Protein AF-A0A8B6EV76-F1 (afdb_monomer_lite)

Radius of gyration: 36.59 Å; chains: 1; bounding box: 101×100×112 Å

InterPro domains:
  IPR001846 von Willebrand factor, type D domain [PF00094] (174-341)
  IPR001846 von Willebrand factor, type D domain [PS51233] (172-367)
  IPR050969 Developmental Signaling Modulators [PTHR14949] (17-607)
  IPR058727 Vwde, helical domain [PF26129] (466-550)

Secondary structure (DSSP, 8-state):
-PPPS-TT-PPPP--PPPP---SEEETTGGG-EEEEBT-EEEEEEEE-S---B---S--HHHHHHHHHT-EEEEEEEB-GGG--SS----EEEESSTTEEEEETTTTTS-EEEEEEEPP-SSB-SS-EEEEEEEE--TTTS-TTB--STTTT-BPPPEEEEEE--HHHHHH--EEEETTTEEE-TT--EEETT--SSS---EEEEEEEESSSSEEEEEEEEESSTT-S-EEEEEEEEEETTEEEEEE--EEEETTEEEE--EEEEE-SSSSS-EEEEETTEEEEE-TTS-EEEEEEEEEEETTEEEEEEEEEEEE--TTTTT-EESTT---SS-GGGTTB-TTT--B-TT-HHHHHHHTBPPGGG-STT---------PPEEEEEE--SSTTSPPEEEEEESTT----TT----TTEEEEPP--TTS---TT-------S-PPP--------THHHHHHHTT--S--TT--HHHHHHHHHHHHHH-HHHHHHHHH-TTS-HHHHHHHHHHHHHHHSSSTTHHHHHHHHHHHHHHHHTTBHHHHS---EEEE---SS-S-SS----EEEEHHHHHHHH-SGGGGGGSEEEETTEEEE-TTEESSSS-EETTSPPEE-TTT---EEETTTS---EEEEEEE---SSS-EEEEEEEEEEEETTEEEEEE-S--EEEE-EEEETTEEEEEPP-----S---TTEEEEEEEEEEESSSSS-PPPEEEEEE-TTTEEEETTTTEEEE---TTS----------------------SHHHHHHHHHHHHHHHHHHHTT--------------------------

Foldseek 3Di:
DDDDPDDDDDDDDDDDDPDDDAAKDWPPLVVFAEAEAPGKDWTKMAHPDAQAFDDDDDDPVVVVVRQVLRKWKKAKAFDPVPDDPDPDPQKWFFPDASTDIDGRVDNRPIHTGMMHGHDPLFDEPDWDKTWMWIWTAPLPHRPTRDDCSRHTDTYPTRIYTYDYDNLLLLLQKWKAAALGFTAASLGDTDHQLPDQQFDSFAKFFAKDFQPFRKTKIWGWDPQDDQFLGIATAKIWIDGQQKIWIQGQDWAQDPNDIFGDGAIAIADPDLFAWAWDDDFQWIWIAGNQRKIWIWGWDWDDDPPDITTHIRMTMIRGHPSQAQTMDTCNAHRPNDPQQGLQAPPPRDRDPPCSNNSRVSRGDDLVPDVLVVDDAHGDDDQTKIKRWHDDPDSNDRTDIDIDSGSSTDSPPDDPPQLRYHYDYRDHVPPPPPPDDDPLPQDPPDFDRGRHDDDPGVVSSVSSNPAFFAPPPDDLVNQLVVLVVVLVPALLNVLQVPPPVSQDVVSLSVVSSRVCRSRVDRSCSLSSLLVSLVSSLVSLVSYCCQVVDPQWDFDDPPDPDDDPDDDDGDTDGSSQSSQQRNARVNLVPQAGGGRNATDGHPQFDGRSRPDGLQAFWAFDVSSFDQEAACQRYPPFKGKTFTAQAAQPQKKKKKWKKFWFDDPHDIDIGTDPDIDMDHWADSHRGIIMDGHDPPPPPVPPPLGTFKMKIFIWIHSHVPHTDGTRIHMYGNPQFWDADPVVRDIDGDPHPPDPDPPPPDPDDDDDDDDDDDDDDPVPVVVVVVVVVVVVVVVVVPPDDDDDDDDDDDDDDDDDDDDDDDDDD

pLDDT: mean 74.55, std 18.56, range [26.34, 97.5]

Organism: Mytilus galloprovincialis (NCBI:txid29158)

Sequence (817 aa):
MQVRADGYTSPGPQTFSTEFFAGIKVKNIEKGFIVDEGKKIKIPIEFTLPVGCIYPLNSPAEQFFREKSCFVDLYNAIPKYQKDDCASKDLQFLTQKCKVRISNSNWNKQHYVEIRGEVDQKVNIRNRLTFLRLWSDASHASTITNLGIWNNVHLPDIKVLINDTEEAILTSSCYSHNDPHMRTFDGTTWELQDNFDEPSAGEYIMYKHERLPQQINAYFRECNPGYPALCNCGVAVRSANSLFVANFCETKYKGEKRVNRYVASWMCDDQNLVVTESGNTYKVQLPSGTLVEFSHRNVVYGNEKFYGIQNIDIQPSQFDFNHTTGLCGRFNGYNGDDFIEQHTFINHPNDIWRFAKSWKIEQKDSLFEGKLPDIKYFLQEYCTCNTPATKLEPPSYTCLKSSQMNKCRQTQTAKSVYHASCITSNYRSKRDVSEIDYTDEKPPMYPIIIEPEEEHVRKAKKRLGWKNGLTDEIAKDKCQRAFAQTISYSACSKYVPSVNSTDYVEECVEDMKIIGDDRFLKVTLENFASKCLGNAKKMENLTTTTNRTEVANGTEVLKPEQEKPVMMSILEIIEQSTCPDNCSGNGICQEGVCRCDHDFFGIDCSNEKTKAPLIETSAFESICDSSKRPCKTIIIPGLDFYPENLTCKFRPFQFMENETHIEYQEKEEAFTNRGIYRSLFLMFCEIPDSRSRRSADLSTIANGYFISISNDGLNFTEELAVVSFDARCYSCNITGVCCTKEYKLDCPLRKIKVADDEDNTINIGIGIGVGVVVILFIAGVMFLYFRKRNKKTHRGYDFSKEQIAMSDTQKDQQLQE

Structure (mmCIF, N/CA/C/O backbone):
data_AF-A0A8B6EV76-F1
#
_entry.id   AF-A0A8B6EV76-F1
#
loop_
_atom_site.group_PDB
_atom_site.id
_atom_site.type_symbol
_atom_site.label_atom_id
_atom_site.label_alt_id
_atom_site.label_comp_id
_atom_site.label_asym_id
_atom_site.label_entity_id
_atom_site.label_seq_id
_atom_site.pdbx_PDB_ins_code
_atom_site.Cartn_x
_atom_site.Cartn_y
_atom_site.Cartn_z
_atom_site.occupancy
_atom_site.B_iso_or_equiv
_atom_site.auth_seq_id
_atom_site.auth_comp_id
_atom_site.auth_asym_id
_atom_site.auth_atom_id
_atom_site.pdbx_PDB_model_num
ATOM 1 N N . MET A 1 1 ? 19.760 -20.565 -59.296 1.00 30.95 1 MET A N 1
ATOM 2 C CA . MET A 1 1 ? 19.036 -21.794 -59.701 1.00 30.95 1 MET A CA 1
ATOM 3 C C . MET A 1 1 ? 18.523 -21.584 -61.118 1.00 30.95 1 MET A C 1
ATOM 5 O O . MET A 1 1 ? 17.870 -20.575 -61.338 1.00 30.95 1 MET A O 1
ATOM 9 N N . GLN A 1 2 ? 18.856 -22.456 -62.072 1.00 34.12 2 GLN A N 1
ATOM 10 C CA . GLN A 1 2 ? 18.363 -22.366 -63.453 1.00 34.12 2 GLN A CA 1
ATOM 11 C C . GLN A 1 2 ? 17.234 -23.388 -63.629 1.00 34.12 2 GLN A C 1
ATOM 13 O O . GLN A 1 2 ? 17.468 -24.584 -63.464 1.00 34.12 2 GLN A O 1
ATOM 18 N N . VAL A 1 3 ? 16.021 -22.929 -63.934 1.00 36.62 3 VAL A N 1
ATOM 19 C CA . VAL A 1 3 ? 14.930 -23.806 -64.381 1.00 36.62 3 VAL A CA 1
ATOM 20 C C . VAL A 1 3 ? 15.121 -24.008 -65.883 1.00 36.62 3 VAL A C 1
ATOM 22 O O . VAL A 1 3 ? 15.101 -23.036 -66.636 1.00 36.62 3 VAL A O 1
ATOM 25 N N . ARG A 1 4 ? 15.377 -25.248 -66.316 1.00 41.03 4 ARG A N 1
ATOM 26 C CA . ARG A 1 4 ? 15.423 -25.614 -67.739 1.00 41.03 4 ARG A CA 1
ATOM 27 C C . ARG A 1 4 ? 14.019 -26.003 -68.181 1.00 41.03 4 ARG A C 1
ATOM 29 O O . ARG A 1 4 ? 13.429 -26.876 -67.553 1.00 41.03 4 ARG A O 1
ATOM 36 N N . ALA A 1 5 ? 13.520 -25.386 -69.246 1.00 42.53 5 ALA A N 1
ATOM 37 C CA . ALA A 1 5 ? 12.342 -25.897 -69.932 1.00 42.53 5 ALA A CA 1
ATOM 38 C C . ALA A 1 5 ? 12.733 -27.068 -70.849 1.00 42.53 5 ALA A C 1
ATOM 40 O O . ALA A 1 5 ? 12.136 -28.131 -70.745 1.00 42.53 5 ALA A O 1
ATOM 41 N N . ASP A 1 6 ? 13.804 -26.952 -71.647 1.00 45.50 6 ASP A N 1
ATOM 42 C CA . ASP A 1 6 ? 14.003 -27.889 -72.759 1.00 45.50 6 ASP A CA 1
ATOM 43 C C . ASP A 1 6 ? 15.479 -28.315 -72.893 1.00 45.50 6 ASP A C 1
ATOM 45 O O . ASP A 1 6 ? 16.397 -27.496 -72.941 1.00 45.50 6 ASP A O 1
ATOM 49 N N . GLY A 1 7 ? 15.732 -29.626 -72.907 1.00 46.56 7 GLY A N 1
ATOM 50 C CA . GLY A 1 7 ? 17.055 -30.250 -72.746 1.00 46.56 7 GLY A CA 1
ATOM 51 C C . GLY A 1 7 ? 18.037 -30.180 -73.926 1.00 46.56 7 GLY A C 1
ATOM 52 O O . GLY A 1 7 ? 18.905 -31.045 -73.992 1.00 46.56 7 GLY A O 1
ATOM 53 N N . TYR A 1 8 ? 17.941 -29.207 -74.842 1.00 50.69 8 TYR A N 1
ATOM 54 C CA . TYR A 1 8 ? 18.696 -29.233 -76.114 1.00 50.69 8 TYR A CA 1
ATOM 55 C C . TYR A 1 8 ? 19.397 -27.929 -76.547 1.00 50.69 8 TYR A C 1
ATOM 57 O O . TYR A 1 8 ? 19.753 -27.789 -77.714 1.00 50.69 8 TYR A O 1
ATOM 65 N N . THR A 1 9 ? 19.682 -26.987 -75.643 1.00 50.16 9 THR A N 1
ATOM 66 C CA . THR A 1 9 ? 20.510 -25.804 -75.972 1.00 50.16 9 THR A CA 1
ATOM 67 C C . THR A 1 9 ? 21.818 -25.771 -75.184 1.00 50.16 9 THR A C 1
ATOM 69 O O . THR A 1 9 ? 21.812 -25.940 -73.962 1.00 50.16 9 THR A O 1
ATOM 72 N N . SER A 1 10 ? 22.936 -25.508 -75.875 1.00 59.69 10 SER A N 1
ATOM 73 C CA . SER A 1 10 ? 24.239 -25.220 -75.259 1.00 59.69 10 SER A CA 1
ATOM 74 C C . SER A 1 10 ? 24.120 -24.064 -74.254 1.00 59.69 10 SER A C 1
ATOM 76 O O . SER A 1 10 ? 23.389 -23.111 -74.534 1.00 59.69 10 SER A O 1
ATOM 78 N N . PRO A 1 11 ? 24.808 -24.106 -73.094 1.00 58.22 11 PRO A N 1
ATOM 79 C CA . PRO A 1 11 ? 24.720 -23.036 -72.105 1.00 58.22 11 PRO A CA 1
ATOM 80 C C . PRO A 1 11 ? 25.136 -21.698 -72.727 1.00 58.22 11 PRO A C 1
ATOM 82 O O . PRO A 1 11 ? 26.239 -21.582 -73.259 1.00 58.22 11 PRO A O 1
ATOM 85 N N . GLY A 1 12 ? 24.263 -20.690 -72.652 1.00 62.03 12 GLY A N 1
ATOM 86 C CA . GLY A 1 12 ? 24.654 -19.306 -72.923 1.00 62.03 12 GLY A CA 1
ATOM 87 C C . GLY A 1 12 ? 25.758 -18.840 -71.956 1.00 62.03 12 GLY A C 1
ATOM 88 O O . GLY A 1 12 ? 25.991 -19.496 -70.934 1.00 62.03 12 GLY A O 1
ATOM 89 N N . PRO A 1 13 ? 26.450 -17.725 -72.253 1.00 61.69 13 PRO A N 1
ATOM 90 C CA . PRO A 1 13 ? 27.503 -17.196 -71.390 1.00 61.69 13 PRO A CA 1
ATOM 91 C C . PRO A 1 13 ? 26.984 -16.999 -69.960 1.00 61.69 13 PRO A C 1
ATOM 93 O O . PRO A 1 13 ? 25.913 -16.432 -69.741 1.00 61.69 13 PRO A O 1
ATOM 96 N N . GLN A 1 14 ? 27.737 -17.511 -68.985 1.00 64.88 14 GLN A N 1
ATOM 97 C CA . GLN A 1 14 ? 27.375 -17.432 -67.574 1.00 64.88 14 GLN A CA 1
ATOM 98 C C . GLN A 1 14 ? 27.527 -15.988 -67.092 1.00 64.88 14 GLN A C 1
ATOM 100 O O . GLN A 1 14 ? 28.635 -15.488 -66.926 1.00 64.88 14 GLN A O 1
ATOM 105 N N . THR A 1 15 ? 26.408 -15.314 -66.859 1.00 64.19 15 THR A N 1
ATOM 106 C CA . THR A 1 15 ? 26.381 -14.043 -66.135 1.00 64.19 15 THR A CA 1
ATOM 107 C C . THR A 1 15 ? 26.190 -14.328 -64.652 1.00 64.19 15 THR A C 1
ATOM 109 O O . THR A 1 15 ? 25.136 -14.821 -64.242 1.00 64.19 15 THR A O 1
ATOM 112 N N . PHE A 1 16 ? 27.210 -14.035 -63.851 1.00 72.31 16 PHE A N 1
ATOM 113 C CA . PHE A 1 16 ? 27.127 -14.096 -62.395 1.00 72.31 16 PHE A CA 1
ATOM 114 C C . PHE A 1 16 ? 26.490 -12.812 -61.857 1.00 72.31 16 PHE A C 1
ATOM 116 O O . PHE A 1 16 ? 26.704 -11.730 -62.404 1.00 72.31 16 PHE A O 1
ATOM 123 N N . SER A 1 17 ? 25.701 -12.923 -60.787 1.00 73.75 17 SER A N 1
ATOM 124 C CA . SER A 1 17 ? 25.317 -11.743 -60.013 1.00 73.75 17 SER A CA 1
ATOM 125 C C . SER A 1 17 ? 26.548 -11.160 -59.319 1.00 73.75 17 SER A C 1
ATOM 127 O O . SER A 1 17 ? 27.531 -11.865 -59.094 1.00 73.75 17 SER A O 1
ATOM 129 N N . THR A 1 18 ? 26.470 -9.899 -58.899 1.00 80.56 18 THR A N 1
ATOM 130 C CA . THR A 1 18 ? 27.395 -9.387 -57.881 1.00 80.56 18 THR A CA 1
ATOM 131 C C . THR A 1 18 ? 27.330 -10.271 -56.636 1.00 80.56 18 THR A C 1
ATOM 133 O O . THR A 1 18 ? 26.268 -10.819 -56.319 1.00 80.56 18 THR A O 1
ATOM 136 N N . GLU A 1 19 ? 28.450 -10.420 -55.932 1.00 82.56 19 GLU A N 1
ATOM 137 C CA . GLU A 1 19 ? 28.484 -11.173 -54.680 1.00 82.56 19 GLU A CA 1
ATOM 138 C C . GLU A 1 19 ? 27.536 -10.544 -53.654 1.00 82.56 19 GLU A C 1
ATOM 140 O O . GLU A 1 19 ? 27.484 -9.325 -53.484 1.00 82.56 19 GLU A O 1
ATOM 145 N N . PHE A 1 20 ? 26.756 -11.383 -52.978 1.00 83.19 20 PHE A N 1
ATOM 146 C CA . PHE A 1 20 ? 25.866 -10.960 -51.907 1.00 83.19 20 PHE A CA 1
ATOM 147 C C . PHE A 1 20 ? 25.774 -12.056 -50.848 1.00 83.19 20 PHE A C 1
ATOM 149 O O . PHE A 1 20 ? 25.942 -13.242 -51.134 1.00 83.19 20 PHE A O 1
ATOM 156 N N . PHE A 1 21 ? 25.486 -11.663 -49.609 1.00 82.75 21 PHE A N 1
ATOM 157 C CA . PHE A 1 21 ? 25.220 -12.624 -48.545 1.00 82.75 21 PHE A CA 1
ATOM 158 C C . PHE A 1 21 ? 23.916 -13.367 -48.842 1.00 82.75 21 PHE A C 1
ATOM 160 O O . PHE A 1 21 ? 22.866 -12.732 -48.920 1.00 82.75 21 PHE A O 1
ATOM 167 N N . ALA A 1 22 ? 23.964 -14.690 -48.962 1.00 80.75 22 ALA A N 1
ATOM 168 C CA . ALA A 1 22 ? 22.808 -15.540 -49.225 1.00 80.75 22 ALA A CA 1
ATOM 169 C C . ALA A 1 22 ? 22.427 -16.315 -47.951 1.00 80.75 22 ALA A C 1
ATOM 171 O O . ALA A 1 22 ? 23.093 -17.281 -47.590 1.00 80.75 22 ALA A O 1
ATOM 172 N N . GLY A 1 23 ? 21.377 -15.887 -47.246 1.00 82.12 23 GLY A N 1
ATOM 173 C CA . GLY A 1 23 ? 20.953 -16.518 -45.996 1.00 82.12 23 GLY A CA 1
ATOM 174 C C . GLY A 1 23 ? 20.100 -15.613 -45.109 1.00 82.12 23 GLY A C 1
ATOM 175 O O . GLY A 1 23 ? 19.411 -14.709 -45.586 1.00 82.12 23 GLY A O 1
ATOM 176 N N . ILE A 1 24 ? 20.166 -15.871 -43.803 1.00 86.19 24 ILE A N 1
ATOM 177 C CA . ILE A 1 24 ? 19.525 -15.073 -42.751 1.00 86.19 24 ILE A CA 1
ATOM 178 C C . ILE A 1 24 ? 20.629 -14.357 -41.986 1.00 86.19 24 ILE A C 1
ATOM 180 O O . ILE A 1 24 ? 21.609 -14.989 -41.594 1.00 86.19 24 ILE A O 1
ATOM 184 N N . LYS A 1 25 ? 20.478 -13.056 -41.753 1.00 87.94 25 LYS A N 1
ATOM 185 C CA . LYS A 1 25 ? 21.382 -12.299 -40.882 1.00 87.94 25 LYS A CA 1
ATOM 186 C C . LYS A 1 25 ? 20.610 -11.349 -39.980 1.00 87.94 25 LYS A C 1
ATOM 188 O O . LYS A 1 25 ? 19.522 -10.884 -40.315 1.00 87.94 25 LYS A O 1
ATOM 193 N N . VAL A 1 26 ? 21.208 -11.038 -38.839 1.00 89.38 26 VAL A N 1
ATOM 194 C CA . VAL A 1 26 ? 20.727 -10.003 -37.921 1.00 89.38 26 VAL A CA 1
ATOM 195 C C . VAL A 1 26 ? 21.496 -8.724 -38.227 1.00 89.38 26 VAL A C 1
ATOM 197 O O . VAL A 1 26 ? 22.729 -8.732 -38.239 1.00 89.38 26 VAL A O 1
ATOM 200 N N . LYS A 1 27 ? 20.795 -7.621 -38.510 1.00 88.00 27 LYS A N 1
ATOM 201 C CA . LYS A 1 27 ? 21.476 -6.342 -38.774 1.00 88.00 27 LYS A CA 1
ATOM 202 C C . LYS A 1 27 ? 22.139 -5.843 -37.489 1.00 88.00 27 LYS A C 1
ATOM 204 O O . LYS A 1 27 ? 21.537 -5.921 -36.427 1.00 88.00 27 LYS A O 1
ATOM 209 N N . ASN A 1 28 ? 23.345 -5.285 -37.601 1.00 85.69 28 ASN A N 1
ATOM 210 C CA . ASN A 1 28 ? 24.115 -4.709 -36.487 1.00 85.69 28 ASN A CA 1
ATOM 211 C C . ASN A 1 28 ? 24.501 -5.690 -35.362 1.00 85.69 28 ASN A C 1
ATOM 213 O O . ASN A 1 28 ? 24.791 -5.244 -34.255 1.00 85.69 28 ASN A O 1
ATOM 217 N N . ILE A 1 29 ? 24.560 -7.000 -35.632 1.00 86.94 29 ILE A N 1
ATOM 218 C CA . ILE A 1 29 ? 24.905 -8.014 -34.618 1.00 86.94 29 ILE A CA 1
ATOM 219 C C . ILE A 1 29 ? 26.245 -7.745 -33.908 1.00 86.94 29 ILE A C 1
ATOM 221 O O . ILE A 1 29 ? 26.346 -7.955 -32.705 1.00 86.94 29 ILE A O 1
ATOM 225 N N . GLU A 1 30 ? 27.241 -7.207 -34.620 1.00 85.88 30 GLU A N 1
ATOM 226 C CA . GLU A 1 30 ? 28.576 -6.898 -34.081 1.00 85.88 30 GLU A CA 1
ATOM 227 C C . GLU A 1 30 ? 28.561 -5.813 -32.995 1.00 85.88 30 GLU A C 1
ATOM 229 O O . GLU A 1 30 ? 29.390 -5.831 -32.089 1.00 85.88 30 GLU A O 1
ATOM 234 N N . LYS A 1 31 ? 27.605 -4.876 -33.060 1.00 87.25 31 LYS A N 1
ATOM 235 C CA . LYS A 1 31 ? 27.456 -3.811 -32.056 1.00 87.25 31 LYS A CA 1
ATOM 236 C C . LYS A 1 31 ? 26.740 -4.299 -30.794 1.00 87.25 31 LYS A C 1
ATOM 238 O O . LYS A 1 31 ? 26.852 -3.660 -29.751 1.00 87.25 31 LYS A O 1
ATOM 243 N N . GLY A 1 32 ? 26.023 -5.421 -30.881 1.00 88.56 32 GLY A N 1
ATOM 244 C CA . GLY A 1 32 ? 25.066 -5.845 -29.864 1.00 88.56 32 GLY A CA 1
ATOM 245 C C . GLY A 1 32 ? 23.848 -4.919 -29.781 1.00 88.56 32 GLY A C 1
ATOM 246 O O . GLY A 1 32 ? 23.733 -3.927 -30.503 1.00 88.56 32 GLY A O 1
ATOM 247 N N . PHE A 1 33 ? 22.921 -5.265 -28.895 1.00 93.50 33 PHE A N 1
ATOM 248 C CA . PHE A 1 33 ? 21.713 -4.490 -28.622 1.00 93.50 33 PHE A CA 1
ATOM 249 C C . PHE A 1 33 ? 21.659 -4.093 -27.152 1.00 93.50 33 PHE A C 1
ATOM 251 O O . PHE A 1 33 ? 22.156 -4.819 -26.295 1.00 93.50 33 PHE A O 1
ATOM 258 N N . ILE A 1 34 ? 21.042 -2.949 -26.876 1.00 92.69 34 ILE A N 1
ATOM 259 C CA . ILE A 1 34 ? 20.812 -2.451 -25.520 1.00 92.69 34 ILE A CA 1
ATOM 260 C C . ILE A 1 34 ? 19.304 -2.350 -25.327 1.00 92.69 34 ILE A C 1
ATOM 262 O O . ILE A 1 34 ? 18.607 -1.833 -26.203 1.00 92.69 34 ILE A O 1
ATOM 266 N N . VAL A 1 35 ? 18.810 -2.875 -24.213 1.00 90.88 35 VAL A N 1
ATOM 267 C CA . VAL A 1 35 ? 17.412 -2.764 -23.801 1.00 90.88 35 VAL A CA 1
ATOM 268 C C . VAL A 1 35 ? 17.378 -2.324 -22.349 1.00 90.88 35 VAL A C 1
ATOM 270 O O . VAL A 1 35 ? 18.035 -2.925 -21.509 1.00 90.88 35 VAL A O 1
ATOM 273 N N . ASP A 1 36 ? 16.634 -1.271 -22.052 1.00 88.44 36 ASP A N 1
ATOM 274 C CA . ASP A 1 36 ? 16.358 -0.917 -20.664 1.00 88.44 36 ASP A CA 1
ATOM 275 C C . ASP A 1 36 ? 15.365 -1.923 -20.079 1.00 88.44 36 ASP A C 1
ATOM 277 O O . ASP A 1 36 ? 14.494 -2.445 -20.795 1.00 88.44 36 ASP A O 1
ATOM 281 N N . GLU A 1 37 ? 15.471 -2.195 -18.784 1.00 84.06 37 GLU A N 1
ATOM 282 C CA . GLU A 1 37 ? 14.471 -2.995 -18.089 1.00 84.06 37 GLU A CA 1
ATOM 283 C C . GLU A 1 37 ? 13.052 -2.477 -18.359 1.00 84.06 37 GLU A C 1
ATOM 285 O O . GLU A 1 37 ? 12.798 -1.284 -18.560 1.00 84.06 37 GLU A O 1
ATOM 290 N N . GLY A 1 38 ? 12.106 -3.408 -18.503 1.00 78.19 38 GLY A N 1
ATOM 291 C CA . GLY A 1 38 ? 10.702 -3.086 -18.729 1.00 78.19 38 GLY A CA 1
ATOM 292 C C . GLY A 1 38 ? 10.391 -2.502 -20.114 1.00 78.19 38 GLY A C 1
ATOM 293 O O . GLY A 1 38 ? 9.232 -2.583 -20.546 1.00 78.19 38 GLY A O 1
ATOM 294 N N . LYS A 1 39 ? 11.380 -1.995 -20.860 1.00 84.69 39 LYS A N 1
ATOM 295 C CA . LYS A 1 39 ? 11.237 -1.488 -22.229 1.00 84.69 39 LYS A CA 1
ATOM 296 C C . LYS A 1 39 ? 11.359 -2.608 -23.257 1.00 84.69 39 LYS A C 1
ATOM 298 O O . LYS A 1 39 ? 11.833 -3.711 -22.992 1.00 84.69 39 LYS A O 1
ATOM 303 N N . LYS A 1 40 ? 10.867 -2.320 -24.461 1.00 86.94 40 LYS A N 1
ATOM 304 C CA . LYS A 1 40 ? 10.838 -3.255 -25.590 1.00 86.94 40 LYS A CA 1
ATOM 305 C C . LYS A 1 40 ? 11.738 -2.744 -26.699 1.00 86.94 40 LYS A C 1
ATOM 307 O O . LYS A 1 40 ? 11.686 -1.561 -27.033 1.00 86.94 40 LYS A O 1
ATOM 312 N N . ILE A 1 41 ? 12.477 -3.647 -27.328 1.00 90.50 41 ILE A N 1
ATOM 313 C CA . ILE A 1 41 ? 13.226 -3.358 -28.551 1.00 90.50 41 ILE A CA 1
ATOM 314 C C . ILE A 1 41 ? 12.916 -4.394 -29.628 1.00 90.50 41 ILE A C 1
ATOM 316 O O . ILE A 1 41 ? 12.505 -5.522 -29.353 1.00 90.50 41 ILE A O 1
ATOM 320 N N . LYS A 1 42 ? 13.125 -4.001 -30.884 1.00 90.75 42 LYS A N 1
ATOM 321 C CA . LYS A 1 42 ? 12.934 -4.865 -32.050 1.00 90.75 42 LYS A CA 1
ATOM 322 C C . LYS A 1 42 ? 14.284 -5.173 -32.679 1.00 90.75 42 LYS A C 1
ATOM 324 O O . LYS A 1 42 ? 14.919 -4.279 -33.230 1.00 90.75 42 LYS A O 1
ATOM 329 N N . ILE A 1 43 ? 14.692 -6.437 -32.639 1.00 90.38 43 ILE A N 1
ATOM 330 C CA . ILE A 1 43 ? 15.922 -6.922 -33.269 1.00 90.38 43 ILE A CA 1
ATOM 331 C C . ILE A 1 43 ? 15.632 -7.235 -34.744 1.00 90.38 43 ILE A C 1
ATOM 333 O O . ILE A 1 43 ? 14.872 -8.166 -35.020 1.00 90.38 43 ILE A O 1
ATOM 337 N N . PRO A 1 44 ? 16.199 -6.481 -35.703 1.00 91.50 44 PRO A N 1
ATOM 338 C CA . PRO A 1 44 ? 15.933 -6.648 -37.129 1.00 91.50 44 PRO A CA 1
ATOM 339 C C . PRO A 1 44 ? 16.584 -7.912 -37.712 1.00 91.50 44 PRO A C 1
ATOM 341 O O . PRO A 1 44 ? 17.807 -8.061 -37.706 1.00 91.50 44 PRO A O 1
ATOM 344 N N . ILE A 1 45 ? 15.762 -8.771 -38.316 1.00 89.38 45 ILE A N 1
ATOM 345 C CA . ILE A 1 45 ? 16.179 -9.943 -39.092 1.00 89.38 45 ILE A CA 1
ATOM 346 C C . ILE A 1 45 ? 15.999 -9.652 -40.586 1.00 89.38 45 ILE A C 1
ATOM 348 O O . ILE A 1 45 ? 14.948 -9.171 -41.015 1.00 89.38 45 ILE A O 1
ATOM 352 N N . GLU A 1 46 ? 17.023 -9.957 -41.379 1.00 87.62 46 GLU A N 1
ATOM 353 C CA . GLU A 1 46 ? 17.035 -9.802 -42.832 1.00 87.62 46 GLU A CA 1
ATOM 354 C C . GLU A 1 46 ? 17.198 -11.161 -43.521 1.00 87.62 46 GLU A C 1
ATOM 356 O O . GLU A 1 46 ? 18.097 -11.937 -43.187 1.00 87.62 46 GLU A O 1
ATOM 361 N N . PHE A 1 47 ? 16.331 -11.417 -44.501 1.00 86.12 47 PHE A N 1
ATOM 362 C CA . PHE A 1 47 ? 16.381 -12.573 -45.389 1.00 86.12 47 PHE A CA 1
ATOM 363 C C . PHE A 1 47 ? 16.780 -12.103 -46.783 1.00 86.12 47 PHE A C 1
ATOM 365 O O . PHE A 1 47 ? 16.141 -11.220 -47.353 1.00 86.12 47 PHE A O 1
ATOM 372 N N . THR A 1 48 ? 17.816 -12.712 -47.348 1.00 84.50 48 THR A N 1
ATOM 373 C CA . THR A 1 48 ? 18.287 -12.394 -48.707 1.00 84.50 48 THR A CA 1
ATOM 374 C C . THR A 1 48 ? 17.915 -13.461 -49.732 1.00 84.50 48 THR A C 1
ATOM 376 O O . THR A 1 48 ? 18.187 -13.302 -50.920 1.00 84.50 48 THR A O 1
ATOM 379 N N . LEU 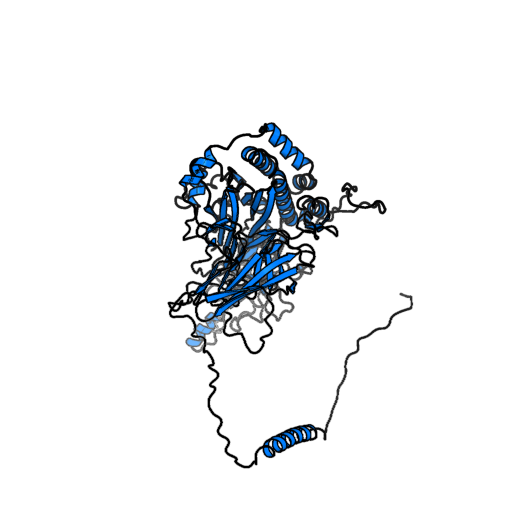A 1 49 ? 17.265 -14.541 -49.288 1.00 82.81 49 LEU A N 1
ATOM 380 C CA . LEU A 1 49 ? 16.768 -15.619 -50.135 1.00 82.81 49 LEU A CA 1
ATOM 381 C C . LEU A 1 49 ? 15.269 -15.858 -49.887 1.00 82.81 49 LEU A C 1
ATOM 383 O O . LEU A 1 49 ? 14.824 -15.807 -48.736 1.00 82.81 49 LEU A O 1
ATOM 387 N N . PRO A 1 50 ? 14.496 -16.182 -50.938 1.00 80.00 50 PRO A N 1
ATOM 388 C CA . PRO A 1 50 ? 13.090 -16.534 -50.804 1.00 80.00 50 PRO A CA 1
ATOM 389 C C . PRO A 1 50 ? 12.877 -17.850 -50.051 1.00 80.00 50 PRO A C 1
ATOM 391 O O . PRO A 1 50 ? 13.673 -18.792 -50.134 1.00 80.00 50 PRO A O 1
ATOM 394 N N . VAL A 1 51 ? 11.738 -17.953 -49.363 1.00 78.75 51 VAL A N 1
ATOM 395 C CA . VAL A 1 51 ? 11.260 -19.220 -48.790 1.00 78.75 51 VAL A CA 1
ATOM 396 C C . VAL A 1 51 ? 10.652 -20.065 -49.917 1.00 78.75 51 VAL A C 1
ATOM 398 O O . VAL A 1 51 ? 9.474 -19.942 -50.235 1.00 78.75 51 VAL A O 1
ATOM 401 N N . GLY A 1 52 ? 11.478 -20.891 -50.567 1.00 70.06 52 GLY A N 1
ATOM 402 C CA . GLY A 1 52 ? 11.063 -21.725 -51.701 1.00 70.06 52 GLY A CA 1
ATOM 403 C C . GLY A 1 52 ? 10.161 -22.904 -51.308 1.00 70.06 52 GLY A C 1
ATOM 404 O O . GLY A 1 52 ? 10.535 -23.713 -50.456 1.00 70.06 52 GLY A O 1
ATOM 405 N N . CYS A 1 53 ? 9.011 -23.036 -51.975 1.00 69.75 53 CYS A N 1
ATOM 406 C CA . CYS A 1 53 ? 7.992 -24.070 -51.735 1.00 69.75 53 CYS A CA 1
ATOM 407 C C . CYS A 1 53 ? 7.939 -25.102 -52.884 1.00 69.75 53 CYS A C 1
ATOM 409 O O . CYS A 1 53 ? 8.148 -24.737 -54.041 1.00 69.75 53 CYS A O 1
ATOM 411 N N . ILE A 1 54 ? 7.617 -26.369 -52.593 1.00 64.06 54 ILE A N 1
ATOM 412 C CA . ILE A 1 54 ? 7.273 -27.403 -53.588 1.00 64.06 54 ILE A CA 1
ATOM 413 C C . ILE A 1 54 ? 5.766 -27.423 -53.800 1.00 64.06 54 ILE A C 1
ATOM 415 O O . ILE A 1 54 ? 5.012 -27.599 -52.845 1.00 64.06 54 ILE A O 1
ATOM 419 N N . TYR A 1 55 ? 5.329 -27.365 -55.056 1.00 62.03 55 TYR A N 1
ATOM 420 C CA . TYR A 1 55 ? 3.945 -27.657 -55.420 1.00 62.03 55 TYR A CA 1
ATOM 421 C C . TYR A 1 55 ? 3.919 -28.833 -56.404 1.00 62.03 55 TYR A C 1
ATOM 423 O O . TYR A 1 55 ? 4.390 -28.674 -57.532 1.00 62.03 55 TYR A O 1
ATOM 431 N N . PRO A 1 56 ? 3.387 -30.012 -56.036 1.00 55.72 56 PRO A N 1
ATOM 432 C CA . PRO A 1 56 ? 2.944 -30.957 -57.046 1.00 55.72 56 PRO A CA 1
ATOM 433 C C . PRO A 1 56 ? 1.741 -30.332 -57.764 1.00 55.72 56 PRO A C 1
ATOM 435 O O . PRO A 1 56 ? 0.777 -29.906 -57.127 1.00 55.72 56 PRO A O 1
ATOM 438 N N . LEU A 1 57 ? 1.829 -30.217 -59.087 1.00 52.19 57 LEU A N 1
ATOM 439 C CA . LEU A 1 57 ? 0.739 -29.760 -59.946 1.00 52.19 57 LEU A CA 1
ATOM 440 C C . LEU A 1 57 ? -0.444 -30.712 -59.738 1.00 52.19 57 LEU A C 1
ATOM 442 O O . LEU A 1 57 ? -0.309 -31.859 -60.141 1.00 52.19 57 LEU A O 1
ATOM 446 N N . ASN A 1 58 ? -1.510 -30.286 -59.041 1.00 55.06 58 ASN A N 1
ATOM 447 C CA . ASN A 1 58 ? -2.923 -30.658 -59.249 1.00 55.06 58 ASN A CA 1
ATOM 448 C C . ASN A 1 58 ? -3.816 -30.127 -58.096 1.00 55.06 58 ASN A C 1
ATOM 450 O O . ASN A 1 58 ? -3.582 -30.426 -56.933 1.00 55.06 58 ASN A O 1
ATOM 454 N N . SER A 1 59 ? -4.881 -29.395 -58.459 1.00 54.19 59 SER A N 1
ATOM 455 C CA . SER A 1 59 ? -5.967 -28.804 -57.637 1.00 54.19 59 SER A CA 1
ATOM 456 C C . SER A 1 59 ? -5.759 -27.384 -57.019 1.00 54.19 59 SER A C 1
ATOM 458 O O . SER A 1 59 ? -4.881 -27.175 -56.179 1.00 54.19 59 SER A O 1
ATOM 460 N N . PRO A 1 60 ? -6.609 -26.386 -57.374 1.00 58.34 60 PRO A N 1
ATOM 461 C CA . PRO A 1 60 ? -6.558 -25.018 -56.822 1.00 58.34 60 PRO A CA 1
ATOM 462 C C . PRO A 1 60 ? -6.942 -24.899 -55.336 1.00 58.34 60 PRO A C 1
ATOM 464 O O . PRO A 1 60 ? -6.456 -24.010 -54.639 1.00 58.34 60 PRO A O 1
ATOM 467 N N . ALA A 1 61 ? -7.807 -25.785 -54.827 1.00 55.03 61 ALA A N 1
ATOM 468 C CA . ALA A 1 61 ? -8.258 -25.753 -53.430 1.00 55.03 61 ALA A CA 1
ATOM 469 C C . ALA A 1 61 ? -7.150 -26.179 -52.447 1.00 55.03 61 ALA A C 1
ATOM 471 O O . ALA A 1 61 ? -7.070 -25.663 -51.331 1.00 55.03 61 ALA A O 1
ATOM 472 N N . GLU A 1 62 ? -6.248 -27.068 -52.870 1.00 55.91 62 GLU A N 1
ATOM 473 C CA . GLU A 1 62 ? -5.075 -27.437 -52.078 1.00 55.91 62 GLU A CA 1
ATOM 474 C C . GLU A 1 62 ? -3.950 -26.399 -52.175 1.00 55.91 62 GLU A C 1
ATOM 476 O O . GLU A 1 62 ? -3.173 -26.261 -51.234 1.00 55.91 62 GLU A O 1
ATOM 481 N N . GLN A 1 63 ? -3.871 -25.626 -53.262 1.00 57.31 63 GLN A N 1
ATOM 482 C CA . GLN A 1 63 ? -2.854 -24.584 -53.439 1.00 57.31 63 GLN A CA 1
ATOM 483 C C . GLN A 1 63 ? -2.933 -23.508 -52.339 1.00 57.31 63 GLN A C 1
ATOM 485 O O . GLN A 1 63 ? -1.913 -23.177 -51.739 1.00 57.31 63 GLN A O 1
ATOM 490 N N . PHE A 1 64 ? -4.140 -23.061 -51.970 1.00 56.59 64 PHE A N 1
ATOM 491 C CA . PHE A 1 64 ? -4.351 -22.082 -50.890 1.00 56.59 64 PHE A CA 1
ATOM 492 C C . PHE A 1 64 ? -3.932 -22.600 -49.500 1.00 56.59 64 PHE A C 1
ATOM 494 O O . PHE A 1 64 ? -3.303 -21.883 -48.717 1.00 56.59 64 PHE A O 1
ATOM 501 N N . PHE A 1 65 ? -4.251 -23.859 -49.177 1.00 56.84 65 PHE A N 1
ATOM 502 C CA . PHE A 1 65 ? -3.806 -24.489 -47.928 1.00 56.84 65 PHE A CA 1
ATOM 503 C C . PHE A 1 65 ? -2.283 -24.692 -47.906 1.00 56.84 65 PHE A C 1
ATOM 505 O O . PHE A 1 65 ? -1.649 -24.466 -46.875 1.00 56.84 65 PHE A O 1
ATOM 512 N N . ARG A 1 66 ? -1.677 -25.059 -49.043 1.00 60.75 66 ARG A N 1
ATOM 513 C CA . ARG A 1 66 ? -0.224 -25.250 -49.179 1.00 60.75 66 ARG A CA 1
ATOM 514 C C . ARG A 1 66 ? 0.559 -23.932 -49.108 1.00 60.75 66 ARG A C 1
ATOM 516 O O . ARG A 1 66 ? 1.621 -23.914 -48.493 1.00 60.75 66 ARG A O 1
ATOM 523 N N . GLU A 1 67 ? 0.025 -22.827 -49.632 1.00 61.50 67 GLU A N 1
ATOM 524 C CA . GLU A 1 67 ? 0.617 -21.482 -49.501 1.00 61.50 67 GLU A CA 1
ATOM 525 C C . GLU A 1 67 ? 0.674 -21.013 -48.042 1.00 61.50 67 GLU A C 1
ATOM 527 O O . GLU A 1 67 ? 1.703 -20.509 -47.590 1.00 61.50 67 GLU A O 1
ATOM 532 N N . LYS A 1 68 ? -0.395 -21.245 -47.266 1.00 63.59 68 LYS A N 1
ATOM 533 C CA . LYS A 1 68 ? -0.405 -20.957 -45.819 1.00 63.59 68 LYS A CA 1
ATOM 534 C C . LYS A 1 68 ? 0.513 -21.874 -45.010 1.00 63.59 68 LYS A C 1
ATOM 536 O O . LYS A 1 68 ? 0.934 -21.497 -43.916 1.00 63.59 68 LYS A O 1
ATOM 541 N N . SER A 1 69 ? 0.828 -23.048 -45.545 1.00 66.06 69 SER A N 1
ATOM 542 C CA . SER A 1 69 ? 1.726 -24.015 -44.924 1.00 66.06 69 SER A CA 1
ATOM 543 C C . SER A 1 69 ? 3.184 -23.874 -45.357 1.00 66.06 69 SER A C 1
ATOM 545 O O . SER A 1 69 ? 3.989 -24.615 -44.825 1.00 66.06 69 SER A O 1
ATOM 547 N N . CYS A 1 70 ? 3.566 -22.949 -46.245 1.00 77.31 70 CYS A N 1
ATOM 548 C CA . CYS A 1 70 ? 4.968 -22.748 -46.629 1.00 77.31 70 CYS A CA 1
ATOM 549 C C . CYS A 1 70 ? 5.634 -21.634 -45.805 1.00 77.31 70 CYS A C 1
ATOM 551 O O . CYS A 1 70 ? 5.511 -20.440 -46.111 1.00 77.31 70 CYS A O 1
ATOM 553 N N . PHE A 1 71 ? 6.337 -22.024 -44.739 1.00 78.56 71 PHE A N 1
ATOM 554 C CA . PHE A 1 71 ? 7.008 -21.091 -43.835 1.00 78.56 71 PHE A CA 1
ATOM 555 C C . PHE A 1 71 ? 8.260 -21.684 -43.172 1.00 78.56 71 PHE A C 1
ATOM 557 O O . PHE A 1 71 ? 8.419 -22.897 -43.049 1.00 78.56 71 PHE A O 1
ATOM 564 N N . VAL A 1 72 ? 9.126 -20.792 -42.698 1.00 80.50 72 VAL A N 1
ATOM 565 C CA . VAL A 1 72 ? 10.259 -21.050 -41.810 1.00 80.50 72 VAL A CA 1
ATOM 566 C C . VAL A 1 72 ? 9.948 -20.403 -40.464 1.00 80.50 72 VAL A C 1
ATOM 568 O O . VAL A 1 72 ? 9.621 -19.217 -40.399 1.00 80.50 72 VAL A O 1
ATOM 571 N N . ASP A 1 73 ? 10.038 -21.183 -39.390 1.00 81.62 73 ASP A N 1
ATOM 572 C CA . ASP A 1 73 ? 9.977 -20.674 -38.023 1.00 81.62 73 ASP A CA 1
ATOM 573 C C . ASP A 1 73 ? 11.416 -20.508 -37.499 1.00 81.62 73 ASP A C 1
ATOM 575 O O . ASP A 1 73 ? 12.175 -21.475 -37.426 1.00 81.62 73 ASP A O 1
ATOM 579 N N . LEU A 1 74 ? 11.795 -19.277 -37.153 1.00 83.12 74 LEU A N 1
ATOM 580 C CA . LEU A 1 74 ? 13.032 -18.967 -36.437 1.00 83.12 74 LEU A CA 1
ATOM 581 C C . LEU A 1 74 ? 12.739 -18.896 -34.948 1.00 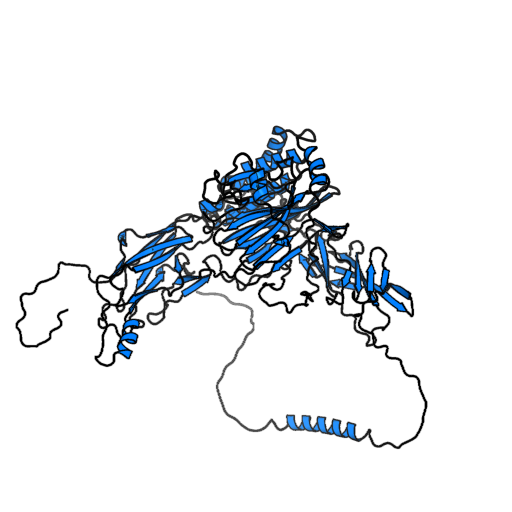83.12 74 LEU A C 1
ATOM 583 O O . LEU A 1 74 ? 12.155 -17.915 -34.491 1.00 83.12 74 LEU A O 1
ATOM 587 N N . TYR A 1 75 ? 13.147 -19.908 -34.200 1.00 82.50 75 TYR A N 1
ATOM 588 C CA . TYR A 1 75 ? 13.021 -19.947 -32.752 1.00 82.50 75 TYR A CA 1
ATOM 589 C C . TYR A 1 75 ? 13.987 -18.975 -32.080 1.00 82.50 75 TYR A C 1
ATOM 591 O O . TYR A 1 75 ? 15.075 -18.719 -32.591 1.00 82.50 75 TYR A O 1
ATOM 599 N N . ASN A 1 76 ? 13.577 -18.436 -30.935 1.00 83.25 76 ASN A N 1
ATOM 600 C CA . ASN A 1 76 ? 14.363 -17.556 -30.083 1.00 83.25 76 ASN A CA 1
ATOM 601 C C . ASN A 1 76 ? 14.371 -18.075 -28.645 1.00 83.25 76 ASN A C 1
ATOM 603 O O . ASN A 1 76 ? 13.331 -18.476 -28.127 1.00 83.25 76 ASN A O 1
ATOM 607 N N . ALA A 1 77 ? 15.549 -18.106 -28.022 1.00 79.38 77 ALA A N 1
ATOM 608 C CA . ALA A 1 77 ? 15.712 -18.512 -26.628 1.00 79.38 77 ALA A CA 1
ATOM 609 C C . ALA A 1 77 ? 17.064 -18.077 -26.051 1.00 79.38 77 ALA A C 1
ATOM 611 O O . ALA A 1 77 ? 18.008 -17.783 -26.790 1.00 79.38 77 ALA A O 1
ATOM 612 N N . ILE A 1 78 ? 17.156 -18.124 -24.721 1.00 79.56 78 ILE A N 1
ATOM 613 C CA . ILE A 1 78 ? 18.410 -17.949 -23.983 1.00 79.56 78 ILE A CA 1
ATOM 614 C C . ILE A 1 78 ? 19.227 -19.265 -24.053 1.00 79.56 78 ILE A C 1
ATOM 616 O O . ILE A 1 78 ? 18.675 -20.357 -23.816 1.00 79.56 78 ILE A O 1
ATOM 620 N N . PRO A 1 79 ? 20.523 -19.220 -24.424 1.00 75.50 79 PRO A N 1
ATOM 621 C CA . PRO A 1 79 ? 21.388 -20.396 -24.483 1.00 75.50 79 PRO A CA 1
ATOM 622 C C . PRO A 1 79 ? 21.585 -21.082 -23.124 1.00 75.50 79 PRO A C 1
ATOM 624 O O . PRO A 1 79 ? 21.700 -20.431 -22.092 1.00 75.50 79 PRO A O 1
ATOM 627 N N . LYS A 1 80 ? 21.713 -22.417 -23.120 1.00 69.94 80 LYS A N 1
ATOM 628 C CA . LYS A 1 80 ? 21.885 -23.191 -21.874 1.00 69.94 80 LYS A CA 1
ATOM 629 C C . LYS A 1 80 ? 23.181 -22.918 -21.115 1.00 69.94 80 LYS A C 1
ATOM 631 O O . LYS A 1 80 ? 23.173 -23.051 -19.905 1.00 69.94 80 LYS A O 1
ATOM 636 N N . TYR A 1 81 ? 24.277 -22.585 -21.796 1.00 69.19 81 TYR A N 1
ATOM 637 C CA . TYR A 1 81 ? 25.577 -22.389 -21.138 1.00 69.19 81 TYR A CA 1
ATOM 638 C C . TYR A 1 81 ? 25.635 -21.112 -20.281 1.00 69.19 81 TYR A C 1
ATOM 640 O O . TYR A 1 81 ? 26.619 -20.906 -19.586 1.00 69.19 81 TYR A O 1
ATOM 648 N N . GLN A 1 82 ? 24.605 -20.261 -20.342 1.00 63.00 82 GLN A N 1
ATOM 649 C CA . GLN A 1 82 ? 24.412 -19.131 -19.427 1.00 63.00 82 GLN A CA 1
ATOM 650 C C . GLN A 1 82 ? 23.491 -19.459 -18.247 1.00 63.00 82 GLN A C 1
ATOM 652 O O . GLN A 1 82 ? 23.169 -18.574 -17.460 1.00 63.00 82 GLN A O 1
ATOM 657 N N . LYS A 1 83 ? 23.015 -20.703 -18.134 1.00 55.69 83 LYS A N 1
ATOM 658 C CA . LYS A 1 83 ? 22.273 -21.139 -16.955 1.00 55.69 83 LYS A CA 1
ATOM 659 C C . LYS A 1 83 ? 23.277 -21.507 -15.870 1.00 55.69 83 LYS A C 1
ATOM 661 O O . LYS A 1 83 ? 23.735 -22.645 -15.832 1.00 55.69 83 LYS A O 1
ATOM 666 N N . ASP A 1 84 ? 23.566 -20.559 -14.988 1.00 49.03 84 ASP A N 1
ATOM 667 C CA . ASP A 1 84 ? 23.774 -20.924 -13.585 1.00 49.03 84 ASP A CA 1
ATOM 668 C C . ASP A 1 84 ? 22.461 -21.562 -13.073 1.00 49.03 84 ASP A C 1
ATOM 670 O O . ASP A 1 84 ? 21.415 -21.359 -13.688 1.00 49.03 84 ASP A O 1
ATOM 674 N N . ASP A 1 85 ? 22.486 -22.383 -12.020 1.00 40.44 85 ASP A N 1
ATOM 675 C CA . ASP A 1 85 ? 21.431 -23.337 -11.590 1.00 40.44 85 ASP A CA 1
ATOM 676 C C . ASP A 1 85 ? 19.963 -22.828 -11.461 1.00 40.44 85 ASP A C 1
ATOM 678 O O . ASP A 1 85 ? 19.050 -23.608 -11.187 1.00 40.44 85 ASP A O 1
ATOM 682 N N . CYS A 1 86 ? 19.675 -21.552 -11.727 1.00 40.38 86 CYS A N 1
ATOM 683 C CA . CYS A 1 86 ? 18.338 -21.011 -11.958 1.00 40.38 86 CYS A CA 1
ATOM 684 C C . CYS A 1 86 ? 18.233 -20.446 -13.386 1.00 40.38 86 CYS A C 1
ATOM 686 O O . CYS A 1 86 ? 19.023 -19.597 -13.780 1.00 40.38 86 CYS A O 1
ATOM 688 N N . ALA A 1 87 ? 17.236 -20.872 -14.172 1.00 46.16 87 ALA A N 1
ATOM 689 C CA . ALA A 1 87 ? 17.003 -20.348 -15.521 1.00 46.16 87 ALA A CA 1
ATOM 690 C C . ALA A 1 87 ? 17.006 -18.802 -15.536 1.00 46.16 87 ALA A C 1
ATOM 692 O O . ALA A 1 87 ? 16.064 -18.198 -15.025 1.00 46.16 87 ALA A O 1
ATOM 693 N N . SER A 1 88 ? 18.053 -18.188 -16.108 1.00 53.47 88 SER A N 1
ATOM 694 C CA . SER A 1 88 ? 18.164 -16.731 -16.259 1.00 53.47 88 SER A CA 1
ATOM 695 C C . SER A 1 88 ? 16.876 -16.189 -16.887 1.00 53.47 88 SER A C 1
ATOM 697 O O . SER A 1 88 ? 16.443 -16.633 -17.957 1.00 53.47 88 SER A O 1
ATOM 699 N N . LYS A 1 89 ? 16.221 -15.278 -16.161 1.00 66.75 89 LYS A N 1
ATOM 700 C CA . LYS A 1 89 ? 14.966 -14.635 -16.565 1.00 66.75 89 LYS A CA 1
ATOM 701 C C . LYS A 1 89 ? 15.210 -13.326 -17.306 1.00 66.75 89 LYS A C 1
ATOM 703 O O . LYS A 1 89 ? 14.254 -12.628 -17.567 1.00 66.75 89 LYS A O 1
ATOM 708 N N . ASP A 1 90 ? 16.449 -13.006 -17.672 1.00 76.00 90 ASP A N 1
ATOM 709 C CA . ASP A 1 90 ? 16.870 -11.653 -18.053 1.00 76.00 90 ASP A CA 1
ATOM 710 C C . ASP A 1 90 ? 16.118 -11.051 -19.257 1.00 76.00 90 ASP A C 1
ATOM 712 O O . ASP A 1 90 ? 15.958 -9.832 -19.344 1.00 76.00 90 ASP A O 1
ATOM 716 N N . LEU A 1 91 ? 15.623 -11.891 -20.176 1.00 80.62 91 LEU A N 1
ATOM 717 C CA . LEU A 1 91 ? 14.827 -11.465 -21.329 1.00 80.62 91 LEU A CA 1
ATOM 718 C C . LEU A 1 91 ? 13.445 -12.102 -21.377 1.00 80.62 91 LEU A C 1
ATOM 720 O O . LEU A 1 91 ? 13.256 -13.305 -21.168 1.00 80.62 91 LEU A O 1
ATOM 724 N N . GLN A 1 92 ? 12.504 -11.281 -21.828 1.00 80.56 92 GLN A N 1
ATOM 725 C CA . GLN A 1 92 ? 11.119 -11.636 -22.064 1.00 80.56 92 GLN A CA 1
ATOM 726 C C . GLN A 1 92 ? 10.712 -11.498 -23.524 1.00 80.56 92 GLN A C 1
ATOM 728 O O . GLN A 1 92 ? 11.143 -10.591 -24.239 1.00 80.56 92 GLN A O 1
ATOM 733 N N . PHE A 1 93 ? 9.773 -12.348 -23.932 1.00 79.31 93 PHE A N 1
ATOM 734 C CA . PHE A 1 93 ? 9.213 -12.382 -25.277 1.00 79.31 93 PHE A CA 1
ATOM 735 C C . PHE A 1 93 ? 7.693 -12.249 -25.217 1.00 79.31 93 PHE A C 1
ATOM 737 O O . PHE A 1 93 ? 7.039 -12.877 -24.389 1.00 79.31 93 PHE A O 1
ATOM 744 N N . LEU A 1 94 ? 7.100 -11.449 -26.101 1.00 71.62 94 LEU A N 1
ATOM 745 C CA . LEU A 1 94 ? 5.642 -11.351 -26.195 1.00 71.62 94 LEU A CA 1
ATOM 746 C C . LEU A 1 94 ? 5.036 -12.681 -26.651 1.00 71.62 94 LEU A C 1
ATOM 748 O O . LEU A 1 94 ? 5.597 -13.374 -27.505 1.00 71.62 94 LEU A O 1
ATOM 752 N N . THR A 1 95 ? 3.869 -13.023 -26.102 1.00 55.66 95 THR A N 1
ATOM 753 C CA . THR A 1 95 ? 3.094 -14.215 -26.471 1.00 55.66 95 THR A CA 1
ATOM 754 C C . THR A 1 95 ? 2.664 -14.189 -27.937 1.00 55.66 95 THR A C 1
ATOM 756 O O . THR A 1 95 ? 1.553 -13.814 -28.291 1.00 55.66 95 THR A O 1
ATOM 759 N N . GLN A 1 96 ? 3.565 -14.664 -28.795 1.00 54.88 96 GLN A N 1
ATOM 760 C CA . GLN A 1 96 ? 3.305 -15.641 -29.844 1.00 54.88 96 GLN A CA 1
ATOM 761 C C . GLN A 1 96 ? 4.624 -16.348 -30.221 1.00 54.88 96 GLN A C 1
ATOM 763 O O . GLN A 1 96 ? 5.277 -16.051 -31.214 1.00 54.88 96 GLN A O 1
ATOM 768 N N . LYS A 1 97 ? 4.912 -17.391 -29.424 1.00 62.84 97 LYS A N 1
ATOM 769 C CA . LYS A 1 97 ? 5.570 -18.660 -29.799 1.00 62.84 97 LYS A CA 1
ATOM 770 C C . LYS A 1 97 ? 7.098 -18.765 -29.785 1.00 62.84 97 LYS A C 1
ATOM 772 O O . LYS A 1 97 ? 7.588 -19.655 -30.475 1.00 62.84 97 LYS A O 1
ATOM 777 N N . CYS A 1 98 ? 7.843 -17.947 -29.030 1.00 75.81 98 CYS A N 1
ATOM 778 C CA . CYS A 1 98 ? 9.317 -18.053 -28.975 1.00 75.81 98 CYS A CA 1
ATOM 779 C C . CYS A 1 98 ? 9.929 -18.231 -30.370 1.00 75.81 98 CYS A C 1
ATOM 781 O O . CYS A 1 98 ? 10.866 -19.004 -30.560 1.00 75.81 98 CYS A O 1
ATOM 783 N N . LYS A 1 99 ? 9.282 -17.631 -31.379 1.00 79.94 99 LYS A N 1
ATOM 784 C CA . LYS A 1 99 ? 9.619 -17.821 -32.777 1.00 79.94 99 LYS A CA 1
ATOM 785 C C . LYS A 1 99 ? 9.081 -16.691 -33.629 1.00 79.94 99 LYS A C 1
ATOM 787 O O . LYS A 1 99 ? 8.012 -16.149 -33.366 1.00 79.94 99 LYS A O 1
ATOM 792 N N . VAL A 1 100 ? 9.803 -16.392 -34.691 1.00 84.25 100 VAL A N 1
ATOM 793 C CA . VAL A 1 100 ? 9.368 -15.506 -35.764 1.00 84.25 100 VAL A CA 1
ATOM 794 C C . VAL A 1 100 ? 9.021 -16.385 -36.955 1.00 84.25 100 VAL A C 1
ATOM 796 O O . VAL A 1 100 ? 9.836 -17.203 -37.371 1.00 84.25 100 VAL A O 1
ATOM 799 N N . ARG A 1 101 ? 7.805 -16.237 -37.489 1.00 83.88 101 ARG A N 1
ATOM 800 C CA . ARG A 1 101 ? 7.350 -16.983 -38.667 1.00 83.88 101 ARG A CA 1
ATOM 801 C C . ARG A 1 101 ? 7.555 -16.170 -39.938 1.00 83.88 101 ARG A C 1
ATOM 803 O O . ARG A 1 101 ? 6.988 -15.085 -40.078 1.00 83.88 101 ARG A O 1
ATOM 810 N N . ILE A 1 102 ? 8.289 -16.741 -40.883 1.00 84.75 102 ILE A N 1
ATOM 811 C CA . ILE A 1 102 ? 8.554 -16.169 -42.201 1.00 84.75 102 ILE A CA 1
ATOM 812 C C . ILE A 1 102 ? 7.943 -17.086 -43.253 1.00 84.75 102 ILE A C 1
ATOM 814 O O . ILE A 1 102 ? 8.253 -18.265 -43.318 1.00 84.75 102 ILE A O 1
ATOM 818 N N . SER A 1 103 ? 7.062 -16.552 -44.083 1.00 83.12 103 SER A N 1
ATOM 819 C CA . SER A 1 103 ? 6.373 -17.267 -45.157 1.00 83.12 103 SER A CA 1
ATOM 820 C C . SER A 1 103 ? 6.898 -16.847 -46.527 1.00 83.12 103 SER A C 1
ATOM 822 O O . SER A 1 103 ? 7.512 -15.791 -46.683 1.00 83.12 103 SER A O 1
ATOM 824 N N . ASN A 1 104 ? 6.559 -17.614 -47.559 1.00 78.69 104 ASN A N 1
ATOM 825 C CA . ASN A 1 104 ? 6.856 -17.237 -48.943 1.00 78.69 104 ASN A CA 1
ATOM 826 C C . ASN A 1 104 ? 6.219 -15.896 -49.379 1.00 78.69 104 ASN A C 1
ATOM 828 O O . ASN A 1 104 ? 6.706 -15.240 -50.291 1.00 78.69 104 ASN A O 1
ATOM 832 N N . SER A 1 105 ? 5.154 -15.438 -48.718 1.00 81.31 105 SER A N 1
ATOM 833 C CA . SER A 1 105 ? 4.497 -14.166 -49.066 1.00 81.31 105 SER A CA 1
ATOM 834 C C . SER A 1 105 ? 5.160 -12.927 -48.452 1.00 81.31 105 SER A C 1
ATOM 836 O O . SER A 1 105 ? 4.891 -11.804 -48.879 1.00 81.31 105 SER A O 1
ATOM 838 N N . ASN A 1 106 ? 5.990 -13.105 -47.419 1.00 86.56 106 ASN A N 1
ATOM 839 C CA . ASN A 1 106 ? 6.540 -11.995 -46.643 1.00 86.56 106 ASN A CA 1
ATOM 840 C C . ASN A 1 106 ? 8.052 -12.068 -46.404 1.00 86.56 106 ASN A C 1
ATOM 842 O O . ASN A 1 106 ? 8.550 -11.179 -45.729 1.00 86.56 106 ASN A O 1
ATOM 846 N N . TRP A 1 107 ? 8.773 -13.040 -46.977 1.00 85.25 107 TRP A N 1
ATOM 847 C CA . TRP A 1 107 ? 10.225 -13.203 -46.791 1.00 85.25 107 TRP A CA 1
ATOM 848 C C . TRP A 1 107 ? 11.046 -11.955 -47.136 1.00 85.25 107 TRP A C 1
ATOM 850 O O . TRP A 1 107 ? 12.086 -11.716 -46.535 1.00 85.25 107 TRP A O 1
ATOM 860 N N . ASN A 1 108 ? 10.587 -11.161 -48.103 1.00 85.00 108 ASN A N 1
ATOM 861 C CA . ASN A 1 108 ? 11.259 -9.945 -48.555 1.00 85.00 108 ASN A CA 1
ATOM 862 C C . ASN A 1 108 ? 10.946 -8.721 -47.678 1.00 85.00 108 ASN A C 1
ATOM 864 O O . ASN A 1 108 ? 11.432 -7.625 -47.957 1.00 85.00 108 ASN A O 1
ATOM 868 N N . LYS A 1 109 ? 10.106 -8.873 -46.649 1.00 88.25 109 LYS A N 1
ATOM 869 C CA . LYS A 1 109 ? 9.799 -7.813 -45.689 1.00 88.25 109 LYS A CA 1
ATOM 870 C C . LYS A 1 109 ? 10.808 -7.850 -44.545 1.00 88.25 109 LYS A C 1
ATOM 872 O O . LYS A 1 109 ? 11.381 -8.883 -44.216 1.00 88.25 109 LYS A O 1
ATOM 877 N N . GLN A 1 110 ? 11.011 -6.704 -43.904 1.00 86.62 110 GLN A N 1
ATOM 878 C CA . GLN A 1 110 ? 11.834 -6.636 -42.702 1.00 86.62 110 GLN A CA 1
ATOM 879 C C . GLN A 1 110 ? 11.121 -7.369 -41.555 1.00 86.62 110 GLN A C 1
ATOM 881 O O . GLN A 1 110 ? 9.978 -7.049 -41.221 1.00 86.62 110 GLN A O 1
ATOM 886 N N . HIS A 1 111 ? 11.802 -8.340 -40.951 1.00 88.69 111 HIS A N 1
ATOM 887 C CA . HIS A 1 111 ? 11.299 -9.101 -39.809 1.00 88.69 111 HIS A CA 1
ATOM 888 C C . HIS A 1 111 ? 11.971 -8.646 -38.515 1.00 88.69 111 HIS A C 1
ATOM 890 O O . HIS A 1 111 ? 13.052 -8.051 -38.545 1.00 88.69 111 HIS A O 1
ATOM 896 N N . TYR A 1 112 ? 11.334 -8.934 -37.378 1.00 89.00 112 TYR A N 1
ATOM 897 C CA . TYR A 1 112 ? 11.841 -8.544 -36.067 1.00 89.00 112 TYR A CA 1
ATOM 898 C C . TYR A 1 112 ? 11.617 -9.637 -35.027 1.00 89.00 112 TYR A C 1
ATOM 900 O O . TYR A 1 112 ? 10.563 -10.272 -35.019 1.00 89.00 112 TYR A O 1
ATOM 908 N N . VAL A 1 113 ? 12.581 -9.794 -34.120 1.00 87.50 113 VAL A N 1
ATOM 909 C CA . VAL A 1 113 ? 12.345 -10.405 -32.807 1.00 87.50 113 VAL A CA 1
ATOM 910 C C . VAL A 1 113 ? 12.086 -9.271 -31.831 1.00 87.50 113 VAL A C 1
ATOM 912 O O . VAL A 1 113 ? 12.942 -8.407 -31.654 1.00 87.50 113 VAL A O 1
ATOM 915 N N . GLU A 1 114 ? 10.904 -9.244 -31.229 1.00 87.62 114 GLU A N 1
ATOM 916 C CA . GLU A 1 114 ? 10.605 -8.287 -30.169 1.00 87.62 114 GLU A CA 1
ATOM 917 C C . GLU A 1 114 ? 11.021 -8.891 -28.832 1.00 87.62 114 GLU A C 1
ATOM 919 O O . GLU A 1 114 ? 10.528 -9.955 -28.449 1.00 87.62 114 GLU A O 1
ATOM 924 N N . ILE A 1 115 ? 11.953 -8.221 -28.160 1.00 86.94 115 ILE A N 1
ATOM 925 C CA . ILE A 1 115 ? 12.440 -8.612 -26.840 1.00 86.94 115 ILE A CA 1
ATOM 926 C C . ILE A 1 115 ? 12.190 -7.496 -25.841 1.00 86.94 115 ILE A C 1
ATOM 928 O O . ILE A 1 115 ? 12.072 -6.321 -26.202 1.00 86.94 115 ILE A O 1
ATOM 932 N N . ARG A 1 116 ? 12.130 -7.884 -24.577 1.00 85.88 116 ARG A N 1
ATOM 933 C CA . ARG A 1 116 ? 11.926 -6.992 -23.450 1.00 85.88 116 ARG A CA 1
ATOM 934 C C . ARG A 1 116 ? 12.897 -7.336 -22.330 1.00 85.88 116 ARG A C 1
ATOM 936 O O . ARG A 1 116 ? 13.103 -8.518 -22.069 1.00 85.88 116 ARG A O 1
ATOM 943 N N . GLY A 1 117 ? 13.467 -6.315 -21.693 1.00 85.25 117 GLY A N 1
ATOM 944 C CA . GLY A 1 117 ? 14.270 -6.496 -20.484 1.00 85.25 117 GLY A CA 1
ATOM 945 C C . GLY A 1 117 ? 13.381 -6.921 -19.316 1.00 85.25 117 GLY A C 1
ATOM 946 O O . GLY A 1 117 ? 12.342 -6.302 -19.072 1.00 85.25 117 GLY A O 1
ATOM 947 N N . GLU A 1 118 ? 13.749 -8.000 -18.632 1.00 80.56 118 GLU A N 1
ATOM 948 C CA . GLU A 1 118 ? 13.085 -8.435 -17.402 1.00 80.56 118 GLU A CA 1
ATOM 949 C C . GLU A 1 118 ? 13.335 -7.430 -16.286 1.00 80.56 118 GLU A C 1
ATOM 951 O O . GLU A 1 118 ? 14.473 -7.020 -16.081 1.00 80.56 118 GLU A O 1
ATOM 956 N N . VAL A 1 119 ? 12.277 -7.093 -15.553 1.00 77.94 119 VAL A N 1
ATOM 957 C CA . VAL A 1 119 ? 12.366 -6.248 -14.362 1.00 77.94 119 VAL A CA 1
ATOM 958 C C . VAL A 1 119 ? 12.481 -7.150 -13.144 1.00 77.94 119 VAL A C 1
ATOM 960 O O . VAL A 1 119 ? 11.546 -7.903 -12.863 1.00 77.94 119 VAL A O 1
ATOM 963 N N . ASP A 1 120 ? 13.600 -7.074 -12.435 1.00 74.31 120 ASP A N 1
ATOM 964 C CA . ASP A 1 120 ? 13.868 -7.862 -11.225 1.00 74.31 120 ASP A CA 1
ATOM 965 C C . ASP A 1 120 ? 13.564 -7.099 -9.920 1.00 74.31 120 ASP A C 1
ATOM 967 O O . ASP A 1 120 ? 13.605 -7.699 -8.844 1.00 74.31 120 ASP A O 1
ATOM 971 N N . GLN A 1 121 ? 13.181 -5.817 -10.028 1.00 75.94 121 GLN A N 1
ATOM 972 C CA . GLN A 1 121 ? 12.897 -4.899 -8.915 1.00 75.94 121 GLN A CA 1
ATOM 973 C C . GLN A 1 121 ? 14.099 -4.676 -7.985 1.00 75.94 121 GLN A C 1
ATOM 975 O O . GLN A 1 121 ? 13.921 -4.375 -6.798 1.00 75.94 121 GLN A O 1
ATOM 980 N N . LYS A 1 122 ? 15.319 -4.838 -8.506 1.00 81.25 122 LYS A N 1
ATOM 981 C CA . LYS A 1 122 ? 16.555 -4.589 -7.776 1.00 81.25 122 LYS A CA 1
ATOM 982 C C . LYS A 1 122 ? 17.422 -3.581 -8.511 1.00 81.25 122 LYS A C 1
ATOM 984 O O . LYS A 1 122 ? 17.524 -3.599 -9.727 1.00 81.25 122 LYS A O 1
ATOM 989 N N . VAL A 1 123 ? 18.089 -2.733 -7.735 1.00 84.50 123 VAL A N 1
ATOM 990 C CA . VAL A 1 123 ? 19.158 -1.877 -8.243 1.00 84.50 123 VAL A CA 1
ATOM 991 C C . VAL A 1 123 ? 20.408 -2.732 -8.368 1.00 84.50 123 VAL A C 1
ATOM 993 O O . VAL A 1 123 ? 21.017 -3.111 -7.363 1.00 84.50 123 VAL A O 1
ATOM 996 N N . ASN A 1 124 ? 20.756 -3.063 -9.600 1.00 82.50 124 ASN A N 1
ATOM 997 C CA . ASN A 1 124 ? 21.856 -3.935 -9.965 1.00 82.50 124 ASN A CA 1
ATOM 998 C C . ASN A 1 124 ? 23.187 -3.165 -9.915 1.00 82.50 124 ASN A C 1
ATOM 1000 O O . ASN A 1 124 ? 23.289 -2.013 -10.332 1.00 82.50 124 ASN A O 1
ATOM 1004 N N . ILE A 1 125 ? 24.262 -3.804 -9.440 1.00 80.81 125 ILE A N 1
ATOM 1005 C CA . ILE A 1 125 ? 25.602 -3.181 -9.363 1.00 80.81 125 ILE A CA 1
ATOM 1006 C C . ILE A 1 125 ? 26.118 -2.856 -10.769 1.00 80.81 125 ILE A C 1
ATOM 1008 O O . ILE A 1 125 ? 26.890 -1.916 -10.975 1.00 80.81 125 ILE A O 1
ATOM 1012 N N . ARG A 1 126 ? 25.758 -3.696 -11.743 1.00 82.25 126 ARG A N 1
ATOM 1013 C CA . ARG A 1 126 ? 26.140 -3.559 -13.146 1.00 82.25 126 ARG A CA 1
ATOM 1014 C C . ARG A 1 126 ? 25.007 -4.021 -14.044 1.00 82.25 126 ARG A C 1
ATOM 1016 O O . ARG A 1 126 ? 24.308 -4.980 -13.736 1.00 82.25 126 ARG A O 1
ATOM 1023 N N . ASN A 1 127 ? 24.945 -3.413 -15.222 1.00 84.81 127 ASN A N 1
ATOM 1024 C CA . ASN A 1 127 ? 24.088 -3.860 -16.312 1.00 84.81 127 ASN A CA 1
ATOM 1025 C C . ASN A 1 127 ? 24.299 -5.348 -16.620 1.00 84.81 127 ASN A C 1
ATOM 1027 O O . ASN A 1 127 ? 25.438 -5.815 -16.757 1.00 84.81 127 ASN A O 1
ATOM 1031 N N . ARG A 1 128 ? 23.195 -6.083 -16.769 1.00 84.69 128 ARG A N 1
ATOM 1032 C CA . ARG A 1 128 ? 23.210 -7.528 -17.011 1.00 84.69 128 ARG A CA 1
ATOM 1033 C C . ARG A 1 128 ? 23.500 -7.817 -18.476 1.00 84.69 128 ARG A C 1
ATOM 1035 O O . ARG A 1 128 ? 22.943 -7.194 -19.379 1.00 84.69 128 ARG A O 1
ATOM 1042 N N . LEU A 1 129 ? 24.384 -8.779 -18.728 1.00 85.56 129 LEU A N 1
ATOM 1043 C CA . LEU A 1 129 ? 24.736 -9.202 -20.079 1.00 85.56 129 LEU A CA 1
ATOM 1044 C C . LEU A 1 129 ? 24.154 -10.582 -20.374 1.00 85.56 129 LEU A C 1
ATOM 1046 O O . LEU A 1 129 ? 24.517 -11.566 -19.735 1.00 85.56 129 LEU A O 1
ATOM 1050 N N . THR A 1 130 ? 23.335 -10.670 -21.415 1.00 87.38 130 THR A N 1
ATOM 1051 C CA . THR A 1 130 ? 22.704 -11.920 -21.839 1.00 87.38 130 THR A CA 1
ATOM 1052 C C . THR A 1 130 ? 22.859 -12.137 -23.342 1.00 87.38 130 THR A C 1
ATOM 1054 O O . THR A 1 130 ? 23.120 -11.202 -24.107 1.00 87.38 130 THR A O 1
ATOM 1057 N N . PHE A 1 131 ? 22.750 -13.388 -23.779 1.00 86.31 131 PHE A N 1
ATOM 1058 C CA . PHE A 1 131 ? 22.815 -13.753 -25.187 1.00 86.31 131 PHE A CA 1
ATOM 1059 C C . PHE A 1 131 ? 21.471 -14.291 -25.665 1.00 86.31 131 PHE A C 1
ATOM 1061 O O . PHE A 1 131 ? 20.823 -15.106 -25.013 1.00 86.31 131 PHE A O 1
ATOM 1068 N N . LEU A 1 132 ? 21.069 -13.860 -26.857 1.00 87.00 132 LEU A N 1
ATOM 1069 C CA . LEU A 1 132 ? 19.897 -14.368 -27.552 1.00 87.00 132 LEU A CA 1
ATOM 1070 C C . LEU A 1 132 ? 20.335 -15.267 -28.704 1.00 87.00 132 LEU A C 1
ATOM 1072 O O . LEU A 1 132 ? 21.056 -14.828 -29.601 1.00 87.00 132 LEU A O 1
ATOM 1076 N N . ARG A 1 133 ? 19.837 -16.504 -28.728 1.00 85.94 133 ARG A N 1
ATOM 1077 C CA . ARG A 1 133 ? 20.073 -17.434 -29.833 1.00 85.94 133 ARG A CA 1
ATOM 1078 C C . ARG A 1 133 ? 18.862 -17.527 -30.737 1.00 85.94 133 ARG A C 1
ATOM 1080 O O . ARG A 1 133 ? 17.750 -17.754 -30.260 1.00 85.94 133 ARG A O 1
ATOM 1087 N N . LEU A 1 134 ? 19.110 -17.432 -32.042 1.00 86.19 134 LEU A N 1
ATOM 1088 C CA . LEU A 1 134 ? 18.116 -17.670 -33.081 1.00 86.19 134 LEU A CA 1
ATOM 1089 C C . LEU A 1 134 ? 18.484 -18.906 -33.900 1.00 86.19 134 LEU A C 1
ATOM 1091 O O . LEU A 1 134 ? 19.620 -19.035 -34.361 1.00 86.19 134 LEU A O 1
ATOM 1095 N N . TRP A 1 135 ? 17.531 -19.816 -34.090 1.00 83.00 135 TRP A N 1
ATOM 1096 C CA . TRP A 1 135 ? 17.753 -21.005 -34.911 1.00 83.00 135 TRP A CA 1
ATOM 1097 C C . TRP A 1 135 ? 16.480 -21.498 -35.594 1.00 83.00 135 TRP A C 1
ATOM 1099 O O . TRP A 1 135 ? 15.374 -21.215 -35.142 1.00 83.00 135 TRP A O 1
ATOM 1109 N N . SER A 1 136 ? 16.627 -22.260 -36.672 1.00 81.12 136 SER A N 1
ATOM 1110 C CA . SER A 1 136 ? 15.542 -23.054 -37.258 1.00 81.12 136 SER A CA 1
ATOM 1111 C C . SER A 1 136 ? 15.762 -24.541 -36.983 1.00 81.12 136 SER A C 1
ATOM 1113 O O . SER A 1 136 ? 16.891 -24.982 -36.777 1.00 81.12 136 SER A O 1
ATOM 1115 N N . ASP A 1 137 ? 14.688 -25.326 -36.984 1.00 71.06 137 ASP A N 1
ATOM 1116 C CA . ASP A 1 137 ? 14.740 -26.777 -36.788 1.00 71.06 137 ASP A CA 1
ATOM 1117 C C . ASP A 1 137 ? 14.064 -27.493 -37.966 1.00 71.06 137 ASP A C 1
ATOM 1119 O O . ASP A 1 137 ? 12.973 -27.112 -38.399 1.00 71.06 137 ASP A O 1
ATOM 1123 N N . ALA A 1 138 ? 14.722 -28.535 -38.477 1.00 61.41 138 ALA A N 1
ATOM 1124 C CA . ALA A 1 138 ? 14.212 -29.407 -39.530 1.00 61.41 138 ALA A CA 1
ATOM 1125 C C . ALA A 1 138 ? 12.950 -30.189 -39.117 1.00 61.41 138 ALA A C 1
ATOM 1127 O O . ALA A 1 138 ? 12.135 -30.517 -39.975 1.00 61.41 138 ALA A O 1
ATOM 1128 N N . SER A 1 139 ? 12.778 -30.487 -37.824 1.00 56.25 139 SER A N 1
ATOM 1129 C CA . SER A 1 139 ? 11.668 -31.304 -37.308 1.00 56.25 139 SER A CA 1
ATOM 1130 C C . SER A 1 139 ? 10.315 -30.574 -37.289 1.00 56.25 139 SER A C 1
ATOM 1132 O O . SER A 1 139 ? 9.265 -31.214 -37.259 1.00 56.25 139 SER A O 1
ATOM 1134 N N . HIS A 1 140 ? 10.335 -29.239 -37.362 1.00 54.41 140 HIS A N 1
ATOM 1135 C CA . HIS A 1 140 ? 9.150 -28.374 -37.314 1.00 54.41 140 HIS A CA 1
ATOM 1136 C C . HIS A 1 140 ? 9.019 -27.440 -38.531 1.00 54.41 140 HIS A C 1
ATOM 1138 O O . HIS A 1 140 ? 8.061 -26.663 -38.617 1.00 54.41 140 HIS A O 1
ATOM 1144 N N . ALA A 1 141 ? 9.961 -27.501 -39.478 1.00 51.84 141 ALA A N 1
ATOM 1145 C CA . ALA A 1 141 ? 9.823 -26.864 -40.780 1.00 51.84 141 ALA A CA 1
ATOM 1146 C C . ALA A 1 141 ? 8.655 -27.510 -41.539 1.00 51.84 141 ALA A C 1
ATOM 1148 O O . ALA A 1 141 ? 8.451 -28.723 -41.481 1.00 51.84 141 ALA A O 1
ATOM 1149 N N . SER A 1 142 ? 7.857 -26.712 -42.251 1.00 53.09 142 SER A N 1
ATOM 1150 C CA . SER A 1 142 ? 6.777 -27.279 -43.055 1.00 53.09 142 SER A CA 1
ATOM 1151 C C . SER A 1 142 ? 7.336 -28.267 -44.078 1.00 53.09 142 SER A C 1
ATOM 1153 O O . SER A 1 142 ? 8.275 -27.922 -44.792 1.00 53.09 142 SER A O 1
ATOM 1155 N N . THR A 1 143 ? 6.706 -29.430 -44.241 1.00 52.09 143 THR A N 1
ATOM 1156 C CA . THR A 1 143 ? 7.045 -30.478 -45.231 1.00 52.09 143 THR A CA 1
ATOM 1157 C C . THR A 1 143 ? 7.028 -30.016 -46.702 1.00 52.09 143 THR A C 1
ATOM 1159 O O . THR A 1 143 ? 7.275 -30.813 -47.601 1.00 52.09 143 THR A O 1
ATOM 1162 N N . ILE A 1 144 ? 6.733 -28.737 -46.958 1.00 54.66 144 ILE A N 1
ATOM 1163 C CA . ILE A 1 144 ? 6.523 -28.118 -48.270 1.00 54.66 144 ILE A CA 1
ATOM 1164 C C . ILE A 1 144 ? 7.730 -27.248 -48.699 1.00 54.66 144 ILE A C 1
ATOM 1166 O O . ILE A 1 144 ? 7.798 -26.841 -49.856 1.00 54.66 144 ILE A O 1
ATOM 1170 N N . THR A 1 145 ? 8.718 -26.957 -47.840 1.00 56.59 145 THR A N 1
ATOM 1171 C CA . THR A 1 145 ? 9.906 -26.170 -48.240 1.00 56.59 145 THR A CA 1
ATOM 1172 C C . THR A 1 145 ? 10.934 -27.034 -48.994 1.00 56.59 145 THR A C 1
ATOM 1174 O O . THR A 1 145 ? 11.403 -28.047 -48.489 1.00 56.59 145 THR A O 1
ATOM 1177 N N . ASN A 1 146 ? 11.309 -26.647 -50.223 1.00 52.62 146 ASN A N 1
ATOM 1178 C CA . ASN A 1 146 ? 12.062 -27.517 -51.158 1.00 52.62 146 ASN A CA 1
ATOM 1179 C C . ASN A 1 146 ? 13.576 -27.599 -50.906 1.00 52.62 146 ASN A C 1
ATOM 1181 O O . ASN A 1 146 ? 14.271 -28.395 -51.524 1.00 52.62 146 ASN A O 1
ATOM 1185 N N . LEU A 1 147 ? 14.141 -26.710 -50.092 1.00 56.66 147 LEU A N 1
ATOM 1186 C CA . LEU A 1 147 ? 15.557 -26.391 -50.275 1.00 56.66 147 LEU A CA 1
ATOM 1187 C C . LEU A 1 147 ? 16.502 -26.990 -49.240 1.00 56.66 147 LEU A C 1
ATOM 1189 O O . LEU A 1 147 ? 17.700 -26.968 -49.491 1.00 56.66 147 LEU A O 1
ATOM 1193 N N . GLY A 1 148 ? 16.040 -27.493 -48.091 1.00 61.66 148 GLY A N 1
ATOM 1194 C CA . GLY A 1 148 ? 16.925 -27.943 -47.000 1.00 61.66 148 GLY A CA 1
ATOM 1195 C C . GLY A 1 148 ? 17.857 -26.853 -46.425 1.00 61.66 148 GLY A C 1
ATOM 1196 O O . GLY A 1 148 ? 18.311 -26.982 -45.298 1.00 61.66 148 GLY A O 1
ATOM 1197 N N . ILE A 1 149 ? 18.074 -25.743 -47.141 1.00 71.19 149 ILE A N 1
ATOM 1198 C CA . ILE A 1 149 ? 18.909 -24.589 -46.784 1.00 71.19 149 ILE A CA 1
ATOM 1199 C C . ILE A 1 149 ? 18.447 -23.898 -45.503 1.00 71.19 149 ILE A C 1
ATOM 1201 O O . ILE A 1 149 ? 19.228 -23.210 -44.859 1.00 71.19 149 ILE A O 1
ATOM 1205 N N . TRP A 1 150 ? 17.168 -24.061 -45.158 1.00 74.56 150 TRP A N 1
ATOM 1206 C CA . TRP A 1 150 ? 16.556 -23.480 -43.969 1.00 74.56 150 TRP A CA 1
ATOM 1207 C C . TRP A 1 150 ? 16.437 -24.476 -42.815 1.00 74.56 150 TRP A C 1
ATOM 1209 O O . TRP A 1 150 ? 15.895 -24.118 -41.773 1.00 74.56 150 TRP A O 1
ATOM 1219 N N . ASN A 1 151 ? 16.934 -25.705 -42.970 1.00 73.19 151 ASN A N 1
ATOM 1220 C CA . ASN A 1 151 ? 16.943 -26.703 -41.908 1.00 73.19 151 ASN A CA 1
ATOM 1221 C C . ASN A 1 151 ? 18.185 -26.505 -41.035 1.00 73.19 151 ASN A C 1
ATOM 1223 O O . ASN A 1 151 ? 19.295 -26.435 -41.557 1.00 73.19 151 ASN A O 1
ATOM 1227 N N . ASN A 1 152 ? 18.005 -26.467 -39.712 1.00 73.31 152 ASN A N 1
ATOM 1228 C CA . ASN A 1 152 ? 19.101 -26.361 -38.740 1.00 73.31 152 ASN A CA 1
ATOM 1229 C C . ASN A 1 152 ? 20.010 -25.137 -38.959 1.00 73.31 152 ASN A C 1
ATOM 1231 O O . ASN A 1 152 ? 21.227 -25.214 -38.783 1.00 73.31 152 ASN A O 1
ATOM 1235 N N . VAL A 1 153 ? 19.430 -24.001 -39.355 1.00 78.81 153 VAL A N 1
ATOM 1236 C CA . VAL A 1 153 ? 20.175 -22.742 -39.452 1.00 78.81 153 VAL A CA 1
ATOM 1237 C C . VAL A 1 153 ? 20.426 -22.240 -38.042 1.00 78.81 153 VAL A C 1
ATOM 1239 O O . VAL A 1 153 ? 19.480 -21.995 -37.299 1.00 78.81 153 VAL A O 1
ATOM 1242 N N . HIS A 1 154 ? 21.694 -22.055 -37.688 1.00 80.19 154 HIS A N 1
ATOM 1243 C CA . HIS A 1 154 ? 22.106 -21.462 -36.422 1.00 80.19 154 HIS A CA 1
ATOM 1244 C C . HIS A 1 154 ? 22.713 -20.090 -36.684 1.00 80.19 154 HIS A C 1
ATOM 1246 O O . HIS A 1 154 ? 23.716 -19.970 -37.388 1.00 80.19 154 HIS A O 1
ATOM 1252 N N . LEU A 1 155 ? 22.090 -19.055 -36.128 1.00 85.50 155 LEU A N 1
ATOM 1253 C CA . LEU A 1 155 ? 22.645 -17.708 -36.157 1.00 85.50 155 LEU A CA 1
ATOM 1254 C C . LEU A 1 155 ? 23.651 -17.544 -35.007 1.00 85.50 155 LEU A C 1
ATOM 1256 O O . LEU A 1 155 ? 23.493 -18.205 -33.975 1.00 85.50 155 LEU A O 1
ATOM 1260 N N . PRO A 1 156 ? 24.668 -16.675 -35.158 1.00 86.31 156 PRO A N 1
ATOM 1261 C CA . PRO A 1 156 ? 25.548 -16.319 -34.051 1.00 86.31 156 PRO A CA 1
ATOM 1262 C C . PRO A 1 156 ? 24.749 -15.770 -32.868 1.00 86.31 156 PRO A C 1
ATOM 1264 O O . PRO A 1 156 ? 23.707 -15.135 -33.055 1.00 86.31 156 PRO A O 1
ATOM 1267 N N . ASP A 1 157 ? 25.254 -16.000 -31.658 1.00 88.06 157 ASP A N 1
ATOM 1268 C CA . ASP A 1 157 ? 24.615 -15.506 -30.444 1.00 88.06 157 ASP A CA 1
ATOM 1269 C C . ASP A 1 157 ? 24.624 -13.973 -30.425 1.00 88.06 157 ASP A C 1
ATOM 1271 O O . ASP A 1 157 ? 25.652 -13.318 -30.610 1.00 88.06 157 ASP A O 1
ATOM 1275 N N . ILE A 1 158 ? 23.445 -13.393 -30.225 1.00 90.19 158 ILE A N 1
ATOM 1276 C CA . ILE A 1 158 ? 23.237 -11.951 -30.263 1.00 90.19 158 ILE A CA 1
ATOM 1277 C C . ILE A 1 158 ? 23.477 -11.416 -28.859 1.00 90.19 158 ILE A C 1
ATOM 1279 O O . ILE A 1 158 ? 22.766 -11.774 -27.921 1.00 90.19 158 ILE A O 1
ATOM 1283 N N . LYS A 1 159 ? 24.467 -10.536 -28.723 1.00 91.50 159 LYS A N 1
ATOM 1284 C CA . LYS A 1 159 ? 24.779 -9.865 -27.463 1.00 91.50 159 LYS A CA 1
ATOM 1285 C C . LYS A 1 159 ? 23.682 -8.853 -27.115 1.00 91.50 159 LYS A C 1
ATOM 1287 O O . LYS A 1 159 ? 23.447 -7.930 -27.897 1.00 91.50 159 LYS A O 1
ATOM 1292 N N . VAL A 1 160 ? 23.053 -9.000 -25.950 1.00 90.69 160 VAL A N 1
ATOM 1293 C CA . VAL A 1 160 ? 22.057 -8.058 -25.424 1.00 90.69 160 VAL A CA 1
ATOM 1294 C C . VAL A 1 160 ? 22.498 -7.576 -24.045 1.00 90.69 160 VAL A C 1
ATOM 1296 O O . VAL A 1 160 ? 22.672 -8.369 -23.124 1.00 90.69 160 VAL A O 1
ATOM 1299 N N . LEU A 1 161 ? 22.703 -6.269 -23.915 1.00 90.44 161 LEU A N 1
ATOM 1300 C CA . LEU A 1 161 ? 22.968 -5.607 -22.644 1.00 90.44 161 LEU A CA 1
ATOM 1301 C C . LEU A 1 161 ? 21.647 -5.073 -22.086 1.00 90.44 161 LEU A C 1
ATOM 1303 O O . LEU A 1 161 ? 20.952 -4.326 -22.775 1.00 90.44 161 LEU A O 1
ATOM 1307 N N . ILE A 1 162 ? 21.315 -5.457 -20.860 1.00 89.50 162 ILE A N 1
ATOM 1308 C CA . ILE A 1 162 ? 20.142 -4.968 -20.144 1.00 89.50 162 ILE A CA 1
ATOM 1309 C C . ILE A 1 162 ? 20.602 -3.872 -19.198 1.00 89.50 162 ILE A C 1
ATOM 1311 O O . ILE A 1 162 ? 21.428 -4.118 -18.317 1.00 89.50 162 ILE A O 1
ATOM 1315 N N . ASN A 1 163 ? 20.122 -2.660 -19.445 1.00 89.19 163 ASN A N 1
ATOM 1316 C CA . ASN A 1 163 ? 20.448 -1.501 -18.636 1.00 89.19 163 ASN A CA 1
ATOM 1317 C C . ASN A 1 163 ? 19.485 -1.419 -17.455 1.00 89.19 163 ASN A C 1
ATOM 1319 O O . ASN A 1 163 ? 18.268 -1.468 -17.656 1.00 89.19 163 ASN A O 1
ATOM 1323 N N . ASP A 1 164 ? 20.042 -1.311 -16.253 1.00 84.75 164 ASP A N 1
ATOM 1324 C CA . ASP A 1 164 ? 19.246 -1.136 -15.048 1.00 84.75 164 ASP A CA 1
ATOM 1325 C C . ASP A 1 164 ? 18.621 0.266 -15.038 1.00 84.75 164 ASP A C 1
ATOM 1327 O O . ASP A 1 164 ? 19.266 1.265 -15.363 1.00 84.75 164 ASP A O 1
ATOM 1331 N N . THR A 1 165 ? 17.337 0.327 -14.702 1.00 82.81 165 THR A N 1
ATOM 1332 C CA . THR A 1 165 ? 16.588 1.584 -14.564 1.00 82.81 165 THR A CA 1
ATOM 1333 C C . THR A 1 165 ? 15.914 1.719 -13.202 1.00 82.81 165 THR A C 1
ATOM 1335 O O . THR A 1 165 ? 15.208 2.697 -12.960 1.00 82.81 165 THR A O 1
ATOM 1338 N N . GLU A 1 166 ? 16.136 0.762 -12.300 1.00 82.25 166 GLU A N 1
ATOM 1339 C CA . GLU A 1 166 ? 15.481 0.711 -10.999 1.00 82.25 166 GLU A CA 1
ATOM 1340 C C . GLU A 1 166 ? 16.052 1.748 -10.021 1.00 82.25 166 GLU A C 1
ATOM 1342 O O . GLU A 1 166 ? 15.338 2.184 -9.122 1.00 82.25 166 GLU A O 1
ATOM 1347 N N . GLU A 1 167 ? 17.292 2.222 -10.216 1.00 79.25 167 GLU A N 1
ATOM 1348 C CA . GLU A 1 167 ? 17.910 3.252 -9.361 1.00 79.25 167 GLU A CA 1
ATOM 1349 C C . GLU A 1 167 ? 17.070 4.538 -9.304 1.00 79.25 167 GLU A C 1
ATOM 1351 O O . GLU A 1 167 ? 16.766 5.033 -8.219 1.00 79.25 167 GLU A O 1
ATOM 1356 N N . ALA A 1 168 ? 16.623 5.033 -10.463 1.00 76.50 168 ALA A N 1
ATOM 1357 C CA . ALA A 1 168 ? 15.779 6.226 -10.549 1.00 76.50 168 ALA A CA 1
ATOM 1358 C C . ALA A 1 168 ? 14.376 5.995 -9.964 1.00 76.50 168 ALA A C 1
ATOM 1360 O O . ALA A 1 168 ? 13.746 6.917 -9.457 1.00 76.50 168 ALA A O 1
ATOM 1361 N N . ILE A 1 169 ? 13.881 4.757 -10.006 1.00 82.44 169 ILE A N 1
ATOM 1362 C CA . ILE A 1 169 ? 12.581 4.393 -9.433 1.00 82.44 169 ILE A CA 1
ATOM 1363 C C . ILE A 1 169 ? 12.671 4.317 -7.916 1.00 82.44 169 ILE A C 1
ATOM 1365 O O . ILE A 1 169 ? 11.750 4.751 -7.227 1.00 82.44 169 ILE A O 1
ATOM 1369 N N . LEU A 1 170 ? 13.785 3.817 -7.381 1.00 82.06 170 LEU A N 1
ATOM 1370 C CA . LEU A 1 170 ? 14.010 3.667 -5.947 1.00 82.06 170 LEU A CA 1
ATOM 1371 C C . LEU A 1 170 ? 13.890 5.000 -5.189 1.00 82.06 170 LEU A C 1
ATOM 1373 O O . LEU A 1 170 ? 13.422 5.016 -4.047 1.00 82.06 170 LEU A O 1
ATOM 1377 N N . THR A 1 171 ? 14.272 6.106 -5.834 1.00 79.81 171 THR A N 1
ATOM 1378 C CA . THR A 1 171 ? 14.152 7.473 -5.300 1.00 79.81 171 THR A CA 1
ATOM 1379 C C . THR A 1 171 ? 12.784 8.115 -5.530 1.00 79.81 171 THR A C 1
ATOM 1381 O O . THR A 1 171 ? 12.450 9.085 -4.856 1.00 79.81 171 THR A O 1
ATOM 1384 N N . SER A 1 172 ? 11.981 7.589 -6.454 1.00 87.38 172 SER A N 1
ATOM 1385 C CA . SER A 1 172 ? 10.721 8.194 -6.895 1.00 87.38 172 SER A CA 1
ATOM 1386 C C . SER A 1 172 ? 9.496 7.637 -6.172 1.00 87.38 172 SER A C 1
ATOM 1388 O O . SER A 1 172 ? 8.596 7.103 -6.805 1.00 87.38 172 SER A O 1
ATOM 1390 N N . SER A 1 173 ? 9.430 7.725 -4.843 1.00 89.94 173 SER A N 1
ATOM 1391 C CA . SER A 1 173 ? 8.230 7.316 -4.090 1.00 89.94 173 SER A CA 1
ATOM 1392 C C . SER A 1 173 ? 7.277 8.473 -3.827 1.00 89.94 173 SER A C 1
ATOM 1394 O O . SER A 1 173 ? 7.704 9.516 -3.338 1.00 89.94 173 SER A O 1
ATOM 1396 N N . CYS A 1 174 ? 5.987 8.234 -4.059 1.00 95.25 174 CYS A N 1
ATOM 1397 C CA . CYS A 1 174 ? 4.919 9.099 -3.578 1.00 95.25 174 CYS A CA 1
ATOM 1398 C C . CYS A 1 174 ? 4.470 8.634 -2.196 1.00 95.25 174 CYS A C 1
ATOM 1400 O O . CYS A 1 174 ? 4.339 7.426 -1.988 1.00 95.25 174 CYS A O 1
ATOM 1402 N N . TYR A 1 175 ? 4.183 9.551 -1.278 1.00 95.00 175 TYR A N 1
ATOM 1403 C CA . TYR A 1 175 ? 3.636 9.161 0.017 1.00 95.00 175 TYR A CA 1
ATOM 1404 C C . TYR A 1 175 ? 2.729 10.206 0.660 1.00 95.00 175 TYR A C 1
ATOM 1406 O O . TYR A 1 175 ? 2.680 11.359 0.234 1.00 95.00 175 TYR A O 1
ATOM 1414 N N . SER A 1 176 ? 2.006 9.752 1.685 1.00 93.69 176 SER A N 1
ATOM 1415 C CA . SER A 1 176 ? 1.354 10.574 2.700 1.00 93.69 176 SER A CA 1
ATOM 1416 C C . SER A 1 176 ? 1.688 10.031 4.089 1.00 93.69 176 SER A C 1
ATOM 1418 O O . SER A 1 176 ? 1.319 8.894 4.402 1.00 93.69 176 SER A O 1
ATOM 1420 N N . HIS A 1 177 ? 2.389 10.806 4.915 1.00 90.19 177 HIS A N 1
ATOM 1421 C CA . HIS A 1 177 ? 2.791 10.415 6.275 1.00 90.19 177 HIS A CA 1
ATOM 1422 C C . HIS A 1 177 ? 2.099 11.290 7.329 1.00 90.19 177 HIS A C 1
ATOM 1424 O O . HIS A 1 177 ? 1.792 12.443 7.059 1.00 90.19 177 HIS A O 1
ATOM 1430 N N . ASN A 1 178 ? 1.833 10.725 8.511 1.00 83.12 178 ASN A N 1
ATOM 1431 C CA . ASN A 1 178 ? 1.288 11.413 9.692 1.00 83.12 178 ASN A CA 1
ATOM 1432 C C . ASN A 1 178 ? 0.070 12.305 9.383 1.00 83.12 178 ASN A C 1
ATOM 1434 O O . ASN A 1 178 ? -0.951 11.796 8.889 1.00 83.12 178 ASN A O 1
ATOM 1438 N N . ASP A 1 179 ? 0.159 13.598 9.713 1.00 77.31 179 ASP A N 1
ATOM 1439 C CA . ASP A 1 179 ? -0.765 14.618 9.258 1.00 77.31 179 ASP A CA 1
ATOM 1440 C C . ASP A 1 179 ? -0.408 15.040 7.830 1.00 77.31 179 ASP A C 1
ATOM 1442 O O . ASP A 1 179 ? 0.563 15.745 7.609 1.00 77.31 179 ASP A O 1
ATOM 1446 N N . PRO A 1 180 ? -1.170 14.564 6.836 1.00 85.12 180 PRO A N 1
ATOM 1447 C CA . PRO A 1 180 ? -0.702 14.233 5.498 1.00 85.12 180 PRO A CA 1
ATOM 1448 C C . PRO A 1 180 ? 0.445 15.087 4.933 1.00 85.12 180 PRO A C 1
ATOM 1450 O O . PRO A 1 180 ? 0.212 15.947 4.081 1.00 85.12 180 PRO A O 1
ATOM 1453 N N . HIS A 1 181 ? 1.676 14.736 5.311 1.00 89.06 181 HIS A N 1
ATOM 1454 C CA . HIS A 1 181 ? 2.897 15.179 4.656 1.00 89.06 181 HIS A CA 1
ATOM 1455 C C . HIS A 1 181 ? 2.964 14.475 3.312 1.00 89.06 181 HIS A C 1
ATOM 1457 O O . HIS A 1 181 ? 3.133 13.251 3.245 1.00 89.06 181 HIS A O 1
ATOM 1463 N N . MET A 1 182 ? 2.742 15.222 2.237 1.00 92.25 182 MET A N 1
ATOM 1464 C CA . MET A 1 182 ? 2.622 14.671 0.897 1.00 92.25 182 MET A CA 1
ATOM 1465 C C . MET A 1 182 ? 3.946 14.783 0.154 1.00 92.25 182 MET A C 1
ATOM 1467 O O . MET A 1 182 ? 4.603 15.822 0.171 1.00 92.25 182 MET A O 1
ATOM 1471 N N . ARG A 1 183 ? 4.279 13.745 -0.610 1.00 93.62 183 ARG A N 1
ATOM 1472 C CA . ARG A 1 183 ? 5.361 13.780 -1.598 1.00 93.62 183 ARG A CA 1
ATOM 1473 C C . ARG A 1 183 ? 4.899 13.182 -2.918 1.00 93.62 183 ARG A C 1
ATOM 1475 O O . ARG A 1 183 ? 4.265 12.129 -2.925 1.00 93.62 183 ARG A O 1
ATOM 1482 N N . THR A 1 184 ? 5.221 13.828 -4.033 1.00 95.38 184 THR A N 1
ATOM 1483 C CA . THR A 1 184 ? 4.963 13.322 -5.394 1.00 95.38 184 THR A CA 1
ATOM 1484 C C . THR A 1 184 ? 6.063 12.357 -5.848 1.00 95.38 184 THR A C 1
ATOM 1486 O O . THR A 1 184 ? 7.137 12.291 -5.249 1.00 95.38 184 THR A O 1
ATOM 1489 N N . PHE A 1 185 ? 5.839 11.611 -6.935 1.00 95.00 185 PHE A N 1
ATOM 1490 C CA . PHE A 1 185 ? 6.860 10.697 -7.474 1.00 95.00 185 PHE A CA 1
ATOM 1491 C C . PHE A 1 185 ? 8.156 11.406 -7.892 1.00 95.00 185 PHE A C 1
ATOM 1493 O O . PHE A 1 185 ? 9.233 10.822 -7.773 1.00 95.00 185 PHE A O 1
ATOM 1500 N N . ASP A 1 186 ? 8.061 12.658 -8.340 1.00 93.00 186 ASP A N 1
ATOM 1501 C CA . ASP A 1 186 ? 9.206 13.444 -8.807 1.00 93.00 186 ASP A CA 1
ATOM 1502 C C . ASP A 1 186 ? 9.832 14.313 -7.698 1.00 93.00 186 ASP A C 1
ATOM 1504 O O . ASP A 1 186 ? 10.773 15.070 -7.943 1.00 93.00 186 ASP A O 1
ATOM 1508 N N . GLY A 1 187 ? 9.374 14.143 -6.450 1.00 90.75 187 GLY A N 1
ATOM 1509 C CA . GLY A 1 187 ? 10.033 14.664 -5.252 1.00 90.75 187 GLY A CA 1
ATOM 1510 C C . GLY A 1 187 ? 9.525 16.011 -4.745 1.00 90.75 187 GLY A C 1
ATOM 1511 O O . GLY A 1 187 ? 10.191 16.613 -3.908 1.00 90.75 187 GLY A O 1
ATOM 1512 N N . THR A 1 188 ? 8.371 16.489 -5.209 1.00 90.81 188 THR A N 1
ATOM 1513 C CA . THR A 1 188 ? 7.732 17.688 -4.648 1.00 90.81 188 THR A CA 1
ATOM 1514 C C . THR A 1 188 ? 7.064 17.350 -3.322 1.00 90.81 188 THR A C 1
ATOM 1516 O O . THR A 1 188 ? 6.152 16.520 -3.297 1.00 90.81 188 THR A O 1
ATOM 1519 N N . THR A 1 189 ? 7.484 18.002 -2.238 1.00 90.88 189 THR A N 1
ATOM 1520 C CA . THR A 1 189 ? 6.828 17.925 -0.926 1.00 90.88 189 THR A CA 1
ATOM 1521 C C . THR A 1 189 ? 5.797 19.041 -0.758 1.00 90.88 189 THR A C 1
ATOM 1523 O O . THR A 1 189 ? 5.972 20.145 -1.280 1.00 90.88 189 THR A O 1
ATOM 1526 N N . TRP A 1 190 ? 4.684 18.745 -0.087 1.00 89.00 190 TRP A N 1
ATOM 1527 C CA . TRP A 1 190 ? 3.612 19.702 0.200 1.00 89.00 190 TRP A CA 1
ATOM 1528 C C . TRP A 1 190 ? 2.691 19.199 1.316 1.00 89.00 190 TRP A C 1
ATOM 1530 O O . TRP A 1 190 ? 2.655 18.010 1.612 1.00 89.00 190 TRP A O 1
ATOM 1540 N N . GLU A 1 191 ? 1.890 20.097 1.887 1.00 85.31 191 GLU A N 1
ATOM 1541 C CA . GLU A 1 191 ? 0.984 19.778 2.992 1.00 85.31 191 GLU A CA 1
ATOM 1542 C C . GLU A 1 191 ? -0.479 19.851 2.559 1.00 85.31 191 GLU A C 1
ATOM 1544 O O . GLU A 1 191 ? -0.957 20.879 2.064 1.00 85.31 191 GLU A O 1
ATOM 1549 N N . LEU A 1 192 ? -1.239 18.776 2.776 1.00 83.69 192 LEU A N 1
ATOM 1550 C CA . LEU A 1 192 ? -2.671 18.771 2.451 1.00 83.69 192 LEU A CA 1
ATOM 1551 C C . LEU A 1 192 ? -3.490 19.646 3.417 1.00 83.69 192 LEU A C 1
ATOM 1553 O O . LEU A 1 192 ? -4.568 20.137 3.057 1.00 83.69 192 LEU A O 1
ATOM 1557 N N . GLN A 1 193 ? -3.000 19.836 4.644 1.00 75.69 193 GLN A N 1
ATOM 1558 C CA . GLN A 1 193 ? -3.653 20.636 5.685 1.00 75.69 193 GLN A CA 1
ATOM 1559 C C . GLN A 1 193 ? -3.396 22.150 5.600 1.00 75.69 193 GLN A C 1
ATOM 1561 O O . GLN A 1 193 ? -4.057 22.899 6.318 1.00 75.69 193 GLN A O 1
ATOM 1566 N N . ASP A 1 194 ? -2.501 22.628 4.729 1.00 71.25 194 ASP A N 1
ATOM 1567 C CA . ASP A 1 194 ? -2.024 24.023 4.752 1.00 71.25 194 ASP A CA 1
ATOM 1568 C C . ASP A 1 194 ? -3.052 25.086 4.318 1.00 71.25 194 ASP A C 1
ATOM 1570 O O . ASP A 1 194 ? -2.816 26.284 4.504 1.00 71.25 194 ASP A O 1
ATOM 1574 N N . ASN A 1 195 ? -4.217 24.702 3.775 1.00 62.03 195 ASN A N 1
ATOM 1575 C CA . ASN A 1 195 ? -5.263 25.671 3.434 1.00 62.03 195 ASN A CA 1
ATOM 1576 C C . ASN A 1 195 ? -6.362 25.781 4.504 1.00 62.03 195 ASN A C 1
ATOM 1578 O O . ASN A 1 195 ? -7.085 24.837 4.817 1.00 62.03 195 ASN A O 1
ATOM 1582 N N . PHE A 1 196 ? -6.532 27.006 4.996 1.00 51.09 196 PHE A N 1
ATOM 1583 C CA . PHE A 1 196 ? -7.372 27.387 6.125 1.00 51.09 196 PHE A CA 1
ATOM 1584 C C . PHE A 1 196 ? -8.842 27.646 5.775 1.00 51.09 196 PHE A C 1
ATOM 1586 O O . PHE A 1 196 ? -9.672 27.731 6.685 1.00 51.09 196 PHE A O 1
ATOM 1593 N N . ASP A 1 197 ? -9.173 27.857 4.499 1.00 51.78 197 ASP A N 1
ATOM 1594 C CA . ASP A 1 197 ? -10.494 28.357 4.098 1.00 51.78 197 ASP A CA 1
ATOM 1595 C C . ASP A 1 197 ? -11.543 27.260 3.848 1.00 51.78 197 ASP A C 1
ATOM 1597 O O . ASP A 1 197 ? -12.733 27.529 4.022 1.00 51.78 197 ASP A O 1
ATOM 1601 N N . GLU A 1 198 ? -11.141 26.028 3.519 1.00 55.06 198 GLU A N 1
ATOM 1602 C CA . GLU A 1 198 ? -12.064 24.933 3.179 1.00 55.06 198 GLU A CA 1
ATOM 1603 C C . GLU A 1 198 ? -11.462 23.571 3.601 1.00 55.06 198 GLU A C 1
ATOM 1605 O O . GLU A 1 198 ? -10.367 23.238 3.143 1.00 55.06 198 GLU A O 1
ATOM 1610 N N . PRO A 1 199 ? -12.110 22.781 4.484 1.00 55.03 199 PRO A N 1
ATOM 1611 C CA . PRO A 1 199 ? -11.538 21.563 5.052 1.00 55.03 199 PRO A CA 1
ATOM 1612 C C . PRO A 1 199 ? -11.244 20.514 3.973 1.00 55.03 199 PRO A C 1
ATOM 1614 O O . PRO A 1 199 ? -12.132 20.050 3.256 1.00 55.03 199 PRO A O 1
ATOM 1617 N N . SER A 1 200 ? -9.985 20.080 3.915 1.00 66.69 200 SER A N 1
ATOM 1618 C CA . SER A 1 200 ? -9.448 19.066 2.997 1.00 66.69 200 SER A CA 1
ATOM 1619 C C . SER A 1 200 ? -9.745 17.614 3.419 1.00 66.69 200 SER A C 1
ATOM 1621 O O . SER A 1 200 ? -9.126 16.674 2.931 1.00 66.69 200 SER A O 1
ATOM 1623 N N . ALA A 1 201 ? -10.722 17.395 4.307 1.00 80.50 201 ALA A N 1
ATOM 1624 C CA . ALA A 1 201 ? -11.183 16.051 4.648 1.00 80.50 201 ALA A CA 1
ATOM 1625 C C . ALA A 1 201 ? -12.010 15.448 3.499 1.00 80.50 201 ALA A C 1
ATOM 1627 O O . ALA A 1 201 ? -12.882 16.107 2.921 1.00 80.50 201 ALA A O 1
ATOM 1628 N N . GLY A 1 202 ? -11.769 14.179 3.190 1.00 86.06 202 GLY A N 1
ATOM 1629 C CA . GLY A 1 202 ? -12.472 13.436 2.154 1.00 86.06 202 GLY A CA 1
ATOM 1630 C C . GLY A 1 202 ? -11.621 12.335 1.535 1.00 86.06 202 GLY A C 1
ATOM 1631 O O . GLY A 1 202 ? -10.492 12.076 1.947 1.00 86.06 202 GLY A O 1
ATOM 1632 N N . GLU A 1 203 ? -12.189 11.696 0.521 1.00 91.31 203 GLU A N 1
ATOM 1633 C CA . GLU A 1 203 ? -11.497 10.721 -0.313 1.00 91.31 203 GLU A CA 1
ATOM 1634 C C . GLU A 1 203 ? -10.820 11.418 -1.493 1.00 91.31 203 GLU A C 1
ATOM 1636 O O . GLU A 1 203 ? -11.428 12.269 -2.140 1.00 91.31 203 GLU A O 1
ATOM 1641 N N . TYR A 1 204 ? -9.582 11.039 -1.797 1.00 93.62 204 TYR A N 1
ATOM 1642 C CA . TYR A 1 204 ? -8.808 11.599 -2.900 1.00 93.62 204 TYR A CA 1
ATOM 1643 C C . TYR A 1 204 ? -8.164 10.496 -3.728 1.00 93.62 204 TYR A C 1
ATOM 1645 O O . TYR A 1 204 ? -7.766 9.451 -3.207 1.00 93.62 204 TYR A O 1
ATOM 1653 N N . ILE A 1 205 ? -8.008 10.754 -5.026 1.00 95.94 205 ILE A N 1
ATOM 1654 C CA . ILE A 1 205 ? -7.209 9.905 -5.913 1.00 95.94 205 ILE A CA 1
ATOM 1655 C C . ILE A 1 205 ? -5.731 10.237 -5.692 1.00 95.94 205 ILE A C 1
ATOM 1657 O O . ILE A 1 205 ? -5.234 11.241 -6.204 1.00 95.94 205 ILE A O 1
ATOM 1661 N N . MET A 1 206 ? -5.009 9.378 -4.971 1.00 96.12 206 MET A N 1
ATOM 1662 C CA . MET A 1 206 ? -3.557 9.524 -4.839 1.00 96.12 206 MET A CA 1
ATOM 1663 C C . MET A 1 206 ? -2.847 9.165 -6.139 1.00 96.12 206 MET A C 1
ATOM 1665 O O . MET A 1 206 ? -2.009 9.920 -6.622 1.00 96.12 206 MET A O 1
ATOM 1669 N N . TYR A 1 207 ? -3.227 8.040 -6.740 1.00 97.50 207 TYR A N 1
ATOM 1670 C CA . TYR A 1 207 ? -2.624 7.542 -7.970 1.00 97.50 207 TYR A CA 1
ATOM 1671 C C . TYR A 1 207 ? -3.696 6.993 -8.904 1.00 97.50 207 TYR A C 1
ATOM 1673 O O . TYR A 1 207 ? -4.605 6.266 -8.493 1.00 97.50 207 TYR A O 1
ATOM 1681 N N . LYS A 1 208 ? -3.551 7.289 -10.191 1.00 95.44 208 LYS A N 1
ATOM 1682 C CA . LYS A 1 208 ? -4.337 6.703 -11.269 1.00 95.44 208 LYS A CA 1
ATOM 1683 C C . LYS A 1 208 ? -3.476 6.515 -12.504 1.00 95.44 208 LYS A C 1
ATOM 1685 O O . LYS A 1 208 ? -2.875 7.467 -13.006 1.00 95.44 208 LYS A O 1
ATOM 1690 N N . HIS A 1 209 ? -3.470 5.293 -13.021 1.00 93.88 209 HIS A N 1
ATOM 1691 C CA . HIS A 1 209 ? -2.751 4.974 -14.244 1.00 93.88 209 HIS A CA 1
ATOM 1692 C C . HIS A 1 209 ? -3.573 5.395 -15.477 1.00 93.88 209 HIS A C 1
ATOM 1694 O O . HIS A 1 209 ? -4.757 5.085 -15.593 1.00 93.88 209 HIS A O 1
ATOM 1700 N N . GLU A 1 210 ? -2.946 6.061 -16.450 1.00 90.75 210 GLU A N 1
ATOM 1701 C CA . GLU A 1 210 ? -3.614 6.539 -17.676 1.00 90.75 210 GLU A CA 1
ATOM 1702 C C . GLU A 1 210 ? -4.023 5.413 -18.654 1.00 90.75 210 GLU A C 1
ATOM 1704 O O . GLU A 1 210 ? -4.869 5.615 -19.524 1.00 90.75 210 GLU A O 1
ATOM 1709 N N . ARG A 1 211 ? -3.403 4.228 -18.558 1.00 86.94 211 ARG A N 1
ATOM 1710 C CA . ARG A 1 211 ? -3.554 3.119 -19.523 1.00 86.94 211 ARG A CA 1
ATOM 1711 C C . ARG A 1 211 ? -4.038 1.823 -18.890 1.00 86.94 211 ARG A C 1
ATOM 1713 O O . ARG A 1 211 ? -4.758 1.064 -19.538 1.00 86.94 211 ARG A O 1
ATOM 1720 N N . LEU A 1 212 ? -3.600 1.540 -17.667 1.00 86.94 212 LEU A N 1
ATOM 1721 C CA . LEU A 1 212 ? -4.048 0.381 -16.905 1.00 86.94 212 LEU A CA 1
ATOM 1722 C C . LEU A 1 212 ? -5.241 0.792 -16.039 1.00 86.94 212 LEU A C 1
ATOM 1724 O O . LEU A 1 212 ? -5.277 1.920 -15.557 1.00 86.94 212 LEU A O 1
ATOM 1728 N N . PRO A 1 213 ? -6.225 -0.090 -15.806 1.00 89.12 213 PRO A N 1
ATOM 1729 C CA . PRO A 1 213 ? -7.366 0.217 -14.948 1.00 89.12 213 PRO A CA 1
ATOM 1730 C C . PRO A 1 213 ? -6.980 0.109 -13.465 1.00 89.12 213 PRO A C 1
ATOM 1732 O O . PRO A 1 213 ? -7.543 -0.698 -12.729 1.00 89.12 213 PRO A O 1
ATOM 1735 N N . GLN A 1 214 ? -5.981 0.882 -13.047 1.00 91.56 214 GLN A N 1
ATOM 1736 C CA . GLN A 1 214 ? -5.410 0.877 -11.706 1.00 91.56 214 GLN A CA 1
ATOM 1737 C C . GLN A 1 214 ? -5.609 2.244 -11.060 1.00 91.56 214 GLN A C 1
ATOM 1739 O O . GLN A 1 214 ? -5.371 3.279 -11.690 1.00 91.56 214 GLN A O 1
ATOM 1744 N N . GLN A 1 215 ? -6.061 2.240 -9.811 1.00 94.56 215 GLN A N 1
ATOM 1745 C CA . GLN A 1 215 ? -6.320 3.453 -9.048 1.00 94.56 215 GLN A CA 1
ATOM 1746 C C . GLN A 1 215 ? -6.105 3.186 -7.558 1.00 94.56 215 GLN A C 1
ATOM 1748 O O . GLN A 1 215 ? -6.485 2.127 -7.057 1.00 94.56 215 GLN A O 1
ATOM 1753 N N . ILE A 1 216 ? -5.510 4.148 -6.863 1.00 97.50 216 ILE A N 1
ATOM 1754 C CA . ILE A 1 216 ? -5.290 4.124 -5.420 1.00 97.50 216 ILE A CA 1
ATOM 1755 C C . ILE A 1 216 ? -5.918 5.385 -4.841 1.00 97.50 216 ILE A C 1
ATOM 1757 O O . ILE A 1 216 ? -5.577 6.499 -5.251 1.00 97.50 216 ILE A O 1
ATOM 1761 N N . ASN A 1 217 ? -6.817 5.193 -3.883 1.00 96.38 217 ASN A N 1
ATOM 1762 C CA . ASN A 1 217 ? -7.458 6.271 -3.152 1.00 96.38 217 ASN A CA 1
ATOM 1763 C C . ASN A 1 217 ? -7.003 6.257 -1.696 1.00 96.38 217 ASN A C 1
ATOM 1765 O O . ASN A 1 217 ? -6.871 5.189 -1.091 1.00 96.38 217 ASN A O 1
ATOM 1769 N N . ALA A 1 218 ? -6.839 7.450 -1.138 1.00 95.56 218 ALA A N 1
ATOM 1770 C CA . ALA A 1 218 ? -6.652 7.661 0.287 1.00 95.56 218 ALA A CA 1
ATOM 1771 C C . ALA A 1 218 ? -7.836 8.447 0.845 1.00 95.56 218 ALA A C 1
ATOM 1773 O O . ALA A 1 218 ? -8.408 9.298 0.159 1.00 95.56 218 ALA A O 1
ATOM 1774 N N . TYR A 1 219 ? -8.210 8.146 2.083 1.00 91.81 219 TYR A N 1
ATOM 1775 C CA . TYR A 1 219 ? -9.217 8.898 2.816 1.00 91.81 219 TYR A CA 1
ATOM 1776 C C . TYR A 1 219 ? -8.549 9.668 3.949 1.00 91.81 219 TYR A C 1
ATOM 1778 O O . TYR A 1 219 ? -7.929 9.064 4.832 1.00 91.81 219 TYR A O 1
ATOM 1786 N N . PHE A 1 220 ? -8.727 10.987 3.937 1.00 88.50 220 PHE A N 1
ATOM 1787 C CA . PHE A 1 220 ? -8.220 11.897 4.954 1.00 88.50 220 PHE A CA 1
ATOM 1788 C C . PHE A 1 220 ? -9.365 12.476 5.775 1.00 88.50 220 PHE A C 1
ATOM 1790 O O . PHE A 1 220 ? -10.442 12.789 5.261 1.00 88.50 220 PHE A O 1
ATOM 1797 N N . ARG A 1 221 ? -9.145 12.643 7.072 1.00 82.06 221 ARG A N 1
ATOM 1798 C CA . ARG A 1 221 ? -10.136 13.199 8.000 1.00 82.06 221 ARG A CA 1
ATOM 1799 C C . ARG A 1 221 ? -9.458 13.949 9.125 1.00 82.06 221 ARG A C 1
ATOM 1801 O O . ARG A 1 221 ? -8.273 13.764 9.351 1.00 82.06 221 ARG A O 1
ATOM 1808 N N . GLU A 1 222 ? -10.222 14.715 9.890 1.00 76.88 222 GLU A N 1
ATOM 1809 C CA . GLU A 1 222 ? -9.718 15.237 11.156 1.00 76.88 222 GLU A CA 1
ATOM 1810 C C . GLU A 1 222 ? -9.279 14.087 12.067 1.00 76.88 222 GLU A C 1
ATOM 1812 O O . GLU A 1 222 ? -10.011 13.110 12.284 1.00 76.88 222 GLU A O 1
ATOM 1817 N N . CYS A 1 223 ? -8.071 14.227 12.600 1.00 72.44 223 CYS A N 1
ATOM 1818 C CA . CYS A 1 223 ? -7.453 13.235 13.456 1.00 72.44 223 CYS A CA 1
ATOM 1819 C C . CYS A 1 223 ? -8.256 12.983 14.740 1.00 72.44 223 CYS A C 1
ATOM 1821 O O . CYS A 1 223 ? -8.571 11.844 15.068 1.00 72.44 223 CYS A O 1
ATOM 1823 N N . ASN A 1 224 ? -8.623 14.059 15.447 1.00 66.56 224 ASN A N 1
ATOM 1824 C CA . ASN A 1 224 ? -9.453 14.017 16.649 1.00 66.56 224 ASN A CA 1
ATOM 1825 C C . ASN A 1 224 ? -10.196 15.349 16.861 1.00 66.56 224 ASN A C 1
ATOM 1827 O O . ASN A 1 224 ? -9.673 16.407 16.495 1.00 66.56 224 ASN A O 1
ATOM 1831 N N . PRO A 1 225 ? -11.377 15.348 17.512 1.00 55.94 225 PRO A N 1
ATOM 1832 C CA . PRO A 1 225 ? -12.097 16.576 17.840 1.00 55.94 225 PRO A CA 1
ATOM 1833 C C . PRO A 1 225 ? -11.260 17.462 18.775 1.00 55.94 225 PRO A C 1
ATOM 1835 O O . PRO A 1 225 ? -11.170 17.197 19.967 1.00 55.94 225 PRO A O 1
ATOM 1838 N N . GLY A 1 226 ? -10.631 18.519 18.254 1.00 54.09 226 GLY A N 1
ATOM 1839 C CA . GLY A 1 226 ? -9.667 19.306 19.043 1.00 54.09 226 GLY A CA 1
ATOM 1840 C C . GLY A 1 226 ? -8.306 19.492 18.372 1.00 54.09 226 GLY A C 1
ATOM 1841 O O . GLY A 1 226 ? -7.636 20.493 18.634 1.00 54.09 226 GLY A O 1
ATOM 1842 N N . TYR A 1 227 ? -7.950 18.610 17.441 1.00 60.66 227 TYR A N 1
ATOM 1843 C CA . TYR A 1 227 ? -6.684 18.654 16.714 1.00 60.66 227 TYR A CA 1
ATOM 1844 C C . TYR A 1 227 ? -6.840 19.423 15.401 1.00 60.66 227 TYR A C 1
ATOM 1846 O O . TYR A 1 227 ? -7.769 19.138 14.649 1.00 60.66 227 TYR A O 1
ATOM 1854 N N . PRO A 1 228 ? -5.980 20.415 15.115 1.00 65.00 228 PRO A N 1
ATOM 1855 C CA . PRO A 1 228 ? -6.023 21.182 13.873 1.00 65.00 228 PRO A CA 1
ATOM 1856 C C . PRO A 1 228 ? -5.235 20.492 12.746 1.00 65.00 228 PRO A C 1
ATOM 1858 O O . PRO A 1 228 ? -4.495 21.161 12.039 1.00 65.00 228 PRO A O 1
ATOM 1861 N N . ALA A 1 229 ? -5.357 19.169 12.628 1.00 72.19 229 ALA A N 1
ATOM 1862 C CA . ALA A 1 229 ? -4.602 18.354 11.682 1.00 72.19 229 ALA A CA 1
ATOM 1863 C C . ALA A 1 229 ? -5.518 17.325 11.005 1.00 72.19 229 ALA A C 1
ATOM 1865 O O . ALA A 1 229 ? -6.483 16.829 11.611 1.00 72.19 229 ALA A O 1
ATOM 1866 N N . LEU A 1 230 ? -5.213 17.024 9.744 1.00 81.06 230 LEU A N 1
ATOM 1867 C CA . LEU A 1 230 ? -5.798 15.899 9.025 1.00 81.06 230 LEU A CA 1
ATOM 1868 C C . LEU A 1 230 ? -4.989 14.636 9.271 1.00 81.06 230 LEU A C 1
ATOM 1870 O O . LEU A 1 230 ? -3.854 14.709 9.699 1.00 81.06 230 LEU A O 1
ATOM 1874 N N . CYS A 1 231 ? -5.587 13.488 8.989 1.00 83.12 231 CYS A N 1
ATOM 1875 C CA . CYS A 1 231 ? -5.000 12.179 9.180 1.00 83.12 231 CYS A CA 1
ATOM 1876 C C . CYS A 1 231 ? -5.430 11.208 8.101 1.00 83.12 231 CYS A C 1
ATOM 1878 O O . CYS A 1 231 ? -6.608 11.155 7.731 1.00 83.12 231 CYS A O 1
ATOM 1880 N N . ASN A 1 232 ? -4.488 10.365 7.697 1.00 89.50 232 ASN A N 1
ATOM 1881 C CA . ASN A 1 232 ? -4.740 9.166 6.915 1.00 89.50 232 ASN A CA 1
ATOM 1882 C C . ASN A 1 232 ? -5.625 8.188 7.712 1.00 89.50 232 ASN A C 1
ATOM 1884 O O . ASN A 1 232 ? -5.280 7.783 8.822 1.00 89.50 232 ASN A O 1
ATOM 1888 N N . CYS A 1 233 ? -6.768 7.769 7.165 1.00 89.25 233 CYS A N 1
ATOM 1889 C CA . CYS A 1 233 ? -7.646 6.801 7.842 1.00 89.25 233 CYS A CA 1
ATOM 1890 C C . CYS A 1 233 ? -8.112 5.640 6.963 1.00 89.25 233 CYS A C 1
ATOM 1892 O O . CYS A 1 233 ? -8.586 4.631 7.488 1.00 89.25 233 CYS A O 1
ATOM 1894 N N . GLY A 1 234 ? -7.983 5.753 5.643 1.00 93.00 234 GLY A N 1
ATOM 1895 C CA . GLY A 1 234 ? -8.417 4.709 4.727 1.00 93.00 234 GLY A CA 1
ATOM 1896 C C . GLY A 1 234 ? -7.547 4.630 3.484 1.00 93.00 234 GLY A C 1
ATOM 1897 O O . GLY A 1 234 ? -7.106 5.653 2.969 1.00 93.00 234 GLY A O 1
ATOM 1898 N N . VAL A 1 235 ? -7.351 3.411 2.986 1.00 96.62 235 VAL A N 1
ATOM 1899 C CA . VAL A 1 235 ? -6.678 3.116 1.716 1.00 96.62 235 VAL A CA 1
ATOM 1900 C C . VAL A 1 235 ? -7.565 2.181 0.904 1.00 96.62 235 VAL A C 1
ATOM 1902 O O . VAL A 1 235 ? -7.978 1.128 1.393 1.00 96.62 235 VAL A O 1
ATOM 1905 N N . ALA A 1 236 ? -7.832 2.541 -0.349 1.00 95.56 236 ALA A N 1
ATOM 1906 C CA . ALA A 1 236 ? -8.520 1.683 -1.303 1.00 95.56 236 ALA A CA 1
ATOM 1907 C C . ALA A 1 236 ? -7.669 1.504 -2.565 1.00 95.56 236 ALA A C 1
ATOM 1909 O O . ALA A 1 236 ? -7.286 2.475 -3.213 1.00 95.56 236 ALA A O 1
ATOM 1910 N N . VAL A 1 237 ? -7.383 0.254 -2.928 1.00 95.44 237 VAL A N 1
ATOM 1911 C CA . VAL A 1 237 ? -6.568 -0.114 -4.090 1.00 95.44 237 VAL A CA 1
ATOM 1912 C C . VAL A 1 237 ? -7.427 -0.902 -5.064 1.00 95.44 237 VAL A C 1
ATOM 1914 O O . VAL A 1 237 ? -7.915 -1.991 -4.753 1.00 95.44 237 VAL A O 1
ATOM 1917 N N . ARG A 1 238 ? -7.603 -0.358 -6.264 1.00 91.50 238 ARG A N 1
ATOM 1918 C CA . ARG A 1 238 ? -8.386 -0.965 -7.335 1.00 91.50 238 ARG A CA 1
ATOM 1919 C C . ARG A 1 238 ? -7.492 -1.378 -8.493 1.00 91.50 238 ARG A C 1
ATOM 1921 O O . ARG A 1 238 ? -6.672 -0.598 -8.970 1.00 91.50 238 ARG A O 1
ATOM 1928 N N . SER A 1 239 ? -7.744 -2.576 -9.009 1.00 89.19 239 SER A N 1
ATOM 1929 C CA . SER A 1 239 ? -7.167 -3.080 -10.251 1.00 89.19 239 SER A CA 1
ATOM 1930 C C . SER A 1 239 ? -8.244 -3.813 -11.049 1.00 89.19 239 SER A C 1
ATOM 1932 O O . SER A 1 239 ? -8.708 -4.888 -10.666 1.00 89.19 239 SER A O 1
ATOM 1934 N N . ALA A 1 240 ? -8.697 -3.189 -12.137 1.00 85.12 240 ALA A N 1
ATOM 1935 C CA . ALA A 1 240 ? -9.866 -3.588 -12.918 1.00 85.12 240 ALA A CA 1
ATOM 1936 C C . ALA A 1 240 ? -11.119 -3.796 -12.038 1.00 85.12 240 ALA A C 1
ATOM 1938 O O . ALA A 1 240 ? -11.703 -2.816 -11.558 1.00 85.12 240 ALA A O 1
ATOM 1939 N N . ASN A 1 241 ? -11.530 -5.053 -11.849 1.00 82.44 241 ASN A N 1
ATOM 1940 C CA . ASN A 1 241 ? -12.674 -5.444 -11.018 1.00 82.44 241 ASN A CA 1
ATOM 1941 C C . ASN A 1 241 ? -12.276 -5.840 -9.598 1.00 82.44 241 ASN A C 1
ATOM 1943 O O . ASN A 1 241 ? -13.151 -5.979 -8.753 1.00 82.44 241 ASN A O 1
ATOM 1947 N N . SER A 1 242 ? -10.984 -6.044 -9.341 1.00 86.00 242 SER A N 1
ATOM 1948 C CA . SER A 1 242 ? -10.513 -6.400 -8.012 1.00 86.00 242 SER A CA 1
ATOM 1949 C C . SER A 1 242 ? -10.330 -5.146 -7.165 1.00 86.00 242 SER A C 1
ATOM 1951 O O . SER A 1 242 ? -9.816 -4.127 -7.639 1.00 86.00 242 SER A O 1
ATOM 1953 N N . LEU A 1 243 ? -10.748 -5.236 -5.907 1.00 89.75 243 LEU A N 1
ATOM 1954 C CA . LEU A 1 243 ? -10.715 -4.143 -4.946 1.00 89.75 243 LEU A CA 1
ATOM 1955 C C . LEU A 1 243 ? -10.146 -4.628 -3.623 1.00 89.75 243 LEU A C 1
ATOM 1957 O O . LEU A 1 243 ? -10.551 -5.667 -3.109 1.00 89.75 243 LEU A O 1
ATOM 1961 N N . PHE A 1 244 ? -9.253 -3.845 -3.049 1.00 92.38 244 PHE A N 1
ATOM 1962 C CA . PHE A 1 244 ? -8.799 -3.985 -1.679 1.00 92.38 244 PHE A CA 1
ATOM 1963 C C . PHE A 1 244 ? -9.119 -2.691 -0.930 1.00 92.38 244 PHE A C 1
ATOM 1965 O O . PHE A 1 244 ? -8.853 -1.611 -1.450 1.00 92.38 244 PHE A O 1
ATOM 1972 N N . VAL A 1 245 ? -9.694 -2.792 0.266 1.00 93.31 245 VAL A N 1
ATOM 1973 C CA . VAL A 1 245 ? -10.045 -1.647 1.114 1.00 93.31 245 VAL A CA 1
ATOM 1974 C C . VAL A 1 245 ? -9.586 -1.923 2.535 1.00 93.31 245 VAL A C 1
ATOM 1976 O O . VAL A 1 245 ? -10.001 -2.907 3.142 1.00 93.31 245 VAL A O 1
ATOM 1979 N N . ALA A 1 246 ? -8.795 -1.014 3.084 1.00 93.19 246 ALA A N 1
ATOM 1980 C CA . ALA A 1 246 ? -8.547 -0.901 4.510 1.00 93.19 246 ALA A CA 1
ATOM 1981 C C . ALA A 1 246 ? -9.212 0.383 5.004 1.00 93.19 246 ALA A C 1
ATOM 1983 O O . ALA A 1 246 ? -8.871 1.476 4.551 1.00 93.19 246 ALA A O 1
ATOM 1984 N N . ASN A 1 247 ? -10.192 0.251 5.894 1.00 91.12 247 ASN A N 1
ATOM 1985 C CA . ASN A 1 247 ? -10.974 1.373 6.396 1.00 91.12 247 ASN A CA 1
ATOM 1986 C C . ASN A 1 247 ? -10.901 1.407 7.922 1.00 91.12 247 ASN A C 1
ATOM 1988 O O . ASN A 1 247 ? -11.491 0.567 8.608 1.00 91.12 247 ASN A O 1
ATOM 1992 N N . PHE A 1 248 ? -10.168 2.400 8.422 1.00 89.06 248 PHE A N 1
ATOM 1993 C CA . PHE A 1 248 ? -9.991 2.698 9.841 1.00 89.06 248 PHE A CA 1
ATOM 1994 C C . PHE A 1 248 ? -10.625 4.046 10.225 1.00 89.06 248 PHE A C 1
ATOM 1996 O O . PHE A 1 248 ? -10.358 4.589 11.296 1.00 89.06 248 PHE A O 1
ATOM 2003 N N . CYS A 1 249 ? -11.450 4.616 9.340 1.00 86.00 249 CYS A N 1
ATOM 2004 C CA . CYS A 1 249 ? -12.069 5.919 9.530 1.00 86.00 249 CYS A CA 1
ATOM 2005 C C . CYS A 1 249 ? -13.253 5.838 10.502 1.00 86.00 249 CYS A C 1
ATOM 2007 O O . CYS A 1 249 ? -14.112 4.958 10.399 1.00 86.00 249 CYS A O 1
ATOM 2009 N N . GLU A 1 250 ? -13.371 6.815 11.402 1.00 83.00 250 GLU A N 1
ATOM 2010 C CA . GLU A 1 250 ? -14.616 7.019 12.149 1.00 83.00 250 GLU A CA 1
ATOM 2011 C C . GLU A 1 250 ? -15.681 7.712 11.280 1.00 83.00 250 GLU A C 1
ATOM 2013 O O . GLU A 1 250 ? -15.382 8.405 10.305 1.00 83.00 250 GLU A O 1
ATOM 2018 N N . THR A 1 251 ? -16.943 7.561 11.651 1.00 82.75 251 THR A N 1
ATOM 2019 C CA . THR A 1 251 ? -18.076 8.200 10.985 1.00 82.75 251 THR A CA 1
ATOM 2020 C C . THR A 1 251 ? -19.233 8.393 11.965 1.00 82.75 251 THR A C 1
ATOM 2022 O O . THR A 1 251 ? -19.297 7.734 13.003 1.00 82.75 251 THR A O 1
ATOM 2025 N N . LYS A 1 252 ? -20.167 9.297 11.662 1.00 82.38 252 LYS A N 1
ATOM 2026 C CA . LYS A 1 252 ? -21.435 9.402 12.392 1.00 82.38 252 LYS A CA 1
ATOM 2027 C C . LYS A 1 252 ? -22.492 8.603 11.647 1.00 82.38 252 LYS A C 1
ATOM 2029 O O . LYS A 1 252 ? -22.986 9.057 10.626 1.00 82.38 252 LYS A O 1
ATOM 2034 N N . TYR A 1 253 ? -22.882 7.443 12.163 1.00 82.44 253 TYR A N 1
ATOM 2035 C CA . TYR A 1 253 ? -23.928 6.615 11.565 1.00 82.44 253 TYR A CA 1
ATOM 2036 C C . TYR A 1 253 ? -25.174 6.628 12.451 1.00 82.44 253 TYR A C 1
ATOM 2038 O O . TYR A 1 253 ? -25.112 6.286 13.628 1.00 82.44 253 TYR A O 1
ATOM 2046 N N . LYS A 1 254 ? -26.315 7.053 11.888 1.00 82.25 254 LYS A N 1
ATOM 2047 C CA . LYS A 1 254 ? -27.599 7.203 12.609 1.00 82.25 254 LYS A CA 1
ATOM 2048 C C . LYS A 1 254 ? -27.509 8.054 13.892 1.00 82.25 254 LYS A C 1
ATOM 2050 O O . LYS A 1 254 ? -28.209 7.793 14.861 1.00 82.25 254 LYS A O 1
ATOM 2055 N N . GLY A 1 255 ? -26.661 9.084 13.888 1.00 78.06 255 GLY A N 1
ATOM 2056 C CA . GLY A 1 255 ? -26.467 9.979 15.036 1.00 78.06 255 GLY A CA 1
ATOM 2057 C C . GLY A 1 255 ? -25.490 9.463 16.098 1.00 78.06 255 GLY A C 1
ATOM 2058 O O . GLY A 1 255 ? -25.184 10.199 17.031 1.00 78.06 255 GLY A O 1
ATOM 2059 N N . GLU A 1 256 ? -24.950 8.253 15.940 1.00 81.06 256 GLU A N 1
ATOM 2060 C CA . GLU A 1 256 ? -23.944 7.676 16.834 1.00 81.06 256 GLU A CA 1
ATOM 2061 C C . GLU A 1 256 ? -22.555 7.708 16.195 1.00 81.06 256 GLU A C 1
ATOM 2063 O O . GLU A 1 256 ? -22.398 7.481 14.991 1.00 81.06 256 GLU A O 1
ATOM 2068 N N . LYS A 1 257 ? -21.526 7.950 17.010 1.00 81.69 257 LYS A N 1
ATOM 2069 C C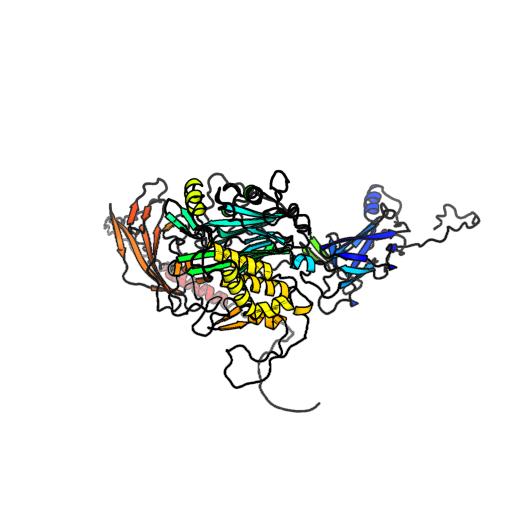A . LYS A 1 257 ? -20.134 7.826 16.576 1.00 81.69 257 LYS A CA 1
ATOM 2070 C C . LYS A 1 257 ? -19.805 6.341 16.384 1.00 81.69 257 LYS A C 1
ATOM 2072 O O . LYS A 1 257 ? -19.883 5.562 17.331 1.00 81.69 257 LYS A O 1
ATOM 2077 N N . ARG A 1 258 ? -19.441 5.961 15.161 1.00 85.81 258 ARG A N 1
ATOM 2078 C CA . ARG A 1 258 ? -19.022 4.612 14.766 1.00 85.81 258 ARG A CA 1
ATOM 2079 C C . ARG A 1 258 ? -17.614 4.643 14.201 1.00 85.81 258 ARG A C 1
ATOM 2081 O O . ARG A 1 258 ? -17.187 5.658 13.659 1.00 85.81 258 ARG A O 1
ATOM 2088 N N . VAL A 1 259 ? -16.901 3.531 14.311 1.00 85.44 259 VAL A N 1
ATOM 2089 C CA . VAL A 1 259 ? -15.546 3.400 13.767 1.00 85.44 259 VAL A CA 1
ATOM 2090 C C . VAL A 1 259 ? -15.506 2.210 12.823 1.00 85.44 259 VAL A C 1
ATOM 2092 O O . VAL A 1 259 ? -15.895 1.105 13.195 1.00 85.44 259 VAL A O 1
ATOM 2095 N N . ASN A 1 260 ? -15.055 2.430 11.588 1.00 87.25 260 ASN A N 1
ATOM 2096 C CA . ASN A 1 260 ? -14.705 1.328 10.704 1.00 87.25 260 ASN A CA 1
ATOM 2097 C C . ASN A 1 260 ? -13.377 0.731 11.181 1.00 87.25 260 ASN A C 1
ATOM 2099 O O . ASN A 1 260 ? -12.431 1.456 11.470 1.00 87.25 260 ASN A O 1
ATOM 2103 N N . ARG A 1 261 ? -13.320 -0.594 11.318 1.00 86.56 261 ARG A N 1
ATOM 2104 C CA . ARG A 1 261 ? -12.129 -1.353 11.738 1.00 86.56 261 ARG A CA 1
ATOM 2105 C C . ARG A 1 261 ? -12.030 -2.623 10.907 1.00 86.56 261 ARG A C 1
ATOM 2107 O O . ARG A 1 261 ? -12.091 -3.729 11.439 1.00 86.56 261 ARG A O 1
ATOM 2114 N N . TYR A 1 262 ? -11.954 -2.472 9.591 1.00 87.19 262 TYR A N 1
ATOM 2115 C CA . TYR A 1 262 ? -11.938 -3.628 8.706 1.00 87.19 262 TYR A CA 1
ATOM 2116 C C . TYR A 1 262 ? -10.942 -3.487 7.568 1.00 87.19 262 TYR A C 1
ATOM 2118 O O . TYR A 1 262 ? -10.682 -2.401 7.049 1.00 87.19 262 TYR A O 1
ATOM 2126 N N . VAL A 1 263 ? -10.443 -4.646 7.150 1.00 90.75 263 VAL A N 1
ATOM 2127 C CA . VAL A 1 263 ? -9.742 -4.823 5.889 1.00 90.75 263 VAL A CA 1
ATOM 2128 C C . VAL A 1 263 ? -10.539 -5.836 5.087 1.00 90.75 263 VAL A C 1
ATOM 2130 O O . VAL A 1 263 ? -10.841 -6.927 5.567 1.00 90.75 263 VAL A O 1
ATOM 2133 N N . ALA A 1 264 ? -10.944 -5.450 3.887 1.00 89.19 264 ALA A N 1
ATOM 2134 C CA . ALA A 1 264 ? -11.780 -6.256 3.021 1.00 89.19 264 ALA A CA 1
ATOM 2135 C C . ALA A 1 264 ? -11.224 -6.272 1.606 1.00 89.19 264 ALA A C 1
ATOM 2137 O O . ALA A 1 264 ? -10.557 -5.341 1.150 1.00 89.19 264 ALA A O 1
ATOM 2138 N N . SER A 1 265 ? -11.511 -7.353 0.899 1.00 88.12 265 SER A N 1
ATOM 2139 C CA . SER A 1 265 ? -11.046 -7.529 -0.457 1.00 88.12 265 SER A CA 1
ATOM 2140 C C . SER A 1 265 ? -12.066 -8.277 -1.308 1.00 88.12 265 SER A C 1
ATOM 2142 O O . SER A 1 265 ? -12.662 -9.262 -0.877 1.00 88.12 265 SER A O 1
ATOM 2144 N N . TRP A 1 266 ? -12.254 -7.801 -2.533 1.00 86.38 266 TRP A N 1
ATOM 2145 C CA . TRP A 1 266 ? -13.103 -8.382 -3.565 1.00 86.38 266 TRP A CA 1
ATOM 2146 C C . TRP A 1 266 ? -12.179 -8.804 -4.707 1.00 86.38 266 TRP A C 1
ATOM 2148 O O . TRP A 1 266 ? -11.802 -7.982 -5.540 1.00 86.38 266 TRP A O 1
ATOM 2158 N N . MET A 1 267 ? -11.728 -10.061 -4.701 1.00 80.19 267 MET A N 1
ATOM 2159 C CA . MET A 1 267 ? -10.776 -10.585 -5.692 1.00 80.19 267 MET A CA 1
ATOM 2160 C C . MET A 1 267 ? -11.517 -11.259 -6.844 1.00 80.19 267 MET A C 1
ATOM 2162 O O . MET A 1 267 ? -11.991 -12.386 -6.705 1.00 80.19 267 MET A O 1
ATOM 2166 N N . CYS A 1 268 ? -11.635 -10.573 -7.984 1.00 76.06 268 CYS A N 1
ATOM 2167 C CA . CYS A 1 268 ? -12.451 -11.060 -9.111 1.00 76.06 268 CYS A CA 1
ATOM 2168 C C . CYS A 1 268 ? -11.676 -11.907 -10.107 1.00 76.06 268 CYS A C 1
ATOM 2170 O O . CYS A 1 268 ? -12.264 -12.581 -10.953 1.00 76.06 268 CYS A O 1
ATOM 2172 N N . ASP A 1 269 ? -10.360 -11.909 -9.967 1.00 70.31 269 ASP A N 1
ATOM 2173 C CA . ASP A 1 269 ? -9.456 -12.873 -10.553 1.00 70.31 269 ASP A CA 1
ATOM 2174 C C . ASP A 1 269 ? -8.230 -13.041 -9.645 1.00 70.31 269 ASP A C 1
ATOM 2176 O O . ASP A 1 269 ? -7.956 -12.232 -8.757 1.00 70.31 269 ASP A O 1
ATOM 2180 N N . ASP A 1 270 ? -7.489 -14.119 -9.878 1.00 61.69 270 ASP A N 1
ATOM 2181 C CA . ASP A 1 270 ? -6.237 -14.454 -9.196 1.00 61.69 270 ASP A CA 1
ATOM 2182 C C . ASP A 1 270 ? -5.042 -13.624 -9.701 1.00 61.69 270 ASP A C 1
ATOM 2184 O O . ASP A 1 270 ? -3.891 -14.001 -9.490 1.00 61.69 270 ASP A O 1
ATOM 2188 N N . GLN A 1 271 ? -5.302 -12.555 -10.458 1.00 63.06 271 GLN A N 1
ATOM 2189 C CA . GLN A 1 271 ? -4.300 -11.886 -11.281 1.00 63.06 271 GLN A CA 1
ATOM 2190 C C . GLN A 1 271 ? -4.206 -10.392 -11.009 1.00 63.06 271 GLN A C 1
ATOM 2192 O O . GLN A 1 271 ? -3.154 -9.832 -11.251 1.00 63.06 271 GLN A O 1
ATOM 2197 N N . ASN A 1 272 ? -5.234 -9.717 -10.508 1.00 70.88 272 ASN A N 1
ATOM 2198 C CA . ASN A 1 272 ? -5.230 -8.256 -10.527 1.00 70.88 272 ASN A CA 1
ATOM 2199 C C . ASN A 1 272 ? -4.540 -7.576 -9.353 1.00 70.88 272 ASN A C 1
ATOM 2201 O O . ASN A 1 272 ? -4.236 -6.402 -9.505 1.00 70.88 272 ASN A O 1
ATOM 2205 N N . LEU A 1 273 ? -4.320 -8.222 -8.209 1.00 80.19 273 LEU A N 1
ATOM 2206 C CA . LEU A 1 273 ? -3.543 -7.644 -7.107 1.00 80.19 273 LEU A CA 1
ATOM 2207 C C . LEU A 1 273 ? -3.114 -8.719 -6.105 1.00 80.19 273 LEU A C 1
ATOM 2209 O O . LEU A 1 273 ? -3.781 -9.743 -5.959 1.00 80.19 273 LEU A O 1
ATOM 2213 N N . VAL A 1 274 ? -2.000 -8.480 -5.417 1.00 81.38 274 VAL A N 1
ATOM 2214 C CA . VAL A 1 274 ? -1.473 -9.357 -4.364 1.00 81.38 274 VAL A CA 1
ATOM 2215 C C . VAL A 1 274 ? -1.422 -8.576 -3.064 1.00 81.38 274 VAL A C 1
ATOM 2217 O O . VAL A 1 274 ? -0.883 -7.477 -3.038 1.00 81.38 274 VAL A O 1
ATOM 2220 N N . VAL A 1 275 ? -1.965 -9.150 -1.991 1.00 85.12 275 VAL A N 1
ATOM 2221 C CA . VAL A 1 275 ? -1.939 -8.556 -0.651 1.00 85.12 275 VAL A CA 1
ATOM 2222 C C . VAL A 1 275 ? -1.093 -9.436 0.254 1.00 85.12 275 VAL A C 1
ATOM 2224 O O . VAL A 1 275 ? -1.341 -10.638 0.359 1.00 85.12 275 VAL A O 1
ATOM 2227 N N . THR A 1 276 ? -0.119 -8.833 0.922 1.00 85.31 276 THR A N 1
ATOM 2228 C CA . THR A 1 276 ? 0.646 -9.463 1.999 1.00 85.31 276 THR A CA 1
ATOM 2229 C C . THR A 1 276 ? 0.521 -8.632 3.267 1.00 85.31 276 THR A C 1
ATOM 2231 O O . THR A 1 276 ? 0.574 -7.404 3.211 1.00 85.31 276 THR A O 1
ATOM 2234 N N . GLU A 1 277 ? 0.368 -9.308 4.398 1.00 84.88 277 GLU A N 1
ATOM 2235 C CA . GLU A 1 277 ? 0.234 -8.713 5.728 1.00 84.88 277 GLU A CA 1
ATOM 2236 C C . GLU A 1 277 ? 1.445 -9.111 6.577 1.00 84.88 277 GLU A C 1
ATOM 2238 O O . GLU A 1 277 ? 1.845 -10.277 6.588 1.00 84.88 277 GLU A O 1
ATOM 2243 N N . SER A 1 278 ? 2.012 -8.146 7.297 1.00 79.50 278 SER A N 1
ATOM 2244 C CA . SER A 1 278 ? 3.060 -8.366 8.292 1.00 79.50 278 SER A CA 1
ATOM 2245 C C . SER A 1 278 ? 2.811 -7.454 9.490 1.00 79.50 278 SER A C 1
ATOM 2247 O O . SER A 1 278 ? 3.103 -6.262 9.440 1.00 79.50 278 SER A O 1
ATOM 2249 N N . GLY A 1 279 ? 2.250 -8.002 10.570 1.00 79.00 279 GLY A N 1
ATOM 2250 C CA . GLY A 1 279 ? 1.879 -7.212 11.746 1.00 79.00 279 GLY A CA 1
ATOM 2251 C C . GLY A 1 279 ? 0.730 -6.246 11.440 1.00 79.00 279 GLY A C 1
ATOM 2252 O O . GLY A 1 279 ? -0.391 -6.683 11.205 1.00 79.00 279 GLY A O 1
ATOM 2253 N N . ASN A 1 280 ? 1.003 -4.942 11.465 1.00 81.00 280 ASN A N 1
ATOM 2254 C CA . ASN A 1 280 ? 0.065 -3.870 11.104 1.00 81.00 280 ASN A CA 1
ATOM 2255 C C . ASN A 1 280 ? 0.322 -3.283 9.708 1.00 81.00 280 ASN A C 1
ATOM 2257 O O . ASN A 1 280 ? -0.372 -2.350 9.296 1.00 81.00 280 ASN A O 1
ATOM 2261 N N . THR A 1 281 ? 1.335 -3.792 9.009 1.00 86.38 281 THR A N 1
ATOM 2262 C CA . THR A 1 281 ? 1.725 -3.328 7.685 1.00 86.38 281 THR A CA 1
ATOM 2263 C C . THR A 1 281 ? 1.070 -4.196 6.626 1.00 86.38 281 THR A C 1
ATOM 2265 O O . THR A 1 281 ? 1.158 -5.428 6.648 1.00 86.38 281 THR A O 1
ATOM 2268 N N . TYR A 1 282 ? 0.456 -3.535 5.656 1.00 90.75 282 TYR A N 1
ATOM 2269 C CA . TYR A 1 282 ? -0.111 -4.150 4.469 1.00 90.75 282 TYR A CA 1
ATOM 2270 C C . TYR A 1 282 ? 0.687 -3.707 3.260 1.00 90.75 282 TYR A C 1
ATOM 2272 O O . TYR A 1 282 ? 0.974 -2.525 3.082 1.00 90.75 282 TYR A O 1
ATOM 2280 N N . LYS A 1 283 ? 1.006 -4.672 2.405 1.00 90.88 283 LYS A N 1
ATOM 2281 C CA . LYS A 1 283 ? 1.621 -4.434 1.104 1.00 90.88 283 LYS A CA 1
ATOM 2282 C C . LYS A 1 283 ? 0.683 -4.948 0.025 1.00 90.88 283 LYS A C 1
ATOM 2284 O O . LYS A 1 283 ? 0.331 -6.128 0.025 1.00 90.88 283 LYS A O 1
ATOM 2289 N N . VAL A 1 284 ? 0.275 -4.063 -0.876 1.00 91.50 284 VAL A N 1
ATOM 2290 C CA . VAL A 1 284 ? -0.584 -4.361 -2.021 1.00 91.50 284 VAL A CA 1
ATOM 2291 C C . VAL A 1 284 ? 0.218 -4.147 -3.296 1.00 91.50 284 VAL A C 1
ATOM 2293 O O . VAL A 1 284 ? 0.541 -3.018 -3.659 1.00 91.50 284 VAL A O 1
ATOM 2296 N N . GLN A 1 285 ? 0.549 -5.233 -3.985 1.00 87.56 285 GLN A N 1
ATOM 2297 C CA . GLN A 1 285 ? 1.285 -5.191 -5.243 1.00 87.56 285 GLN A CA 1
ATOM 2298 C C . GLN A 1 285 ? 0.318 -5.232 -6.429 1.00 87.56 285 GLN A C 1
ATOM 2300 O O . GLN A 1 285 ? -0.496 -6.154 -6.562 1.00 87.56 285 GLN A O 1
ATOM 2305 N N . LEU A 1 286 ? 0.423 -4.226 -7.298 1.00 86.00 286 LEU A N 1
ATOM 2306 C CA . LEU A 1 286 ? -0.354 -4.096 -8.523 1.00 86.00 286 LEU A CA 1
ATOM 2307 C C . LEU A 1 286 ? 0.283 -4.869 -9.698 1.00 86.00 286 LEU A C 1
ATOM 2309 O O . LEU A 1 286 ? 1.483 -5.149 -9.696 1.00 86.00 286 LEU A O 1
ATOM 2313 N N . PRO A 1 287 ? -0.491 -5.164 -10.761 1.00 78.69 287 PRO A N 1
ATOM 2314 C CA . PRO A 1 287 ? -0.033 -5.850 -11.973 1.00 78.69 287 PRO A CA 1
ATOM 2315 C C . PRO A 1 287 ? 1.100 -5.156 -12.730 1.00 78.69 287 PRO A C 1
ATOM 2317 O O . PRO A 1 287 ? 1.889 -5.790 -13.432 1.00 78.69 287 PRO A O 1
ATOM 2320 N N . SER A 1 288 ? 1.137 -3.832 -12.613 1.00 80.06 288 SER A N 1
ATOM 2321 C CA . SER A 1 288 ? 2.191 -2.963 -13.132 1.00 80.06 288 SER A CA 1
ATOM 2322 C C . SER A 1 288 ? 3.511 -3.139 -12.391 1.00 80.06 288 SER A C 1
ATOM 2324 O O . SER A 1 288 ? 4.510 -2.648 -12.884 1.00 80.06 288 SER A O 1
ATOM 2326 N N . GLY A 1 289 ? 3.517 -3.787 -11.221 1.00 81.06 289 GLY A N 1
ATOM 2327 C CA . GLY A 1 289 ? 4.645 -3.818 -10.292 1.00 81.06 289 GLY A CA 1
ATOM 2328 C C . GLY A 1 289 ? 4.626 -2.698 -9.256 1.00 81.06 289 GLY A C 1
ATOM 2329 O O . GLY A 1 289 ? 5.443 -2.743 -8.341 1.00 81.06 289 GLY A O 1
ATOM 2330 N N . THR A 1 290 ? 3.710 -1.728 -9.369 1.00 89.25 290 THR A N 1
ATOM 2331 C CA . THR A 1 290 ? 3.517 -0.672 -8.365 1.00 89.25 290 THR A CA 1
ATOM 2332 C C . THR A 1 290 ? 3.210 -1.318 -7.017 1.00 89.25 290 THR A C 1
ATOM 2334 O O . THR A 1 290 ? 2.363 -2.212 -6.931 1.00 89.25 290 THR A O 1
ATOM 2337 N N . LEU A 1 291 ? 3.886 -0.876 -5.964 1.00 90.88 291 LEU A N 1
ATOM 2338 C CA . LEU A 1 291 ? 3.712 -1.395 -4.613 1.00 90.88 291 LEU A CA 1
ATOM 2339 C C . LEU A 1 291 ? 3.105 -0.305 -3.737 1.00 90.88 291 LEU A C 1
ATOM 2341 O O . LEU A 1 291 ? 3.663 0.783 -3.635 1.00 90.88 291 LEU A O 1
ATOM 2345 N N . VAL A 1 292 ? 1.983 -0.616 -3.099 1.00 95.06 292 VAL A N 1
ATOM 2346 C CA . VAL A 1 292 ? 1.378 0.219 -2.060 1.00 95.06 292 VAL A CA 1
ATOM 2347 C C . VAL A 1 292 ? 1.707 -0.401 -0.718 1.00 95.06 292 VAL A C 1
ATOM 2349 O O . VAL A 1 292 ? 1.362 -1.555 -0.481 1.00 95.06 292 VAL A O 1
ATOM 2352 N N . GLU A 1 293 ? 2.357 0.343 0.156 1.00 93.56 293 GLU A N 1
ATOM 2353 C CA . GLU A 1 293 ? 2.654 -0.062 1.520 1.00 93.56 293 GLU A CA 1
ATOM 2354 C C . GLU A 1 293 ? 2.012 0.928 2.479 1.00 93.56 293 GLU A C 1
ATOM 2356 O O . GLU A 1 293 ? 2.142 2.134 2.317 1.00 93.56 293 GLU A O 1
ATOM 2361 N N . PHE A 1 294 ? 1.289 0.432 3.472 1.00 93.38 294 PHE A N 1
ATOM 2362 C CA . PHE A 1 294 ? 0.758 1.284 4.524 1.00 93.38 294 PHE A CA 1
ATOM 2363 C C . PHE A 1 294 ? 0.735 0.522 5.836 1.00 93.38 294 PHE A C 1
ATOM 2365 O O . PHE A 1 294 ? 0.500 -0.690 5.864 1.00 93.38 294 PHE A O 1
ATOM 2372 N N . SER A 1 295 ? 0.953 1.235 6.930 1.00 88.25 295 SER A N 1
ATOM 2373 C CA . SER A 1 295 ? 0.850 0.672 8.270 1.00 88.25 295 SER A CA 1
ATOM 2374 C C . SER A 1 295 ? -0.212 1.419 9.049 1.00 88.25 295 SER A C 1
ATOM 2376 O O . SER A 1 295 ? -0.321 2.641 8.968 1.00 88.25 295 SER A O 1
ATOM 2378 N N . HIS A 1 296 ? -1.017 0.694 9.814 1.00 84.38 296 HIS A N 1
ATOM 2379 C CA . HIS A 1 296 ? -1.948 1.324 10.741 1.00 84.38 296 HIS A CA 1
ATOM 2380 C C . HIS A 1 296 ? -1.382 1.267 12.155 1.00 84.38 296 HIS A C 1
ATOM 2382 O O . HIS A 1 296 ? -0.883 0.236 12.600 1.00 84.38 296 HIS A O 1
ATOM 2388 N N . ARG A 1 297 ? -1.478 2.354 12.909 1.00 74.00 297 ARG A N 1
ATOM 2389 C CA . ARG A 1 297 ? -1.039 2.372 14.307 1.00 74.00 297 ARG A CA 1
ATOM 2390 C C . ARG A 1 297 ? -2.148 2.917 15.174 1.00 74.00 297 ARG A C 1
ATOM 2392 O O . ARG A 1 297 ? -2.987 3.703 14.737 1.00 74.00 297 ARG A O 1
ATOM 2399 N N . ASN A 1 298 ? -2.153 2.453 16.413 1.00 66.31 298 ASN A N 1
ATOM 2400 C CA . ASN A 1 298 ? -2.959 3.058 17.450 1.00 66.31 298 ASN A CA 1
ATOM 2401 C C . ASN A 1 298 ? -1.999 3.792 18.354 1.00 66.31 298 ASN A C 1
ATOM 2403 O O . ASN A 1 298 ? -1.105 3.167 18.922 1.00 66.31 298 ASN A O 1
ATOM 2407 N N . VAL A 1 299 ? -2.166 5.101 18.453 1.00 57.31 299 VAL A N 1
ATOM 2408 C CA . VAL A 1 299 ? -1.343 5.888 19.355 1.00 57.31 299 VAL A CA 1
ATOM 2409 C C . VAL A 1 299 ? -2.212 6.377 20.490 1.00 57.31 299 VAL A C 1
ATOM 2411 O O . VAL A 1 299 ? -3.238 7.015 20.275 1.00 57.31 299 VAL A O 1
ATOM 2414 N N . VAL A 1 300 ? -1.843 6.001 21.709 1.00 53.47 300 VAL A N 1
ATOM 2415 C CA . VAL A 1 300 ? -2.546 6.426 22.915 1.00 53.47 300 VAL A CA 1
ATOM 2416 C C . VAL A 1 300 ? -1.737 7.550 23.538 1.00 53.47 300 VAL A C 1
ATOM 2418 O O . VAL A 1 300 ? -0.611 7.339 23.980 1.00 53.47 300 VAL A O 1
ATOM 2421 N N . TYR A 1 301 ? -2.313 8.745 23.577 1.00 52.66 301 TYR A N 1
ATOM 2422 C CA . TYR A 1 301 ? -1.716 9.910 24.213 1.00 52.66 301 TYR A CA 1
ATOM 2423 C C . TYR A 1 301 ? -2.572 10.326 25.405 1.00 52.66 301 TYR A C 1
ATOM 2425 O O . TYR A 1 301 ? -3.622 10.956 25.267 1.00 52.66 301 TYR A O 1
ATOM 2433 N N . GLY A 1 302 ? -2.134 9.933 26.603 1.00 57.12 302 GLY A N 1
ATOM 2434 C CA . GLY A 1 302 ? -2.928 10.102 27.818 1.00 57.12 302 GLY A CA 1
ATOM 2435 C C . GLY A 1 302 ? -4.251 9.337 27.719 1.00 57.12 302 GLY A C 1
ATOM 2436 O O . GLY A 1 302 ? -4.252 8.113 27.615 1.00 57.12 302 GLY A O 1
ATOM 2437 N N . ASN A 1 303 ? -5.373 10.061 27.730 1.00 49.19 303 ASN A N 1
ATOM 2438 C CA . ASN A 1 303 ? -6.717 9.482 27.601 1.00 49.19 303 ASN A CA 1
ATOM 2439 C C . ASN A 1 303 ? -7.235 9.460 26.151 1.00 49.19 303 ASN A C 1
ATOM 2441 O O . ASN A 1 303 ? -8.307 8.912 25.892 1.00 49.19 303 ASN A O 1
ATOM 2445 N N . GLU A 1 304 ? -6.514 10.076 25.213 1.00 49.56 304 GLU A N 1
ATOM 2446 C CA . GLU A 1 304 ? -6.921 10.178 23.816 1.00 49.56 304 GLU A CA 1
ATOM 2447 C C . GLU A 1 304 ? -6.309 9.037 23.014 1.00 49.56 304 GLU A C 1
ATOM 2449 O O . GLU A 1 304 ? -5.107 8.778 23.079 1.00 49.56 304 GLU A O 1
ATOM 2454 N N . LYS A 1 305 ? -7.148 8.347 22.246 1.00 57.81 305 LYS A N 1
ATOM 2455 C CA . LYS A 1 305 ? -6.710 7.275 21.360 1.00 57.81 305 LYS A CA 1
ATOM 2456 C C . LYS A 1 305 ? -6.799 7.763 19.931 1.00 57.81 305 LYS A C 1
ATOM 2458 O O . LYS A 1 305 ? -7.786 8.374 19.527 1.00 57.81 305 LYS A O 1
ATOM 2463 N N . PHE A 1 306 ? -5.735 7.513 19.200 1.00 58.50 306 PHE A N 1
ATOM 2464 C CA . PHE A 1 306 ? -5.575 7.916 17.829 1.00 58.50 306 PHE A CA 1
ATOM 2465 C C . PHE A 1 306 ? -5.550 6.684 16.961 1.00 58.50 306 PHE A C 1
ATOM 2467 O O . PHE A 1 306 ? -4.749 5.777 17.191 1.00 58.50 306 PHE A O 1
ATOM 2474 N N . TYR A 1 307 ? -6.440 6.651 15.985 1.00 65.00 307 TYR A N 1
ATOM 2475 C CA . TYR A 1 307 ? -6.651 5.486 15.153 1.00 65.00 307 TYR A CA 1
ATOM 2476 C C . TYR A 1 307 ? -6.584 5.918 13.705 1.00 65.00 307 TYR A C 1
ATOM 2478 O O . TYR A 1 307 ? -7.363 6.760 13.263 1.00 65.00 307 TYR A O 1
ATOM 2486 N N . GLY A 1 308 ? -5.644 5.343 12.974 1.00 77.62 308 GLY A N 1
ATOM 2487 C CA . GLY A 1 308 ? -5.475 5.690 11.583 1.00 77.62 308 GLY A CA 1
ATOM 2488 C C . GLY A 1 308 ? -4.367 4.901 10.930 1.00 77.62 308 GLY A C 1
ATOM 2489 O O . GLY A 1 308 ? -3.783 3.970 11.493 1.00 77.62 308 GLY A O 1
ATOM 2490 N N . ILE A 1 309 ? -4.112 5.300 9.702 1.00 88.75 309 ILE A N 1
ATOM 2491 C CA . ILE A 1 309 ? -2.985 4.851 8.913 1.00 88.75 309 ILE A CA 1
ATOM 2492 C C . ILE A 1 309 ? -1.861 5.850 9.197 1.00 88.75 309 ILE A C 1
ATOM 2494 O O . ILE A 1 309 ? -2.100 7.048 9.202 1.00 88.75 309 ILE A O 1
ATOM 2498 N N . GLN A 1 310 ? -0.663 5.384 9.532 1.00 85.44 310 GLN A N 1
ATOM 2499 C CA . GLN A 1 310 ? 0.453 6.282 9.858 1.00 85.44 310 GLN A CA 1
ATOM 2500 C C . GLN A 1 310 ? 1.186 6.746 8.595 1.00 85.44 310 GLN A C 1
ATOM 2502 O O . GLN A 1 310 ? 1.709 7.853 8.539 1.00 85.44 310 GLN A O 1
ATOM 2507 N N . ASN A 1 311 ? 1.211 5.887 7.580 1.00 90.25 311 ASN A N 1
ATOM 2508 C CA . ASN A 1 311 ? 1.898 6.117 6.325 1.00 90.25 311 ASN A CA 1
ATOM 2509 C C . ASN A 1 311 ? 1.152 5.427 5.186 1.00 90.25 311 ASN A C 1
ATOM 2511 O O . ASN A 1 311 ? 0.648 4.318 5.359 1.00 90.25 311 ASN A O 1
ATOM 2515 N N . ILE A 1 312 ? 1.106 6.076 4.030 1.00 95.69 312 ILE A N 1
ATOM 2516 C CA . ILE A 1 312 ? 0.699 5.496 2.753 1.00 95.69 312 ILE A CA 1
ATOM 2517 C C . ILE A 1 312 ? 1.848 5.751 1.786 1.00 95.69 312 ILE A C 1
ATOM 2519 O O . ILE A 1 312 ? 2.025 6.876 1.337 1.00 95.69 312 ILE A O 1
ATOM 2523 N N . ASP A 1 313 ? 2.612 4.720 1.456 1.00 94.94 313 ASP A N 1
ATOM 2524 C CA . ASP A 1 313 ? 3.735 4.775 0.528 1.00 94.94 313 ASP A CA 1
ATOM 2525 C C . ASP A 1 313 ? 3.360 4.077 -0.779 1.00 94.94 313 ASP A C 1
ATOM 2527 O O . ASP A 1 313 ? 2.991 2.902 -0.809 1.00 94.94 313 ASP A O 1
ATOM 2531 N N . ILE A 1 314 ? 3.469 4.800 -1.889 1.00 96.06 314 ILE A N 1
ATOM 2532 C CA . ILE A 1 314 ? 3.255 4.290 -3.239 1.00 96.06 314 ILE A CA 1
ATOM 2533 C C . ILE A 1 314 ? 4.598 4.322 -3.955 1.00 96.06 314 ILE A C 1
ATOM 2535 O O . ILE A 1 314 ? 5.138 5.371 -4.308 1.00 96.06 314 ILE A O 1
ATOM 2539 N N . GLN A 1 315 ? 5.134 3.135 -4.190 1.00 92.12 315 GLN A N 1
ATOM 2540 C CA . GLN A 1 315 ? 6.349 2.935 -4.952 1.00 92.12 315 GLN A CA 1
ATOM 2541 C C . GLN A 1 315 ? 5.970 2.611 -6.404 1.00 92.12 315 GLN A C 1
ATOM 2543 O O . GLN A 1 315 ? 5.354 1.563 -6.644 1.00 92.12 315 GLN A O 1
ATOM 2548 N N . PRO A 1 316 ? 6.317 3.473 -7.378 1.00 92.25 316 PRO A N 1
ATOM 2549 C CA . PRO A 1 316 ? 6.007 3.224 -8.772 1.00 92.25 316 PRO A CA 1
ATOM 2550 C C . PRO A 1 316 ? 6.882 2.102 -9.324 1.00 92.25 316 PRO A C 1
ATOM 2552 O O . PRO A 1 316 ? 7.878 1.677 -8.737 1.00 92.25 316 PRO A O 1
ATOM 2555 N N . SER A 1 317 ? 6.479 1.639 -10.493 1.00 87.50 317 SER A N 1
ATOM 2556 C CA . SER A 1 317 ? 7.177 0.685 -11.335 1.00 87.50 317 SER A CA 1
ATOM 2557 C C . SER A 1 317 ? 7.649 1.349 -12.626 1.00 87.50 317 SER A C 1
ATOM 2559 O O . SER A 1 317 ? 7.178 2.415 -13.026 1.00 87.50 317 SER A O 1
ATOM 2561 N N . GLN A 1 318 ? 8.486 0.643 -13.383 1.00 82.31 318 GLN A N 1
ATOM 2562 C CA . GLN A 1 318 ? 8.902 1.061 -14.727 1.00 82.31 318 GLN A CA 1
ATOM 2563 C C . GLN A 1 318 ? 7.732 1.250 -15.717 1.00 82.31 318 GLN A C 1
ATOM 2565 O O . GLN A 1 318 ? 7.893 1.908 -16.750 1.00 82.31 318 GLN A O 1
ATOM 2570 N N . PHE A 1 319 ? 6.559 0.668 -15.442 1.00 83.56 319 PHE A N 1
ATOM 2571 C CA . PHE A 1 319 ? 5.367 0.811 -16.283 1.00 83.56 319 PHE A CA 1
ATOM 2572 C C . PHE A 1 319 ? 4.583 2.095 -16.014 1.00 83.56 319 PHE A C 1
ATOM 2574 O O . PHE A 1 319 ? 3.837 2.535 -16.890 1.00 83.56 319 PHE A O 1
ATOM 2581 N N . ASP A 1 320 ? 4.777 2.685 -14.837 1.00 90.56 320 ASP A N 1
ATOM 2582 C CA . ASP A 1 320 ? 4.097 3.904 -14.412 1.00 90.56 320 ASP A CA 1
ATOM 2583 C C . ASP A 1 320 ? 4.718 5.155 -15.036 1.00 90.56 320 ASP A C 1
ATOM 2585 O O . ASP A 1 320 ? 4.044 6.173 -15.172 1.00 90.56 320 ASP A O 1
ATOM 2589 N N . PHE A 1 321 ? 5.982 5.075 -15.463 1.00 89.06 321 PHE A N 1
ATOM 2590 C CA . PHE A 1 321 ? 6.709 6.201 -16.046 1.00 89.06 321 PHE A CA 1
ATOM 2591 C C . PHE A 1 321 ? 5.950 6.810 -17.239 1.00 89.06 321 PHE A C 1
ATOM 2593 O O . PHE A 1 321 ? 5.634 6.113 -18.210 1.00 89.06 321 PHE A O 1
ATOM 2600 N N . ASN A 1 322 ? 5.691 8.118 -17.179 1.00 91.25 322 ASN A N 1
ATOM 2601 C CA . ASN A 1 322 ? 4.851 8.915 -18.082 1.00 91.25 322 ASN A CA 1
ATOM 2602 C C . ASN A 1 322 ? 3.368 8.513 -18.150 1.00 91.25 322 ASN A C 1
ATOM 2604 O O . ASN A 1 322 ? 2.684 8.882 -19.107 1.00 91.25 322 ASN A O 1
ATOM 2608 N N . HIS A 1 323 ? 2.857 7.749 -17.183 1.00 92.62 323 HIS A N 1
ATOM 2609 C CA . HIS A 1 323 ? 1.488 7.228 -17.197 1.00 92.62 323 HIS A CA 1
ATOM 2610 C C . HIS A 1 323 ? 0.743 7.353 -15.866 1.00 92.62 323 HIS A C 1
ATOM 2612 O O . HIS A 1 323 ? -0.300 6.710 -15.711 1.00 92.62 323 HIS A O 1
ATOM 2618 N N . THR A 1 324 ? 1.226 8.177 -14.933 1.00 95.25 324 THR A N 1
ATOM 2619 C CA . THR A 1 324 ? 0.540 8.461 -13.664 1.00 95.25 324 THR A CA 1
ATOM 2620 C C . THR A 1 324 ? -0.173 9.806 -13.681 1.00 95.25 324 THR A C 1
ATOM 2622 O O . THR A 1 324 ? 0.219 10.740 -14.376 1.00 95.25 324 THR A O 1
ATOM 2625 N N . THR A 1 325 ? -1.232 9.886 -12.883 1.00 95.06 325 THR A N 1
ATOM 2626 C CA . THR A 1 325 ? -1.982 11.100 -12.541 1.00 95.06 325 THR A CA 1
ATOM 2627 C C . THR A 1 325 ? -2.512 10.967 -11.106 1.00 95.06 325 THR A C 1
ATOM 2629 O O . THR A 1 325 ? -2.510 9.856 -10.566 1.00 95.06 325 THR A O 1
ATOM 2632 N N . GLY A 1 326 ? -2.990 12.053 -10.494 1.00 95.00 326 GLY A N 1
ATOM 2633 C CA . GLY A 1 326 ? -3.476 12.082 -9.106 1.00 95.00 326 GLY A CA 1
ATOM 2634 C C . GLY A 1 326 ? -2.626 12.984 -8.211 1.00 95.00 326 GLY A C 1
ATOM 2635 O O . GLY A 1 326 ? -1.764 13.708 -8.706 1.00 95.00 326 GLY A O 1
ATOM 2636 N N . LEU A 1 327 ? -2.839 12.913 -6.893 1.00 95.50 327 LEU A N 1
ATOM 2637 C CA . LEU A 1 327 ? -2.047 13.674 -5.912 1.00 95.50 327 LEU A CA 1
ATOM 2638 C C . LEU A 1 327 ? -0.546 13.336 -5.930 1.00 95.50 327 LEU A C 1
ATOM 2640 O O . LEU A 1 327 ? 0.268 14.162 -5.533 1.00 95.50 327 LEU A O 1
ATOM 2644 N N . CYS A 1 328 ? -0.176 12.147 -6.411 1.00 96.31 328 CYS A N 1
ATOM 2645 C CA . CYS A 1 328 ? 1.215 11.731 -6.582 1.00 96.31 328 CYS A CA 1
ATOM 2646 C C . CYS A 1 328 ? 1.933 12.381 -7.776 1.00 96.31 328 CYS A C 1
ATOM 2648 O O . CYS A 1 328 ? 3.112 12.094 -7.989 1.00 96.31 328 CYS A O 1
ATOM 2650 N N . GLY A 1 329 ? 1.245 13.212 -8.563 1.00 94.25 329 GLY A N 1
ATOM 2651 C CA . GLY A 1 329 ? 1.822 13.889 -9.719 1.00 94.25 329 GLY A CA 1
ATOM 2652 C C . GLY A 1 329 ? 2.075 12.973 -10.919 1.00 94.25 329 GLY A C 1
ATOM 2653 O O . GLY A 1 329 ? 1.573 11.838 -11.014 1.00 94.25 329 GLY A O 1
ATOM 2654 N N . ARG A 1 330 ? 2.837 13.498 -11.880 1.00 92.69 330 ARG A N 1
ATOM 2655 C CA . ARG A 1 330 ? 3.182 12.814 -13.127 1.00 92.69 330 ARG A CA 1
ATOM 2656 C C . ARG A 1 330 ? 4.591 12.271 -13.011 1.00 92.69 330 ARG A C 1
ATOM 2658 O O . ARG A 1 330 ? 5.539 13.019 -13.081 1.00 92.69 330 ARG A O 1
ATOM 2665 N N . PHE A 1 331 ? 4.729 10.956 -12.909 1.00 93.75 331 PHE A N 1
ATOM 2666 C CA . PHE A 1 331 ? 6.030 10.320 -12.780 1.00 93.75 331 PHE A CA 1
ATOM 2667 C C . PHE A 1 331 ? 6.792 10.385 -14.107 1.00 93.75 331 PHE A C 1
ATOM 2669 O O . PHE A 1 331 ? 6.609 9.523 -14.974 1.00 93.75 331 PHE A O 1
ATOM 2676 N N . ASN A 1 332 ? 7.609 11.418 -14.292 1.00 91.62 332 ASN A N 1
ATOM 2677 C CA . ASN A 1 332 ? 8.374 11.645 -15.517 1.00 91.62 332 ASN A CA 1
ATOM 2678 C C . ASN A 1 332 ? 9.813 12.142 -15.250 1.00 91.62 332 ASN A C 1
ATOM 2680 O O . ASN A 1 332 ? 10.592 12.285 -16.199 1.00 91.62 332 ASN A O 1
ATOM 2684 N N . GLY A 1 333 ? 10.184 12.340 -13.980 1.00 90.06 333 GLY A N 1
ATOM 2685 C CA . GLY A 1 333 ? 11.468 12.887 -13.545 1.00 90.06 333 GLY A CA 1
ATOM 2686 C C . GLY A 1 333 ? 11.533 14.419 -13.552 1.00 90.06 333 GLY A C 1
ATOM 2687 O O . GLY A 1 333 ? 12.630 14.976 -13.482 1.00 90.06 333 GLY A O 1
ATOM 2688 N N . TYR A 1 334 ? 10.398 15.109 -13.666 1.00 91.44 334 TYR A N 1
ATOM 2689 C CA . TYR A 1 334 ? 10.272 16.559 -13.697 1.00 91.44 334 TYR A CA 1
ATOM 2690 C C . TYR A 1 334 ? 9.142 17.023 -12.775 1.00 91.44 334 TYR A C 1
ATOM 2692 O O . TYR A 1 334 ? 7.968 17.022 -13.110 1.00 91.44 334 TYR A O 1
ATOM 2700 N N . ASN A 1 335 ? 9.534 17.576 -11.635 1.00 91.25 335 ASN A N 1
ATOM 2701 C CA . ASN A 1 335 ? 8.611 18.037 -10.602 1.00 91.25 335 ASN A CA 1
ATOM 2702 C C . ASN A 1 335 ? 7.746 19.258 -10.986 1.00 91.25 335 ASN A C 1
ATOM 2704 O O . ASN A 1 335 ? 6.763 19.582 -10.320 1.00 91.25 335 ASN A O 1
ATOM 2708 N N . GLY A 1 336 ? 8.095 19.968 -12.061 1.00 91.06 336 GLY A N 1
ATOM 2709 C CA . GLY A 1 336 ? 7.409 21.196 -12.447 1.00 91.06 336 GLY A CA 1
ATOM 2710 C C . GLY A 1 336 ? 6.027 20.979 -13.059 1.00 91.06 336 GLY A C 1
ATOM 2711 O O . GLY A 1 336 ? 5.368 21.974 -13.349 1.00 91.06 336 GLY A O 1
ATOM 2712 N N . ASP A 1 337 ? 5.579 19.737 -13.266 1.00 91.81 337 ASP A N 1
ATOM 2713 C CA . ASP A 1 337 ? 4.228 19.395 -13.726 1.00 91.81 337 ASP A CA 1
ATOM 2714 C C . ASP A 1 337 ? 3.467 18.459 -12.768 1.00 91.81 337 ASP A C 1
ATOM 2716 O O . ASP A 1 337 ? 2.460 17.860 -13.143 1.00 91.81 337 ASP A O 1
ATOM 2720 N N . ASP A 1 338 ? 3.886 18.392 -11.504 1.00 92.38 338 ASP A N 1
ATOM 2721 C CA . ASP A 1 338 ? 3.240 17.540 -10.503 1.00 92.38 338 ASP A CA 1
ATOM 2722 C C . ASP A 1 338 ? 1.843 18.023 -10.086 1.00 92.38 338 ASP A C 1
ATOM 2724 O O . ASP A 1 338 ? 0.967 17.211 -9.786 1.00 92.38 338 ASP A O 1
ATOM 2728 N N . PHE A 1 339 ? 1.596 19.336 -10.103 1.00 93.12 339 PHE A N 1
ATOM 2729 C CA . PHE A 1 339 ? 0.346 19.937 -9.622 1.00 93.12 339 PHE A CA 1
ATOM 2730 C C . PHE A 1 339 ? -0.666 20.190 -10.745 1.00 93.12 339 PHE A C 1
ATOM 2732 O O . PHE A 1 339 ? -1.316 21.240 -10.821 1.00 93.12 339 PHE A O 1
ATOM 2739 N N . ILE A 1 340 ? -0.818 19.199 -11.628 1.00 91.69 340 ILE A N 1
ATOM 2740 C CA . ILE A 1 340 ? -1.810 19.206 -12.706 1.00 91.69 340 ILE A CA 1
ATOM 2741 C C . ILE A 1 340 ? -3.213 18.891 -12.169 1.00 91.69 340 ILE A C 1
ATOM 2743 O O . ILE A 1 340 ? -3.465 17.858 -11.548 1.00 91.69 340 ILE A O 1
ATOM 2747 N N . GLU A 1 341 ? -4.159 19.771 -12.486 1.00 89.00 341 GLU A N 1
ATOM 2748 C CA . GLU A 1 341 ? -5.583 19.627 -12.175 1.00 89.00 341 GLU A CA 1
ATOM 2749 C C . GLU A 1 341 ? -6.243 18.476 -12.965 1.00 89.00 341 GLU A C 1
ATOM 2751 O O . GLU A 1 341 ? -6.000 18.320 -14.167 1.00 89.00 341 GLU A O 1
ATOM 2756 N N . GLN A 1 342 ? -7.155 17.725 -12.330 1.00 86.31 342 GLN A N 1
ATOM 2757 C CA . GLN A 1 342 ? -7.767 16.515 -12.906 1.00 86.31 342 GLN A CA 1
ATOM 2758 C C . GLN A 1 342 ? -8.437 16.718 -14.280 1.00 86.31 342 GLN A C 1
ATOM 2760 O O . GLN A 1 342 ? -8.373 15.832 -15.135 1.00 86.31 342 GLN A O 1
ATOM 2765 N N . HIS A 1 343 ? -9.122 17.844 -14.498 1.00 81.50 343 HIS A N 1
ATOM 2766 C CA . HIS A 1 343 ? -9.974 18.043 -15.681 1.00 81.50 343 HIS A CA 1
ATOM 2767 C C . HIS A 1 343 ? -9.417 19.025 -16.706 1.00 81.50 343 HIS A C 1
ATOM 2769 O O . HIS A 1 343 ? -9.652 18.868 -17.904 1.00 81.50 343 HIS A O 1
ATOM 2775 N N . THR A 1 344 ? -8.724 20.064 -16.246 1.00 81.62 344 THR A N 1
ATOM 2776 C CA . THR A 1 344 ? -8.249 21.146 -17.114 1.00 81.62 344 THR A CA 1
ATOM 2777 C C . THR A 1 344 ? -6.860 20.862 -17.676 1.00 81.62 344 THR A C 1
ATOM 2779 O O . THR A 1 344 ? -6.466 21.501 -18.650 1.00 81.62 344 THR A O 1
ATOM 2782 N N . PHE A 1 345 ? -6.129 19.908 -17.084 1.00 79.56 345 PHE A N 1
ATOM 2783 C CA . PHE A 1 345 ? -4.712 19.650 -17.349 1.00 79.56 345 PHE A CA 1
ATOM 2784 C C . PHE A 1 345 ? -3.824 20.897 -17.175 1.00 79.56 345 PHE A C 1
ATOM 2786 O O . PHE A 1 345 ? -2.732 20.978 -17.735 1.00 79.56 345 PHE A O 1
ATOM 2793 N N . ILE A 1 346 ? -4.305 21.885 -16.412 1.00 83.06 346 ILE A N 1
ATOM 2794 C CA . ILE A 1 346 ? -3.562 23.093 -16.061 1.00 83.06 346 ILE A CA 1
ATOM 2795 C C . ILE A 1 346 ? -2.741 22.790 -14.812 1.00 83.06 346 ILE A C 1
ATOM 2797 O O . ILE A 1 346 ? -3.248 22.207 -13.856 1.00 83.06 346 ILE A O 1
ATOM 2801 N N . ASN A 1 347 ? -1.478 23.201 -14.836 1.00 84.31 347 ASN A N 1
ATOM 2802 C CA . ASN A 1 347 ? -0.581 23.102 -13.697 1.00 84.31 347 ASN A CA 1
ATOM 2803 C C . ASN A 1 347 ? -0.746 24.312 -12.764 1.00 84.31 347 ASN A C 1
ATOM 2805 O O . ASN A 1 347 ? -0.730 25.454 -13.235 1.00 84.31 347 ASN A O 1
ATOM 2809 N N . HIS A 1 348 ? -0.862 24.070 -11.457 1.00 78.88 348 HIS A N 1
ATOM 2810 C CA . HIS A 1 348 ? -1.056 25.100 -10.428 1.00 78.88 348 HIS A CA 1
ATOM 2811 C C . HIS A 1 348 ? 0.067 25.085 -9.377 1.00 78.88 348 HIS A C 1
ATOM 2813 O O . HIS A 1 348 ? -0.191 24.817 -8.206 1.00 78.88 348 HIS A O 1
ATOM 2819 N N . PRO A 1 349 ? 1.317 25.432 -9.742 1.00 78.75 349 PRO A N 1
ATOM 2820 C CA . PRO A 1 349 ? 2.459 25.371 -8.824 1.00 78.75 349 PRO A CA 1
ATOM 2821 C C . PRO A 1 349 ? 2.342 26.317 -7.617 1.00 78.75 349 PRO A C 1
ATOM 2823 O O . PRO A 1 349 ? 2.978 26.096 -6.596 1.00 78.75 349 PRO A O 1
ATOM 2826 N N . ASN A 1 350 ? 1.518 27.364 -7.732 1.00 81.12 350 ASN A N 1
ATOM 2827 C CA . ASN A 1 350 ? 1.316 28.379 -6.694 1.00 81.12 350 ASN A CA 1
ATOM 2828 C C . ASN A 1 350 ? -0.048 28.262 -5.986 1.00 81.12 350 ASN A C 1
ATOM 2830 O O . ASN A 1 350 ? -0.352 29.082 -5.126 1.00 81.12 350 ASN A O 1
ATOM 2834 N N . ASP A 1 351 ? -0.888 27.297 -6.377 1.00 82.19 351 ASP A N 1
ATOM 2835 C CA . ASP A 1 351 ? -2.220 27.059 -5.802 1.00 82.19 351 ASP A CA 1
ATOM 2836 C C . ASP A 1 351 ? -2.432 25.546 -5.634 1.00 82.19 351 ASP A C 1
ATOM 2838 O O . ASP A 1 351 ? -3.224 24.894 -6.324 1.00 82.19 351 ASP A O 1
ATOM 2842 N N . ILE A 1 352 ? -1.649 24.988 -4.706 1.00 84.44 352 ILE A N 1
ATOM 2843 C CA . ILE A 1 352 ? -1.620 23.559 -4.362 1.00 84.44 352 ILE A CA 1
ATOM 2844 C C . ILE A 1 352 ? -3.007 23.079 -3.925 1.00 84.44 352 ILE A C 1
ATOM 2846 O O . ILE A 1 352 ? -3.415 21.954 -4.212 1.00 84.44 352 ILE A O 1
ATOM 2850 N N . TRP A 1 353 ? -3.780 23.947 -3.276 1.00 81.38 353 TRP A N 1
ATOM 2851 C CA . TRP A 1 353 ? -5.116 23.598 -2.825 1.00 81.38 353 TRP A CA 1
ATOM 2852 C C . TRP A 1 353 ? -6.086 23.374 -3.981 1.00 81.38 353 TRP A C 1
ATOM 2854 O O . TRP A 1 353 ? -6.835 22.394 -3.969 1.00 81.38 353 TRP A O 1
ATOM 2864 N N . ARG A 1 354 ? -6.077 24.244 -4.997 1.00 85.75 354 ARG A N 1
ATOM 2865 C CA . ARG A 1 354 ? -6.911 24.043 -6.185 1.00 85.75 354 ARG A CA 1
ATOM 2866 C C . ARG A 1 354 ? -6.566 22.727 -6.872 1.00 85.75 354 ARG A C 1
ATOM 2868 O O . ARG A 1 354 ? -7.473 22.003 -7.288 1.00 85.75 354 ARG A O 1
ATOM 2875 N N . PHE A 1 355 ? -5.274 22.409 -6.950 1.00 89.50 355 PHE A N 1
ATOM 2876 C CA . PHE A 1 355 ? -4.803 21.107 -7.407 1.00 89.50 355 PHE A CA 1
ATOM 2877 C C . PHE A 1 355 ? -5.406 19.974 -6.564 1.00 89.50 355 PHE A C 1
ATOM 2879 O O . PHE A 1 355 ? -6.120 19.134 -7.114 1.00 89.50 355 PHE A O 1
ATOM 2886 N N . ALA A 1 356 ? -5.209 19.983 -5.244 1.00 89.44 356 ALA A N 1
ATOM 2887 C CA . ALA A 1 356 ? -5.672 18.921 -4.357 1.00 89.44 356 ALA A CA 1
ATOM 2888 C C . ALA A 1 356 ? -7.197 18.738 -4.420 1.00 89.44 356 ALA A C 1
ATOM 2890 O O . ALA A 1 356 ? -7.684 17.621 -4.596 1.00 89.44 356 ALA A O 1
ATOM 2891 N N . LYS A 1 357 ? -7.965 19.835 -4.360 1.00 87.94 357 LYS A N 1
ATOM 2892 C CA . LYS A 1 357 ? -9.433 19.822 -4.452 1.00 87.94 357 LYS A CA 1
ATOM 2893 C C . LYS A 1 357 ? -9.927 19.199 -5.751 1.00 87.94 357 LYS A C 1
ATOM 2895 O O . LYS A 1 357 ? -10.928 18.489 -5.726 1.00 87.94 357 LYS A O 1
ATOM 2900 N N . SER A 1 358 ? -9.229 19.425 -6.864 1.00 90.69 358 SER A N 1
ATOM 2901 C CA . SER A 1 358 ? -9.609 18.833 -8.149 1.00 90.69 358 SER A CA 1
ATOM 2902 C C . SER A 1 358 ? -9.535 17.308 -8.169 1.00 90.69 358 SER A C 1
ATOM 2904 O O . SER A 1 358 ? -10.184 16.707 -9.010 1.00 90.69 358 SER A O 1
ATOM 2906 N N . TRP A 1 359 ? -8.787 16.698 -7.244 1.00 92.94 359 TRP A N 1
ATOM 2907 C CA . TRP A 1 359 ? -8.622 15.249 -7.108 1.00 92.94 359 TRP A CA 1
ATOM 2908 C C . TRP A 1 359 ? -9.473 14.632 -5.985 1.00 92.94 359 TRP A C 1
ATOM 2910 O O . TRP A 1 359 ? -9.365 13.427 -5.727 1.00 92.94 359 TRP A O 1
ATOM 2920 N N . LYS A 1 360 ? -10.315 15.436 -5.319 1.00 90.94 360 LYS A N 1
ATOM 2921 C CA . LYS A 1 360 ? -11.274 14.985 -4.301 1.00 90.94 360 LYS A CA 1
ATOM 2922 C C . LYS A 1 360 ? -12.438 14.245 -4.966 1.00 90.94 360 LYS A C 1
ATOM 2924 O O . LYS A 1 360 ? -12.975 14.689 -5.977 1.00 90.94 360 LYS A O 1
ATOM 2929 N N . ILE A 1 361 ? -12.845 13.123 -4.387 1.00 88.56 361 ILE A N 1
ATOM 2930 C CA . ILE A 1 361 ? -13.878 12.235 -4.924 1.00 88.56 361 ILE A CA 1
ATOM 2931 C C . ILE A 1 361 ? -15.233 12.532 -4.280 1.00 88.56 361 ILE A C 1
ATOM 2933 O O . ILE A 1 361 ? -15.344 12.737 -3.071 1.00 88.56 361 ILE A O 1
ATOM 2937 N N . GLU A 1 362 ? -16.288 12.512 -5.095 1.00 84.00 362 GLU A N 1
ATOM 2938 C CA . GLU A 1 362 ? -17.667 12.527 -4.610 1.00 84.00 362 GLU A CA 1
ATOM 2939 C C . GLU A 1 362 ? -18.088 11.145 -4.093 1.00 84.00 362 GLU A C 1
ATOM 2941 O O . GLU A 1 362 ? -17.756 10.119 -4.682 1.00 84.00 362 GLU A O 1
ATOM 2946 N N . GLN A 1 363 ? -18.928 11.102 -3.056 1.00 78.56 363 GLN A N 1
ATOM 2947 C CA . GLN A 1 363 ? -19.340 9.855 -2.394 1.00 78.56 363 GLN A CA 1
ATOM 2948 C C . GLN A 1 363 ? -19.885 8.769 -3.346 1.00 78.56 363 GLN A C 1
ATOM 2950 O O . GLN A 1 363 ? -19.699 7.580 -3.104 1.00 78.56 363 GLN A O 1
ATOM 2955 N N . LYS A 1 364 ? -20.537 9.155 -4.451 1.00 79.69 364 LYS A N 1
ATOM 2956 C CA . LYS A 1 364 ? -21.090 8.216 -5.446 1.00 79.69 364 LYS A CA 1
ATOM 2957 C C . LYS A 1 364 ? -20.019 7.402 -6.191 1.00 79.69 364 LYS A C 1
ATOM 2959 O O . LYS A 1 364 ? -20.322 6.313 -6.669 1.00 79.69 364 LYS A O 1
ATOM 2964 N N . ASP A 1 365 ? -18.807 7.944 -6.287 1.00 83.94 365 ASP A N 1
ATOM 2965 C CA . ASP A 1 365 ? -17.663 7.375 -7.003 1.00 83.94 365 ASP A CA 1
ATOM 2966 C C . ASP A 1 365 ? -16.620 6.784 -6.030 1.00 83.94 365 ASP A C 1
ATOM 2968 O O . ASP A 1 365 ? -15.530 6.383 -6.448 1.00 83.94 365 ASP A O 1
ATOM 2972 N N . SER A 1 366 ? -16.959 6.723 -4.735 1.00 88.00 366 SER A N 1
ATOM 2973 C CA . SER A 1 366 ? -16.098 6.217 -3.668 1.00 88.00 366 SER A CA 1
ATOM 2974 C C . SER A 1 366 ? -15.735 4.749 -3.870 1.00 88.00 366 SER A C 1
ATOM 2976 O O . SER A 1 366 ? -16.602 3.893 -4.074 1.00 88.00 366 SER A O 1
ATOM 2978 N N . LEU A 1 367 ? -14.447 4.430 -3.726 1.00 90.00 367 LEU A N 1
ATOM 2979 C CA . LEU A 1 367 ? -13.997 3.037 -3.714 1.00 90.00 367 LEU A CA 1
ATOM 2980 C C . LEU A 1 367 ? -14.303 2.338 -2.380 1.00 90.00 367 LEU A C 1
ATOM 2982 O O . LEU A 1 367 ? -14.364 1.111 -2.344 1.00 90.00 367 LEU A O 1
ATOM 2986 N N . PHE A 1 368 ? -14.544 3.083 -1.298 1.00 88.50 368 PHE A N 1
ATOM 2987 C CA . PHE A 1 368 ? -14.818 2.521 0.032 1.00 88.50 368 PHE A CA 1
ATOM 2988 C C . PHE A 1 368 ? -16.222 1.913 0.154 1.00 88.50 368 PHE A C 1
ATOM 2990 O O . PHE A 1 368 ? -16.440 1.045 0.996 1.00 88.50 368 PHE A O 1
ATOM 2997 N N . GLU A 1 369 ? -17.152 2.304 -0.722 1.00 78.56 369 GLU A N 1
ATOM 2998 C CA . GLU A 1 369 ? -18.519 1.763 -0.790 1.00 78.56 369 GLU A CA 1
ATOM 2999 C C . GLU A 1 369 ? -18.593 0.392 -1.503 1.00 78.56 369 GLU A C 1
ATOM 3001 O O . GLU A 1 369 ? -19.651 -0.239 -1.548 1.00 78.56 369 GLU A O 1
ATOM 3006 N N . GLY A 1 370 ? -17.487 -0.080 -2.099 1.00 68.12 370 GLY A N 1
ATOM 3007 C CA . GLY A 1 370 ? -17.377 -1.418 -2.701 1.00 68.12 370 GLY A CA 1
ATOM 3008 C C . GLY A 1 370 ? -18.143 -1.628 -4.016 1.00 68.12 370 GLY A C 1
ATOM 3009 O O . GLY A 1 370 ? -18.159 -2.737 -4.550 1.00 68.12 370 GLY A O 1
ATOM 3010 N N . LYS A 1 371 ? -18.775 -0.587 -4.572 1.00 69.31 371 LYS A N 1
ATOM 3011 C CA . LYS A 1 371 ? -19.502 -0.657 -5.850 1.00 69.31 371 LYS A CA 1
ATOM 3012 C C . LYS A 1 371 ? -18.578 -0.296 -7.004 1.00 69.31 371 LYS A C 1
ATOM 3014 O O . LYS A 1 371 ? -18.285 0.875 -7.222 1.00 69.31 371 LYS A O 1
ATOM 3019 N N . LEU A 1 372 ? -18.152 -1.294 -7.776 1.00 67.00 372 LEU A N 1
ATOM 3020 C CA . LEU A 1 372 ? -17.283 -1.072 -8.929 1.00 67.00 372 LEU A CA 1
ATOM 3021 C C . LEU A 1 372 ? -18.024 -1.234 -10.265 1.00 67.00 372 LEU A C 1
ATOM 3023 O O . LEU A 1 372 ? -18.745 -2.215 -10.448 1.00 67.00 372 LEU A O 1
ATOM 3027 N N . PRO A 1 373 ? -17.819 -0.326 -11.240 1.00 69.81 373 PRO A N 1
ATOM 3028 C CA . PRO A 1 373 ? -18.202 -0.593 -12.620 1.00 69.81 373 PRO A CA 1
ATOM 3029 C C . PRO A 1 373 ? -17.320 -1.704 -13.202 1.00 69.81 373 PRO A C 1
ATOM 3031 O O . PRO A 1 373 ? -16.108 -1.702 -12.979 1.00 69.81 373 PRO A O 1
ATOM 3034 N N . ASP A 1 374 ? -17.910 -2.610 -13.986 1.00 67.62 374 ASP A N 1
ATOM 3035 C CA . ASP A 1 374 ? -17.172 -3.711 -14.613 1.00 67.62 374 ASP A CA 1
ATOM 3036 C C . ASP A 1 374 ? -16.170 -3.189 -15.651 1.00 67.62 374 ASP A C 1
ATOM 3038 O O . ASP A 1 374 ? -16.543 -2.604 -16.670 1.00 67.62 374 ASP A O 1
ATOM 3042 N N . ILE A 1 375 ? -14.892 -3.492 -15.445 1.00 73.19 375 ILE A N 1
ATOM 3043 C CA . ILE A 1 375 ? -13.808 -3.244 -16.389 1.00 73.19 375 ILE A CA 1
ATOM 3044 C C . ILE A 1 375 ? -13.214 -4.588 -16.804 1.00 73.19 375 ILE A C 1
ATOM 3046 O O . ILE A 1 375 ? -12.612 -5.304 -16.006 1.00 73.19 375 ILE A O 1
ATOM 3050 N N . LYS A 1 376 ? -13.361 -4.941 -18.084 1.00 62.91 376 LYS A N 1
ATOM 3051 C CA . LYS A 1 376 ? -12.655 -6.088 -18.667 1.00 62.91 376 LYS A CA 1
ATOM 3052 C C . LYS A 1 376 ? -11.298 -5.625 -19.175 1.00 62.91 376 LYS A C 1
ATOM 3054 O O . LYS A 1 376 ? -11.232 -4.836 -20.114 1.00 62.91 376 LYS A O 1
ATOM 3059 N N . TYR A 1 377 ? -10.231 -6.142 -18.581 1.00 67.00 377 TYR A N 1
ATOM 3060 C CA . TYR A 1 377 ? -8.862 -5.849 -18.982 1.00 67.00 377 TYR A CA 1
ATOM 3061 C C . TYR A 1 377 ? -8.072 -7.146 -19.161 1.00 67.00 377 TYR A C 1
ATOM 3063 O O . TYR A 1 377 ? -8.207 -8.078 -18.374 1.00 67.00 377 TYR A O 1
ATOM 3071 N N . PHE A 1 378 ? -7.268 -7.217 -20.223 1.00 62.44 378 PHE A N 1
ATOM 3072 C CA . PHE A 1 378 ? -6.406 -8.361 -20.504 1.00 62.44 378 PHE A CA 1
ATOM 3073 C C . PHE A 1 378 ? -4.953 -7.959 -20.277 1.00 62.44 378 PHE A C 1
ATOM 3075 O O . PHE A 1 378 ? -4.394 -7.170 -21.037 1.00 62.44 378 PHE A O 1
ATOM 3082 N N . LEU A 1 379 ? -4.342 -8.530 -19.242 1.00 62.97 379 LEU A N 1
ATOM 3083 C CA . LEU A 1 379 ? -2.913 -8.385 -18.990 1.00 62.97 379 LEU A CA 1
ATOM 3084 C C . LEU A 1 379 ? -2.104 -9.045 -20.108 1.00 62.97 379 LEU A C 1
ATOM 3086 O O . LEU A 1 379 ? -2.377 -10.179 -20.506 1.00 62.97 379 LEU A O 1
ATOM 3090 N N . GLN A 1 380 ? -1.101 -8.325 -20.612 1.00 65.19 380 GLN A N 1
ATOM 3091 C CA . GLN A 1 380 ? -0.221 -8.825 -21.662 1.00 65.19 380 GLN A CA 1
ATOM 3092 C C . GLN A 1 380 ? 0.722 -9.902 -21.105 1.00 65.19 380 GLN A C 1
ATOM 3094 O O . GLN A 1 380 ? 1.433 -9.677 -20.125 1.00 65.19 380 GLN A O 1
ATOM 3099 N N . GLU A 1 381 ? 0.736 -11.077 -21.738 1.00 67.06 381 GLU A N 1
ATOM 3100 C CA . GLU A 1 381 ? 1.574 -12.199 -21.309 1.00 67.06 381 GLU A CA 1
ATOM 3101 C C . GLU A 1 381 ? 2.956 -12.150 -21.965 1.00 67.06 381 GLU A C 1
ATOM 3103 O O . GLU A 1 381 ? 3.081 -12.019 -23.191 1.00 67.06 381 GLU A O 1
ATOM 3108 N N . TYR A 1 382 ? 3.984 -12.305 -21.139 1.00 73.25 382 TYR A N 1
ATOM 3109 C CA . TYR A 1 382 ? 5.385 -12.366 -21.520 1.00 73.25 382 TYR A CA 1
ATOM 3110 C C . TYR A 1 382 ? 5.942 -13.740 -21.170 1.00 73.25 382 TYR A C 1
ATOM 3112 O O . TYR A 1 382 ? 5.622 -14.303 -20.132 1.00 73.25 382 TYR A O 1
ATOM 3120 N N . CYS A 1 383 ? 6.772 -14.305 -22.032 1.00 73.94 383 CYS A N 1
ATOM 3121 C CA . CYS A 1 383 ? 7.335 -15.629 -21.831 1.00 73.94 383 CYS A CA 1
ATOM 3122 C C . CYS A 1 383 ? 8.847 -15.572 -21.760 1.00 73.94 383 CYS A C 1
ATOM 3124 O O . CYS A 1 383 ? 9.470 -14.819 -22.502 1.00 73.94 383 CYS A O 1
ATOM 3126 N N . THR A 1 384 ? 9.428 -16.432 -20.933 1.00 76.31 384 THR A N 1
ATOM 3127 C CA . THR A 1 384 ? 10.846 -16.777 -20.998 1.00 76.31 384 THR A CA 1
ATOM 3128 C C . THR A 1 384 ? 10.988 -18.003 -21.890 1.00 76.31 384 THR A C 1
ATOM 3130 O O . THR A 1 384 ? 10.399 -19.055 -21.622 1.00 76.31 384 THR A O 1
ATOM 3133 N N . CYS A 1 385 ? 11.755 -17.864 -22.968 1.00 75.56 385 CYS A N 1
ATOM 3134 C CA . CYS A 1 385 ? 11.973 -18.919 -23.949 1.00 75.56 385 CYS A CA 1
ATOM 3135 C C . CYS A 1 385 ? 13.288 -19.640 -23.653 1.00 75.56 385 CYS A C 1
ATOM 3137 O O . CYS A 1 385 ? 14.366 -19.046 -23.710 1.00 75.56 385 CYS A O 1
ATOM 3139 N N . ASN A 1 386 ? 13.199 -20.931 -23.340 1.00 72.00 386 ASN A N 1
ATOM 3140 C CA . ASN A 1 386 ? 14.340 -21.765 -22.991 1.00 72.00 386 ASN A CA 1
ATOM 3141 C C . ASN A 1 386 ? 14.717 -22.690 -24.150 1.00 72.00 386 ASN A C 1
ATOM 3143 O O . ASN A 1 386 ? 13.861 -23.287 -24.806 1.00 72.00 386 ASN A O 1
ATOM 3147 N N . THR A 1 387 ? 16.022 -22.848 -24.366 1.00 67.56 387 THR A N 1
ATOM 3148 C CA . THR A 1 387 ? 16.545 -23.823 -25.326 1.00 67.56 387 THR A CA 1
ATOM 3149 C C . THR A 1 387 ? 16.214 -25.257 -24.863 1.00 67.56 387 THR A C 1
ATOM 3151 O O . THR A 1 387 ? 16.465 -25.590 -23.698 1.00 67.56 387 THR A O 1
ATOM 3154 N N . PRO A 1 388 ? 15.648 -26.114 -25.738 1.00 63.47 388 PRO A N 1
ATOM 3155 C CA . PRO A 1 388 ? 15.135 -27.437 -25.365 1.00 63.47 388 PRO A CA 1
ATOM 3156 C C . PRO A 1 388 ? 16.242 -28.386 -24.896 1.00 63.47 388 PRO A C 1
ATOM 3158 O O . PRO A 1 388 ? 17.393 -28.271 -25.329 1.00 63.47 388 PRO A O 1
ATOM 3161 N N . ALA A 1 389 ? 15.914 -29.326 -23.997 1.00 57.03 389 ALA A N 1
ATOM 3162 C CA . ALA A 1 389 ? 16.857 -30.285 -23.410 1.00 57.03 389 ALA A CA 1
ATOM 3163 C C . ALA A 1 389 ? 17.545 -31.142 -24.489 1.00 57.03 389 ALA A C 1
ATOM 3165 O O . ALA A 1 389 ? 18.764 -31.323 -24.446 1.00 57.03 389 ALA A O 1
ATOM 3166 N N . THR A 1 390 ? 16.783 -31.547 -25.505 1.00 55.59 390 THR A N 1
ATOM 3167 C CA . THR A 1 390 ? 17.213 -32.371 -26.640 1.00 55.59 390 THR A CA 1
ATOM 3168 C C . THR A 1 390 ? 16.880 -31.696 -27.981 1.00 55.59 390 THR A C 1
ATOM 3170 O O . THR A 1 390 ? 16.081 -30.765 -28.038 1.00 55.59 390 THR A O 1
ATOM 3173 N N . LYS A 1 391 ? 17.487 -32.156 -29.088 1.00 55.50 391 LYS A N 1
ATOM 3174 C CA . LYS A 1 391 ? 17.244 -31.625 -30.450 1.00 55.50 391 LYS A CA 1
ATOM 3175 C C . LYS A 1 391 ? 15.841 -31.932 -31.015 1.00 55.50 391 LYS A C 1
ATOM 3177 O O . LYS A 1 391 ? 15.552 -31.507 -32.123 1.00 55.50 391 LYS A O 1
ATOM 3182 N N . LEU A 1 392 ? 15.017 -32.707 -30.308 1.00 52.22 392 LEU A N 1
ATOM 3183 C CA . LEU A 1 392 ? 13.721 -33.215 -30.786 1.00 52.22 392 LEU A CA 1
ATOM 3184 C C . LEU A 1 392 ? 12.518 -32.558 -30.089 1.00 52.22 392 LEU A C 1
ATOM 3186 O O . LEU A 1 392 ? 11.378 -32.839 -30.450 1.00 52.22 392 LEU A O 1
ATOM 3190 N N . GLU A 1 393 ? 12.752 -31.695 -29.098 1.00 56.25 393 GLU A N 1
ATOM 3191 C CA . GLU A 1 393 ? 11.696 -31.029 -28.333 1.00 56.25 393 GLU A CA 1
ATOM 3192 C C . GLU A 1 393 ? 11.502 -29.575 -28.794 1.00 56.25 393 GLU A C 1
ATOM 3194 O O . GLU A 1 393 ? 12.487 -28.880 -29.066 1.00 56.25 393 GLU A O 1
ATOM 3199 N N . PRO A 1 394 ? 10.257 -29.065 -28.850 1.00 55.62 394 PRO A N 1
ATOM 3200 C CA . PRO A 1 394 ? 10.028 -27.636 -29.027 1.00 55.62 394 PRO A CA 1
ATOM 3201 C C . PRO A 1 394 ? 10.644 -26.861 -27.847 1.00 55.62 394 PRO A C 1
ATOM 3203 O O . PRO A 1 394 ? 10.705 -27.394 -26.735 1.00 55.62 394 PRO A O 1
ATOM 3206 N N . PRO A 1 395 ? 11.087 -25.603 -28.039 1.00 61.06 395 PRO A N 1
ATOM 3207 C CA . PRO A 1 395 ? 11.604 -24.804 -26.935 1.00 61.06 395 PRO A CA 1
ATOM 3208 C C . PRO A 1 395 ? 10.569 -24.732 -25.814 1.00 61.06 395 PRO A C 1
ATOM 3210 O O . PRO A 1 395 ? 9.422 -24.339 -26.037 1.00 61.06 395 PRO A O 1
ATOM 3213 N N . SER A 1 396 ? 10.975 -25.126 -24.607 1.00 63.69 396 SER A N 1
ATOM 3214 C CA . SER A 1 396 ? 10.143 -24.965 -23.420 1.00 63.69 396 SER A CA 1
ATOM 3215 C C . SER A 1 396 ? 9.995 -23.475 -23.142 1.00 63.69 396 SER A C 1
ATOM 3217 O O . SER A 1 396 ? 10.991 -22.747 -23.134 1.00 63.69 396 SER A O 1
ATOM 3219 N N . TYR A 1 397 ? 8.779 -23.015 -22.898 1.00 65.69 397 TYR A N 1
ATOM 3220 C CA . TYR A 1 397 ? 8.532 -21.627 -22.547 1.00 65.69 397 TYR A CA 1
ATOM 3221 C C . TYR A 1 397 ? 7.668 -21.549 -21.302 1.00 65.69 397 TYR A C 1
ATOM 3223 O O . TYR A 1 397 ? 6.698 -22.291 -21.152 1.00 65.69 397 TYR A O 1
ATOM 3231 N N . THR A 1 398 ? 8.029 -20.629 -20.419 1.00 67.69 398 THR A N 1
ATOM 3232 C CA . THR A 1 398 ? 7.235 -20.305 -19.238 1.00 67.69 398 THR A CA 1
ATOM 3233 C C . THR A 1 398 ? 6.673 -18.919 -19.465 1.00 67.69 398 THR A C 1
ATOM 3235 O O . THR A 1 398 ? 7.429 -17.953 -19.505 1.00 67.69 398 THR A O 1
ATOM 3238 N N . CYS A 1 399 ? 5.363 -18.830 -19.680 1.00 63.41 399 CYS A N 1
ATOM 3239 C CA . CYS A 1 399 ? 4.680 -17.552 -19.829 1.00 63.41 399 CYS A CA 1
ATOM 3240 C C . CYS A 1 399 ? 4.158 -17.077 -18.477 1.00 63.41 399 CYS A C 1
ATOM 3242 O O . CYS A 1 399 ? 3.467 -17.814 -17.773 1.00 63.41 399 CYS A O 1
ATOM 3244 N N . LEU A 1 400 ? 4.494 -15.840 -18.142 1.00 58.31 400 LEU A N 1
ATOM 3245 C CA . LEU A 1 400 ? 3.995 -15.084 -17.009 1.00 58.31 400 LEU A CA 1
ATOM 3246 C C . LEU A 1 400 ? 3.157 -13.923 -17.552 1.00 58.31 400 LEU A C 1
ATOM 3248 O O . LEU A 1 400 ? 3.498 -13.295 -18.556 1.00 58.31 400 LEU A O 1
ATOM 3252 N N . LYS A 1 401 ? 2.023 -13.627 -16.920 1.00 53.97 401 LYS A N 1
ATOM 3253 C CA . LYS A 1 401 ? 1.266 -12.415 -17.252 1.00 53.97 401 LYS A CA 1
ATOM 3254 C C . LYS A 1 401 ? 2.058 -11.240 -16.696 1.00 53.97 401 LYS A C 1
ATOM 3256 O O . LYS A 1 401 ? 1.978 -11.039 -15.505 1.00 53.97 401 LYS A O 1
ATOM 3261 N N . SER A 1 402 ? 2.841 -10.518 -17.507 1.00 50.88 402 SER A N 1
ATOM 3262 C CA . SER A 1 402 ? 3.904 -9.611 -17.015 1.00 50.88 402 SER A CA 1
ATOM 3263 C C . SER A 1 402 ? 4.965 -10.341 -16.149 1.00 50.88 402 SER A C 1
ATOM 3265 O O . SER A 1 402 ? 4.638 -11.118 -15.262 1.00 50.88 402 SER A O 1
ATOM 3267 N N . SER A 1 403 ? 6.267 -10.118 -16.387 1.00 46.81 403 SER A N 1
ATOM 3268 C CA . SER A 1 403 ? 7.387 -10.587 -15.519 1.00 46.81 403 SER A CA 1
ATOM 3269 C C . SER A 1 403 ? 7.114 -10.443 -14.029 1.00 46.81 403 SER A C 1
ATOM 3271 O O . SER A 1 403 ? 7.520 -11.274 -13.223 1.00 46.81 403 SER A O 1
ATOM 3273 N N . GLN A 1 404 ? 6.435 -9.354 -13.684 1.00 52.91 404 GLN A N 1
ATOM 3274 C CA . GLN A 1 404 ? 6.222 -8.916 -12.317 1.00 52.91 404 GLN A CA 1
ATOM 3275 C C . GLN A 1 404 ? 5.002 -9.563 -11.655 1.00 52.91 404 GLN A C 1
ATOM 3277 O O . GLN A 1 404 ? 4.782 -9.355 -10.467 1.00 52.91 404 GLN A O 1
ATOM 3282 N N . MET A 1 405 ? 4.226 -10.371 -12.386 1.00 51.25 405 MET A N 1
ATOM 3283 C CA . MET A 1 405 ? 3.063 -11.079 -11.852 1.00 51.25 405 MET A CA 1
ATOM 3284 C C . MET A 1 405 ? 3.239 -12.581 -12.056 1.00 51.25 405 MET A C 1
ATOM 3286 O O . MET A 1 405 ? 2.631 -13.233 -12.912 1.00 51.25 405 MET A O 1
ATOM 3290 N N . ASN A 1 406 ? 4.103 -13.170 -11.232 1.00 42.66 406 ASN A N 1
ATOM 3291 C CA . ASN A 1 406 ? 4.046 -14.611 -11.040 1.00 42.66 406 ASN A CA 1
ATOM 3292 C C . ASN A 1 406 ? 2.671 -14.972 -10.463 1.00 42.66 406 ASN A C 1
ATOM 3294 O O . ASN A 1 406 ? 2.203 -14.341 -9.518 1.00 42.66 406 ASN A O 1
ATOM 3298 N N . LYS A 1 407 ? 2.035 -16.024 -10.995 1.00 39.25 407 LYS A N 1
ATOM 3299 C CA . LYS A 1 407 ? 0.924 -16.676 -10.294 1.00 39.25 407 LYS A CA 1
ATOM 3300 C C . LYS A 1 407 ? 1.473 -17.278 -9.007 1.00 39.25 407 LYS A C 1
ATOM 3302 O O . LYS A 1 407 ? 1.999 -18.392 -9.011 1.00 39.25 407 LYS A O 1
ATOM 3307 N N . CYS A 1 408 ? 1.348 -16.552 -7.906 1.00 44.22 408 CYS A N 1
ATOM 3308 C CA . CYS A 1 408 ? 1.623 -17.088 -6.587 1.00 44.22 408 CYS A CA 1
ATOM 3309 C C . CYS A 1 408 ? 0.493 -18.055 -6.240 1.00 44.22 408 CYS A C 1
ATOM 3311 O O . CYS A 1 408 ? -0.517 -17.687 -5.654 1.00 44.22 408 CYS A O 1
ATOM 3313 N N . ARG A 1 409 ? 0.670 -19.334 -6.582 1.00 33.78 409 ARG A N 1
ATOM 3314 C CA . ARG A 1 409 ? -0.219 -20.435 -6.169 1.00 33.78 409 ARG A CA 1
ATOM 3315 C C . ARG A 1 409 ? -0.192 -20.683 -4.644 1.00 33.78 409 ARG A C 1
ATOM 3317 O O . ARG A 1 409 ? -0.705 -21.694 -4.180 1.00 33.78 409 ARG A O 1
ATOM 3324 N N . GLN A 1 410 ? 0.427 -19.782 -3.882 1.00 42.78 410 GLN A N 1
ATOM 3325 C CA . GLN A 1 410 ? 0.541 -19.780 -2.431 1.00 42.78 410 GLN A CA 1
ATOM 3326 C C . GLN A 1 410 ? 0.579 -18.332 -1.918 1.00 42.78 410 GLN A C 1
ATOM 3328 O O . GLN A 1 410 ? 1.584 -17.884 -1.379 1.00 42.78 410 GLN A O 1
ATOM 3333 N N . THR A 1 411 ? -0.489 -17.559 -2.087 1.00 47.22 411 THR A N 1
ATOM 3334 C CA . THR A 1 411 ? -0.722 -16.470 -1.135 1.00 47.22 411 THR A CA 1
ATOM 3335 C C . THR A 1 411 ? -1.321 -17.127 0.101 1.00 47.22 411 THR A C 1
ATOM 3337 O O . THR A 1 411 ? -2.459 -17.593 0.069 1.00 47.22 411 THR A O 1
ATOM 3340 N N . GLN A 1 412 ? -0.544 -17.250 1.184 1.00 51.81 412 GLN A N 1
ATOM 3341 C CA . GLN A 1 412 ? -1.178 -17.391 2.491 1.00 51.81 412 GLN A CA 1
ATOM 3342 C C . GLN A 1 412 ? -2.081 -16.173 2.625 1.00 51.81 412 GLN A C 1
ATOM 3344 O O . GLN A 1 412 ? -1.612 -15.039 2.661 1.00 51.81 412 GLN A O 1
ATOM 3349 N N . THR A 1 413 ? -3.378 -16.421 2.545 1.00 57.03 413 THR A N 1
ATOM 3350 C CA . THR A 1 413 ? -4.397 -15.396 2.643 1.00 57.03 413 THR A CA 1
ATOM 3351 C C . THR A 1 413 ? -4.207 -14.705 3.990 1.00 57.03 413 THR A C 1
ATOM 3353 O O . THR A 1 413 ? -4.195 -15.384 5.020 1.00 57.03 413 THR A O 1
ATOM 3356 N N . ALA A 1 414 ? -3.970 -13.391 3.973 1.00 67.12 414 ALA A N 1
ATOM 3357 C CA . ALA A 1 414 ? -3.837 -12.591 5.185 1.00 67.12 414 ALA A CA 1
ATOM 3358 C C . ALA A 1 414 ? -5.059 -12.853 6.076 1.00 67.12 414 ALA A C 1
ATOM 3360 O O . ALA A 1 414 ? -6.198 -12.711 5.631 1.00 67.12 414 ALA A O 1
ATOM 3361 N N . LYS A 1 415 ? -4.835 -13.328 7.307 1.00 71.50 415 LYS A N 1
ATOM 3362 C CA . LYS A 1 415 ? -5.915 -13.870 8.154 1.00 71.50 415 LYS A CA 1
ATOM 3363 C C . LYS A 1 415 ? -6.917 -12.794 8.567 1.00 71.50 415 LYS A C 1
ATOM 3365 O O . LYS A 1 415 ? -8.049 -13.123 8.905 1.00 71.50 415 LYS A O 1
ATOM 3370 N N . SER A 1 416 ? -6.493 -11.537 8.566 1.00 76.75 416 SER A N 1
ATOM 3371 C CA . SER A 1 416 ? -7.285 -10.373 8.955 1.00 76.75 416 SER A CA 1
ATOM 3372 C C . SER A 1 416 ? -8.122 -9.778 7.825 1.00 76.75 416 SER A C 1
ATOM 3374 O O . SER A 1 416 ? -8.975 -8.928 8.082 1.00 76.75 416 SER A O 1
ATOM 3376 N N . VAL A 1 417 ? -7.901 -10.222 6.584 1.00 84.50 417 VAL A N 1
ATOM 3377 C CA . VAL A 1 417 ? -8.577 -9.685 5.406 1.00 84.50 417 VAL A CA 1
ATOM 3378 C C . VAL A 1 417 ? -9.866 -10.459 5.165 1.00 84.50 417 VAL A C 1
ATOM 3380 O O . VAL A 1 417 ? -9.856 -11.656 4.885 1.00 84.50 417 VAL A O 1
ATOM 3383 N N . TYR A 1 418 ? -10.997 -9.761 5.233 1.00 85.69 418 TYR A N 1
ATOM 3384 C CA . TYR A 1 418 ? -12.278 -10.318 4.821 1.00 85.69 418 TYR A CA 1
ATOM 3385 C C . TYR A 1 418 ? -12.319 -10.469 3.297 1.00 85.69 418 TYR A C 1
ATOM 3387 O O . TYR A 1 418 ? -12.159 -9.493 2.563 1.00 85.69 418 TYR A O 1
ATOM 3395 N N . HIS A 1 419 ? -12.552 -11.683 2.804 1.00 83.69 419 HIS A N 1
ATOM 3396 C CA . HIS A 1 419 ? -12.673 -11.955 1.372 1.00 83.69 419 HIS A CA 1
ATOM 3397 C C . HIS A 1 419 ? -14.142 -12.009 0.965 1.00 83.69 419 HIS A C 1
ATOM 3399 O O . HIS A 1 419 ? -14.836 -12.993 1.210 1.00 83.69 419 HIS A O 1
ATOM 3405 N N . ALA A 1 420 ? -14.604 -10.944 0.321 1.00 77.62 420 ALA A N 1
ATOM 3406 C CA . ALA A 1 420 ? -15.953 -10.842 -0.200 1.00 77.62 420 ALA A CA 1
ATOM 3407 C C . ALA A 1 420 ? -16.059 -11.453 -1.606 1.00 77.62 420 ALA A C 1
ATOM 3409 O O . ALA A 1 420 ? -15.114 -11.436 -2.402 1.00 77.62 420 ALA A O 1
ATOM 3410 N N . SER A 1 421 ? -17.248 -11.967 -1.925 1.00 72.81 421 SER A N 1
ATOM 3411 C CA . SER A 1 421 ? -17.564 -12.446 -3.273 1.00 72.81 421 SER A CA 1
ATOM 3412 C C . SER A 1 421 ? -17.592 -11.290 -4.269 1.00 72.81 421 SER A C 1
ATOM 3414 O O . SER A 1 421 ? -17.982 -10.171 -3.939 1.00 72.81 421 SER A O 1
ATOM 3416 N N . CYS A 1 422 ? -17.185 -11.554 -5.507 1.00 67.31 422 CYS A N 1
ATOM 3417 C CA . CYS A 1 422 ? -17.130 -10.513 -6.520 1.00 67.31 422 CYS A CA 1
ATOM 3418 C C . CYS A 1 422 ? -18.492 -10.103 -7.058 1.00 67.31 422 CYS A C 1
ATOM 3420 O O . CYS A 1 422 ? -19.190 -10.891 -7.694 1.00 67.31 422 CYS A O 1
ATOM 3422 N N . ILE A 1 423 ? -18.794 -8.820 -6.885 1.00 56.09 423 ILE A N 1
ATOM 3423 C CA . ILE A 1 423 ? -19.999 -8.174 -7.384 1.00 56.09 423 ILE A CA 1
ATOM 3424 C C . ILE A 1 423 ? -19.638 -7.538 -8.727 1.00 56.09 423 ILE A C 1
ATOM 3426 O O . ILE A 1 423 ? -19.138 -6.419 -8.781 1.00 56.09 423 ILE A O 1
ATOM 3430 N N . THR A 1 424 ? -19.839 -8.265 -9.827 1.00 50.69 424 THR A N 1
ATOM 3431 C CA . THR A 1 424 ? -19.785 -7.651 -11.164 1.00 50.69 424 THR A CA 1
ATOM 3432 C C . THR A 1 424 ? -21.199 -7.293 -11.596 1.00 50.69 424 THR A C 1
ATOM 3434 O O . THR A 1 424 ? -22.105 -8.128 -11.591 1.00 50.69 424 THR A O 1
ATOM 3437 N N . SER A 1 425 ? -21.389 -6.030 -11.966 1.00 47.75 425 SER A N 1
ATOM 3438 C CA . SER A 1 425 ? -22.659 -5.414 -12.377 1.00 47.75 425 SER A CA 1
ATOM 3439 C C . SER A 1 425 ? -23.386 -6.140 -13.526 1.00 47.75 425 SER A C 1
ATOM 3441 O O . SER A 1 425 ? -24.572 -5.896 -13.753 1.00 47.75 425 SER A O 1
ATOM 3443 N N . ASN A 1 426 ? -22.718 -7.061 -14.235 1.00 40.53 426 ASN A N 1
ATOM 3444 C CA . ASN A 1 426 ? -23.283 -7.817 -15.357 1.00 40.53 426 ASN A CA 1
ATOM 3445 C C . ASN A 1 426 ? -23.821 -9.223 -15.048 1.00 40.53 426 ASN A C 1
ATOM 3447 O O . ASN A 1 426 ? -24.399 -9.844 -15.950 1.00 40.53 426 ASN A O 1
ATOM 3451 N N . TYR A 1 427 ? -23.738 -9.735 -13.818 1.00 40.53 427 TYR A N 1
ATOM 3452 C CA . TYR A 1 427 ? -24.674 -10.793 -13.436 1.00 40.53 427 TYR A CA 1
ATOM 3453 C C . TYR A 1 427 ? -26.001 -10.117 -13.151 1.00 40.53 427 TYR A C 1
ATOM 3455 O O . TYR A 1 427 ? -26.163 -9.507 -12.103 1.00 40.53 427 TYR A O 1
ATOM 3463 N N . ARG A 1 428 ? -26.926 -10.181 -14.123 1.00 35.47 428 ARG A N 1
ATOM 3464 C CA . ARG A 1 428 ? -28.313 -9.722 -13.976 1.00 35.47 428 ARG A CA 1
ATOM 3465 C C . ARG A 1 428 ? -28.777 -10.051 -12.563 1.00 35.47 428 ARG A C 1
ATOM 3467 O O . ARG A 1 428 ? -29.098 -11.212 -12.295 1.00 35.47 428 ARG A O 1
ATOM 3474 N N . SER A 1 429 ? -28.854 -9.043 -11.692 1.00 39.56 429 SER A N 1
ATOM 3475 C CA . SER A 1 429 ? -29.715 -9.177 -10.539 1.00 39.56 429 SER A CA 1
ATOM 3476 C C . SER A 1 429 ? -31.081 -9.432 -11.162 1.00 39.56 429 SER A C 1
ATOM 3478 O O . SER A 1 429 ? -31.629 -8.634 -11.934 1.00 39.56 429 SER A O 1
ATOM 3480 N N . LYS A 1 430 ? -31.597 -10.645 -10.956 1.00 36.28 430 LYS A N 1
ATOM 3481 C CA . LYS A 1 430 ? -33.041 -10.783 -10.973 1.00 36.28 430 LYS A CA 1
ATOM 3482 C C . LYS A 1 430 ? -33.497 -9.715 -9.988 1.00 36.28 430 LYS A C 1
ATOM 3484 O O . LYS A 1 430 ? -33.032 -9.713 -8.849 1.00 36.28 430 LYS A O 1
ATOM 3489 N N . ARG A 1 431 ? -34.273 -8.753 -10.492 1.00 40.12 431 ARG A N 1
ATOM 3490 C CA . ARG A 1 431 ? -34.903 -7.719 -9.674 1.00 40.12 431 ARG A CA 1
ATOM 3491 C C . ARG A 1 431 ? -35.433 -8.409 -8.410 1.00 40.12 431 ARG A C 1
ATOM 3493 O O . ARG A 1 431 ? -36.048 -9.467 -8.528 1.00 40.12 431 ARG A O 1
ATOM 3500 N N . ASP A 1 432 ? -35.097 -7.830 -7.262 1.00 32.28 432 ASP A N 1
ATOM 3501 C CA . ASP A 1 432 ? -35.547 -8.213 -5.916 1.00 32.28 432 ASP A CA 1
ATOM 3502 C C . ASP A 1 432 ? -34.779 -9.303 -5.148 1.00 32.28 432 ASP A C 1
ATOM 3504 O O . ASP A 1 432 ? -35.355 -9.971 -4.294 1.00 32.28 432 ASP A O 1
ATOM 3508 N N . VAL A 1 433 ? -33.461 -9.434 -5.329 1.00 34.09 433 VAL A N 1
ATOM 3509 C CA . VAL A 1 433 ? -32.621 -10.037 -4.275 1.00 34.09 433 VAL A CA 1
ATOM 3510 C C . VAL A 1 433 ? -31.502 -9.068 -3.923 1.00 34.09 433 VAL A C 1
ATOM 3512 O O . VAL A 1 433 ? -30.479 -9.007 -4.601 1.00 34.09 433 VAL A O 1
ATOM 3515 N N . SER A 1 434 ? -31.708 -8.276 -2.868 1.00 39.00 434 SER A N 1
ATOM 3516 C CA . SER A 1 434 ? -30.593 -7.702 -2.117 1.00 39.00 434 SER A CA 1
ATOM 3517 C C . SER A 1 434 ? -29.648 -8.847 -1.763 1.00 39.00 434 SER A C 1
ATOM 3519 O O . SER A 1 434 ? -30.095 -9.842 -1.197 1.00 39.00 434 SER A O 1
ATOM 3521 N N . GLU A 1 435 ? -28.384 -8.735 -2.141 1.00 44.25 435 GLU A N 1
ATOM 3522 C CA . GLU A 1 435 ? -27.342 -9.728 -1.898 1.00 44.25 435 GLU A CA 1
ATOM 3523 C C . GLU A 1 435 ? -27.117 -9.858 -0.380 1.00 44.25 435 GLU A C 1
ATOM 3525 O O . GLU A 1 435 ? -26.357 -9.108 0.230 1.00 44.25 435 GLU A O 1
ATOM 3530 N N . ILE A 1 436 ? -27.885 -10.740 0.265 1.00 51.09 436 ILE A N 1
ATOM 3531 C CA . ILE A 1 436 ? -27.710 -11.075 1.676 1.00 51.09 436 ILE A CA 1
ATOM 3532 C C . ILE A 1 436 ? -26.537 -12.049 1.728 1.00 51.09 436 ILE A C 1
ATOM 3534 O O . ILE A 1 436 ? -26.666 -13.222 1.387 1.00 51.09 436 ILE A O 1
ATOM 3538 N N . ASP A 1 437 ? -25.374 -11.526 2.094 1.00 56.22 437 ASP A N 1
ATOM 3539 C CA . ASP A 1 437 ? -24.196 -12.320 2.423 1.00 56.22 437 ASP A CA 1
ATOM 3540 C C . ASP A 1 437 ? -24.510 -13.128 3.696 1.00 56.22 437 ASP A C 1
ATOM 3542 O O . ASP A 1 437 ? -24.683 -12.560 4.773 1.00 56.22 437 ASP A O 1
ATOM 3546 N N . TYR A 1 438 ? -24.676 -14.446 3.556 1.00 62.72 438 TYR A N 1
ATOM 3547 C CA . TYR A 1 438 ? -25.130 -15.350 4.624 1.00 62.72 438 TYR A CA 1
ATOM 3548 C C . TYR A 1 438 ? -24.033 -15.687 5.654 1.00 62.72 438 TYR A C 1
ATOM 3550 O O . TYR A 1 438 ? -24.194 -16.629 6.432 1.00 62.72 438 TYR A O 1
ATOM 3558 N N . THR A 1 439 ? -22.896 -14.988 5.648 1.00 80.69 439 THR A N 1
ATOM 3559 C CA . THR A 1 439 ? -21.754 -15.300 6.518 1.00 80.69 439 THR A CA 1
ATOM 3560 C C . THR A 1 439 ? -21.728 -14.418 7.765 1.00 80.69 439 THR A C 1
ATOM 3562 O O . THR A 1 439 ? -22.090 -13.243 7.736 1.00 80.69 439 THR A O 1
ATOM 3565 N N . ASP A 1 440 ? -21.274 -14.987 8.882 1.00 82.00 440 ASP A N 1
ATOM 3566 C CA . ASP A 1 440 ? -21.061 -14.231 10.120 1.00 82.00 440 ASP A CA 1
ATOM 3567 C C . ASP A 1 440 ? -19.687 -13.545 10.182 1.00 82.00 440 ASP A C 1
ATOM 3569 O O . ASP A 1 440 ? -19.434 -12.772 11.099 1.00 82.00 440 ASP A O 1
ATOM 3573 N N . GLU A 1 441 ? -18.805 -13.824 9.217 1.00 84.12 441 GLU A N 1
ATOM 3574 C CA . GLU A 1 441 ? -17.433 -13.301 9.173 1.00 84.12 441 GLU A CA 1
ATOM 3575 C C . GLU A 1 441 ? -17.326 -11.929 8.493 1.00 84.12 441 GLU A C 1
ATOM 3577 O O . GLU A 1 441 ? -16.259 -11.315 8.524 1.00 84.12 441 GLU A O 1
ATOM 3582 N N . LYS A 1 442 ? -18.419 -11.425 7.903 1.00 86.12 442 LYS A N 1
ATOM 3583 C CA . LYS A 1 442 ? -18.456 -10.089 7.310 1.00 86.12 442 LYS A CA 1
ATOM 3584 C C . LYS A 1 442 ? -18.343 -9.022 8.405 1.00 86.12 442 LYS A C 1
ATOM 3586 O O . LYS A 1 442 ? -19.258 -8.909 9.224 1.00 86.12 442 LYS A O 1
ATOM 3591 N N . PRO A 1 443 ? -17.274 -8.206 8.416 1.00 85.19 443 PRO A N 1
ATOM 3592 C CA . PRO A 1 443 ? -17.116 -7.167 9.419 1.00 85.19 443 PRO A CA 1
ATOM 3593 C C . PRO A 1 443 ? -18.173 -6.066 9.245 1.00 85.19 443 PRO A C 1
ATOM 3595 O O . PRO A 1 443 ? -18.648 -5.840 8.126 1.00 85.19 443 PRO A O 1
ATOM 3598 N N . PRO A 1 444 ? -18.522 -5.342 10.323 1.00 83.50 444 PRO A N 1
ATOM 3599 C CA . PRO A 1 444 ? -19.358 -4.154 10.230 1.00 83.50 444 PRO A CA 1
ATOM 3600 C C . PRO A 1 444 ? -18.706 -3.117 9.309 1.00 83.50 444 PRO A C 1
ATOM 3602 O O . PRO A 1 444 ? -17.551 -2.736 9.500 1.00 83.50 444 PRO A O 1
ATOM 3605 N N . MET A 1 445 ? -19.457 -2.674 8.303 1.00 86.50 445 MET A N 1
ATOM 3606 C CA . MET A 1 445 ? -19.035 -1.653 7.344 1.00 86.50 445 MET A CA 1
ATOM 3607 C C . MET A 1 445 ? -20.027 -0.496 7.429 1.00 86.50 445 MET A C 1
ATOM 3609 O O . MET A 1 445 ? -21.181 -0.628 7.013 1.00 86.50 445 MET A O 1
ATOM 3613 N N . TYR A 1 446 ? -19.596 0.620 8.007 1.00 85.38 446 TYR A N 1
ATOM 3614 C CA . TYR A 1 446 ? -20.403 1.827 8.129 1.00 85.38 446 TYR A CA 1
ATOM 3615 C C . TYR A 1 446 ? -20.092 2.767 6.958 1.00 85.38 446 TYR A C 1
ATOM 3617 O O . TYR A 1 446 ? -18.910 3.032 6.704 1.00 85.38 446 TYR A O 1
ATOM 3625 N N . PRO A 1 447 ? -21.116 3.295 6.260 1.00 82.06 447 PRO A N 1
ATOM 3626 C CA . PRO A 1 447 ? -20.898 4.245 5.176 1.00 82.06 447 PRO A CA 1
ATOM 3627 C C . PRO A 1 447 ? -20.222 5.495 5.730 1.00 82.06 447 PRO A C 1
ATOM 3629 O O . PRO A 1 447 ? -20.550 5.946 6.832 1.00 82.06 447 PRO A O 1
ATOM 3632 N N . ILE A 1 448 ? -19.292 6.069 4.971 1.00 75.56 448 ILE A N 1
ATOM 3633 C CA . ILE A 1 448 ? -18.607 7.280 5.413 1.00 75.56 448 ILE A CA 1
ATOM 3634 C C . ILE A 1 448 ? -19.541 8.468 5.171 1.00 75.56 448 ILE A C 1
ATOM 3636 O O . ILE A 1 448 ? -19.718 8.926 4.045 1.00 75.56 448 ILE A O 1
ATOM 3640 N N . ILE A 1 449 ? -20.187 8.948 6.235 1.00 70.69 449 ILE A N 1
ATOM 3641 C CA . ILE A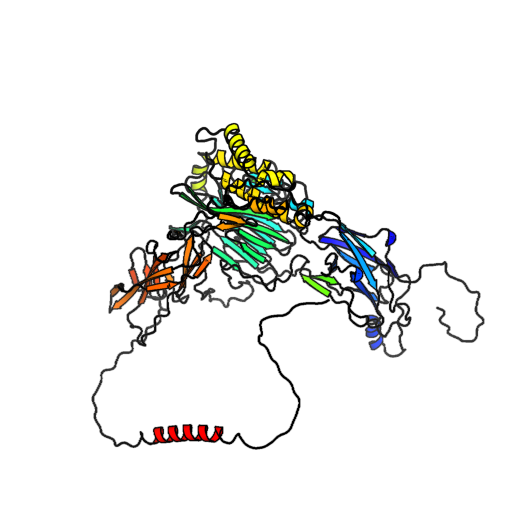 1 449 ? -21.059 10.124 6.173 1.00 70.69 449 ILE A CA 1
ATOM 3642 C C . ILE A 1 449 ? -20.202 11.388 6.243 1.00 70.69 449 ILE A C 1
ATOM 3644 O O . ILE A 1 449 ? -19.538 11.635 7.250 1.00 70.69 449 ILE A O 1
ATOM 3648 N N . ILE A 1 450 ? -20.231 12.177 5.169 1.00 63.28 450 ILE A N 1
ATOM 3649 C CA . ILE A 1 450 ? -19.584 13.488 5.102 1.00 63.28 450 ILE A CA 1
ATOM 3650 C C . ILE A 1 450 ? -20.432 14.466 5.922 1.00 63.28 450 ILE A C 1
ATOM 3652 O O . ILE A 1 450 ? -21.593 14.718 5.594 1.00 63.28 450 ILE A O 1
ATOM 3656 N N . GLU A 1 451 ? -19.876 14.990 7.012 1.00 56.69 451 GLU A N 1
ATOM 3657 C CA . GLU A 1 451 ? -20.515 16.077 7.756 1.00 56.69 451 GLU A CA 1
ATOM 3658 C C . GLU A 1 451 ? -20.476 17.373 6.925 1.00 56.69 451 GLU A C 1
ATOM 3660 O O . GLU A 1 451 ? -19.490 17.616 6.225 1.00 56.69 451 GLU A O 1
ATOM 3665 N N . PRO A 1 452 ? -21.530 18.209 6.960 1.00 53.28 452 PRO A N 1
ATOM 3666 C CA . PRO A 1 452 ? -21.555 19.456 6.201 1.00 53.28 452 PRO A CA 1
ATOM 3667 C C . PRO A 1 452 ? -20.389 20.381 6.596 1.00 53.28 452 PRO A C 1
ATOM 3669 O O . PRO A 1 452 ? -20.124 20.603 7.778 1.00 53.28 452 PRO A O 1
ATOM 3672 N N . GLU A 1 453 ? -19.715 20.937 5.582 1.00 50.31 453 GLU A N 1
ATOM 3673 C CA . GLU A 1 453 ? -18.422 21.647 5.666 1.00 50.31 453 GLU A CA 1
ATOM 3674 C C . GLU A 1 453 ? -18.380 22.815 6.677 1.00 50.31 453 GLU A C 1
ATOM 3676 O O . GLU A 1 453 ? -17.315 23.160 7.188 1.00 50.31 453 GLU A O 1
ATOM 3681 N N . GLU A 1 454 ? -19.523 23.414 7.023 1.00 48.16 454 GLU A N 1
ATOM 3682 C CA . GLU A 1 454 ? -19.593 24.676 7.772 1.00 48.16 454 GLU A CA 1
ATOM 3683 C C . GLU A 1 454 ? -19.151 24.602 9.250 1.00 48.16 454 GLU A C 1
ATOM 3685 O O . GLU A 1 454 ? -18.711 25.618 9.804 1.00 48.16 454 GLU A O 1
ATOM 3690 N N . GLU A 1 455 ? -19.241 23.441 9.916 1.00 47.56 455 GLU A N 1
ATOM 3691 C CA . GLU A 1 455 ? -18.854 23.314 11.336 1.00 47.56 455 GLU A CA 1
ATOM 3692 C C . GLU A 1 455 ? -17.334 23.121 11.529 1.00 47.56 455 GLU A C 1
ATOM 3694 O O . GLU A 1 455 ? -16.759 23.598 12.515 1.00 47.56 455 GLU A O 1
ATOM 3699 N N . HIS A 1 456 ? -16.668 22.488 10.560 1.00 49.09 456 HIS A N 1
ATOM 3700 C CA . HIS A 1 456 ? -15.243 22.138 10.599 1.00 49.09 456 HIS A CA 1
ATOM 3701 C C . HIS A 1 456 ? -14.326 23.346 10.314 1.00 49.09 456 HIS A C 1
ATOM 3703 O O . HIS A 1 456 ? -13.374 23.605 11.060 1.00 49.09 456 HIS A O 1
ATOM 3709 N N . VAL A 1 457 ? -14.683 24.186 9.328 1.00 47.28 457 VAL A N 1
ATOM 3710 C CA . VAL A 1 457 ? -13.925 25.394 8.914 1.00 47.28 457 VAL A CA 1
ATOM 3711 C C . VAL A 1 457 ? -13.655 26.352 10.089 1.00 47.28 457 VAL A C 1
ATOM 3713 O O . VAL A 1 457 ? -12.570 26.925 10.215 1.00 47.28 457 VAL A O 1
ATOM 3716 N N . ARG A 1 458 ? -14.628 26.543 10.996 1.00 46.78 458 ARG A N 1
ATOM 3717 C CA . ARG A 1 458 ? -14.506 27.514 12.106 1.00 46.78 458 ARG A CA 1
ATOM 3718 C C . ARG A 1 458 ? -13.532 27.081 13.205 1.00 46.78 458 ARG A C 1
ATOM 3720 O O . ARG A 1 458 ? -13.031 27.946 13.925 1.00 46.78 458 ARG A O 1
ATOM 3727 N N . LYS A 1 459 ? -13.283 25.778 13.376 1.00 47.62 459 LYS A N 1
ATOM 3728 C CA . LYS A 1 459 ? -12.415 25.243 14.445 1.00 47.62 459 LYS A CA 1
ATOM 3729 C C . LYS A 1 459 ? -10.943 25.161 14.013 1.00 47.62 459 LYS A C 1
ATOM 3731 O O . LYS A 1 459 ? -10.078 25.416 14.853 1.00 47.62 459 LYS A O 1
ATOM 3736 N N . ALA A 1 460 ? -10.663 24.894 12.733 1.00 47.81 460 ALA A N 1
ATOM 3737 C CA . ALA A 1 460 ? -9.307 24.776 12.181 1.00 47.81 460 ALA A CA 1
ATOM 3738 C C . ALA A 1 460 ? -8.549 26.121 12.120 1.00 47.81 460 ALA A C 1
ATOM 3740 O O . ALA A 1 460 ? -7.418 26.216 12.597 1.00 47.81 460 ALA A O 1
ATOM 3741 N N . LYS A 1 461 ? -9.208 27.207 11.677 1.00 49.28 461 LYS A N 1
ATOM 3742 C CA . LYS A 1 461 ? -8.617 28.561 11.546 1.00 49.28 461 LYS A CA 1
ATOM 3743 C C . LYS A 1 461 ? -7.974 29.146 12.811 1.00 49.28 461 LYS A C 1
ATOM 3745 O O . LYS A 1 461 ? -7.199 30.090 12.721 1.00 49.28 461 LYS A O 1
ATOM 3750 N N . LYS A 1 462 ? -8.316 28.647 14.002 1.00 50.44 462 LYS A N 1
ATOM 3751 C CA . LYS A 1 462 ? -7.957 29.279 15.284 1.00 50.44 462 LYS A CA 1
ATOM 3752 C C . LYS A 1 462 ? -6.674 28.724 15.929 1.00 50.44 462 LYS A C 1
ATOM 3754 O O . LYS A 1 462 ? -6.321 29.182 17.011 1.00 50.44 462 LYS A O 1
ATOM 3759 N N . ARG A 1 463 ? -6.020 27.703 15.356 1.00 53.72 463 ARG A N 1
ATOM 3760 C CA . ARG A 1 463 ? -5.117 26.816 16.126 1.00 53.72 463 ARG A CA 1
ATOM 3761 C C . ARG A 1 463 ? -3.712 26.576 15.557 1.00 53.72 463 ARG A C 1
ATOM 3763 O O . ARG A 1 463 ? -3.005 25.767 16.151 1.00 53.72 463 ARG A O 1
ATOM 3770 N N . LEU A 1 464 ? -3.296 27.232 14.478 1.00 60.16 464 LEU A N 1
ATOM 3771 C CA . LEU A 1 464 ? -1.991 26.990 13.844 1.00 60.16 464 LEU A CA 1
ATOM 3772 C C . LEU A 1 464 ? -0.960 28.054 14.239 1.00 60.16 464 LEU A C 1
ATOM 3774 O O . LEU A 1 464 ? -1.278 29.241 14.326 1.00 60.16 464 LEU A O 1
ATOM 3778 N N . GLY A 1 465 ? 0.259 27.599 14.517 1.00 67.12 465 GLY A N 1
ATOM 3779 C CA . GLY A 1 465 ? 1.362 28.396 15.047 1.00 67.12 465 GLY A CA 1
ATOM 3780 C C . GLY A 1 465 ? 2.022 27.710 16.239 1.00 67.12 465 GLY A C 1
ATOM 3781 O O . GLY A 1 465 ? 1.405 26.879 16.904 1.00 67.12 465 GLY A O 1
ATOM 3782 N N . TRP A 1 466 ? 3.272 28.082 16.511 1.00 81.12 466 TRP A N 1
ATOM 3783 C CA . TRP A 1 466 ? 4.066 27.525 17.601 1.00 81.12 466 TRP A CA 1
ATOM 3784 C C . TRP A 1 466 ? 3.341 27.594 18.953 1.00 81.12 466 TRP A C 1
ATOM 3786 O O . TRP A 1 466 ? 2.848 28.645 19.371 1.00 81.12 466 TRP A O 1
ATOM 3796 N N . LYS A 1 467 ? 3.303 26.462 19.658 1.00 78.25 467 LYS A N 1
ATOM 3797 C CA . LYS A 1 467 ? 2.684 26.305 20.983 1.00 78.25 467 LYS A CA 1
ATOM 3798 C C . LYS A 1 467 ? 3.723 25.869 22.007 1.00 78.25 467 LYS A C 1
ATOM 3800 O O . LYS A 1 467 ? 4.817 25.440 21.658 1.00 78.25 467 LYS A O 1
ATOM 3805 N N . ASN A 1 468 ? 3.368 25.972 23.288 1.00 81.31 468 ASN A N 1
ATOM 3806 C CA . ASN A 1 468 ? 4.151 25.428 24.405 1.00 81.31 468 ASN A CA 1
ATOM 3807 C C . ASN A 1 468 ? 5.617 25.915 24.473 1.00 81.31 468 ASN A C 1
ATOM 3809 O O . ASN A 1 468 ? 6.470 25.233 25.032 1.00 81.31 468 ASN A O 1
ATOM 3813 N N . GLY A 1 469 ? 5.915 27.097 23.918 1.00 80.56 469 GLY A N 1
ATOM 3814 C CA . GLY A 1 469 ? 7.270 27.661 23.897 1.00 80.56 469 GLY A CA 1
ATOM 3815 C C . GLY A 1 469 ? 8.231 27.001 22.902 1.00 80.56 469 GLY A C 1
ATOM 3816 O O . GLY A 1 469 ? 9.430 27.259 22.978 1.00 80.56 469 GLY A O 1
ATOM 3817 N N . LEU A 1 470 ? 7.735 26.160 21.989 1.00 83.94 470 LEU A N 1
ATOM 3818 C CA . LEU A 1 470 ? 8.516 25.670 20.853 1.00 83.94 470 LEU A CA 1
ATOM 3819 C C . LEU A 1 470 ? 8.770 26.803 19.850 1.00 83.94 470 LEU A C 1
ATOM 3821 O O . LEU A 1 470 ? 7.963 27.720 19.714 1.00 83.94 470 LEU A O 1
ATOM 3825 N N . THR A 1 471 ? 9.893 26.721 19.147 1.00 89.06 471 THR A N 1
ATOM 3826 C CA . THR A 1 471 ? 10.231 27.554 17.987 1.00 89.06 471 THR A CA 1
ATOM 3827 C C . THR A 1 471 ? 10.822 26.659 16.908 1.00 89.06 471 THR A C 1
ATOM 3829 O O . THR A 1 471 ? 11.158 25.504 17.190 1.00 89.06 471 THR A O 1
ATOM 3832 N N . ASP A 1 472 ? 10.990 27.201 15.704 1.00 88.31 472 ASP A N 1
ATOM 3833 C CA . ASP A 1 472 ? 11.590 26.488 14.574 1.00 88.31 472 ASP A CA 1
ATOM 3834 C C . ASP A 1 472 ? 12.965 25.918 14.934 1.00 88.31 472 ASP A C 1
ATOM 3836 O O . ASP A 1 472 ? 13.233 24.735 14.747 1.00 88.31 472 ASP A O 1
ATOM 3840 N N . GLU A 1 473 ? 13.799 26.721 15.595 1.00 90.44 473 GLU A N 1
ATOM 3841 C CA . GLU A 1 473 ? 15.148 26.325 15.986 1.00 90.44 473 GLU A CA 1
ATOM 3842 C C . GLU A 1 473 ? 15.137 25.215 17.043 1.00 90.44 473 GLU A C 1
ATOM 3844 O O . GLU A 1 473 ? 15.923 24.271 16.962 1.00 90.44 473 GLU A O 1
ATOM 3849 N N . ILE A 1 474 ? 14.234 25.305 18.029 1.00 90.88 474 ILE A N 1
ATOM 3850 C CA . ILE A 1 474 ? 14.114 24.303 19.098 1.00 90.88 474 ILE A CA 1
ATOM 3851 C C . ILE A 1 474 ? 13.581 22.981 18.537 1.00 90.88 474 ILE A C 1
ATOM 3853 O O . ILE A 1 474 ? 14.076 21.916 18.912 1.00 90.88 474 ILE A O 1
ATOM 3857 N N . ALA A 1 475 ? 12.568 23.036 17.671 1.00 91.19 475 ALA A N 1
ATOM 3858 C CA . ALA A 1 475 ? 11.997 21.855 17.036 1.00 91.19 475 ALA A CA 1
ATOM 3859 C C . ALA A 1 475 ? 13.027 21.184 16.123 1.00 91.19 475 ALA A C 1
ATOM 3861 O O . ALA A 1 475 ? 13.277 19.989 16.261 1.00 91.19 475 ALA A O 1
ATOM 3862 N N . LYS A 1 476 ? 13.714 21.964 15.281 1.00 93.12 476 LYS A N 1
ATOM 3863 C CA . LYS A 1 476 ? 14.748 21.460 14.375 1.00 93.12 476 LYS A CA 1
ATOM 3864 C C . LYS A 1 476 ? 15.891 20.787 15.121 1.00 93.12 476 LYS A C 1
ATOM 3866 O O . LYS A 1 476 ? 16.271 19.677 14.762 1.00 93.12 476 LYS A O 1
ATOM 3871 N N . ASP A 1 477 ? 16.394 21.403 16.189 1.00 92.62 477 ASP A N 1
ATOM 3872 C CA . ASP A 1 477 ? 17.430 20.805 17.037 1.00 92.62 477 ASP A CA 1
ATOM 3873 C C . ASP A 1 477 ? 16.945 19.503 17.702 1.00 92.62 477 ASP A C 1
ATOM 3875 O O . ASP A 1 477 ? 17.666 18.505 17.717 1.00 92.62 477 ASP A O 1
ATOM 3879 N N . LYS A 1 478 ? 15.700 19.459 18.199 1.00 92.75 478 LYS A N 1
ATOM 3880 C CA . LYS A 1 478 ? 15.109 18.229 18.752 1.00 92.75 478 LYS A CA 1
ATOM 3881 C C . LYS A 1 478 ? 15.002 17.114 17.711 1.00 92.75 478 LYS A C 1
ATOM 3883 O O . LYS A 1 478 ? 15.480 16.012 17.984 1.00 92.75 478 LYS A O 1
ATOM 3888 N N . CYS A 1 479 ? 14.426 17.395 16.542 1.00 92.38 479 CYS A N 1
ATOM 3889 C CA . CYS A 1 479 ? 14.286 16.428 15.455 1.00 92.38 479 CYS A CA 1
ATOM 3890 C C . CYS A 1 479 ? 15.668 15.923 15.012 1.00 92.38 479 CYS A C 1
ATOM 3892 O O . CYS A 1 479 ? 15.932 14.724 15.052 1.00 92.38 479 CYS A O 1
ATOM 3894 N N . GLN A 1 480 ? 16.610 16.821 14.703 1.00 91.88 480 GLN A N 1
ATOM 3895 C CA . GLN A 1 480 ? 17.959 16.444 14.266 1.00 91.88 480 GLN A CA 1
ATOM 3896 C C . GLN A 1 480 ? 18.703 15.589 15.293 1.00 91.88 480 GLN A C 1
ATOM 3898 O O . GLN A 1 480 ? 19.343 14.605 14.918 1.00 91.88 480 GLN A O 1
ATOM 3903 N N . ARG A 1 481 ? 18.612 15.923 16.588 1.00 90.06 481 ARG A N 1
ATOM 3904 C CA . ARG A 1 481 ? 19.227 15.117 17.651 1.00 90.06 481 ARG A CA 1
ATOM 3905 C C . ARG A 1 481 ? 18.625 13.718 17.728 1.00 90.06 481 ARG A C 1
ATOM 3907 O O . ARG A 1 481 ? 19.383 12.762 17.862 1.00 90.06 481 ARG A O 1
ATOM 3914 N N . ALA A 1 482 ? 17.307 13.588 17.610 1.00 88.31 482 ALA A N 1
ATOM 3915 C CA . ALA A 1 482 ? 16.636 12.291 17.639 1.00 88.31 482 ALA A CA 1
ATOM 3916 C C . ALA A 1 482 ? 17.045 11.400 16.450 1.00 88.31 482 ALA A C 1
ATOM 3918 O O . ALA A 1 482 ? 17.398 10.234 16.640 1.00 88.31 482 ALA A O 1
ATOM 3919 N N . PHE A 1 483 ? 17.113 11.967 15.241 1.00 87.75 483 PHE A N 1
ATOM 3920 C CA . PHE A 1 483 ? 17.646 11.265 14.071 1.00 87.75 483 PHE A CA 1
ATOM 3921 C C . PHE A 1 483 ? 19.115 10.866 14.278 1.00 87.75 483 PHE A C 1
ATOM 3923 O O . PHE A 1 483 ? 19.464 9.702 14.110 1.00 87.75 483 PHE A O 1
ATOM 3930 N N . ALA A 1 484 ? 19.971 11.784 14.737 1.00 84.81 484 ALA A N 1
ATOM 3931 C CA . ALA A 1 484 ? 21.398 11.520 14.943 1.00 84.81 484 ALA A CA 1
ATOM 3932 C C . ALA A 1 484 ? 21.696 10.443 16.003 1.00 84.81 484 ALA A C 1
ATOM 3934 O O . ALA A 1 484 ? 22.723 9.771 15.917 1.00 84.81 484 ALA A O 1
ATOM 3935 N N . GLN A 1 485 ? 20.820 10.276 16.997 1.00 81.81 485 GLN A N 1
ATOM 3936 C CA . GLN A 1 485 ? 20.949 9.255 18.043 1.00 81.81 485 GLN A CA 1
ATOM 3937 C C . GLN A 1 485 ? 20.515 7.857 17.582 1.00 81.81 485 GLN A C 1
ATOM 3939 O O . GLN A 1 485 ? 20.828 6.869 18.245 1.00 81.81 485 GLN A O 1
ATOM 3944 N N . THR A 1 486 ? 19.822 7.752 16.448 1.00 76.94 486 THR A N 1
ATOM 3945 C CA . THR A 1 486 ? 19.281 6.487 15.954 1.00 76.94 486 THR A CA 1
ATOM 3946 C C . THR A 1 486 ? 20.313 5.767 15.081 1.00 76.94 486 THR A C 1
ATOM 3948 O O . THR A 1 486 ? 20.808 6.312 14.093 1.00 76.94 486 THR A O 1
ATOM 3951 N N . ILE A 1 487 ? 20.627 4.506 15.398 1.00 74.00 487 ILE A N 1
ATOM 3952 C CA . ILE A 1 487 ? 21.608 3.702 14.638 1.00 74.00 487 ILE A CA 1
ATOM 3953 C C . ILE A 1 487 ? 21.200 3.597 13.160 1.00 74.00 487 ILE A C 1
ATOM 3955 O O . ILE A 1 487 ? 22.038 3.773 12.269 1.00 74.00 487 ILE A O 1
ATOM 3959 N N . SER A 1 488 ? 19.905 3.403 12.905 1.00 72.50 488 SER A N 1
ATOM 3960 C CA . SER A 1 488 ? 19.289 3.285 11.576 1.00 72.50 488 SER A CA 1
ATOM 3961 C C . SER A 1 488 ? 19.582 4.500 10.708 1.00 72.50 488 SER A C 1
ATOM 3963 O O . SER A 1 488 ? 19.917 4.340 9.542 1.00 72.50 488 SER A O 1
ATOM 3965 N N . TYR A 1 489 ? 19.546 5.707 11.277 1.00 80.69 489 TYR A N 1
ATOM 3966 C CA . TYR A 1 489 ? 19.895 6.940 10.572 1.00 80.69 489 TYR A CA 1
ATOM 3967 C C . TYR A 1 489 ? 21.345 6.939 10.093 1.00 80.69 489 TYR A C 1
ATOM 3969 O O . TYR A 1 489 ? 21.608 7.158 8.913 1.00 80.69 489 TYR A O 1
ATOM 3977 N N . SER A 1 490 ? 22.292 6.621 10.979 1.00 77.38 490 SER A N 1
ATOM 3978 C CA . SER A 1 490 ? 23.716 6.619 10.623 1.00 77.38 490 SER A CA 1
ATOM 3979 C C . SER A 1 490 ? 24.058 5.601 9.527 1.00 77.38 490 SER A C 1
ATOM 3981 O O . SER A 1 490 ? 24.858 5.892 8.634 1.00 77.38 490 SER A O 1
ATOM 3983 N N . ALA A 1 491 ? 23.431 4.420 9.564 1.00 79.38 491 ALA A N 1
ATOM 3984 C CA . ALA A 1 491 ? 23.601 3.391 8.547 1.00 79.38 491 ALA A CA 1
ATOM 3985 C C . ALA A 1 491 ? 22.911 3.789 7.234 1.00 79.38 491 ALA A C 1
ATOM 3987 O O . ALA A 1 491 ? 23.513 3.688 6.164 1.00 79.38 491 ALA A O 1
ATOM 3988 N N . CYS A 1 492 ? 21.682 4.297 7.316 1.00 85.44 492 CYS A N 1
ATOM 3989 C CA . CYS A 1 492 ? 20.891 4.659 6.151 1.00 85.44 492 CYS A CA 1
ATOM 3990 C C . CYS A 1 492 ? 21.522 5.792 5.348 1.00 85.44 492 CYS A C 1
ATOM 3992 O O . CYS A 1 492 ? 21.839 5.617 4.174 1.00 85.44 492 CYS A O 1
ATOM 3994 N N . SER A 1 493 ? 21.801 6.922 6.002 1.00 83.38 493 SER A N 1
ATOM 3995 C CA . SER A 1 493 ? 22.321 8.123 5.344 1.00 83.38 493 SER A CA 1
ATOM 3996 C C . SER A 1 493 ? 23.694 7.896 4.709 1.00 83.38 493 SER A C 1
ATOM 3998 O O . SER A 1 493 ? 24.102 8.642 3.823 1.00 83.38 493 SER A O 1
ATOM 4000 N N . LYS A 1 494 ? 24.423 6.859 5.144 1.00 83.19 494 LYS A N 1
ATOM 4001 C CA . LYS A 1 494 ? 25.730 6.496 4.593 1.00 83.19 494 LYS A CA 1
ATOM 4002 C C . LYS A 1 494 ? 25.652 5.494 3.439 1.00 83.19 494 LYS A C 1
ATOM 4004 O O . LYS A 1 494 ? 26.448 5.600 2.509 1.00 83.19 494 LYS A O 1
ATOM 4009 N N . TYR A 1 495 ? 24.769 4.499 3.518 1.00 83.19 495 TYR A N 1
ATOM 4010 C CA . TYR A 1 495 ? 24.781 3.348 2.603 1.00 83.19 495 TYR A CA 1
ATOM 4011 C C . TYR A 1 495 ? 23.573 3.274 1.663 1.00 83.19 495 TYR A C 1
ATOM 4013 O O . TYR A 1 495 ? 23.622 2.532 0.684 1.00 83.19 495 TYR A O 1
ATOM 4021 N N . VAL A 1 496 ? 22.521 4.051 1.923 1.00 85.88 496 VAL A N 1
ATOM 4022 C CA . VAL A 1 496 ? 21.269 4.070 1.158 1.00 85.88 496 VAL A CA 1
ATOM 4023 C C . VAL A 1 496 ? 21.022 5.500 0.654 1.00 85.88 496 VAL A C 1
ATOM 4025 O O . VAL A 1 496 ? 20.157 6.204 1.171 1.00 85.88 496 VAL A O 1
ATOM 4028 N N . PRO A 1 497 ? 21.759 5.962 -0.377 1.00 79.31 497 PRO A N 1
ATOM 4029 C CA . PRO A 1 497 ? 21.671 7.344 -0.869 1.00 79.31 497 PRO A CA 1
ATOM 4030 C C . PRO A 1 497 ? 20.292 7.700 -1.442 1.00 79.31 497 PRO A C 1
ATOM 4032 O O . PRO A 1 497 ? 19.979 8.872 -1.617 1.00 79.31 497 PRO A O 1
ATOM 4035 N N . SER A 1 498 ? 19.464 6.691 -1.730 1.00 78.50 498 SER A N 1
ATOM 4036 C CA . SER A 1 498 ? 18.103 6.869 -2.239 1.00 78.50 498 SER A CA 1
ATOM 4037 C C . SER A 1 498 ? 17.100 7.445 -1.227 1.00 78.50 498 SER A C 1
ATOM 4039 O O . SER A 1 498 ? 15.981 7.767 -1.617 1.00 78.50 498 SER A O 1
ATOM 4041 N N . VAL A 1 499 ? 17.463 7.557 0.057 1.00 82.31 499 VAL A N 1
ATOM 4042 C CA . VAL A 1 499 ? 16.598 8.105 1.112 1.00 82.31 499 VAL A CA 1
ATOM 4043 C C . VAL A 1 499 ? 17.210 9.398 1.645 1.00 82.31 499 VAL A C 1
ATOM 4045 O O . VAL A 1 499 ? 18.298 9.388 2.217 1.00 82.31 499 VAL A O 1
ATOM 4048 N N . ASN A 1 500 ? 16.504 10.518 1.467 1.00 82.81 500 ASN A N 1
ATOM 4049 C CA . ASN A 1 500 ? 16.921 11.816 1.991 1.00 82.81 500 ASN A CA 1
ATOM 4050 C C . ASN A 1 500 ? 16.339 12.020 3.388 1.00 82.81 500 ASN A C 1
ATOM 4052 O O . ASN A 1 500 ? 15.130 12.137 3.549 1.00 82.81 500 ASN A O 1
ATOM 4056 N N . SER A 1 501 ? 17.194 12.103 4.400 1.00 83.00 501 SER A N 1
ATOM 4057 C CA . SER A 1 501 ? 16.738 12.339 5.766 1.00 83.00 501 SER A CA 1
ATOM 4058 C C . SER A 1 501 ? 16.301 13.775 6.047 1.00 83.00 501 SER A C 1
ATOM 4060 O O . SER A 1 501 ? 15.688 14.023 7.079 1.00 83.00 501 SER A O 1
ATOM 4062 N N . THR A 1 502 ? 16.657 14.727 5.182 1.00 87.38 502 THR A N 1
ATOM 4063 C CA . THR A 1 502 ? 16.305 16.144 5.366 1.00 87.38 502 THR A CA 1
ATOM 4064 C C . THR A 1 502 ? 14.793 16.327 5.318 1.00 87.38 502 THR A C 1
ATOM 4066 O O . THR A 1 502 ? 14.253 16.987 6.197 1.00 87.38 502 THR A O 1
ATOM 4069 N N . ASP A 1 503 ? 14.133 15.654 4.372 1.00 86.50 503 ASP A N 1
ATOM 4070 C CA . ASP A 1 503 ? 12.682 15.718 4.172 1.00 86.50 503 ASP A CA 1
ATOM 4071 C C . ASP A 1 503 ? 11.948 15.296 5.463 1.00 86.50 503 ASP A C 1
ATOM 4073 O O . ASP A 1 503 ? 11.152 16.051 6.006 1.00 86.50 503 ASP A O 1
ATOM 4077 N N . TYR A 1 504 ? 12.337 14.166 6.064 1.00 89.25 504 TYR A N 1
ATOM 4078 C CA . TYR A 1 504 ? 11.751 13.673 7.321 1.00 89.25 504 TYR A CA 1
ATOM 4079 C C . TYR A 1 504 ? 12.040 14.557 8.545 1.00 89.25 504 TYR A C 1
ATOM 4081 O O . TYR A 1 504 ? 11.268 14.587 9.505 1.00 89.25 504 TYR A O 1
ATOM 4089 N N . VAL A 1 505 ? 13.179 15.257 8.560 1.00 90.44 505 VAL A N 1
ATOM 4090 C CA . VAL A 1 505 ? 13.474 16.227 9.624 1.00 90.44 505 VAL A CA 1
ATOM 4091 C C . VAL A 1 505 ? 12.559 17.442 9.495 1.00 90.44 505 VAL A C 1
ATOM 4093 O O . VAL A 1 505 ? 12.125 17.960 10.519 1.00 90.44 505 VAL A O 1
ATOM 4096 N N . GLU A 1 506 ? 12.265 17.891 8.276 1.00 89.50 506 GLU A N 1
ATOM 4097 C CA . GLU A 1 506 ? 11.337 18.998 8.021 1.00 89.50 506 GLU A CA 1
ATOM 4098 C C . GLU A 1 506 ? 9.893 18.610 8.362 1.00 89.50 506 GLU A C 1
ATOM 4100 O O . GLU A 1 506 ? 9.241 19.353 9.093 1.00 89.50 506 GLU A O 1
ATOM 4105 N N . GLU A 1 507 ? 9.451 17.411 7.966 1.00 88.88 507 GLU A N 1
ATOM 4106 C CA . GLU A 1 507 ? 8.164 16.818 8.373 1.00 88.88 507 GLU A CA 1
ATOM 4107 C C . GLU A 1 507 ? 8.015 16.827 9.905 1.00 88.88 507 GLU A C 1
ATOM 4109 O O . GLU A 1 507 ? 7.075 17.399 10.449 1.00 88.88 507 GLU A O 1
ATOM 4114 N N . CYS A 1 508 ? 9.026 16.335 10.632 1.00 90.50 508 CYS A N 1
ATOM 4115 C CA . CYS A 1 508 ? 9.044 16.372 12.098 1.00 90.50 508 CYS A CA 1
ATOM 4116 C C . CYS A 1 508 ? 8.893 17.792 12.679 1.00 90.50 508 CYS A C 1
ATOM 4118 O O . CYS A 1 508 ? 8.247 17.982 13.711 1.00 90.50 508 CYS A O 1
ATOM 4120 N N . VAL A 1 509 ? 9.502 18.803 12.056 1.00 90.38 509 VAL A N 1
ATOM 4121 C CA . VAL A 1 509 ? 9.405 20.193 12.527 1.00 90.38 509 VAL A CA 1
ATOM 4122 C C . VAL A 1 509 ? 7.993 20.742 12.319 1.00 90.38 509 VAL A C 1
ATOM 4124 O O . VAL A 1 509 ? 7.471 21.415 13.214 1.00 90.38 509 VAL A O 1
ATOM 4127 N N . GLU A 1 510 ? 7.361 20.436 11.186 1.00 86.19 510 GLU A N 1
ATOM 4128 C CA . GLU A 1 510 ? 5.987 20.854 10.888 1.00 86.19 510 GLU A CA 1
ATOM 4129 C C . GLU A 1 510 ? 4.961 20.139 11.783 1.00 86.19 510 GLU A C 1
ATOM 4131 O O . GLU A 1 510 ? 4.138 20.814 12.413 1.00 86.19 510 GLU A O 1
ATOM 4136 N N . ASP A 1 511 ? 5.105 18.826 11.990 1.00 84.56 511 ASP A N 1
ATOM 4137 C CA . ASP A 1 511 ? 4.374 18.032 12.992 1.00 84.56 511 ASP A CA 1
ATOM 4138 C C . ASP A 1 511 ? 4.3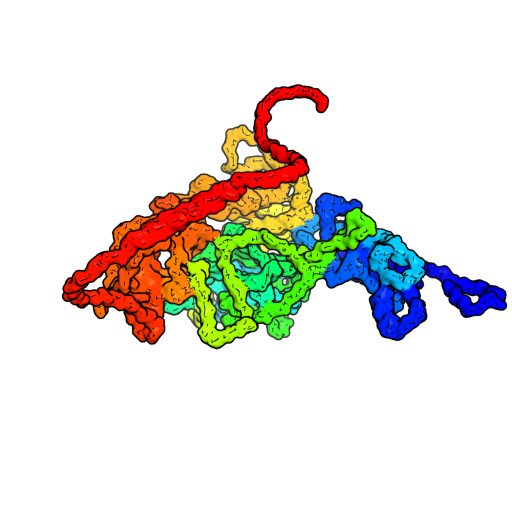81 18.740 14.371 1.00 84.56 511 ASP A C 1
ATOM 4140 O O . ASP A 1 511 ? 3.345 19.024 14.996 1.00 84.56 511 ASP A O 1
ATOM 4144 N N . MET A 1 512 ? 5.581 19.103 14.850 1.00 86.44 512 MET A N 1
ATOM 4145 C CA . MET A 1 512 ? 5.772 19.783 16.138 1.00 86.44 512 MET A CA 1
ATOM 4146 C C . MET A 1 512 ? 5.159 21.188 16.167 1.00 86.44 512 MET A C 1
ATOM 4148 O O . MET A 1 512 ? 4.684 21.633 17.219 1.00 86.44 512 MET A O 1
ATOM 4152 N N . LYS A 1 513 ? 5.164 21.909 15.045 1.00 83.19 513 LYS A N 1
ATOM 4153 C CA . LYS A 1 513 ? 4.587 23.255 14.921 1.00 83.19 513 LYS A CA 1
ATOM 4154 C C . LYS A 1 513 ? 3.065 23.227 14.983 1.00 83.19 513 LYS A C 1
ATOM 4156 O O . LYS A 1 513 ? 2.462 24.109 15.601 1.00 83.19 513 LYS A O 1
ATOM 4161 N N . ILE A 1 514 ? 2.437 22.214 14.392 1.00 76.88 514 ILE A N 1
ATOM 4162 C CA . ILE A 1 514 ? 0.979 22.054 14.367 1.00 76.88 514 ILE A CA 1
ATOM 4163 C C . ILE A 1 514 ? 0.467 21.622 15.748 1.00 76.88 514 ILE A C 1
ATOM 4165 O O . ILE A 1 514 ? -0.496 22.197 16.289 1.00 76.88 514 ILE A O 1
ATOM 4169 N N . ILE A 1 515 ? 1.135 20.650 16.366 1.00 75.44 515 ILE A N 1
ATOM 4170 C CA . ILE A 1 515 ? 0.657 19.993 17.590 1.00 75.44 515 ILE A CA 1
ATOM 4171 C C . ILE A 1 515 ? 1.164 20.692 18.842 1.00 75.44 515 ILE A C 1
ATOM 4173 O O . ILE A 1 515 ? 0.403 20.884 19.794 1.00 75.44 515 ILE A O 1
ATOM 4177 N N . GLY A 1 516 ? 2.416 21.145 18.823 1.00 78.06 516 GLY A N 1
ATOM 4178 C CA . GLY A 1 516 ? 3.082 21.750 19.970 1.00 78.06 516 GLY A CA 1
ATOM 4179 C C . GLY A 1 516 ? 3.774 20.755 20.904 1.00 78.06 516 GLY A C 1
ATOM 4180 O O . GLY A 1 516 ? 4.030 21.115 22.055 1.00 78.06 516 GLY A O 1
ATOM 4181 N N . ASP A 1 517 ? 4.048 19.527 20.461 1.00 79.88 517 ASP A N 1
ATOM 4182 C CA . ASP A 1 517 ? 4.802 18.504 21.198 1.00 79.88 517 ASP A CA 1
ATOM 4183 C C . ASP A 1 517 ? 5.498 17.518 20.236 1.00 79.88 517 ASP A C 1
ATOM 4185 O O . ASP A 1 517 ? 5.450 17.704 19.027 1.00 79.88 517 ASP A O 1
ATOM 4189 N N . ASP A 1 518 ? 6.211 16.522 20.769 1.00 79.56 518 ASP A N 1
ATOM 4190 C CA . ASP A 1 518 ? 7.078 15.582 20.039 1.00 79.56 518 ASP A CA 1
ATOM 4191 C C . ASP A 1 518 ? 6.414 14.232 19.730 1.00 79.56 518 ASP A C 1
ATOM 4193 O O . ASP A 1 518 ? 7.078 13.243 19.425 1.00 79.56 518 ASP A O 1
ATOM 4197 N N . ARG A 1 519 ? 5.089 14.157 19.799 1.00 76.38 519 ARG A N 1
ATOM 4198 C CA . ARG A 1 519 ? 4.368 12.888 19.722 1.00 76.38 519 ARG A CA 1
ATOM 4199 C C . ARG A 1 519 ? 4.507 12.153 18.389 1.00 76.38 519 ARG A C 1
ATOM 4201 O O . ARG A 1 519 ? 4.559 10.921 18.411 1.00 76.38 519 ARG A O 1
ATOM 4208 N N . PHE A 1 520 ? 4.599 12.868 17.268 1.00 77.50 520 PHE A N 1
ATOM 4209 C CA . PHE A 1 520 ? 4.822 12.259 15.952 1.00 77.50 520 PHE A CA 1
ATOM 4210 C C . PHE A 1 520 ? 6.286 11.972 15.635 1.00 77.50 520 PHE A C 1
ATOM 4212 O O . PHE A 1 520 ? 6.539 11.109 14.802 1.00 77.50 520 PHE A O 1
ATOM 4219 N N . LEU A 1 521 ? 7.246 12.553 16.370 1.00 84.25 521 LEU A N 1
ATOM 4220 C CA . LEU A 1 521 ? 8.682 12.339 16.143 1.00 84.25 521 LEU A CA 1
ATOM 4221 C C . LEU A 1 521 ? 9.036 10.847 16.050 1.00 84.25 521 LEU A C 1
ATOM 4223 O O . LEU A 1 521 ? 9.786 10.430 15.171 1.00 84.25 521 LEU A O 1
ATOM 4227 N N . LYS A 1 522 ? 8.461 10.030 16.938 1.00 80.94 522 LYS A N 1
ATOM 4228 C CA . LYS A 1 522 ? 8.655 8.575 16.932 1.00 80.94 522 LYS A CA 1
ATOM 4229 C C . LYS A 1 522 ? 8.134 7.922 15.647 1.00 80.94 522 LYS A C 1
ATOM 4231 O O . LYS A 1 522 ? 8.805 7.060 15.090 1.00 80.94 522 LYS A O 1
ATOM 4236 N N . VAL A 1 523 ? 6.956 8.326 15.175 1.00 80.44 523 VAL A N 1
ATOM 4237 C CA . VAL A 1 523 ? 6.349 7.793 13.946 1.00 80.44 523 VAL A CA 1
ATOM 4238 C C . VAL A 1 523 ? 7.163 8.221 12.723 1.00 80.44 523 VAL A C 1
ATOM 4240 O O . VAL A 1 523 ? 7.440 7.397 11.857 1.00 80.44 523 VAL A O 1
ATOM 4243 N N . THR A 1 524 ? 7.645 9.464 12.691 1.00 86.50 524 THR A N 1
ATOM 4244 C CA . THR A 1 524 ? 8.507 9.983 11.619 1.00 86.50 524 THR A CA 1
ATOM 4245 C C . THR A 1 524 ? 9.835 9.219 11.537 1.00 86.50 524 THR A C 1
ATOM 4247 O O . THR A 1 524 ? 10.275 8.853 10.446 1.00 86.50 524 THR A O 1
ATOM 4250 N N . LEU A 1 525 ? 10.448 8.883 12.682 1.00 85.75 525 LEU A N 1
ATOM 4251 C CA . LEU A 1 525 ? 11.640 8.024 12.736 1.00 85.75 525 LEU A CA 1
ATOM 4252 C C . LEU A 1 525 ? 11.366 6.608 12.205 1.00 85.75 525 LEU A C 1
ATOM 4254 O O . LEU A 1 525 ? 12.185 6.058 11.466 1.00 85.75 525 LEU A O 1
ATOM 4258 N N . GLU A 1 526 ? 10.222 6.017 12.55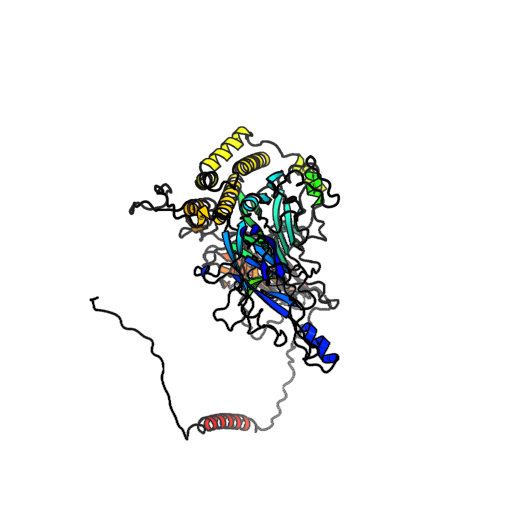7 1.00 82.38 526 GLU A N 1
ATOM 4259 C CA . GLU A 1 526 ? 9.810 4.693 12.073 1.00 82.38 526 GLU A CA 1
ATOM 4260 C C . GLU A 1 526 ? 9.539 4.695 10.558 1.00 82.38 526 GLU A C 1
ATOM 4262 O O . GLU A 1 526 ? 9.986 3.780 9.864 1.00 82.38 526 GLU A O 1
ATOM 4267 N N . ASN A 1 527 ? 8.880 5.731 10.024 1.00 85.75 527 ASN A N 1
ATOM 4268 C CA . ASN A 1 527 ? 8.641 5.892 8.585 1.00 85.75 527 ASN A CA 1
ATOM 4269 C C . ASN A 1 527 ? 9.967 5.995 7.815 1.00 85.75 527 ASN A C 1
ATOM 4271 O O . ASN A 1 527 ? 10.163 5.285 6.824 1.00 85.75 527 ASN A O 1
ATOM 4275 N N . PHE A 1 528 ? 10.913 6.803 8.311 1.00 88.44 528 PHE A N 1
ATOM 4276 C CA . PHE A 1 528 ? 12.262 6.896 7.749 1.00 88.44 528 PHE A CA 1
ATOM 4277 C C . PHE A 1 528 ? 12.980 5.540 7.764 1.00 88.44 528 PHE A C 1
ATOM 4279 O O . PHE A 1 528 ? 13.533 5.110 6.749 1.00 88.44 528 PHE A O 1
ATOM 4286 N N . ALA A 1 529 ? 12.966 4.843 8.903 1.00 85.56 529 ALA A N 1
ATOM 4287 C CA . ALA A 1 529 ? 13.647 3.564 9.045 1.00 85.56 529 ALA A CA 1
ATOM 4288 C C . ALA A 1 529 ? 13.027 2.500 8.119 1.00 85.56 529 ALA A C 1
ATOM 4290 O O . ALA A 1 529 ? 13.756 1.826 7.389 1.00 85.56 529 ALA A O 1
ATOM 4291 N N . SER A 1 530 ? 11.694 2.402 8.065 1.00 83.88 530 SER A N 1
ATOM 4292 C CA . SER A 1 530 ? 10.984 1.481 7.167 1.00 83.88 530 SER A CA 1
ATOM 4293 C C . SER A 1 530 ? 11.337 1.739 5.701 1.00 83.88 530 SER A C 1
ATOM 4295 O O . SER A 1 530 ? 11.715 0.813 4.973 1.00 83.88 530 SER A O 1
ATOM 4297 N N . LYS A 1 531 ? 11.317 3.013 5.277 1.00 86.62 531 LYS A N 1
ATOM 4298 C CA . LYS A 1 531 ? 11.712 3.408 3.921 1.00 86.62 531 LYS A CA 1
ATOM 4299 C C . LYS A 1 531 ? 13.162 3.034 3.632 1.00 86.62 531 LYS A C 1
ATOM 4301 O O . LYS A 1 531 ? 13.460 2.498 2.562 1.00 86.62 531 LYS A O 1
ATOM 4306 N N . CYS A 1 532 ? 14.047 3.250 4.601 1.00 89.19 532 CYS A N 1
ATOM 4307 C CA . CYS A 1 532 ? 15.442 2.864 4.498 1.00 89.19 532 CYS A CA 1
ATOM 4308 C C . CYS A 1 532 ? 15.620 1.369 4.243 1.00 89.19 532 CYS A C 1
ATOM 4310 O O . CYS A 1 532 ? 16.289 0.974 3.288 1.00 89.19 532 CYS A O 1
ATOM 4312 N N . LEU A 1 533 ? 15.002 0.530 5.074 1.00 87.12 533 LEU A N 1
ATOM 4313 C CA . LEU A 1 533 ? 15.100 -0.919 4.961 1.00 87.12 533 LEU A CA 1
ATOM 4314 C C . LEU A 1 533 ? 14.492 -1.427 3.650 1.00 87.12 533 LEU A C 1
ATOM 4316 O O . LEU A 1 533 ? 15.070 -2.299 2.997 1.00 87.12 533 LEU A O 1
ATOM 4320 N N . GLY A 1 534 ? 13.350 -0.867 3.245 1.00 86.00 534 GLY A N 1
ATOM 4321 C CA . GLY A 1 534 ? 12.704 -1.177 1.973 1.00 86.00 534 GLY A CA 1
ATOM 4322 C C . GLY A 1 534 ? 13.612 -0.888 0.779 1.00 86.00 534 GLY A C 1
ATOM 4323 O O . GLY A 1 534 ? 13.759 -1.740 -0.101 1.00 86.00 534 GLY A O 1
ATOM 4324 N N . ASN A 1 535 ? 14.276 0.270 0.778 1.00 87.56 535 ASN A N 1
ATOM 4325 C CA . ASN A 1 535 ? 15.206 0.634 -0.284 1.00 87.56 535 ASN A CA 1
ATOM 4326 C C . ASN A 1 535 ? 16.497 -0.199 -0.223 1.00 87.56 535 ASN A C 1
ATOM 4328 O O . ASN A 1 535 ? 16.942 -0.701 -1.253 1.00 87.56 535 ASN A O 1
ATOM 4332 N N . ALA A 1 536 ? 17.049 -0.446 0.968 1.00 88.19 536 ALA A N 1
ATOM 4333 C CA . ALA A 1 536 ? 18.245 -1.269 1.154 1.00 88.19 536 ALA A CA 1
ATOM 4334 C C . ALA A 1 536 ? 18.065 -2.701 0.623 1.00 88.19 536 ALA A C 1
ATOM 4336 O O . ALA A 1 536 ? 18.944 -3.223 -0.062 1.00 88.19 536 ALA A O 1
ATOM 4337 N N . LYS A 1 537 ? 16.899 -3.318 0.867 1.00 87.25 537 LYS A N 1
ATOM 4338 C CA . LYS A 1 537 ? 16.551 -4.665 0.372 1.00 87.25 537 LYS A CA 1
ATOM 4339 C C . LYS A 1 537 ? 16.472 -4.760 -1.153 1.00 87.25 537 LYS A C 1
ATOM 4341 O O . LYS A 1 537 ? 16.556 -5.862 -1.696 1.00 87.25 537 LYS A O 1
ATOM 4346 N N . LYS A 1 538 ? 16.319 -3.631 -1.847 1.00 86.31 538 LYS A N 1
ATOM 4347 C CA . LYS A 1 538 ? 16.323 -3.567 -3.312 1.00 86.31 538 LYS A CA 1
ATOM 4348 C C . LYS A 1 538 ? 17.716 -3.364 -3.897 1.00 86.31 538 LYS A C 1
ATOM 4350 O O . LYS A 1 538 ? 17.891 -3.607 -5.082 1.00 86.31 538 LYS A O 1
ATOM 4355 N N . MET A 1 539 ? 18.712 -2.951 -3.117 1.00 86.62 539 MET A N 1
ATOM 4356 C CA . MET A 1 539 ? 20.048 -2.694 -3.651 1.00 86.62 539 MET A CA 1
ATOM 4357 C C . MET A 1 539 ? 20.894 -3.978 -3.682 1.00 86.62 539 MET A C 1
ATOM 4359 O O . MET A 1 539 ? 21.156 -4.613 -2.655 1.00 86.62 539 MET A O 1
ATOM 4363 N N . GLU A 1 540 ? 21.356 -4.380 -4.868 1.00 84.38 540 GLU A N 1
ATOM 4364 C CA . GLU A 1 540 ? 22.185 -5.576 -5.056 1.00 84.38 540 GLU A CA 1
ATOM 4365 C C . GLU A 1 540 ? 23.508 -5.453 -4.286 1.00 84.38 540 GLU A C 1
ATOM 4367 O O . GLU A 1 540 ? 23.893 -6.369 -3.564 1.00 84.38 540 GLU A O 1
ATOM 4372 N N . ASN A 1 541 ? 24.142 -4.274 -4.308 1.00 83.19 541 ASN A N 1
ATOM 4373 C CA . ASN A 1 541 ? 25.374 -4.004 -3.557 1.00 83.19 541 ASN A CA 1
ATOM 4374 C C . ASN A 1 541 ? 25.246 -4.202 -2.034 1.00 83.19 541 ASN A C 1
ATOM 4376 O O . ASN A 1 541 ? 26.276 -4.324 -1.377 1.00 83.19 541 ASN A O 1
ATOM 4380 N N . LEU A 1 542 ? 24.041 -4.222 -1.459 1.00 83.38 542 LEU A N 1
ATOM 4381 C CA . LEU A 1 542 ? 23.820 -4.512 -0.041 1.00 83.38 542 LEU A CA 1
ATOM 4382 C C . LEU A 1 542 ? 23.384 -5.961 0.178 1.00 83.38 542 LEU A C 1
ATOM 4384 O O . LEU A 1 542 ? 23.787 -6.573 1.163 1.00 83.38 542 LEU A O 1
ATOM 4388 N N . THR A 1 543 ? 22.608 -6.527 -0.747 1.00 81.19 543 THR A N 1
ATOM 4389 C CA . THR A 1 543 ? 22.055 -7.885 -0.617 1.00 81.19 543 THR A CA 1
ATOM 4390 C C . THR A 1 543 ? 23.030 -8.996 -1.015 1.00 81.19 543 THR A C 1
ATOM 4392 O O . THR A 1 543 ? 22.924 -10.103 -0.491 1.00 81.19 543 THR A O 1
ATOM 4395 N N . THR A 1 544 ? 23.992 -8.738 -1.907 1.00 71.69 544 THR A N 1
ATOM 4396 C CA . THR A 1 544 ? 24.976 -9.745 -2.361 1.00 71.69 544 THR A CA 1
ATOM 4397 C C . THR A 1 544 ? 26.351 -9.584 -1.723 1.00 71.69 544 THR A C 1
ATOM 4399 O O . THR A 1 544 ? 27.223 -10.438 -1.885 1.00 71.69 544 THR A O 1
ATOM 4402 N N . THR A 1 545 ? 26.589 -8.474 -1.028 1.00 60.00 545 THR A N 1
ATOM 4403 C CA . THR A 1 545 ? 27.914 -8.136 -0.515 1.00 60.00 545 THR A CA 1
ATOM 4404 C C . THR A 1 545 ? 28.216 -8.880 0.780 1.00 60.00 545 THR A C 1
ATOM 4406 O O . THR A 1 545 ? 27.587 -8.673 1.811 1.00 60.00 545 THR A O 1
ATOM 4409 N N . THR A 1 546 ? 29.270 -9.693 0.752 1.00 53.97 546 THR A N 1
ATOM 4410 C CA . THR A 1 546 ? 29.832 -10.389 1.919 1.00 53.97 546 THR A CA 1
ATOM 4411 C C . THR A 1 546 ? 30.738 -9.505 2.783 1.00 53.97 546 THR A C 1
ATOM 4413 O O . THR A 1 546 ? 31.424 -10.035 3.656 1.00 53.97 546 THR A O 1
ATOM 4416 N N . ASN A 1 547 ? 30.806 -8.187 2.538 1.00 55.38 547 ASN A N 1
ATOM 4417 C CA . ASN A 1 547 ? 31.604 -7.265 3.353 1.00 55.38 547 ASN A CA 1
ATOM 4418 C C . ASN A 1 547 ? 30.993 -7.194 4.749 1.00 55.38 547 ASN A C 1
ATOM 4420 O O . ASN A 1 547 ? 30.054 -6.441 5.004 1.00 55.38 547 ASN A O 1
ATOM 4424 N N . ARG A 1 548 ? 31.528 -8.029 5.634 1.00 57.28 548 ARG A N 1
ATOM 4425 C CA . ARG A 1 548 ? 31.176 -8.063 7.040 1.00 57.28 548 ARG A CA 1
ATOM 4426 C C . ARG A 1 548 ? 32.090 -7.105 7.787 1.00 57.28 548 ARG A C 1
ATOM 4428 O O . ARG A 1 548 ? 33.309 -7.170 7.636 1.00 57.28 548 ARG A O 1
ATOM 4435 N N . THR A 1 549 ? 31.501 -6.210 8.561 1.00 56.66 549 THR A N 1
ATOM 4436 C CA . THR A 1 549 ? 32.229 -5.304 9.449 1.00 56.66 549 THR A CA 1
ATOM 4437 C C . THR A 1 549 ? 32.177 -5.825 10.876 1.00 56.66 549 THR A C 1
ATOM 4439 O O . THR A 1 549 ? 31.149 -6.344 11.313 1.00 56.66 549 THR A O 1
ATOM 4442 N N . GLU A 1 550 ? 33.280 -5.664 11.607 1.00 49.69 550 GLU A N 1
ATOM 4443 C CA . GLU A 1 550 ? 33.308 -5.861 13.055 1.00 49.69 550 GLU A CA 1
ATOM 4444 C C . GLU A 1 550 ? 32.453 -4.782 13.715 1.00 49.69 550 GLU A C 1
ATOM 4446 O O . GLU A 1 550 ? 32.808 -3.602 13.710 1.00 49.69 550 GLU A O 1
ATOM 4451 N N . VAL A 1 551 ? 31.312 -5.181 14.269 1.00 52.09 551 VAL A N 1
ATOM 4452 C CA . VAL A 1 551 ? 30.507 -4.310 15.122 1.00 52.09 551 VAL A CA 1
ATOM 4453 C C . VAL A 1 551 ? 30.898 -4.619 16.564 1.00 52.09 551 VAL A C 1
ATOM 4455 O O . VAL A 1 551 ? 30.731 -5.744 17.035 1.00 52.09 551 VAL A O 1
ATOM 4458 N N . ALA A 1 552 ? 31.477 -3.635 17.258 1.00 43.72 552 ALA A N 1
ATOM 4459 C CA . ALA A 1 552 ? 31.670 -3.723 18.701 1.00 43.72 552 ALA A CA 1
ATOM 4460 C C . ALA A 1 552 ? 30.287 -3.796 19.368 1.00 43.72 552 ALA A C 1
ATOM 4462 O O . ALA A 1 552 ? 29.407 -3.022 18.995 1.00 43.72 552 ALA A O 1
ATOM 4463 N N . ASN A 1 553 ? 30.092 -4.719 20.320 1.00 41.56 553 ASN A N 1
ATOM 4464 C CA . ASN A 1 553 ? 28.845 -4.871 21.081 1.00 41.56 553 ASN A CA 1
ATOM 4465 C C . ASN A 1 553 ? 28.466 -3.536 21.750 1.00 41.56 553 ASN A C 1
ATOM 4467 O O . ASN A 1 553 ? 28.949 -3.212 22.830 1.00 41.56 553 ASN A O 1
ATOM 4471 N N . GLY A 1 554 ? 27.624 -2.759 21.072 1.00 41.44 554 GLY A N 1
ATOM 4472 C CA . GLY A 1 554 ? 27.123 -1.451 21.493 1.00 41.44 554 GLY A CA 1
ATOM 4473 C C . GLY A 1 554 ? 25.601 -1.422 21.619 1.00 41.44 554 GLY A C 1
ATOM 4474 O O . GLY A 1 554 ? 25.004 -0.355 21.549 1.00 41.44 554 GLY A O 1
ATOM 4475 N N . THR A 1 555 ? 24.973 -2.586 21.779 1.00 39.69 555 THR A N 1
ATOM 4476 C CA . THR A 1 555 ? 23.559 -2.727 22.136 1.00 39.69 555 THR A CA 1
ATOM 4477 C C . THR A 1 555 ? 23.489 -3.414 23.494 1.00 39.69 555 THR A C 1
ATOM 4479 O O . THR A 1 555 ? 23.977 -4.532 23.649 1.00 39.69 555 THR A O 1
ATOM 4482 N N . GLU A 1 556 ? 22.904 -2.735 24.475 1.00 42.00 556 GLU A N 1
ATOM 4483 C CA . GLU A 1 556 ? 22.773 -3.089 25.899 1.00 42.00 556 GLU A CA 1
ATOM 4484 C C . GLU A 1 556 ? 21.966 -4.376 26.210 1.00 42.00 556 GLU A C 1
ATOM 4486 O O . GLU A 1 556 ? 21.341 -4.481 27.259 1.00 42.00 556 GLU A O 1
ATOM 4491 N N . VAL A 1 557 ? 21.957 -5.395 25.344 1.00 41.50 557 VAL A N 1
ATOM 4492 C CA . VAL A 1 557 ? 21.115 -6.592 25.538 1.00 41.50 557 VAL A CA 1
ATOM 4493 C C . VAL A 1 557 ? 21.836 -7.884 25.156 1.00 41.50 557 VAL A C 1
ATOM 4495 O O . VAL A 1 557 ? 21.346 -8.649 24.341 1.00 41.50 557 VAL A O 1
ATOM 4498 N N . LEU A 1 558 ? 22.991 -8.184 25.755 1.00 35.97 558 LEU A N 1
ATOM 4499 C CA . LEU A 1 558 ? 23.468 -9.570 25.877 1.00 35.97 558 LEU A CA 1
ATOM 4500 C C . LEU A 1 558 ? 24.222 -9.741 27.204 1.00 35.97 558 LEU A C 1
ATOM 4502 O O . LEU A 1 558 ? 25.116 -8.964 27.532 1.00 35.97 558 LEU A O 1
ATOM 4506 N N . LYS A 1 559 ? 23.842 -10.765 27.981 1.00 31.20 559 LYS A N 1
ATOM 4507 C CA . LYS A 1 559 ? 24.488 -11.124 29.254 1.00 31.20 559 LYS A CA 1
ATOM 4508 C C . LYS A 1 559 ? 25.994 -11.385 29.041 1.00 31.20 559 LYS A C 1
ATOM 4510 O O . LYS A 1 559 ? 26.361 -11.979 28.024 1.00 31.20 559 LYS A O 1
ATOM 4515 N N . PRO A 1 560 ? 26.861 -10.985 29.988 1.00 35.75 560 PRO A N 1
ATOM 4516 C CA . PRO A 1 560 ? 28.305 -11.029 29.813 1.00 35.75 560 PRO A CA 1
ATOM 4517 C C . PRO A 1 560 ? 28.814 -12.455 30.016 1.00 35.75 560 PRO A C 1
ATOM 4519 O O . PRO A 1 560 ? 29.053 -12.845 31.149 1.00 35.75 560 PRO A O 1
ATOM 4522 N N . GLU A 1 561 ? 28.963 -13.244 28.947 1.00 40.66 561 GLU A N 1
ATOM 4523 C CA . GLU A 1 561 ? 29.835 -14.434 29.010 1.00 40.66 561 GLU A CA 1
ATOM 4524 C C . GLU A 1 561 ? 30.344 -15.004 27.668 1.00 40.66 561 GLU A C 1
ATOM 4526 O O . GLU A 1 561 ? 31.028 -16.024 27.674 1.00 40.66 561 GLU A O 1
ATOM 4531 N N . GLN A 1 562 ? 30.121 -14.360 26.512 1.00 43.12 562 GLN A N 1
ATOM 4532 C CA . GLN A 1 562 ? 30.752 -14.773 25.242 1.00 43.12 562 GLN A CA 1
ATOM 4533 C C . GLN A 1 562 ? 31.116 -13.572 24.356 1.00 43.12 562 GLN A C 1
ATOM 4535 O O . GLN A 1 562 ? 30.407 -13.221 23.416 1.00 43.12 562 GLN A O 1
ATOM 4540 N N . GLU A 1 563 ? 32.254 -12.942 24.644 1.00 46.81 563 GLU A N 1
ATOM 4541 C CA . GLU A 1 563 ? 32.843 -11.890 23.808 1.00 46.81 563 GLU A CA 1
ATOM 4542 C C . GLU A 1 563 ? 33.581 -12.504 22.605 1.00 46.81 563 GLU A C 1
ATOM 4544 O O . GLU A 1 563 ? 34.759 -12.858 22.670 1.00 46.81 563 GLU A O 1
ATOM 4549 N N . LYS A 1 564 ? 32.881 -12.632 21.475 1.00 43.75 564 LYS A N 1
ATOM 4550 C CA . LYS A 1 564 ? 33.503 -12.652 20.144 1.00 43.75 564 LYS A CA 1
ATOM 4551 C C . LYS A 1 564 ? 32.780 -11.632 19.261 1.00 43.75 564 LYS A C 1
ATOM 4553 O O . LYS A 1 564 ? 31.551 -11.623 19.278 1.00 43.75 564 LYS A O 1
ATOM 4558 N N . PRO A 1 565 ? 33.500 -10.793 18.495 1.00 48.88 565 PRO A N 1
ATOM 4559 C CA . PRO A 1 565 ? 32.869 -9.850 17.579 1.00 48.88 565 PRO A CA 1
ATOM 4560 C C . PRO A 1 565 ? 32.023 -10.610 16.550 1.00 48.88 565 PRO A C 1
ATOM 4562 O O . PRO A 1 565 ? 32.503 -11.550 15.908 1.00 48.88 565 PRO A O 1
ATOM 4565 N N . VAL A 1 566 ? 30.753 -10.220 16.415 1.00 55.72 566 VAL A N 1
ATOM 4566 C CA . VAL A 1 566 ? 29.847 -10.778 15.407 1.00 55.72 566 VAL A CA 1
ATOM 4567 C C . VAL A 1 566 ? 30.089 -10.037 14.097 1.00 55.72 566 VAL A C 1
ATOM 4569 O O . VAL A 1 566 ? 30.012 -8.814 14.022 1.00 55.72 566 VAL A O 1
ATOM 4572 N N . MET A 1 567 ? 30.413 -10.799 13.058 1.00 57.44 567 MET A N 1
ATOM 4573 C CA . MET A 1 567 ? 30.628 -10.286 11.710 1.00 57.44 567 MET A CA 1
ATOM 4574 C C . MET A 1 567 ? 29.273 -10.077 11.034 1.00 57.44 567 MET A C 1
ATOM 4576 O O . MET A 1 567 ? 28.648 -11.062 10.647 1.00 57.44 567 MET A O 1
ATOM 4580 N N . MET A 1 568 ? 28.845 -8.822 10.875 1.00 69.50 568 MET A N 1
ATOM 4581 C CA . MET A 1 568 ? 27.577 -8.467 10.224 1.00 69.50 568 MET A CA 1
ATOM 4582 C C . MET A 1 568 ? 27.804 -7.706 8.921 1.00 69.50 568 MET A C 1
ATOM 4584 O O . MET A 1 568 ? 28.710 -6.879 8.814 1.00 69.50 568 MET A O 1
ATOM 4588 N N . SER A 1 569 ? 26.977 -7.998 7.925 1.00 77.12 569 SER A N 1
ATOM 4589 C CA . SER A 1 569 ? 26.823 -7.208 6.706 1.00 77.12 569 SER A CA 1
ATOM 4590 C C . SER A 1 569 ? 26.115 -5.880 6.994 1.00 77.12 569 SER A C 1
ATOM 4592 O O . SER A 1 569 ? 25.443 -5.710 8.010 1.00 77.12 569 SER A O 1
ATOM 4594 N N . ILE A 1 570 ? 26.230 -4.925 6.070 1.00 77.81 570 ILE A N 1
ATOM 4595 C CA . ILE A 1 570 ? 25.551 -3.624 6.185 1.00 77.81 570 ILE A CA 1
ATOM 4596 C C . ILE A 1 570 ? 24.025 -3.792 6.224 1.00 77.81 570 ILE A C 1
ATOM 4598 O O . ILE A 1 570 ? 23.355 -3.092 6.980 1.00 77.81 570 ILE A O 1
ATOM 4602 N N . LEU A 1 571 ? 23.479 -4.728 5.440 1.00 82.12 571 LEU A N 1
ATOM 4603 C CA . LEU A 1 571 ? 22.043 -4.995 5.424 1.00 82.12 571 LEU A CA 1
ATOM 4604 C C . LEU A 1 571 ? 21.556 -5.519 6.781 1.00 82.12 571 LEU A C 1
ATOM 4606 O O . LEU A 1 571 ? 20.552 -5.023 7.279 1.00 82.12 571 LEU A O 1
ATOM 4610 N N . GLU A 1 572 ? 22.307 -6.427 7.413 1.00 79.62 572 GLU A N 1
ATOM 4611 C CA . GLU A 1 572 ? 21.990 -6.933 8.758 1.00 79.62 572 GLU A CA 1
ATOM 4612 C C . GLU A 1 572 ? 22.014 -5.812 9.812 1.00 79.62 572 GLU A C 1
ATOM 4614 O O . GLU A 1 572 ? 21.169 -5.793 10.703 1.00 79.62 572 GLU A O 1
ATOM 4619 N N . ILE A 1 573 ? 22.921 -4.833 9.695 1.00 78.50 573 ILE A N 1
ATOM 4620 C CA . ILE A 1 573 ? 22.954 -3.659 10.589 1.00 78.50 573 ILE A CA 1
ATOM 4621 C C . ILE A 1 573 ? 21.688 -2.805 10.424 1.00 78.50 573 ILE A C 1
ATOM 4623 O O . ILE A 1 573 ? 21.090 -2.381 11.416 1.00 78.50 573 ILE A O 1
ATOM 4627 N N . ILE A 1 574 ? 21.263 -2.547 9.183 1.00 83.38 574 ILE A N 1
ATOM 4628 C CA . ILE A 1 574 ? 20.031 -1.790 8.901 1.00 83.38 574 ILE A CA 1
ATOM 4629 C C . ILE A 1 574 ? 18.816 -2.569 9.425 1.00 83.38 574 ILE A C 1
ATOM 4631 O O . ILE A 1 574 ? 17.954 -2.008 10.097 1.00 83.38 574 ILE A O 1
ATOM 4635 N N . GLU A 1 575 ? 18.772 -3.877 9.193 1.00 83.81 575 GLU A N 1
ATOM 4636 C CA . GLU A 1 575 ? 17.711 -4.766 9.666 1.00 83.81 575 GLU A CA 1
ATOM 4637 C C . GLU A 1 575 ? 17.586 -4.799 11.190 1.00 83.81 575 GLU A C 1
ATOM 4639 O O . GLU A 1 575 ? 16.475 -4.751 11.709 1.00 83.81 575 GLU A O 1
ATOM 4644 N N . GLN A 1 576 ? 18.703 -4.840 11.914 1.00 78.06 576 GLN A N 1
ATOM 4645 C CA . GLN A 1 576 ? 18.706 -4.870 13.380 1.00 78.06 576 GLN A CA 1
ATOM 4646 C C . GLN A 1 576 ? 18.440 -3.509 14.029 1.00 78.06 576 GLN A C 1
ATOM 4648 O O . GLN A 1 576 ? 18.201 -3.448 15.231 1.00 78.06 576 GLN A O 1
ATOM 4653 N N . SER A 1 577 ? 18.471 -2.420 13.261 1.00 77.88 577 SER A N 1
ATOM 4654 C CA . SER A 1 577 ? 18.227 -1.067 13.773 1.00 77.88 577 SER A CA 1
ATOM 4655 C C . SER A 1 577 ? 16.856 -0.508 13.381 1.00 77.88 577 SER A C 1
ATOM 4657 O O . SER A 1 577 ? 16.399 0.466 13.964 1.00 77.88 577 SER A O 1
ATOM 4659 N N . THR A 1 578 ? 16.148 -1.124 12.434 1.00 82.00 578 THR A N 1
ATOM 4660 C CA . THR A 1 578 ? 14.886 -0.588 11.880 1.00 82.00 578 THR A CA 1
ATOM 4661 C C . THR A 1 578 ? 13.623 -1.031 12.641 1.00 82.00 578 THR A C 1
ATOM 4663 O O . THR A 1 578 ? 12.505 -0.775 12.204 1.00 82.00 578 THR A O 1
ATOM 4666 N N . CYS A 1 579 ? 13.753 -1.701 13.787 1.00 82.94 579 CYS A N 1
ATOM 4667 C CA . CYS A 1 579 ? 12.570 -2.165 14.506 1.00 82.94 579 CYS A CA 1
ATOM 4668 C C . CYS A 1 579 ? 11.722 -1.022 15.092 1.00 82.94 579 CYS A C 1
ATOM 4670 O O . CYS A 1 579 ? 12.279 -0.071 15.650 1.00 82.94 579 CYS A O 1
ATOM 4672 N N . PRO A 1 580 ? 10.382 -1.154 15.057 1.00 79.81 580 PRO A N 1
ATOM 4673 C CA . PRO A 1 580 ? 9.467 -0.207 15.686 1.00 79.81 580 PRO A CA 1
ATOM 4674 C C . PRO A 1 580 ? 9.799 0.002 17.166 1.00 79.81 580 PRO A C 1
ATOM 4676 O O . PRO A 1 580 ? 10.009 -0.966 17.897 1.00 79.81 580 PRO A O 1
ATOM 4679 N N . ASP A 1 581 ? 9.886 1.266 17.588 1.00 78.50 581 ASP A N 1
ATOM 4680 C CA . ASP A 1 581 ? 10.276 1.701 18.941 1.00 78.50 581 ASP A CA 1
ATOM 4681 C C . ASP A 1 581 ? 11.512 1.023 19.554 1.00 78.50 581 ASP A C 1
ATOM 4683 O O . ASP A 1 581 ? 11.610 0.913 20.777 1.00 78.50 581 ASP A O 1
ATOM 4687 N N . ASN A 1 582 ? 12.428 0.483 18.743 1.00 80.69 582 ASN A N 1
ATOM 4688 C CA . ASN A 1 582 ? 13.506 -0.373 19.245 1.00 80.69 582 ASN A CA 1
ATOM 4689 C C . ASN A 1 582 ? 12.986 -1.494 20.181 1.00 80.69 582 ASN A C 1
ATOM 4691 O O . ASN A 1 582 ? 13.557 -1.779 21.236 1.00 80.69 582 ASN A O 1
ATOM 4695 N N . CYS A 1 583 ? 11.846 -2.085 19.816 1.00 87.06 583 CYS A N 1
ATOM 4696 C CA . CYS A 1 583 ? 11.152 -3.115 20.586 1.00 87.06 583 CYS A CA 1
ATOM 4697 C C . CYS A 1 583 ? 10.791 -2.695 22.016 1.00 87.06 583 CYS A C 1
ATOM 4699 O O . CYS A 1 583 ? 10.752 -3.543 22.909 1.00 87.06 583 CYS A O 1
ATOM 4701 N N . SER A 1 584 ? 10.571 -1.391 22.234 1.00 87.75 584 SER A N 1
ATOM 4702 C CA . SER A 1 584 ? 10.194 -0.771 23.511 1.00 87.75 584 SER A CA 1
ATOM 4703 C C . SER A 1 584 ? 11.072 -1.215 24.694 1.00 87.75 584 SER A C 1
ATOM 4705 O O . SER A 1 584 ? 10.637 -1.184 25.842 1.00 87.75 584 SER A O 1
ATOM 4707 N N . GLY A 1 585 ? 12.307 -1.658 24.421 1.00 88.69 585 GLY A N 1
ATOM 4708 C CA . GLY A 1 585 ? 13.226 -2.231 25.410 1.00 88.69 585 GLY A CA 1
ATOM 4709 C C . GLY A 1 585 ? 12.866 -3.630 25.937 1.00 88.69 585 GLY A C 1
ATOM 4710 O O . GLY A 1 585 ? 13.586 -4.134 26.791 1.00 88.69 585 GLY A O 1
ATOM 4711 N N . ASN A 1 586 ? 11.806 -4.268 25.429 1.00 93.19 586 ASN A N 1
ATOM 4712 C CA . ASN A 1 586 ? 11.281 -5.565 25.884 1.00 93.19 586 ASN A CA 1
ATOM 4713 C C . ASN A 1 586 ? 11.424 -6.664 24.817 1.00 93.19 586 ASN A C 1
ATOM 4715 O O . ASN A 1 586 ? 10.539 -7.508 24.626 1.00 93.19 586 ASN A O 1
ATOM 4719 N N . GLY A 1 587 ? 12.502 -6.618 24.041 1.00 92.00 587 GLY A N 1
ATOM 4720 C CA . GLY A 1 587 ? 12.750 -7.600 23.000 1.00 92.00 587 GLY A CA 1
ATOM 4721 C C . GLY A 1 587 ? 14.018 -7.335 22.208 1.00 92.00 587 GLY A C 1
ATOM 4722 O O . GLY A 1 587 ? 14.758 -6.383 22.450 1.00 92.00 587 GLY A O 1
ATOM 4723 N N . ILE A 1 588 ? 14.255 -8.202 21.228 1.00 90.19 588 ILE A N 1
ATOM 4724 C CA . ILE A 1 588 ? 15.419 -8.144 20.343 1.00 90.19 588 ILE A CA 1
ATOM 4725 C C . ILE A 1 588 ? 14.940 -7.894 18.915 1.00 90.19 588 ILE A C 1
ATOM 4727 O O . ILE A 1 588 ? 14.091 -8.626 18.399 1.00 90.19 588 ILE A O 1
ATOM 4731 N N . CYS A 1 589 ? 15.517 -6.888 18.261 1.00 86.00 589 CYS A N 1
ATOM 4732 C CA . CYS A 1 589 ? 15.248 -6.611 16.857 1.00 86.00 589 CYS A CA 1
ATOM 4733 C C . CYS A 1 589 ? 15.924 -7.643 15.947 1.00 86.00 589 CYS A C 1
ATOM 4735 O O . CYS A 1 589 ? 17.139 -7.837 16.015 1.00 86.00 589 CYS A O 1
ATOM 4737 N N . GLN A 1 590 ? 15.152 -8.306 15.085 1.00 84.00 590 GLN A N 1
ATOM 4738 C CA . GLN A 1 590 ? 15.664 -9.275 14.116 1.00 84.00 590 GLN A CA 1
ATOM 4739 C C . GLN A 1 590 ? 14.964 -9.091 12.768 1.00 84.00 590 GLN A C 1
ATOM 4741 O O . GLN A 1 590 ? 13.744 -9.200 12.689 1.00 84.00 590 GLN A O 1
ATOM 4746 N N . GLU A 1 591 ? 15.731 -8.818 11.707 1.00 79.50 591 GLU A N 1
ATOM 4747 C CA . GLU A 1 591 ? 15.209 -8.626 10.338 1.00 79.50 591 GLU A CA 1
ATOM 4748 C C . GLU A 1 591 ? 14.151 -7.502 10.216 1.00 79.50 591 GLU A C 1
ATOM 4750 O O . GLU A 1 591 ? 13.264 -7.551 9.361 1.00 79.50 591 GLU A O 1
ATOM 4755 N N . GLY A 1 592 ? 14.233 -6.471 11.069 1.00 77.81 592 GLY A N 1
ATOM 4756 C CA . GLY A 1 592 ? 13.247 -5.387 11.160 1.00 77.81 592 GLY A CA 1
ATOM 4757 C C . GLY A 1 592 ? 11.971 -5.751 11.931 1.00 77.81 592 GLY A C 1
ATOM 4758 O O . GLY A 1 592 ? 11.018 -4.977 11.926 1.00 77.81 592 GLY A O 1
ATOM 4759 N N . VAL A 1 593 ? 11.936 -6.913 12.593 1.00 84.12 593 VAL A N 1
ATOM 4760 C CA . VAL A 1 593 ? 10.804 -7.392 13.397 1.00 84.12 593 VAL A CA 1
ATOM 4761 C C . VAL A 1 593 ? 11.232 -7.587 14.848 1.00 84.12 593 VAL A C 1
ATOM 4763 O O . VAL A 1 593 ? 12.268 -8.190 15.135 1.00 84.12 593 VAL A O 1
ATOM 4766 N N . CYS A 1 594 ? 10.411 -7.121 15.785 1.00 87.88 594 CYS A N 1
ATOM 4767 C CA . CYS A 1 594 ? 10.673 -7.327 17.200 1.00 87.88 594 CYS A CA 1
ATOM 4768 C C . CYS A 1 594 ? 10.339 -8.747 17.649 1.00 87.88 594 CYS A C 1
ATOM 4770 O O . CYS A 1 594 ? 9.208 -9.218 17.519 1.00 87.88 594 CYS A O 1
ATOM 4772 N N . ARG A 1 595 ? 11.329 -9.427 18.231 1.00 92.06 595 ARG A N 1
ATOM 4773 C CA . ARG A 1 595 ? 11.120 -10.658 18.992 1.00 92.06 595 ARG A CA 1
ATOM 4774 C C . ARG A 1 595 ? 11.012 -10.311 20.466 1.00 92.06 595 ARG A C 1
ATOM 4776 O O . ARG A 1 595 ? 12.024 -10.044 21.107 1.00 92.06 595 ARG A O 1
ATOM 4783 N N . CYS A 1 596 ? 9.783 -10.299 20.965 1.00 92.69 596 CYS A N 1
ATOM 4784 C CA . CYS A 1 596 ? 9.489 -9.885 22.329 1.00 92.69 596 CYS A CA 1
ATOM 4785 C C . CYS A 1 596 ? 9.947 -10.897 23.373 1.00 92.69 596 CYS A C 1
ATOM 4787 O O . CYS A 1 596 ? 9.933 -12.111 23.140 1.00 92.69 596 CYS A O 1
ATOM 4789 N N . ASP A 1 597 ? 10.294 -10.370 24.542 1.00 94.94 597 ASP A N 1
ATOM 4790 C CA . ASP A 1 597 ? 10.551 -11.149 25.743 1.00 94.94 597 ASP A CA 1
ATOM 4791 C C . ASP A 1 597 ? 9.292 -11.896 26.209 1.00 94.94 597 ASP A C 1
ATOM 4793 O O . ASP A 1 597 ? 8.176 -11.657 25.745 1.00 94.94 597 ASP A O 1
ATOM 4797 N N . HIS A 1 598 ? 9.469 -12.843 27.135 1.00 91.38 598 HIS A N 1
ATOM 4798 C CA . HIS A 1 598 ? 8.434 -13.819 27.490 1.00 91.38 598 HIS A CA 1
ATOM 4799 C C . HIS A 1 598 ? 7.082 -13.203 27.885 1.00 91.38 598 HIS A C 1
ATOM 4801 O O . HIS A 1 598 ? 6.056 -13.777 27.524 1.00 91.38 598 HIS A O 1
ATOM 4807 N N . ASP A 1 599 ? 7.071 -12.051 28.556 1.00 92.75 599 ASP A N 1
ATOM 4808 C CA . ASP A 1 599 ? 5.852 -11.414 29.078 1.00 92.75 599 ASP A CA 1
ATOM 4809 C C . ASP A 1 599 ? 5.251 -10.363 28.134 1.00 92.75 599 ASP A C 1
ATOM 4811 O O . ASP A 1 599 ? 4.143 -9.873 28.368 1.00 92.75 599 ASP A O 1
ATOM 4815 N N . PHE A 1 600 ? 5.942 -10.063 27.032 1.00 93.81 600 PHE A N 1
ATOM 4816 C CA . PHE A 1 600 ? 5.583 -8.993 26.111 1.00 93.81 600 PHE A CA 1
ATOM 4817 C C . PHE A 1 600 ? 5.197 -9.528 24.731 1.00 93.81 600 PHE A C 1
ATOM 4819 O O . PHE A 1 600 ? 5.593 -10.615 24.302 1.00 93.81 600 PHE A O 1
ATOM 4826 N N . PHE A 1 601 ? 4.373 -8.771 24.021 1.00 91.00 601 PHE A N 1
ATOM 4827 C CA . PHE A 1 601 ? 3.970 -9.036 22.647 1.00 91.00 601 PHE A CA 1
ATOM 4828 C C . PHE A 1 601 ? 3.618 -7.721 21.940 1.00 91.00 601 PHE A C 1
ATOM 4830 O O . PHE A 1 601 ? 3.713 -6.634 22.506 1.00 91.00 601 PHE A O 1
ATOM 4837 N N . GLY A 1 602 ? 3.193 -7.823 20.684 1.00 86.06 602 GLY A N 1
ATOM 4838 C CA . GLY A 1 602 ? 2.924 -6.668 19.837 1.00 86.06 602 GLY A CA 1
ATOM 4839 C C . GLY A 1 602 ? 4.076 -6.411 18.876 1.00 86.06 602 GLY A C 1
ATOM 4840 O O . GLY A 1 602 ? 5.027 -7.182 18.797 1.00 86.06 602 GLY A O 1
ATOM 4841 N N . ILE A 1 603 ? 3.945 -5.347 18.095 1.00 84.44 603 ILE A N 1
ATOM 4842 C CA . ILE A 1 603 ? 4.865 -5.042 16.990 1.00 84.44 603 ILE A CA 1
ATOM 4843 C C . ILE A 1 603 ? 6.168 -4.437 17.505 1.00 84.44 603 ILE A C 1
ATOM 4845 O O . ILE A 1 603 ? 7.226 -4.697 16.944 1.00 84.44 603 ILE A O 1
ATOM 4849 N N . ASP A 1 604 ? 6.069 -3.673 18.589 1.00 85.94 604 ASP A N 1
ATOM 4850 C CA . ASP A 1 604 ? 7.172 -3.047 19.305 1.00 85.94 604 ASP A CA 1
ATOM 4851 C C . ASP A 1 604 ? 7.355 -3.625 20.718 1.00 85.94 604 ASP A C 1
ATOM 4853 O O . ASP A 1 604 ? 8.092 -3.063 21.504 1.00 85.94 604 ASP A O 1
ATOM 4857 N N . CYS A 1 605 ? 6.719 -4.747 21.074 1.00 90.94 605 CYS A N 1
ATOM 4858 C CA . CYS A 1 605 ? 6.829 -5.350 22.416 1.00 90.94 605 CYS A CA 1
ATOM 4859 C C . CYS A 1 605 ? 6.397 -4.441 23.581 1.00 90.94 605 CYS A C 1
ATOM 4861 O O . CYS A 1 605 ? 6.811 -4.638 24.725 1.00 90.94 605 CYS A O 1
ATOM 4863 N N . SER A 1 606 ? 5.529 -3.466 23.313 1.00 89.25 606 SER A N 1
ATOM 4864 C CA . SER A 1 606 ? 4.956 -2.591 24.339 1.00 89.25 606 SER A CA 1
ATOM 4865 C C . SER A 1 606 ? 3.788 -3.217 25.114 1.00 89.25 606 SER A C 1
ATOM 4867 O O . SER A 1 606 ? 3.419 -2.710 26.174 1.00 89.25 606 SER A O 1
ATOM 4869 N N . ASN A 1 607 ? 3.205 -4.320 24.625 1.00 89.25 607 ASN A N 1
ATOM 4870 C CA . ASN A 1 607 ? 2.012 -4.920 25.222 1.00 89.25 607 ASN A CA 1
ATOM 4871 C C . ASN A 1 607 ? 2.349 -6.095 26.142 1.00 89.25 607 ASN A C 1
ATOM 4873 O O . ASN A 1 607 ? 3.055 -7.017 25.749 1.00 89.25 607 ASN A O 1
ATOM 4877 N N . GLU A 1 608 ? 1.764 -6.110 27.338 1.00 91.44 608 GLU A N 1
ATOM 4878 C CA . GLU A 1 608 ? 1.903 -7.201 28.309 1.00 91.44 608 GLU A CA 1
ATOM 4879 C C . GLU A 1 608 ? 0.844 -8.288 28.099 1.00 91.44 608 GLU A C 1
ATOM 4881 O O . GLU A 1 608 ? -0.354 -8.000 28.032 1.00 91.44 608 GLU A O 1
ATOM 4886 N N . LYS A 1 609 ? 1.258 -9.559 28.067 1.00 91.69 609 LYS A N 1
ATOM 4887 C CA . LYS A 1 609 ? 0.367 -10.708 27.803 1.00 91.69 609 LYS A CA 1
ATOM 4888 C C . LYS A 1 609 ? -0.733 -10.901 28.851 1.00 91.69 609 LYS A C 1
ATOM 4890 O O . LYS A 1 609 ? -1.782 -11.456 28.534 1.00 91.69 609 LYS A O 1
ATOM 4895 N N . THR A 1 610 ? -0.496 -10.457 30.083 1.00 91.75 610 THR A N 1
ATOM 4896 C CA . THR A 1 610 ? -1.427 -10.565 31.220 1.00 91.75 610 THR A CA 1
ATOM 4897 C C . THR A 1 610 ? -2.513 -9.491 31.200 1.00 91.75 610 THR A C 1
ATOM 4899 O O . THR A 1 610 ? -3.533 -9.615 31.878 1.00 91.75 610 THR A O 1
ATOM 4902 N N . LYS A 1 611 ? -2.327 -8.418 30.425 1.00 92.56 611 LYS A N 1
ATOM 4903 C CA . LYS A 1 611 ? -3.295 -7.332 30.343 1.00 92.56 611 LYS A CA 1
ATOM 4904 C C . LYS A 1 611 ? -4.457 -7.736 29.438 1.00 92.56 611 LYS A C 1
ATOM 4906 O O . LYS A 1 611 ? -4.266 -8.256 28.335 1.00 92.56 611 LYS A O 1
ATOM 4911 N N . ALA A 1 612 ? -5.678 -7.469 29.902 1.00 93.00 612 ALA A N 1
ATOM 4912 C CA . ALA A 1 612 ? -6.871 -7.653 29.085 1.00 93.00 612 ALA A CA 1
ATOM 4913 C C . ALA A 1 612 ? -6.784 -6.782 27.811 1.00 93.00 612 ALA A C 1
ATOM 4915 O O . ALA A 1 612 ? -6.320 -5.638 27.897 1.00 93.00 612 ALA A O 1
ATOM 4916 N N . PRO A 1 613 ? -7.225 -7.292 26.645 1.00 92.81 613 PRO A N 1
ATOM 4917 C CA . PRO A 1 613 ? -7.190 -6.531 25.402 1.00 92.81 613 PRO A CA 1
ATOM 4918 C C . PRO A 1 613 ? -8.152 -5.344 25.464 1.00 92.81 613 PRO A C 1
ATOM 4920 O O . PRO A 1 613 ? -9.089 -5.312 26.262 1.00 92.81 613 PRO A O 1
ATOM 4923 N N . LEU A 1 614 ? -7.959 -4.364 24.590 1.00 89.25 614 LEU A N 1
ATOM 4924 C CA . LEU A 1 614 ? -8.836 -3.202 24.526 1.00 89.25 614 LEU A CA 1
ATOM 4925 C C . LEU A 1 614 ? -9.895 -3.398 23.439 1.00 89.25 614 LEU A C 1
ATOM 4927 O O . LEU A 1 614 ? -9.561 -3.568 22.275 1.00 89.25 614 LEU A O 1
ATOM 4931 N N . ILE A 1 615 ? -11.178 -3.324 23.790 1.00 91.06 615 ILE A N 1
ATOM 4932 C CA . ILE A 1 615 ? -12.267 -3.472 22.814 1.00 91.06 615 ILE A CA 1
ATOM 4933 C C . ILE A 1 615 ? -12.668 -2.116 22.233 1.00 91.06 615 ILE A C 1
ATOM 4935 O O . ILE A 1 615 ? -12.852 -1.146 22.970 1.00 91.06 615 ILE A O 1
ATOM 4939 N N . GLU A 1 616 ? -12.872 -2.064 20.914 1.00 87.12 616 GLU A N 1
ATOM 4940 C CA . GLU A 1 616 ? -13.399 -0.885 20.228 1.00 87.12 616 GLU A CA 1
ATOM 4941 C C . GLU A 1 616 ? -14.927 -0.975 20.122 1.00 87.12 616 GLU A C 1
ATOM 4943 O O . GLU A 1 616 ? -15.494 -1.436 19.129 1.00 87.12 616 GLU A O 1
ATOM 4948 N N . THR A 1 617 ? -15.617 -0.535 21.175 1.00 88.12 617 THR A N 1
ATOM 4949 C CA . THR A 1 617 ? -17.084 -0.629 21.288 1.00 88.12 617 THR A CA 1
ATOM 4950 C C . THR A 1 617 ? -17.827 0.134 20.191 1.00 88.12 617 THR A C 1
ATOM 4952 O O . THR A 1 617 ? -18.912 -0.276 19.785 1.00 88.12 617 THR A O 1
ATOM 4955 N N . SER A 1 618 ? -17.236 1.204 19.655 1.00 84.62 618 SER A N 1
ATOM 4956 C CA . SER A 1 618 ? -17.813 1.991 18.560 1.00 84.62 618 SER A CA 1
ATOM 4957 C C . SER A 1 618 ? -17.770 1.273 17.199 1.00 84.62 618 SER A C 1
ATOM 4959 O O . SER A 1 618 ? -18.555 1.596 16.302 1.00 84.62 618 SER A O 1
ATOM 4961 N N . ALA A 1 619 ? -16.890 0.279 17.049 1.00 84.94 619 ALA A N 1
ATOM 4962 C CA . ALA A 1 619 ? -16.806 -0.595 15.882 1.00 84.94 619 ALA A CA 1
ATOM 4963 C C . ALA A 1 619 ? -17.620 -1.890 16.060 1.00 84.94 619 ALA A C 1
ATOM 4965 O O . ALA A 1 619 ? -17.948 -2.554 15.076 1.00 84.94 619 ALA A O 1
ATOM 4966 N N . PHE A 1 620 ? -17.966 -2.244 17.300 1.00 88.81 620 PHE A N 1
ATOM 4967 C CA . PHE A 1 620 ? -18.682 -3.469 17.638 1.00 88.81 620 PHE A CA 1
ATOM 4968 C C . PHE A 1 620 ? -20.165 -3.423 17.228 1.00 88.81 620 PHE A C 1
ATOM 4970 O O . PHE A 1 620 ? -20.886 -2.451 17.482 1.00 88.81 620 PHE A O 1
ATOM 4977 N N . GLU A 1 621 ? -20.635 -4.506 16.606 1.00 87.56 621 GLU A N 1
ATOM 4978 C CA . GLU A 1 621 ? -22.042 -4.705 16.256 1.00 87.56 621 GLU A CA 1
ATOM 4979 C C . GLU A 1 621 ? -22.727 -5.553 17.337 1.00 87.56 621 GLU A C 1
ATOM 4981 O O . GLU A 1 621 ? -22.516 -6.759 17.441 1.00 87.56 621 GLU A O 1
ATOM 4986 N N . SER A 1 622 ? -23.563 -4.911 18.154 1.00 88.00 622 SER A N 1
ATOM 4987 C CA . SER A 1 622 ? -24.233 -5.534 19.305 1.00 88.00 622 SER A CA 1
ATOM 4988 C C . SER A 1 622 ? -25.528 -6.278 18.959 1.00 88.00 622 SER A C 1
ATOM 4990 O O . SER A 1 622 ? -26.154 -6.895 19.822 1.00 88.00 622 SER A O 1
ATOM 4992 N N . ILE A 1 623 ? -25.961 -6.231 17.701 1.00 89.31 623 ILE A N 1
ATOM 4993 C CA . ILE A 1 623 ? -27.216 -6.821 17.237 1.00 89.31 623 ILE A CA 1
ATOM 4994 C C . ILE A 1 623 ? -26.933 -7.713 16.033 1.00 89.31 623 ILE A C 1
ATOM 4996 O O . ILE A 1 623 ? -26.291 -7.286 15.081 1.00 89.31 623 ILE A O 1
ATOM 5000 N N . CYS A 1 624 ? -27.470 -8.931 16.043 1.00 89.81 624 CYS A N 1
ATOM 5001 C CA . CYS A 1 624 ? -27.390 -9.852 14.921 1.00 89.81 624 CYS A CA 1
ATOM 5002 C C . CYS A 1 624 ? -28.783 -10.264 14.430 1.00 89.81 624 CYS A C 1
ATOM 5004 O O . CYS A 1 624 ? -29.615 -10.769 15.183 1.00 89.81 624 CYS A O 1
ATOM 5006 N N . ASP A 1 625 ? -29.038 -10.048 13.141 1.00 88.38 625 ASP A N 1
ATOM 5007 C CA . ASP A 1 625 ? -30.288 -10.424 12.485 1.00 88.38 625 ASP A CA 1
ATOM 5008 C C . ASP A 1 625 ? -30.206 -11.866 11.966 1.00 88.38 625 ASP A C 1
ATOM 5010 O O . ASP A 1 625 ? -29.687 -12.135 10.877 1.00 88.38 625 ASP A O 1
ATOM 5014 N N . SER A 1 626 ? -30.760 -12.793 12.746 1.00 87.19 626 SER A N 1
ATOM 5015 C CA . SER A 1 626 ? -30.798 -14.229 12.442 1.00 87.19 626 SER A CA 1
ATOM 5016 C C . SER A 1 626 ? -31.600 -14.577 11.181 1.00 87.19 626 SER A C 1
ATOM 5018 O O . SER A 1 626 ? -31.482 -15.684 10.656 1.00 87.19 626 SER A O 1
ATOM 5020 N N . SER A 1 627 ? -32.404 -13.639 10.659 1.00 82.88 627 SER A N 1
ATOM 5021 C CA . SER A 1 627 ? -33.090 -13.818 9.374 1.00 82.88 627 SER A CA 1
ATOM 5022 C C . SER A 1 627 ? -32.157 -13.674 8.170 1.00 82.88 627 SER A C 1
ATOM 5024 O O . SER A 1 627 ? -32.480 -14.162 7.085 1.00 82.88 627 SER A O 1
ATOM 5026 N N . LYS A 1 628 ? -31.002 -13.020 8.358 1.00 84.25 628 LYS A N 1
ATOM 5027 C CA . LYS A 1 628 ? -30.015 -12.740 7.308 1.00 84.25 628 LYS A CA 1
ATOM 5028 C C . LYS A 1 628 ? -28.789 -13.637 7.389 1.00 84.25 628 LYS A C 1
ATOM 5030 O O . LYS A 1 628 ? -28.266 -14.025 6.350 1.00 84.25 628 LYS A O 1
ATOM 5035 N N . ARG A 1 629 ? -28.332 -13.968 8.598 1.00 86.19 629 ARG A N 1
ATOM 5036 C CA . ARG A 1 629 ? -27.119 -14.768 8.826 1.00 86.19 629 ARG A CA 1
ATOM 5037 C C . ARG A 1 629 ? -27.239 -15.656 10.073 1.00 86.19 629 ARG A C 1
ATOM 5039 O O . ARG A 1 629 ? -28.135 -15.424 10.878 1.00 86.19 629 ARG A O 1
ATOM 5046 N N . PRO A 1 630 ? -26.390 -16.686 10.243 1.00 87.19 630 PRO A N 1
ATOM 5047 C CA . PRO A 1 630 ? -26.525 -17.661 11.328 1.00 87.19 630 PRO A CA 1
ATOM 5048 C C . PRO A 1 630 ? -26.339 -17.108 12.747 1.00 87.19 630 PRO A C 1
ATOM 5050 O O . PRO A 1 630 ? -26.830 -17.733 13.688 1.00 87.19 630 PRO A O 1
ATOM 5053 N N . CYS A 1 631 ? -25.656 -15.972 12.919 1.00 88.81 631 CYS A N 1
ATOM 5054 C CA . CYS A 1 631 ? -25.352 -15.363 14.217 1.00 88.81 631 CYS A CA 1
ATOM 5055 C C . CYS A 1 631 ? -24.586 -16.286 15.180 1.00 88.81 631 CYS A C 1
ATOM 5057 O O . CYS A 1 631 ? -24.814 -16.254 16.389 1.00 88.81 631 CYS A O 1
ATOM 5059 N N . LYS A 1 632 ? -23.696 -17.127 14.647 1.00 90.06 632 LYS A N 1
ATOM 5060 C CA . LYS A 1 632 ? -22.824 -18.032 15.406 1.00 90.06 632 LYS A CA 1
ATOM 5061 C C . LYS A 1 632 ? -21.448 -17.441 15.671 1.00 90.06 632 LYS A C 1
ATOM 5063 O O . LYS A 1 632 ? -20.852 -17.756 16.696 1.00 90.06 632 LYS A O 1
ATOM 5068 N N . THR A 1 633 ? -20.954 -16.595 14.774 1.00 91.69 633 THR A N 1
ATOM 5069 C CA . THR A 1 633 ? -19.654 -15.937 14.933 1.00 91.69 633 THR A CA 1
ATOM 5070 C C . THR A 1 633 ? -19.857 -14.471 15.286 1.00 91.69 633 THR A C 1
ATOM 5072 O O . THR A 1 633 ? -20.563 -13.739 14.594 1.00 91.69 633 THR A O 1
ATOM 5075 N N . ILE A 1 634 ? -19.238 -14.038 16.381 1.00 92.12 634 ILE A N 1
ATOM 5076 C CA . ILE A 1 634 ? -19.273 -12.655 16.848 1.00 92.12 634 ILE A CA 1
ATOM 5077 C C . ILE A 1 634 ? -17.912 -12.031 16.566 1.00 92.12 634 ILE A C 1
ATOM 5079 O O . ILE A 1 634 ? -16.881 -12.513 17.040 1.00 92.12 634 ILE A O 1
ATOM 5083 N N . ILE A 1 635 ? -17.921 -10.957 15.784 1.00 92.38 635 ILE A N 1
ATOM 5084 C CA . ILE A 1 635 ? -16.721 -10.212 15.420 1.00 92.38 635 ILE A CA 1
ATOM 5085 C C . ILE A 1 635 ? -16.414 -9.215 16.533 1.00 92.38 635 ILE A C 1
ATOM 5087 O O . ILE A 1 635 ? -17.236 -8.351 16.836 1.00 92.38 635 ILE A O 1
ATOM 5091 N N . ILE A 1 636 ? -15.228 -9.327 17.124 1.00 93.25 636 ILE A N 1
ATOM 5092 C CA . ILE A 1 636 ? -14.750 -8.428 18.169 1.00 93.25 636 ILE A CA 1
ATOM 5093 C C . ILE A 1 636 ? -13.637 -7.546 17.582 1.00 93.25 636 ILE A C 1
ATOM 5095 O O . ILE A 1 636 ? -12.487 -7.989 17.476 1.00 93.25 636 ILE A O 1
ATOM 5099 N N . PRO A 1 637 ? -13.957 -6.305 17.176 1.00 90.56 637 PRO A N 1
ATOM 5100 C CA . PRO A 1 637 ? -12.949 -5.308 16.867 1.00 90.56 637 PRO A CA 1
ATOM 5101 C C . PRO A 1 637 ? -12.350 -4.774 18.170 1.00 90.56 637 PRO A C 1
ATOM 5103 O O . PRO A 1 637 ? -13.048 -4.485 19.144 1.00 90.56 637 PRO A O 1
ATOM 5106 N N . GLY A 1 638 ? -11.038 -4.630 18.196 1.00 87.75 638 GLY A N 1
ATOM 5107 C CA . GLY A 1 638 ? -10.319 -4.186 19.381 1.00 87.75 638 GLY A CA 1
ATOM 5108 C C . GLY A 1 638 ? -8.859 -3.974 19.063 1.00 87.75 638 GLY A C 1
ATOM 5109 O O . GLY A 1 638 ? -8.535 -3.749 17.905 1.00 87.75 638 GLY A O 1
ATOM 5110 N N . LEU A 1 639 ? -8.012 -4.020 20.083 1.00 84.12 639 LEU A N 1
ATOM 5111 C CA . LEU A 1 639 ? -6.575 -3.807 20.046 1.00 84.12 639 LEU A CA 1
ATOM 5112 C C . LEU A 1 639 ? -5.886 -4.783 20.999 1.00 84.12 639 LEU A C 1
ATOM 5114 O O . LEU A 1 639 ? -6.471 -5.223 21.993 1.00 84.12 639 LEU A O 1
ATOM 5118 N N . ASP A 1 640 ? -4.622 -5.060 20.697 1.00 87.25 640 ASP A N 1
ATOM 5119 C CA . ASP A 1 640 ? -3.713 -5.841 21.530 1.00 87.25 640 ASP A CA 1
ATOM 5120 C C . ASP A 1 640 ? -4.223 -7.265 21.793 1.00 87.25 640 ASP A C 1
ATOM 5122 O O . ASP A 1 640 ? -4.092 -7.803 22.889 1.00 87.25 640 ASP A O 1
ATOM 5126 N N . PHE A 1 641 ? -4.813 -7.908 20.781 1.00 91.38 641 PHE A N 1
ATOM 5127 C CA . PHE A 1 641 ? -5.163 -9.325 20.881 1.00 91.38 641 PHE A CA 1
ATOM 5128 C C . PHE A 1 641 ? -3.912 -10.206 20.834 1.00 91.38 641 PHE A C 1
ATOM 5130 O O . PHE A 1 641 ? -3.070 -10.059 19.946 1.00 91.38 641 PHE A O 1
ATOM 5137 N N . TYR A 1 642 ? -3.813 -11.170 21.748 1.00 91.81 642 TYR A N 1
ATOM 5138 C CA . TYR A 1 642 ? -2.696 -12.114 21.820 1.00 91.81 642 TYR A CA 1
ATOM 5139 C C . TYR A 1 642 ? -3.131 -13.533 21.401 1.00 91.81 642 TYR A C 1
ATOM 5141 O O . TYR A 1 642 ? -4.093 -14.057 21.957 1.00 91.81 642 TYR A O 1
ATOM 5149 N N . PRO A 1 643 ? -2.464 -14.198 20.434 1.00 88.81 643 PRO A N 1
ATOM 5150 C CA . PRO A 1 643 ? -2.981 -15.424 19.810 1.00 88.81 643 PRO A CA 1
ATOM 5151 C C . PRO A 1 643 ? -2.974 -16.697 20.675 1.00 88.81 643 PRO A C 1
ATOM 5153 O O . PRO A 1 643 ? -3.708 -17.640 20.359 1.00 88.81 643 PRO A O 1
ATOM 5156 N N . GLU A 1 644 ? -2.137 -16.792 21.712 1.00 89.19 644 GLU A N 1
ATOM 5157 C CA . GLU A 1 644 ? -1.902 -18.081 22.382 1.00 89.19 644 GLU A CA 1
ATOM 5158 C C . GLU A 1 644 ? -3.060 -18.519 23.283 1.00 89.19 644 GLU A C 1
ATOM 5160 O O . GLU A 1 644 ? -3.570 -19.630 23.090 1.00 89.19 644 GLU A O 1
ATOM 5165 N N . ASN A 1 645 ? -3.494 -17.659 24.215 1.00 89.88 645 ASN A N 1
ATOM 5166 C CA . ASN A 1 645 ? -4.526 -17.975 25.213 1.00 89.88 645 ASN A CA 1
ATOM 5167 C C . ASN A 1 645 ? -5.769 -17.067 25.137 1.00 89.88 645 ASN A C 1
ATOM 5169 O O . ASN A 1 645 ? -6.475 -16.854 26.125 1.00 89.88 645 ASN A O 1
ATOM 5173 N N . LEU A 1 646 ? -6.055 -16.559 23.936 1.00 94.62 646 LEU A N 1
ATOM 5174 C CA . LEU A 1 646 ? -7.225 -15.730 23.667 1.00 94.62 646 LEU A CA 1
ATOM 5175 C C . LEU A 1 646 ? -8.517 -16.470 24.037 1.00 94.62 646 LEU A C 1
ATOM 5177 O O . LEU A 1 646 ? -8.799 -17.548 23.505 1.00 94.62 646 LEU A O 1
ATOM 5181 N N . THR A 1 647 ? -9.316 -15.889 24.928 1.00 96.31 647 THR A N 1
ATOM 5182 C CA . THR A 1 647 ? -10.488 -16.537 25.531 1.00 96.31 647 THR A CA 1
ATOM 5183 C C . THR A 1 647 ? -11.711 -15.626 25.475 1.00 96.31 647 THR A C 1
ATOM 5185 O O . THR A 1 647 ? -11.642 -14.462 25.861 1.00 96.31 647 THR A O 1
ATOM 5188 N N . CYS A 1 648 ? -12.846 -16.179 25.041 1.00 96.69 648 CYS A N 1
ATOM 5189 C CA . CYS A 1 648 ? -14.161 -15.545 25.094 1.00 96.69 648 CYS A CA 1
ATOM 5190 C C . CYS A 1 648 ? -14.974 -16.175 26.228 1.00 96.69 648 CYS A C 1
ATOM 5192 O O . CYS A 1 648 ? -15.247 -17.378 26.202 1.00 96.69 648 CYS A O 1
ATOM 5194 N N . LYS A 1 649 ? -15.374 -15.380 27.217 1.00 95.75 649 LYS A N 1
ATOM 5195 C CA . LYS A 1 649 ? -16.299 -15.782 28.280 1.00 95.75 649 LYS A CA 1
ATOM 5196 C C . LYS A 1 649 ? -17.700 -15.315 27.923 1.00 95.75 649 LYS A C 1
ATOM 5198 O O . LYS A 1 649 ? -17.889 -14.136 27.661 1.00 95.75 649 LYS A O 1
ATOM 5203 N N . PHE A 1 650 ? -18.661 -16.227 27.949 1.00 94.06 650 PHE A N 1
ATOM 5204 C CA . PHE A 1 650 ? -20.055 -15.984 27.607 1.00 94.06 650 PHE A CA 1
ATOM 5205 C C . PHE A 1 650 ? -20.950 -16.182 28.824 1.00 94.06 650 PHE A C 1
ATOM 5207 O O . PHE A 1 650 ? -20.899 -17.228 29.474 1.00 94.06 650 PHE A O 1
ATOM 5214 N N . ARG A 1 651 ? -21.828 -15.215 29.078 1.00 92.31 651 ARG A N 1
ATOM 5215 C CA . ARG A 1 651 ? -22.909 -15.296 30.061 1.00 92.31 651 ARG A CA 1
ATOM 5216 C C . ARG A 1 651 ? -24.253 -15.139 29.331 1.00 92.31 651 ARG A C 1
ATOM 5218 O O . ARG A 1 651 ? -24.559 -14.041 28.864 1.00 92.31 651 ARG A O 1
ATOM 5225 N N . PRO A 1 652 ? -25.010 -16.233 29.128 1.00 91.25 652 PRO A N 1
ATOM 5226 C CA . PRO A 1 652 ? -26.184 -16.220 28.265 1.00 91.25 652 PRO A CA 1
ATOM 5227 C C . PRO A 1 652 ? -27.408 -15.569 28.920 1.00 91.25 652 PRO A C 1
ATOM 5229 O O . PRO A 1 652 ? -27.670 -15.749 30.107 1.00 91.25 652 PRO A O 1
ATOM 5232 N N . PHE A 1 653 ? -28.221 -14.907 28.104 1.00 89.56 653 PHE A N 1
ATOM 5233 C CA . PHE A 1 653 ? -29.565 -14.446 28.439 1.00 89.56 653 PHE A CA 1
ATOM 5234 C C . PHE A 1 653 ? -30.522 -14.721 27.273 1.00 89.56 653 PHE A C 1
ATOM 5236 O O . PHE A 1 653 ? -30.103 -14.966 26.141 1.00 89.56 653 PHE A O 1
ATOM 5243 N N . GLN A 1 654 ? -31.822 -14.732 27.534 1.00 89.19 654 GLN A N 1
ATOM 5244 C CA . GLN A 1 654 ? -32.836 -15.000 26.519 1.00 89.19 654 GLN A CA 1
ATOM 5245 C C . GLN A 1 654 ? -34.089 -14.161 26.753 1.00 89.19 654 GLN A C 1
ATOM 5247 O O . GLN A 1 654 ? -34.410 -13.806 27.887 1.00 89.19 654 GLN A O 1
ATOM 5252 N N . PHE A 1 655 ? -34.805 -13.884 25.667 1.00 87.00 655 PHE A N 1
ATOM 5253 C CA . PHE A 1 655 ? -36.129 -13.277 25.702 1.00 87.00 655 PHE A CA 1
ATOM 5254 C C . PHE A 1 655 ? -37.176 -14.318 25.320 1.00 87.00 655 PHE A C 1
ATOM 5256 O O . PHE A 1 655 ? -37.031 -15.001 24.299 1.00 87.00 655 PHE A O 1
ATOM 5263 N N . MET A 1 656 ? -38.233 -14.426 26.119 1.00 84.12 656 MET A N 1
ATOM 5264 C CA . MET A 1 656 ? -39.339 -15.361 25.905 1.00 84.12 656 MET A CA 1
ATOM 5265 C C . MET A 1 656 ? -40.655 -14.604 25.741 1.00 84.12 656 MET A C 1
ATOM 5267 O O . MET A 1 656 ? -40.885 -13.614 26.426 1.00 84.12 656 MET A O 1
ATOM 5271 N N . GLU A 1 657 ? -41.513 -15.054 24.830 1.00 80.56 657 GLU A N 1
ATOM 5272 C CA . GLU A 1 657 ? -42.856 -14.498 24.637 1.00 80.56 657 GLU A CA 1
ATOM 5273 C C . GLU A 1 657 ? -43.904 -15.402 25.299 1.00 80.56 657 GLU A C 1
ATOM 5275 O O . GLU A 1 657 ? -44.026 -16.573 24.936 1.00 80.56 657 GLU A O 1
ATOM 5280 N N . ASN A 1 658 ? -44.685 -14.833 26.224 1.00 77.56 658 ASN A N 1
ATOM 5281 C CA . ASN A 1 658 ? -45.826 -15.479 26.878 1.00 77.56 658 ASN A CA 1
ATOM 5282 C C . ASN A 1 658 ? -47.085 -14.631 26.667 1.00 77.56 658 ASN A C 1
ATOM 5284 O O . ASN A 1 658 ? -47.132 -13.519 27.186 1.00 77.56 658 ASN A O 1
ATOM 5288 N N . GLU A 1 659 ? -48.077 -15.168 25.941 1.00 68.69 659 GLU A N 1
ATOM 5289 C CA . GLU A 1 659 ? -49.454 -14.682 25.662 1.00 68.69 659 GLU A CA 1
ATOM 5290 C C . GLU A 1 659 ? -49.643 -13.193 25.260 1.00 68.69 659 GLU A C 1
ATOM 5292 O O . GLU A 1 659 ? -50.328 -12.937 24.272 1.00 68.69 659 GLU A O 1
ATOM 5297 N N . THR A 1 660 ? -49.018 -12.214 25.929 1.00 67.88 660 THR A N 1
ATOM 5298 C CA . THR A 1 660 ? -48.926 -10.791 25.534 1.00 67.88 660 THR A CA 1
ATOM 5299 C C . THR A 1 660 ? -47.648 -10.050 25.992 1.00 67.88 660 THR A C 1
ATOM 5301 O O . THR A 1 660 ? -47.526 -8.859 25.705 1.00 67.88 660 THR A O 1
ATOM 5304 N N . HIS A 1 661 ? -46.710 -10.679 26.714 1.00 73.25 661 HIS A N 1
ATOM 5305 C CA . HIS A 1 661 ? -45.524 -10.015 27.286 1.00 73.25 661 HIS A CA 1
ATOM 5306 C C . HIS A 1 661 ? -44.214 -10.713 26.895 1.00 73.25 661 HIS A C 1
ATOM 5308 O O . HIS A 1 661 ? -44.172 -11.932 26.728 1.00 73.25 661 HIS A O 1
ATOM 5314 N N . ILE A 1 662 ? -43.144 -9.921 26.765 1.00 81.25 662 ILE A N 1
ATOM 5315 C CA . ILE A 1 662 ? -41.778 -10.408 26.546 1.00 81.25 662 ILE A CA 1
ATOM 5316 C C . ILE A 1 662 ? -41.044 -10.385 27.887 1.00 81.25 662 ILE A C 1
ATOM 5318 O O . ILE A 1 662 ? -40.868 -9.322 28.480 1.00 81.25 662 ILE A O 1
ATOM 5322 N N . GLU A 1 663 ? -40.627 -11.555 28.356 1.00 83.62 663 GLU A N 1
ATOM 5323 C CA . GLU A 1 663 ? -39.883 -11.740 29.598 1.00 83.62 663 GLU A CA 1
ATOM 5324 C C . GLU A 1 663 ? -38.385 -11.881 29.308 1.00 83.62 663 GLU A C 1
ATOM 5326 O O . GLU A 1 663 ? -37.982 -12.553 28.355 1.00 83.62 663 GLU A O 1
ATOM 5331 N N . TYR A 1 664 ? -37.563 -11.238 30.135 1.00 87.31 664 TYR A N 1
ATOM 5332 C CA . TYR A 1 664 ? -36.108 -11.329 30.097 1.00 87.31 664 TYR A CA 1
ATOM 5333 C C . TYR A 1 664 ? -35.623 -12.327 31.146 1.00 87.31 664 TYR A C 1
ATOM 5335 O O . TYR A 1 664 ? -35.982 -12.219 32.318 1.00 87.31 664 TYR A O 1
ATOM 5343 N N . GLN A 1 665 ? -34.780 -13.272 30.735 1.00 86.31 665 GLN A N 1
ATOM 5344 C CA . GLN A 1 665 ? -34.205 -14.268 31.628 1.00 86.31 665 GLN A CA 1
ATOM 5345 C C . GLN A 1 665 ? -32.696 -14.388 31.416 1.00 86.31 665 GLN A C 1
ATOM 5347 O O . GLN A 1 665 ? -32.235 -14.784 30.343 1.00 86.31 665 GLN A O 1
ATOM 5352 N N . GLU A 1 666 ? -31.924 -14.127 32.468 1.00 86.00 666 GLU A N 1
ATOM 5353 C CA . GLU A 1 666 ? -30.495 -14.447 32.517 1.00 86.00 666 GLU A CA 1
ATOM 5354 C C . GLU A 1 666 ? -30.280 -15.892 32.961 1.00 86.00 666 GLU A C 1
ATOM 5356 O O . GLU A 1 666 ? -31.028 -16.432 33.777 1.00 86.00 666 GLU A O 1
ATOM 5361 N N . LYS A 1 667 ? -29.236 -16.530 32.433 1.00 81.31 667 LYS A N 1
ATOM 5362 C CA . LYS A 1 667 ? -28.764 -17.832 32.908 1.00 81.31 667 LYS A CA 1
ATOM 5363 C C . LYS A 1 667 ? -27.516 -17.616 33.758 1.00 81.31 667 LYS A C 1
ATOM 5365 O O . LYS A 1 667 ? -26.612 -16.888 33.357 1.00 81.31 667 LYS A O 1
ATOM 5370 N N . GLU A 1 668 ? -27.457 -18.274 34.913 1.00 75.00 668 GLU A N 1
ATOM 5371 C CA . GLU A 1 668 ? -26.340 -18.111 35.856 1.00 75.00 668 GLU A CA 1
ATOM 5372 C C . GLU A 1 668 ? -25.043 -18.792 35.384 1.00 75.00 668 GLU A C 1
ATOM 5374 O O . GLU A 1 668 ? -23.946 -18.353 35.724 1.00 75.00 668 GLU A O 1
ATOM 5379 N N . GLU A 1 669 ? -25.140 -19.848 34.570 1.00 85.75 669 GLU A N 1
ATOM 5380 C CA . GLU A 1 669 ? -23.970 -20.593 34.099 1.00 85.75 669 GLU A CA 1
ATOM 5381 C C . GLU A 1 669 ? -23.264 -19.874 32.941 1.00 85.75 669 GLU A C 1
ATOM 5383 O O . GLU A 1 669 ? -23.700 -19.917 31.786 1.00 85.75 669 GLU A O 1
ATOM 5388 N N . ALA A 1 670 ? -22.131 -19.239 33.250 1.00 89.44 670 ALA A N 1
ATOM 5389 C CA . ALA A 1 670 ? -21.189 -18.758 32.248 1.00 89.44 670 ALA A CA 1
ATOM 5390 C C . ALA A 1 670 ? -20.305 -19.901 31.725 1.00 89.44 670 ALA A C 1
ATOM 5392 O O . ALA A 1 670 ? -19.931 -20.811 32.465 1.00 89.44 670 ALA A O 1
ATOM 5393 N N . PHE A 1 671 ? -19.914 -19.826 30.456 1.00 92.06 671 PHE A N 1
ATOM 5394 C CA . PHE A 1 671 ? -18.977 -20.764 29.836 1.00 92.06 671 PHE A CA 1
ATOM 5395 C C . PHE A 1 671 ? -17.898 -20.011 29.058 1.00 92.06 671 PHE A C 1
ATOM 5397 O O . PHE A 1 671 ? -18.056 -18.837 28.730 1.00 92.06 671 PHE A O 1
ATOM 5404 N N . THR A 1 672 ? -16.785 -20.676 28.763 1.00 93.69 672 THR A N 1
ATOM 5405 C CA . THR A 1 672 ? -15.672 -20.090 28.012 1.00 93.69 672 THR A CA 1
ATOM 5406 C C . THR A 1 672 ? -15.376 -20.898 26.759 1.00 93.69 672 THR A C 1
ATOM 5408 O O . THR A 1 672 ? -15.441 -22.126 26.772 1.00 93.69 672 THR A O 1
ATOM 5411 N N . ASN A 1 673 ? -15.013 -20.200 25.684 1.00 93.38 673 ASN A N 1
ATOM 5412 C CA . ASN A 1 673 ? -14.467 -20.789 24.467 1.00 93.38 673 ASN A CA 1
ATOM 5413 C C . ASN A 1 673 ? -13.145 -20.118 24.103 1.00 93.38 673 ASN A C 1
ATOM 5415 O O . ASN A 1 673 ? -12.878 -18.975 24.480 1.00 93.38 673 ASN A O 1
ATOM 5419 N N . ARG A 1 674 ? -12.346 -20.815 23.295 1.00 94.44 674 ARG A N 1
ATOM 5420 C CA . ARG A 1 674 ? -11.155 -20.236 22.678 1.00 94.44 674 ARG A CA 1
ATOM 5421 C C . ARG A 1 674 ? -11.563 -19.162 21.664 1.00 94.44 674 ARG A C 1
ATOM 5423 O O . ARG A 1 674 ? -12.400 -19.415 20.801 1.00 94.44 674 ARG A O 1
ATOM 5430 N N . GLY A 1 675 ? -10.949 -17.989 21.761 1.00 94.12 675 GLY A N 1
ATOM 5431 C CA . GLY A 1 675 ? -11.060 -16.929 20.767 1.00 94.12 675 GLY A CA 1
ATOM 5432 C C . GLY A 1 675 ? -10.248 -17.250 19.513 1.00 94.12 675 GLY A C 1
ATOM 5433 O O . GLY A 1 675 ? -9.157 -17.822 19.580 1.00 94.12 675 GLY A O 1
ATOM 5434 N N . ILE A 1 676 ? -10.771 -16.871 18.352 1.00 93.50 676 ILE A N 1
ATOM 5435 C CA . ILE A 1 676 ? -10.101 -17.050 17.066 1.00 93.50 676 ILE A CA 1
ATOM 5436 C C . ILE A 1 676 ? -9.366 -15.760 16.726 1.00 93.50 676 ILE A C 1
ATOM 5438 O O . ILE A 1 676 ? -9.967 -14.766 16.325 1.00 93.50 676 ILE A O 1
ATOM 5442 N N . TYR A 1 677 ? -8.047 -15.792 16.873 1.00 91.94 677 TYR A N 1
ATOM 5443 C CA . TYR A 1 677 ? -7.182 -14.687 16.485 1.00 91.94 677 TYR A CA 1
ATOM 5444 C C . TYR A 1 677 ? -7.186 -14.488 14.959 1.00 91.94 677 TYR A C 1
ATOM 5446 O O . TYR A 1 677 ? -6.945 -15.441 14.206 1.00 91.94 677 TYR A O 1
ATOM 5454 N N . ARG A 1 678 ? -7.427 -13.251 14.503 1.00 88.81 678 ARG A N 1
ATOM 5455 C CA . ARG A 1 678 ? -7.262 -12.847 13.095 1.00 88.81 678 ARG A CA 1
ATOM 5456 C C . ARG A 1 678 ? -6.085 -11.890 12.932 1.00 88.81 678 ARG A C 1
ATOM 5458 O O . ARG A 1 678 ? -5.222 -12.155 12.103 1.00 88.81 678 ARG A O 1
ATOM 5465 N N . SER A 1 679 ? -6.021 -10.852 13.762 1.00 85.88 679 SER A N 1
ATOM 5466 C CA . SER A 1 679 ? -4.906 -9.904 13.861 1.00 85.88 679 SER A CA 1
ATOM 5467 C C . SER A 1 679 ? -4.852 -9.279 15.253 1.00 85.88 679 SER A C 1
ATOM 5469 O O . SER A 1 679 ? -5.688 -9.555 16.111 1.00 85.88 679 SER A O 1
ATOM 5471 N N . LEU A 1 680 ? -3.900 -8.370 15.463 1.00 83.44 680 LEU A N 1
ATOM 5472 C CA . LEU A 1 680 ? -3.819 -7.550 16.673 1.00 83.44 680 LEU A CA 1
ATOM 5473 C C . LEU A 1 680 ? -5.061 -6.679 16.913 1.00 83.44 680 LEU A C 1
ATOM 5475 O O . LEU A 1 680 ? -5.234 -6.207 18.030 1.00 83.44 680 LEU A O 1
ATOM 5479 N N . PHE A 1 681 ? -5.911 -6.462 15.903 1.00 84.62 681 PHE A N 1
ATOM 5480 C CA . PHE A 1 681 ? -7.084 -5.587 16.004 1.00 84.62 681 PHE A CA 1
ATOM 5481 C C . PHE A 1 681 ? -8.427 -6.276 15.720 1.00 84.62 681 PHE A C 1
ATOM 5483 O O . PHE A 1 681 ? -9.486 -5.644 15.771 1.00 84.62 681 PHE A O 1
ATOM 5490 N N . LEU A 1 682 ? -8.401 -7.572 15.407 1.00 88.62 682 LEU A N 1
ATOM 5491 C CA . LEU A 1 682 ? -9.590 -8.338 15.070 1.00 88.62 682 LEU A CA 1
ATOM 5492 C C . LEU A 1 682 ? -9.496 -9.756 15.631 1.00 88.62 682 LEU A C 1
ATOM 5494 O O . LEU A 1 682 ? -8.533 -10.487 15.380 1.00 88.62 682 LEU A O 1
ATOM 5498 N N . MET A 1 683 ? -10.545 -10.177 16.327 1.00 93.00 683 MET A N 1
ATOM 5499 C CA . MET A 1 683 ? -10.725 -11.566 16.731 1.00 93.00 683 MET A CA 1
ATOM 5500 C C . MET A 1 683 ? -12.187 -11.983 16.612 1.00 93.00 683 MET A C 1
ATOM 5502 O O . MET A 1 683 ? -13.082 -11.137 16.636 1.00 93.00 683 MET A O 1
ATOM 5506 N N . PHE A 1 684 ? -12.437 -13.288 16.526 1.00 94.44 684 PHE A N 1
ATOM 5507 C CA . PHE A 1 684 ? -13.790 -13.839 16.515 1.00 94.44 684 PHE A CA 1
ATOM 5508 C C . PHE A 1 684 ? -14.063 -14.678 17.765 1.00 94.44 684 PHE A C 1
ATOM 5510 O O . PHE A 1 684 ? -13.200 -15.419 18.241 1.00 94.44 684 PHE A O 1
ATOM 5517 N N . CYS A 1 685 ? -15.291 -14.590 18.264 1.00 94.81 685 CYS A N 1
ATOM 5518 C CA . CYS A 1 685 ? -15.832 -15.458 19.298 1.00 94.81 685 CYS A CA 1
ATOM 5519 C C . CYS A 1 685 ? -16.935 -16.328 18.683 1.00 94.81 685 CYS A C 1
ATOM 5521 O O . CYS A 1 685 ? -17.928 -15.805 18.181 1.00 94.81 685 CYS A O 1
ATOM 5523 N N . GLU A 1 686 ? -16.774 -17.650 18.722 1.00 93.19 686 GLU A N 1
ATOM 5524 C CA . GLU A 1 686 ? -17.794 -18.586 18.238 1.00 93.19 686 GLU A CA 1
ATOM 5525 C C . GLU A 1 686 ? -18.726 -19.005 19.375 1.00 93.19 686 GLU A C 1
ATOM 5527 O O . GLU A 1 686 ? -18.284 -19.429 20.449 1.00 93.19 686 GLU A O 1
ATOM 5532 N N . ILE A 1 687 ? -20.028 -18.898 19.128 1.00 87.88 687 ILE A N 1
ATOM 5533 C CA . ILE A 1 687 ? -21.075 -19.397 20.011 1.00 87.88 687 ILE A CA 1
ATOM 5534 C C . ILE A 1 687 ? -21.206 -20.906 19.758 1.00 87.88 687 ILE A C 1
ATOM 5536 O O . ILE A 1 687 ? -21.411 -21.308 18.609 1.00 87.88 687 ILE A O 1
ATOM 5540 N N . PRO A 1 688 ? -21.118 -21.767 20.790 1.00 79.19 688 PRO A N 1
ATOM 5541 C CA . PRO A 1 688 ? -21.318 -23.194 20.608 1.00 79.19 688 PRO A CA 1
ATOM 5542 C C . PRO A 1 688 ? -22.712 -23.455 20.061 1.00 79.19 688 PRO A C 1
ATOM 5544 O O . PRO A 1 688 ? -23.687 -22.851 20.519 1.00 79.19 688 PRO A O 1
ATOM 5547 N N . ASP A 1 689 ? -22.825 -24.431 19.164 1.00 69.94 689 ASP A N 1
ATOM 5548 C CA . ASP A 1 689 ? -24.125 -24.987 18.834 1.00 69.94 689 ASP A CA 1
ATOM 5549 C C . ASP A 1 689 ? -24.762 -25.492 20.127 1.00 69.94 689 ASP A C 1
ATOM 5551 O O . ASP A 1 689 ? -24.307 -26.467 20.737 1.00 69.94 689 ASP A O 1
ATOM 5555 N N . SER A 1 690 ? -25.816 -24.794 20.558 1.00 56.62 690 SER A N 1
ATOM 5556 C CA . SER A 1 690 ? -26.747 -25.285 21.561 1.00 56.62 690 SER A CA 1
ATOM 5557 C C . SER A 1 690 ? -27.046 -26.726 21.178 1.00 56.62 690 SER A C 1
ATOM 5559 O O . SER A 1 690 ? -27.619 -26.978 20.114 1.00 56.62 690 SER A O 1
ATOM 5561 N N . ARG A 1 691 ? -26.588 -27.692 21.993 1.00 43.62 691 ARG A N 1
ATOM 5562 C CA . ARG A 1 691 ? -27.013 -29.084 21.859 1.00 43.62 691 ARG A CA 1
ATOM 5563 C C . ARG A 1 691 ? -28.520 -29.010 21.921 1.00 43.62 691 ARG A C 1
ATOM 5565 O O . ARG A 1 691 ? -29.060 -28.845 23.011 1.00 43.62 691 ARG A O 1
ATOM 5572 N N . SER A 1 692 ? -29.173 -29.063 20.764 1.00 39.72 692 SER A N 1
ATOM 5573 C CA . SER A 1 692 ? -30.616 -29.079 20.662 1.00 39.72 692 SER A CA 1
ATOM 5574 C C . SER A 1 692 ? -31.089 -30.188 21.593 1.00 39.72 692 SER A C 1
ATOM 5576 O O . SER A 1 692 ? -31.062 -31.376 21.264 1.00 39.72 692 SER A O 1
ATOM 5578 N N . ARG A 1 693 ? -31.539 -29.801 22.793 1.00 40.66 693 ARG A N 1
ATOM 5579 C CA . ARG A 1 693 ? -32.649 -30.501 23.406 1.00 40.66 693 ARG A CA 1
ATOM 5580 C C . ARG A 1 693 ? -33.675 -30.487 22.288 1.00 40.66 693 ARG A C 1
ATOM 5582 O O . ARG A 1 693 ? -33.973 -29.427 21.740 1.00 40.66 693 ARG A O 1
ATOM 5589 N N . ARG A 1 694 ? -34.143 -31.667 21.891 1.00 38.59 694 ARG A N 1
ATOM 5590 C CA . ARG A 1 694 ? -35.100 -31.905 20.794 1.00 38.59 694 ARG A CA 1
ATOM 5591 C C . ARG A 1 694 ? -36.469 -31.211 21.000 1.00 38.59 694 ARG A C 1
ATOM 5593 O O . ARG A 1 694 ? -37.446 -31.569 20.359 1.00 38.59 694 ARG A O 1
ATOM 5600 N N . SER A 1 695 ? -36.512 -30.223 21.886 1.00 41.12 695 SER A N 1
ATOM 5601 C CA . SER A 1 695 ? -37.559 -29.279 22.211 1.00 41.12 695 SER A CA 1
ATOM 5602 C C . SER A 1 695 ? -36.882 -27.906 22.280 1.00 41.12 695 SER A C 1
ATOM 5604 O O . SER A 1 695 ? -36.405 -27.508 23.342 1.00 41.12 695 SER A O 1
ATOM 5606 N N . ALA A 1 696 ? -36.751 -27.207 21.149 1.00 49.72 696 ALA A N 1
ATOM 5607 C CA . ALA A 1 696 ? -36.592 -25.759 21.218 1.00 49.72 696 ALA A CA 1
ATOM 5608 C C . ALA A 1 696 ? -37.856 -25.245 21.911 1.00 49.72 696 ALA A C 1
ATOM 5610 O O . ALA A 1 696 ? -38.955 -25.527 21.433 1.00 49.72 696 ALA A O 1
ATOM 5611 N N . ASP A 1 697 ? -37.700 -24.609 23.068 1.00 53.69 697 ASP A N 1
ATOM 5612 C CA . ASP A 1 697 ? -38.821 -24.032 23.795 1.00 53.69 697 ASP A CA 1
ATOM 5613 C C . ASP A 1 697 ? -39.494 -23.022 22.858 1.00 53.69 697 ASP A C 1
ATOM 5615 O O . ASP A 1 697 ? -38.860 -22.055 22.423 1.00 53.69 697 ASP A O 1
ATOM 5619 N N . LEU A 1 698 ? -40.730 -23.304 22.429 1.00 58.66 698 LEU A N 1
ATOM 5620 C CA . LEU A 1 698 ? -41.409 -22.538 21.373 1.00 58.66 698 LEU A CA 1
ATOM 5621 C C . LEU A 1 698 ? -41.579 -21.050 21.744 1.00 58.66 698 LEU A C 1
ATOM 5623 O O . LEU A 1 698 ? -41.889 -20.243 20.863 1.00 58.66 698 LEU A O 1
ATOM 5627 N N . SER A 1 699 ? -41.350 -20.703 23.012 1.00 67.62 699 SER A N 1
ATOM 5628 C CA . SER A 1 699 ? -41.423 -19.374 23.615 1.00 67.62 699 SER A CA 1
ATOM 5629 C C . SER A 1 699 ? -40.188 -18.494 23.380 1.00 67.62 699 SER A C 1
ATOM 5631 O O . SER A 1 699 ? -40.318 -17.276 23.428 1.00 67.62 699 SER A O 1
ATOM 5633 N N . THR A 1 700 ? -38.991 -19.033 23.094 1.00 76.69 700 THR A N 1
ATOM 5634 C CA . THR A 1 700 ? -37.777 -18.192 22.973 1.00 76.69 700 THR A CA 1
ATOM 5635 C C . THR A 1 700 ? -37.787 -17.387 21.667 1.00 76.69 700 THR A C 1
ATOM 5637 O O . THR A 1 700 ? -37.842 -17.961 20.573 1.00 76.69 700 THR A O 1
ATOM 5640 N N . ILE A 1 701 ? -37.738 -16.056 21.756 1.00 82.56 701 ILE A N 1
ATOM 5641 C CA . ILE A 1 701 ? -37.814 -15.140 20.600 1.00 82.56 701 ILE A CA 1
ATOM 5642 C C . ILE A 1 701 ? -36.461 -14.541 20.207 1.00 82.56 701 ILE A C 1
ATOM 5644 O O . ILE A 1 701 ? -36.234 -14.280 19.027 1.00 82.56 701 ILE A O 1
ATOM 5648 N N . ALA A 1 702 ? -35.557 -14.369 21.171 1.00 84.94 702 ALA A N 1
ATOM 5649 C CA . ALA A 1 702 ? -34.214 -13.844 20.960 1.00 84.94 702 ALA A CA 1
ATOM 5650 C C . ALA A 1 702 ? -33.250 -14.446 21.988 1.00 84.94 702 ALA A C 1
ATOM 5652 O O . ALA A 1 702 ? -33.624 -14.679 23.139 1.00 84.94 702 ALA A O 1
ATOM 5653 N N . ASN A 1 703 ? -32.009 -14.690 21.570 1.00 88.44 703 ASN A N 1
ATOM 5654 C CA . ASN A 1 703 ? -30.931 -15.162 22.440 1.00 88.44 703 ASN A CA 1
ATOM 5655 C C . ASN A 1 703 ? -29.849 -14.093 22.498 1.00 88.44 703 ASN A C 1
ATOM 5657 O O . ASN A 1 703 ? -29.525 -13.496 21.474 1.00 88.44 703 ASN A O 1
ATOM 5661 N N . GLY A 1 704 ? -29.255 -13.879 23.662 1.00 90.12 704 GLY A N 1
ATOM 5662 C CA . GLY A 1 704 ? -28.148 -12.954 23.807 1.00 90.12 704 GLY A CA 1
ATOM 5663 C C . GLY A 1 704 ? -27.081 -13.455 24.762 1.00 90.12 704 GLY A C 1
ATOM 5664 O O . GLY A 1 704 ? -27.251 -14.448 25.471 1.00 90.12 704 GLY A O 1
ATOM 5665 N N . TYR A 1 705 ? -25.942 -12.780 24.722 1.00 92.00 705 TYR A N 1
ATOM 5666 C CA . TYR A 1 705 ? -24.775 -13.119 25.516 1.00 92.00 705 TYR A CA 1
ATOM 5667 C C . TYR A 1 705 ? -24.099 -11.838 25.988 1.00 92.00 705 TYR A C 1
ATOM 5669 O O . TYR A 1 705 ? -23.878 -10.926 25.190 1.00 92.00 705 TYR A O 1
ATOM 5677 N N . PHE A 1 706 ? -23.739 -11.790 27.267 1.00 92.56 706 PHE A N 1
ATOM 5678 C CA . PHE A 1 706 ? -22.679 -10.906 27.733 1.00 92.56 706 PHE A CA 1
ATOM 5679 C C . PHE A 1 706 ? -21.338 -11.593 27.480 1.00 92.56 706 PHE A C 1
ATOM 5681 O O . PHE A 1 706 ? -21.173 -12.773 27.803 1.00 92.56 706 PHE A O 1
ATOM 5688 N N . ILE A 1 707 ? -20.408 -10.880 26.857 1.00 94.56 707 ILE A N 1
ATOM 5689 C CA . ILE A 1 707 ? -19.134 -11.410 26.385 1.00 94.56 707 ILE A CA 1
ATOM 5690 C C . ILE A 1 707 ? -18.007 -10.613 27.024 1.00 94.56 707 ILE A C 1
ATOM 5692 O O . ILE A 1 707 ? -17.965 -9.393 26.887 1.00 94.56 707 ILE A O 1
ATOM 5696 N N . SER A 1 708 ? -17.061 -11.306 27.644 1.00 96.00 708 SER A N 1
ATOM 5697 C CA . SER A 1 708 ? -15.797 -10.715 28.084 1.00 96.00 708 SER A CA 1
ATOM 5698 C C . SER A 1 708 ? -14.626 -11.426 27.426 1.00 96.00 708 SER A C 1
ATOM 5700 O O . SER A 1 708 ? -14.654 -12.643 27.231 1.00 96.00 708 SER A O 1
ATOM 5702 N N . ILE A 1 709 ? -13.584 -10.669 27.097 1.00 97.19 709 ILE A N 1
ATOM 5703 C CA . ILE A 1 709 ? -12.438 -11.156 26.335 1.00 97.19 709 ILE A CA 1
ATOM 5704 C C . ILE A 1 709 ? -11.199 -11.124 27.226 1.00 97.19 709 ILE A C 1
ATOM 5706 O O . ILE A 1 709 ? -11.044 -10.223 28.042 1.00 97.19 709 ILE A O 1
ATOM 5710 N N . SER A 1 710 ? -10.322 -12.112 27.086 1.00 96.56 710 SER A N 1
ATOM 5711 C CA . SER A 1 710 ? -9.065 -12.189 27.828 1.00 96.56 710 SER A CA 1
ATOM 5712 C C . SER A 1 710 ? -7.930 -12.697 26.942 1.00 96.56 710 SER A C 1
ATOM 5714 O O . SER A 1 710 ? -8.143 -13.603 26.136 1.00 96.56 710 SER A O 1
ATOM 5716 N N . ASN A 1 711 ? -6.734 -12.128 27.107 1.00 95.50 711 ASN A N 1
ATOM 5717 C CA . ASN A 1 711 ? -5.507 -12.572 26.436 1.00 95.50 711 ASN A CA 1
ATOM 5718 C C . ASN A 1 711 ? -4.813 -13.738 27.165 1.00 95.50 711 ASN A C 1
ATOM 5720 O O . ASN A 1 711 ? -4.072 -14.495 26.537 1.00 95.50 711 ASN A O 1
ATOM 5724 N N . ASP A 1 712 ? -5.060 -13.892 28.470 1.00 93.38 712 ASP A N 1
ATOM 5725 C CA . ASP A 1 712 ? -4.417 -14.868 29.358 1.00 93.38 712 ASP A CA 1
ATOM 5726 C C . ASP A 1 712 ? -5.403 -15.876 29.980 1.00 93.38 712 ASP A C 1
ATOM 5728 O O . ASP A 1 712 ? -4.986 -16.799 30.678 1.00 93.38 712 ASP A O 1
ATOM 5732 N N . GLY A 1 713 ? -6.703 -15.728 29.716 1.00 93.62 713 GLY A N 1
ATOM 5733 C CA . GLY A 1 713 ? -7.779 -16.539 30.284 1.00 93.62 713 GLY A CA 1
ATOM 5734 C C . GLY A 1 713 ? -8.150 -16.186 31.731 1.00 93.62 713 GLY A C 1
ATOM 5735 O O . GLY A 1 713 ? -9.013 -16.855 32.302 1.00 93.62 713 GLY A O 1
ATOM 5736 N N . LEU A 1 714 ? -7.527 -15.162 32.324 1.00 93.19 714 LEU A N 1
ATOM 5737 C CA . LEU A 1 714 ? -7.705 -14.756 33.722 1.00 93.19 714 LEU A CA 1
ATOM 5738 C C . LEU A 1 714 ? -8.238 -13.326 33.830 1.00 93.19 714 LEU A C 1
ATOM 5740 O O . LEU A 1 714 ? -9.241 -13.090 34.506 1.00 93.19 714 LEU A O 1
ATOM 5744 N N . ASN A 1 715 ? -7.591 -12.381 33.149 1.00 95.00 715 ASN A N 1
ATOM 5745 C CA . ASN A 1 715 ? -7.940 -10.968 33.161 1.00 95.00 715 ASN A CA 1
ATOM 5746 C C . ASN A 1 715 ? -8.884 -10.664 32.001 1.00 95.00 715 ASN A C 1
ATOM 5748 O O . ASN A 1 715 ? -8.497 -10.720 30.832 1.00 95.00 715 ASN A O 1
ATOM 5752 N N . PHE A 1 716 ? -10.138 -10.367 32.335 1.00 95.56 716 PHE A N 1
ATOM 5753 C CA . PHE A 1 716 ? -11.214 -10.160 31.373 1.00 95.56 716 PHE A CA 1
ATOM 5754 C C . PHE A 1 716 ? -11.572 -8.680 31.219 1.00 95.56 716 PHE A C 1
ATOM 5756 O O . PHE A 1 716 ? -11.516 -7.912 32.179 1.00 95.56 716 PHE A O 1
ATOM 5763 N N . THR A 1 717 ? -11.982 -8.298 30.012 1.00 96.62 717 THR A N 1
ATOM 5764 C CA . THR A 1 717 ? -12.562 -6.981 29.720 1.00 96.62 717 THR A CA 1
ATOM 5765 C C . THR A 1 717 ? -13.928 -6.792 30.377 1.00 96.62 717 THR A C 1
ATOM 5767 O O . THR A 1 717 ? -14.580 -7.757 30.791 1.00 96.62 717 THR A O 1
ATOM 5770 N N . GLU A 1 718 ? -14.412 -5.547 30.374 1.00 94.06 718 GLU A N 1
ATOM 5771 C CA . GLU A 1 718 ? -15.827 -5.255 30.619 1.00 94.06 718 GLU A CA 1
ATOM 5772 C C . GLU A 1 718 ? -16.737 -6.061 29.673 1.00 94.06 718 GLU A C 1
ATOM 5774 O O . GLU A 1 718 ? -16.339 -6.433 28.562 1.00 94.06 718 GLU A O 1
ATOM 5779 N N . GLU A 1 719 ? -17.943 -6.374 30.153 1.00 92.31 719 GLU A N 1
ATOM 5780 C CA . GLU A 1 719 ? -18.920 -7.182 29.423 1.00 92.31 719 GLU A CA 1
ATOM 5781 C C . GLU A 1 719 ? -19.523 -6.404 28.244 1.00 92.31 719 GLU A C 1
ATOM 5783 O O . GLU A 1 719 ? -20.062 -5.308 28.396 1.00 92.31 719 GLU A O 1
ATOM 5788 N N . LEU A 1 720 ? -19.496 -7.017 27.063 1.00 92.62 720 LEU A N 1
ATOM 5789 C CA . LEU A 1 720 ? -20.193 -6.563 25.863 1.00 92.62 720 LEU A CA 1
ATOM 5790 C C . LEU A 1 720 ? -21.484 -7.357 25.702 1.00 92.62 720 LEU A C 1
ATOM 5792 O O . LEU A 1 720 ? -21.450 -8.584 25.727 1.00 92.62 720 LEU A O 1
ATOM 5796 N N . ALA A 1 721 ? -22.612 -6.695 25.472 1.00 91.06 721 ALA A N 1
ATOM 5797 C CA . ALA A 1 721 ? -23.862 -7.391 25.188 1.00 91.06 721 ALA A CA 1
ATOM 5798 C C . ALA A 1 721 ? -24.065 -7.569 23.677 1.00 91.06 721 ALA A C 1
ATOM 5800 O O . ALA A 1 721 ? -23.995 -6.600 22.917 1.00 91.06 721 ALA A O 1
ATOM 5801 N N . VAL A 1 722 ? -24.380 -8.795 23.256 1.00 91.81 722 VAL A N 1
ATOM 5802 C CA . VAL A 1 722 ? -24.875 -9.099 21.909 1.00 91.81 722 VAL A CA 1
ATOM 5803 C C . VAL A 1 722 ? -26.240 -9.769 21.989 1.00 91.81 722 VAL A C 1
ATOM 5805 O O . VAL A 1 722 ? -26.473 -10.606 22.862 1.00 91.81 722 VAL A O 1
ATOM 5808 N N . VAL A 1 723 ? -27.138 -9.439 21.064 1.00 91.06 723 VAL A N 1
ATOM 5809 C CA . VAL A 1 723 ? -28.438 -10.106 20.928 1.00 91.06 723 VAL A CA 1
ATOM 5810 C C . VAL A 1 723 ? -28.673 -10.551 19.489 1.00 91.06 723 VAL A C 1
ATOM 5812 O O . VAL A 1 723 ? -28.462 -9.794 18.544 1.00 91.06 723 VAL A O 1
ATOM 5815 N N . SER A 1 724 ? -29.125 -11.789 19.328 1.00 90.81 724 SER A N 1
ATOM 5816 C CA . SER A 1 724 ? -29.540 -12.387 18.064 1.00 90.81 724 SER A CA 1
ATOM 5817 C C . SER A 1 724 ? -31.054 -12.584 18.048 1.00 90.81 724 SER A C 1
ATOM 5819 O O . SER A 1 724 ? -31.619 -13.201 18.958 1.00 90.81 724 SER A O 1
ATOM 5821 N N . PHE A 1 725 ? -31.716 -12.052 17.021 1.00 88.56 725 PHE A N 1
ATOM 5822 C CA . PHE A 1 725 ? -33.169 -12.139 16.846 1.00 88.56 725 PHE A CA 1
ATOM 5823 C C . PHE A 1 725 ? -33.564 -12.137 15.367 1.00 88.56 725 PHE A C 1
ATOM 5825 O O . PHE A 1 725 ? -32.744 -11.876 14.491 1.00 88.56 725 PHE A O 1
ATOM 5832 N N . ASP A 1 726 ? -34.816 -12.476 15.057 1.00 87.19 726 ASP A N 1
ATOM 5833 C CA . ASP A 1 726 ? -35.360 -12.383 13.695 1.00 87.19 726 ASP A CA 1
ATOM 5834 C C . ASP A 1 726 ? -35.989 -10.998 13.488 1.00 87.19 726 ASP A C 1
ATOM 5836 O O . ASP A 1 726 ? -37.074 -10.721 14.011 1.00 87.19 726 ASP A O 1
ATOM 5840 N N . ALA A 1 727 ? -35.325 -10.121 12.725 1.00 86.94 727 ALA A N 1
ATOM 5841 C CA . ALA A 1 727 ? -35.781 -8.742 12.517 1.00 86.94 727 ALA A CA 1
ATOM 5842 C C . ALA A 1 727 ? -37.056 -8.616 11.655 1.00 86.94 727 ALA A C 1
ATOM 5844 O O . ALA A 1 727 ? -37.605 -7.519 11.480 1.00 86.94 727 ALA A O 1
ATOM 5845 N N . ARG A 1 728 ? -37.555 -9.728 11.095 1.00 86.06 728 ARG A N 1
ATOM 5846 C CA . ARG A 1 728 ? -38.882 -9.779 10.464 1.00 86.06 728 ARG A CA 1
ATOM 5847 C C . ARG A 1 728 ? -39.997 -9.826 11.505 1.00 86.06 728 ARG A C 1
ATOM 5849 O O . ARG A 1 728 ? -41.114 -9.448 11.183 1.00 86.06 728 ARG A O 1
ATOM 5856 N N . CYS A 1 729 ? -39.706 -10.277 12.723 1.00 83.00 729 CYS A N 1
ATOM 5857 C CA . CYS A 1 729 ? -40.700 -10.498 13.774 1.00 83.00 729 CYS A CA 1
ATOM 5858 C C . CYS A 1 729 ? -40.513 -9.591 14.994 1.00 83.00 729 CYS A C 1
ATOM 5860 O O . CYS A 1 729 ? -41.485 -9.297 15.689 1.00 83.00 729 CYS A O 1
ATOM 5862 N N . TYR A 1 730 ? -39.280 -9.179 15.290 1.00 86.94 730 TYR A N 1
ATOM 5863 C CA . TYR A 1 730 ? -38.943 -8.472 16.524 1.00 86.94 730 TYR A CA 1
ATOM 5864 C C . TYR A 1 730 ? -37.977 -7.318 16.261 1.00 86.94 730 TYR A C 1
ATOM 5866 O O . TYR A 1 730 ? -37.275 -7.302 15.254 1.00 86.94 730 TYR A O 1
ATOM 5874 N N . SER A 1 731 ? -37.917 -6.374 17.195 1.00 87.94 731 SER A N 1
ATOM 5875 C CA . SER A 1 731 ? -36.901 -5.326 17.268 1.00 87.94 731 SER A CA 1
ATOM 5876 C C . SER A 1 731 ? -36.306 -5.325 18.671 1.00 87.94 731 SER A C 1
ATOM 5878 O O . SER A 1 731 ? -37.029 -5.109 19.641 1.00 87.94 731 SER A O 1
ATOM 5880 N N . CYS A 1 732 ? -35.000 -5.566 18.792 1.00 86.44 732 CYS A N 1
ATOM 5881 C CA . CYS A 1 732 ? -34.306 -5.564 20.080 1.00 86.44 732 CYS A CA 1
ATOM 5882 C C . CYS A 1 732 ? -33.309 -4.408 20.200 1.00 86.44 732 CYS A C 1
ATOM 5884 O O . CYS A 1 732 ? -32.679 -4.008 19.222 1.00 86.44 732 CYS A O 1
ATOM 5886 N N . ASN A 1 733 ? -33.147 -3.898 21.419 1.00 83.88 733 ASN A N 1
ATOM 5887 C CA . ASN A 1 733 ? -32.209 -2.846 21.789 1.00 83.88 733 ASN A CA 1
ATOM 5888 C C . ASN A 1 733 ? -31.384 -3.294 23.003 1.00 83.88 733 ASN A C 1
ATOM 5890 O O . ASN A 1 733 ? -31.941 -3.700 24.022 1.00 83.88 733 ASN A O 1
ATOM 5894 N N . ILE A 1 734 ? -30.057 -3.195 22.904 1.00 79.94 734 ILE A N 1
ATOM 5895 C CA . ILE A 1 734 ? -29.137 -3.631 23.963 1.00 79.94 734 ILE A CA 1
ATOM 5896 C C . ILE A 1 734 ? -28.975 -2.568 25.052 1.00 79.94 734 ILE A C 1
ATOM 5898 O O . ILE A 1 734 ? -28.786 -2.920 26.208 1.00 79.94 734 ILE A O 1
ATOM 5902 N N . THR A 1 735 ? -29.099 -1.278 24.724 1.00 74.50 735 THR A N 1
ATOM 5903 C CA . THR A 1 735 ? -28.888 -0.171 25.675 1.00 74.50 735 THR A CA 1
ATOM 5904 C C . THR A 1 735 ? -29.919 -0.196 26.805 1.00 74.50 735 THR A C 1
ATOM 5906 O O . THR A 1 735 ? -29.631 0.229 27.918 1.00 74.50 735 THR A O 1
ATOM 5909 N N . GLY A 1 736 ? -31.114 -0.724 26.527 1.00 71.31 736 GLY A N 1
ATOM 5910 C CA . GLY A 1 736 ? -32.152 -1.000 27.524 1.00 71.31 736 GLY A CA 1
ATOM 5911 C C . GLY A 1 736 ? -32.438 -2.488 27.734 1.00 71.31 736 GLY A C 1
ATOM 5912 O O . GLY A 1 736 ? -33.438 -2.793 28.373 1.00 71.31 736 GLY A O 1
ATOM 5913 N N . VAL A 1 737 ? -31.620 -3.382 27.153 1.00 78.12 737 VAL A N 1
ATOM 5914 C CA . VAL A 1 737 ? -31.791 -4.851 27.122 1.00 78.12 737 VAL A CA 1
ATOM 5915 C C . VAL A 1 737 ? -33.266 -5.250 26.962 1.00 78.12 737 VAL A C 1
ATOM 5917 O O . VAL A 1 737 ? -33.874 -5.876 27.826 1.00 78.12 737 VAL A O 1
ATOM 5920 N N . CYS A 1 738 ? -33.878 -4.840 25.851 1.00 83.75 738 CYS A N 1
ATOM 5921 C CA . CYS A 1 738 ? -35.305 -5.033 25.604 1.00 83.75 738 CYS A CA 1
ATOM 5922 C C . CYS A 1 738 ? -35.585 -5.489 24.170 1.00 83.75 738 CYS A C 1
ATOM 5924 O O . CYS A 1 738 ? -34.838 -5.171 23.246 1.00 83.75 738 CYS A O 1
ATOM 5926 N N . CYS A 1 739 ? -36.683 -6.218 23.978 1.00 85.69 739 CYS A N 1
ATOM 5927 C CA . CYS A 1 739 ? -37.187 -6.619 22.668 1.00 85.69 739 CYS A CA 1
ATOM 5928 C C . CYS A 1 739 ? -38.675 -6.288 22.565 1.00 85.69 739 CYS A C 1
ATOM 5930 O O . CYS A 1 739 ? -39.416 -6.425 23.537 1.00 85.69 739 CYS A O 1
ATOM 5932 N N . THR A 1 740 ? -39.121 -5.876 21.382 1.00 86.12 740 THR A N 1
ATOM 5933 C CA . THR A 1 740 ? -40.527 -5.627 21.056 1.00 86.12 740 THR A CA 1
ATOM 5934 C C . THR A 1 740 ? -40.935 -6.426 19.825 1.00 86.12 740 THR A C 1
ATOM 5936 O O . THR A 1 740 ? -40.105 -6.764 18.980 1.00 86.12 740 THR A O 1
ATOM 5939 N N . LYS A 1 741 ? -42.223 -6.762 19.723 1.00 83.50 741 LYS A N 1
ATOM 5940 C CA . LYS A 1 741 ? -42.786 -7.460 18.563 1.00 83.50 741 LYS A CA 1
ATOM 5941 C C . LYS A 1 741 ? -43.092 -6.471 17.443 1.00 83.50 741 LYS A C 1
ATOM 5943 O O . LYS A 1 741 ? -43.756 -5.463 17.676 1.00 83.50 741 LYS A O 1
ATOM 5948 N N . GLU A 1 742 ? -42.662 -6.785 16.227 1.00 78.94 742 GLU A N 1
ATOM 5949 C CA . GLU A 1 742 ? -43.026 -6.055 15.015 1.00 78.94 742 GLU A CA 1
ATOM 5950 C C . GLU A 1 742 ? -43.995 -6.892 14.170 1.00 78.94 742 GLU A C 1
ATOM 5952 O O . GLU A 1 742 ? -43.681 -7.997 13.730 1.00 78.94 742 GLU A O 1
ATOM 5957 N N . TYR A 1 743 ? -45.190 -6.360 13.908 1.00 64.56 743 TYR A N 1
ATOM 5958 C CA . TYR A 1 743 ? -46.184 -7.014 13.054 1.00 64.56 743 TYR A CA 1
ATOM 5959 C C . TYR A 1 743 ? -45.856 -6.792 11.570 1.00 64.56 743 TYR A C 1
ATOM 5961 O O . TYR A 1 743 ? -46.490 -5.977 10.901 1.00 64.56 743 TYR A O 1
ATOM 5969 N N . LYS A 1 744 ? -44.858 -7.505 11.037 1.00 67.19 744 LYS A N 1
ATOM 5970 C CA . LYS A 1 744 ? -44.618 -7.571 9.584 1.00 67.19 744 LYS A CA 1
ATOM 5971 C C . LYS A 1 744 ? -45.288 -8.814 8.996 1.00 67.19 744 LYS A C 1
ATOM 5973 O O . LYS A 1 744 ? -45.273 -9.879 9.609 1.00 67.19 744 LYS A O 1
ATOM 5978 N N . LEU A 1 745 ? -45.845 -8.682 7.785 1.00 59.16 745 LEU A N 1
ATOM 5979 C CA . LEU A 1 745 ? -46.546 -9.766 7.071 1.00 59.16 745 LEU A CA 1
ATOM 5980 C C . LEU A 1 745 ? -45.690 -11.031 6.852 1.00 59.16 745 LEU A C 1
ATOM 5982 O O . LEU A 1 745 ? -46.248 -12.105 6.663 1.00 59.16 745 LEU A O 1
ATOM 5986 N N . ASP A 1 746 ? -44.363 -10.895 6.887 1.00 65.19 746 ASP A N 1
ATOM 5987 C CA . ASP A 1 746 ? -43.384 -11.944 6.567 1.00 65.19 746 ASP A CA 1
ATOM 5988 C C . ASP A 1 746 ? -42.790 -12.653 7.799 1.00 65.19 746 ASP A C 1
ATOM 5990 O O . ASP A 1 746 ? -41.819 -13.407 7.684 1.00 65.19 746 ASP A O 1
ATOM 5994 N N . CYS A 1 747 ? -43.340 -12.424 8.997 1.00 68.06 747 CYS A N 1
ATOM 5995 C CA . CYS A 1 747 ? -42.921 -13.177 10.177 1.00 68.06 747 CYS A CA 1
ATOM 5996 C C . CYS A 1 747 ? -43.370 -14.649 10.039 1.00 68.06 747 CYS A C 1
ATOM 5998 O O . CYS A 1 747 ? -44.571 -14.902 9.894 1.00 68.06 747 CYS A O 1
ATOM 6000 N N . PRO A 1 748 ? -42.458 -15.644 10.083 1.00 64.69 748 PRO A N 1
ATOM 6001 C CA . PRO A 1 748 ? -42.840 -17.043 9.939 1.00 64.69 748 PRO A CA 1
ATOM 6002 C C . PRO A 1 748 ? -43.828 -17.437 11.042 1.00 64.69 748 PRO A C 1
ATOM 6004 O O . PRO A 1 748 ? -43.486 -17.411 12.225 1.00 64.69 748 PRO A O 1
ATOM 6007 N N . LEU A 1 749 ? -45.052 -17.826 10.668 1.00 55.00 749 LEU A N 1
ATOM 6008 C CA . LEU A 1 749 ? -46.033 -18.347 11.620 1.00 55.00 749 LEU A CA 1
ATOM 6009 C C . LEU A 1 749 ? -45.458 -19.610 12.278 1.00 55.00 749 LEU A C 1
ATOM 6011 O O . LEU A 1 749 ? -45.352 -20.667 11.647 1.00 55.00 749 LEU A O 1
ATOM 6015 N N . ARG A 1 750 ? -45.060 -19.502 13.552 1.00 55.41 750 ARG A N 1
ATOM 6016 C CA . ARG A 1 750 ? -44.611 -20.648 14.349 1.00 55.41 750 ARG A CA 1
ATOM 6017 C C . ARG A 1 750 ? -45.788 -21.616 14.471 1.00 55.41 750 ARG A C 1
ATOM 6019 O O . ARG A 1 750 ? -46.810 -21.282 15.062 1.00 55.41 750 ARG A O 1
ATOM 6026 N N . LYS A 1 751 ? -45.661 -22.820 13.898 1.00 39.91 751 LYS A N 1
ATOM 6027 C CA . LYS A 1 751 ? -46.645 -23.894 14.092 1.00 39.91 751 LYS A CA 1
ATOM 6028 C C . LYS A 1 751 ? -46.619 -24.313 15.560 1.00 39.91 751 LYS A C 1
ATOM 6030 O O . LYS A 1 751 ? -45.766 -25.103 15.959 1.00 39.91 751 LYS A O 1
ATOM 6035 N N . ILE A 1 752 ? -47.551 -23.784 16.343 1.00 41.56 752 ILE A N 1
ATOM 6036 C CA . ILE A 1 752 ? -47.875 -24.299 17.670 1.00 41.56 752 ILE A CA 1
ATOM 6037 C C . ILE A 1 752 ? -48.364 -25.732 17.450 1.00 41.56 752 ILE A C 1
ATOM 6039 O O . ILE A 1 752 ? -49.392 -25.951 16.810 1.00 41.56 752 ILE A O 1
ATOM 6043 N N . LYS A 1 753 ? -47.602 -26.726 17.916 1.00 35.97 753 LYS A N 1
ATOM 6044 C CA . LYS A 1 753 ? -48.169 -28.061 18.111 1.00 35.97 753 LYS A CA 1
ATOM 6045 C C . LYS A 1 753 ? -49.056 -27.960 19.342 1.00 35.97 753 LYS A C 1
ATOM 6047 O O . LYS A 1 753 ? -48.554 -28.032 20.458 1.00 35.97 753 LYS A O 1
ATOM 6052 N N . VAL A 1 754 ? -50.346 -27.739 19.119 1.00 32.69 754 VAL A N 1
ATOM 6053 C CA . VAL A 1 754 ? -51.359 -27.998 20.138 1.00 32.69 754 VAL A CA 1
ATOM 6054 C C . VAL A 1 754 ? -51.283 -29.497 20.413 1.00 32.69 754 VAL A C 1
ATOM 6056 O O . VAL A 1 754 ? -51.368 -30.309 19.490 1.00 32.69 754 VAL A O 1
ATOM 6059 N N . ALA A 1 755 ? -50.963 -29.856 21.652 1.00 36.97 755 ALA A N 1
ATOM 6060 C CA . ALA A 1 755 ? -51.186 -31.208 22.122 1.00 36.97 755 ALA A CA 1
ATOM 6061 C C . ALA A 1 755 ? -52.705 -31.359 22.230 1.00 36.97 755 ALA A C 1
ATOM 6063 O O . ALA A 1 755 ? -53.307 -30.766 23.120 1.00 36.97 755 ALA A O 1
ATOM 6064 N N . ASP A 1 756 ? -53.312 -32.065 21.278 1.00 32.12 756 ASP A N 1
ATOM 6065 C CA . ASP A 1 756 ? -54.711 -32.461 21.393 1.00 32.12 756 ASP A CA 1
ATOM 6066 C C . ASP A 1 756 ? -54.804 -33.501 22.518 1.00 32.12 756 ASP A C 1
ATOM 6068 O O . ASP A 1 756 ? -54.408 -34.658 22.356 1.00 32.12 756 ASP A O 1
ATOM 6072 N N . ASP A 1 757 ? -55.279 -33.053 23.678 1.00 40.03 757 ASP A N 1
ATOM 6073 C CA . ASP A 1 757 ? -55.985 -33.897 24.634 1.00 40.03 757 ASP A CA 1
ATOM 6074 C C . ASP A 1 757 ? -57.381 -34.137 24.050 1.00 40.03 757 ASP A C 1
ATOM 6076 O O . ASP A 1 757 ? -58.216 -33.238 24.084 1.00 40.03 757 ASP A O 1
ATOM 6080 N N . GLU A 1 758 ? -57.645 -35.333 23.517 1.00 35.38 758 GLU A N 1
ATOM 6081 C CA . GLU A 1 758 ? -59.007 -35.869 23.503 1.00 35.38 758 GLU A CA 1
ATOM 6082 C C . GLU A 1 758 ? -59.046 -37.406 23.383 1.00 35.38 758 GLU A C 1
ATOM 6084 O O . GLU A 1 758 ? -58.507 -38.029 22.469 1.00 35.38 758 GLU A O 1
ATOM 6089 N N . ASP A 1 759 ? -59.743 -37.962 24.372 1.00 31.94 759 ASP A N 1
ATOM 6090 C CA . ASP A 1 759 ? -60.500 -39.206 24.438 1.00 31.94 759 ASP A CA 1
ATOM 6091 C C . ASP A 1 759 ? -59.838 -40.598 24.444 1.00 31.94 759 ASP A C 1
ATOM 6093 O O . ASP A 1 759 ? -59.566 -41.266 23.443 1.00 31.94 759 ASP A O 1
ATOM 6097 N N . ASN A 1 760 ? -59.813 -41.121 25.676 1.00 36.09 760 ASN A N 1
ATOM 6098 C CA . ASN A 1 760 ? -60.122 -42.501 26.029 1.00 36.09 760 ASN A CA 1
ATOM 6099 C C . ASN A 1 760 ? -61.212 -43.119 25.132 1.00 36.09 760 ASN A C 1
ATOM 6101 O O . ASN A 1 760 ? -62.406 -42.934 25.357 1.00 36.09 760 ASN A O 1
ATOM 6105 N N . THR A 1 761 ? -60.812 -44.023 24.243 1.00 29.44 761 THR A N 1
ATOM 6106 C CA . THR A 1 761 ? -61.642 -45.182 23.897 1.00 29.44 761 THR A CA 1
ATOM 6107 C C . THR A 1 761 ? -60.798 -46.450 23.914 1.00 29.44 761 THR A C 1
ATOM 6109 O O . THR A 1 761 ? -59.961 -46.714 23.055 1.00 29.44 761 THR A O 1
ATOM 6112 N N . ILE A 1 762 ? -61.036 -47.266 24.940 1.00 32.81 762 ILE A N 1
ATOM 6113 C CA . ILE A 1 762 ? -60.612 -48.662 24.979 1.00 32.81 762 ILE A CA 1
ATOM 6114 C C . ILE A 1 762 ? -61.548 -49.438 24.051 1.00 32.81 762 ILE A C 1
ATOM 6116 O O . ILE A 1 762 ? -62.745 -49.519 24.316 1.00 32.81 762 ILE A O 1
ATOM 6120 N N . ASN A 1 763 ? -61.004 -50.071 23.010 1.00 27.36 763 ASN A N 1
ATOM 6121 C CA . ASN A 1 763 ? -61.582 -51.303 22.486 1.00 27.36 763 ASN A CA 1
ATOM 6122 C C . ASN A 1 763 ? -60.498 -52.270 21.997 1.00 27.36 763 ASN A C 1
ATOM 6124 O O . ASN A 1 763 ? -59.565 -51.920 21.279 1.00 27.36 763 ASN A O 1
ATOM 6128 N N . ILE A 1 764 ? -60.635 -53.499 22.478 1.00 34.47 764 ILE A N 1
ATOM 6129 C CA . ILE A 1 764 ? -59.673 -54.596 22.451 1.00 34.47 764 ILE A CA 1
ATOM 6130 C C . ILE A 1 764 ? -59.733 -55.308 21.094 1.00 34.47 764 ILE A C 1
ATOM 6132 O O . ILE A 1 764 ? -60.805 -55.711 20.651 1.00 34.47 764 ILE A O 1
ATOM 6136 N N . GLY A 1 765 ? -58.571 -55.528 20.471 1.00 31.25 765 GLY A N 1
ATOM 6137 C CA . GLY A 1 765 ? -58.430 -56.270 19.215 1.00 31.25 765 GLY A CA 1
ATOM 6138 C C . GLY A 1 765 ? -57.059 -56.934 19.084 1.00 31.25 765 GLY A C 1
ATOM 6139 O O . GLY A 1 765 ? -56.179 -56.410 18.420 1.00 31.25 765 GLY A O 1
ATOM 6140 N N . ILE A 1 766 ? -56.901 -58.049 19.802 1.00 37.12 766 ILE A N 1
ATOM 6141 C CA . ILE A 1 766 ? -56.065 -59.243 19.557 1.00 37.12 766 ILE A CA 1
ATOM 6142 C C . ILE A 1 766 ? -54.828 -59.069 18.653 1.00 37.12 766 ILE A C 1
ATOM 6144 O O . ILE A 1 766 ? -54.912 -58.808 17.456 1.00 37.12 766 ILE A O 1
ATOM 6148 N N . GLY A 1 767 ? -53.660 -59.340 19.242 1.00 43.34 767 GLY A N 1
ATOM 6149 C CA . GLY A 1 767 ? -52.377 -59.308 18.558 1.00 43.34 767 GLY A CA 1
ATOM 6150 C C . GLY A 1 767 ? -52.207 -60.359 17.463 1.00 43.34 767 GLY A C 1
ATOM 6151 O O . GLY A 1 767 ? -52.700 -61.470 17.578 1.00 43.34 767 GLY A O 1
ATOM 6152 N N . ILE A 1 768 ? -51.434 -59.975 16.448 1.00 41.19 768 ILE A N 1
ATOM 6153 C CA . ILE A 1 768 ? -50.422 -60.736 15.697 1.00 41.19 768 ILE A CA 1
ATOM 6154 C C . ILE A 1 768 ? -49.673 -59.649 14.908 1.00 41.19 768 ILE A C 1
ATOM 6156 O O . ILE A 1 768 ? -50.190 -59.104 13.941 1.00 41.19 768 ILE A O 1
ATOM 6160 N N . GLY A 1 769 ? -48.484 -59.247 15.359 1.00 41.75 769 GLY A N 1
ATOM 6161 C CA . GLY A 1 769 ? -47.748 -58.160 14.688 1.00 41.75 769 GLY A CA 1
ATOM 6162 C C . GLY A 1 769 ? -46.346 -57.865 15.213 1.00 41.75 769 GLY A C 1
ATOM 6163 O O . GLY A 1 769 ? -45.581 -57.181 14.546 1.00 41.75 769 GLY A O 1
ATOM 6164 N N . VAL A 1 770 ? -45.963 -58.423 16.365 1.00 42.81 770 VAL A N 1
ATOM 6165 C CA . VAL A 1 770 ? -44.609 -58.244 16.928 1.00 42.81 770 VAL A CA 1
ATOM 6166 C C . VAL A 1 770 ? -43.668 -59.405 16.555 1.00 42.81 770 VAL A C 1
ATOM 6168 O O . VAL A 1 770 ? -42.451 -59.251 16.552 1.00 42.81 770 VAL A O 1
ATOM 6171 N N . GLY A 1 771 ? -44.209 -60.549 16.116 1.00 41.47 771 GLY A N 1
ATOM 6172 C CA . GLY A 1 771 ? -43.407 -61.702 15.679 1.00 41.47 771 GLY A CA 1
ATOM 6173 C C . GLY A 1 771 ? -42.760 -61.550 14.295 1.00 41.47 771 GLY A C 1
ATOM 6174 O O . GLY A 1 771 ? -41.690 -62.102 14.057 1.00 41.47 771 GLY A O 1
ATOM 6175 N N . VAL A 1 772 ? -43.358 -60.777 13.382 1.00 48.44 772 VAL A N 1
ATOM 6176 C CA . VAL A 1 772 ? -42.895 -60.710 11.980 1.00 48.44 772 VAL A CA 1
ATOM 6177 C C . VAL A 1 772 ? -41.684 -59.782 11.815 1.00 48.44 772 VAL A C 1
ATOM 6179 O O . VAL A 1 772 ? -40.784 -60.080 11.034 1.00 48.44 772 VAL A O 1
ATOM 6182 N N . VAL A 1 773 ? -41.585 -58.709 12.606 1.00 53.34 773 VAL A N 1
ATOM 6183 C CA . VAL A 1 773 ? -40.470 -57.747 12.503 1.00 53.34 773 VAL A CA 1
ATOM 6184 C C . VAL A 1 773 ? -39.173 -58.319 13.086 1.00 53.34 773 VAL A C 1
ATOM 6186 O O . VAL A 1 773 ? -38.104 -58.126 12.510 1.00 53.34 773 VAL A O 1
ATOM 6189 N N . VAL A 1 774 ? -39.253 -59.104 14.165 1.00 54.59 774 VAL A N 1
ATOM 6190 C CA . VAL A 1 774 ? -38.073 -59.743 14.776 1.00 54.59 774 VAL A CA 1
ATOM 6191 C C . VAL A 1 774 ? -37.547 -60.892 13.904 1.00 54.59 774 VAL A C 1
ATOM 6193 O O . VAL A 1 774 ? -36.335 -61.027 13.735 1.00 54.59 774 VAL A O 1
ATOM 6196 N N . ILE A 1 775 ? -38.431 -61.664 13.261 1.00 56.31 775 ILE A N 1
ATOM 6197 C CA . ILE A 1 775 ? -38.030 -62.739 12.335 1.00 56.31 775 ILE A CA 1
ATOM 6198 C C . ILE A 1 775 ? -37.379 -62.166 11.063 1.00 56.31 775 ILE A C 1
ATOM 6200 O O . ILE A 1 775 ? -36.369 -62.702 10.604 1.00 56.31 775 ILE A O 1
ATOM 6204 N N . LEU A 1 776 ? -37.877 -61.044 10.530 1.00 56.84 776 LEU A N 1
ATOM 6205 C CA . LEU A 1 776 ? -37.272 -60.382 9.367 1.00 56.84 776 LEU A CA 1
ATOM 6206 C C . LEU A 1 776 ? -35.905 -59.754 9.685 1.00 56.84 776 LEU A C 1
ATOM 6208 O O . LEU A 1 776 ? -35.002 -59.800 8.847 1.00 56.84 776 LEU A O 1
ATOM 6212 N N . PHE A 1 777 ? -35.708 -59.242 10.904 1.00 64.00 777 PHE A N 1
ATOM 6213 C CA . PHE A 1 777 ? -34.414 -58.699 11.327 1.00 64.00 777 PHE A CA 1
ATOM 6214 C C . PHE A 1 777 ? -33.360 -59.804 11.512 1.00 64.00 777 PHE A C 1
ATOM 6216 O O . PHE A 1 777 ? -32.226 -59.668 11.049 1.00 64.00 777 PHE A O 1
ATOM 6223 N N . ILE A 1 778 ? -33.739 -60.944 12.102 1.00 64.94 778 ILE A N 1
ATOM 6224 C CA . ILE A 1 778 ? -32.841 -62.099 12.275 1.00 64.94 778 ILE A CA 1
ATOM 6225 C C . ILE A 1 778 ? -32.502 -62.742 10.917 1.00 64.94 778 ILE A C 1
ATOM 6227 O O . ILE A 1 778 ? -31.343 -63.093 10.675 1.00 64.94 778 ILE A O 1
ATOM 6231 N N . ALA A 1 779 ? -33.463 -62.823 9.988 1.00 63.78 779 ALA A N 1
ATOM 6232 C CA . ALA A 1 779 ? -33.223 -63.308 8.627 1.00 63.78 779 ALA A CA 1
ATOM 6233 C C . ALA A 1 779 ? -32.282 -62.384 7.826 1.00 63.78 779 ALA A C 1
ATOM 6235 O O . ALA A 1 779 ? -31.391 -62.871 7.126 1.00 63.78 779 ALA A O 1
ATOM 6236 N N . GLY A 1 780 ? -32.414 -61.060 7.973 1.00 72.50 780 GLY A N 1
ATOM 6237 C CA . GLY A 1 780 ? -31.536 -60.077 7.327 1.00 72.50 780 GLY A CA 1
ATOM 6238 C C . GLY A 1 780 ? -30.086 -60.137 7.822 1.00 72.50 780 GLY A C 1
ATOM 6239 O O . GLY A 1 780 ? -29.148 -60.090 7.022 1.00 72.50 780 GLY A O 1
ATOM 6240 N N . VAL A 1 781 ? -29.888 -60.327 9.130 1.00 71.44 781 VAL A N 1
ATOM 6241 C CA . VAL A 1 781 ? -28.549 -60.466 9.729 1.00 71.44 781 VAL A CA 1
ATOM 6242 C C . VAL A 1 781 ? -27.896 -61.801 9.336 1.00 71.44 781 VAL A C 1
ATOM 6244 O O . VAL A 1 781 ? -26.712 -61.824 8.992 1.00 71.44 781 VAL A O 1
ATOM 6247 N N . MET A 1 782 ? -28.659 -62.899 9.271 1.00 59.38 782 MET A N 1
ATOM 6248 C CA . MET A 1 782 ? -28.170 -64.199 8.780 1.00 59.38 782 MET A CA 1
ATOM 6249 C C . MET A 1 782 ? -27.805 -64.177 7.286 1.00 59.38 782 MET A C 1
ATOM 6251 O O . MET A 1 782 ? -26.780 -64.743 6.897 1.00 59.38 782 MET A O 1
ATOM 6255 N N . PHE A 1 783 ? -28.572 -63.475 6.446 1.00 61.19 783 PHE A N 1
ATOM 6256 C CA . PHE A 1 783 ? -28.287 -63.350 5.010 1.00 61.19 783 PHE A CA 1
ATOM 6257 C C . PHE A 1 783 ? -26.981 -62.583 4.735 1.00 61.19 783 PHE A C 1
ATOM 6259 O O . PHE A 1 783 ? -26.183 -62.979 3.879 1.00 61.19 783 PHE A O 1
ATOM 6266 N N . LEU A 1 784 ? -26.698 -61.528 5.508 1.00 59.06 784 LEU A N 1
ATOM 6267 C CA . LEU A 1 784 ? -25.435 -60.784 5.418 1.00 59.06 784 LEU A CA 1
ATOM 6268 C C . LEU A 1 784 ? -24.240 -61.590 5.949 1.00 59.06 784 LEU A C 1
ATOM 6270 O O . LEU A 1 784 ? -23.144 -61.507 5.385 1.00 59.06 784 LEU A O 1
ATOM 6274 N N . TYR A 1 785 ? -24.451 -62.422 6.972 1.00 59.25 785 TYR A N 1
ATOM 6275 C CA . TYR A 1 785 ? -23.414 -63.304 7.508 1.00 59.25 785 TYR A CA 1
ATOM 6276 C C . TYR A 1 785 ? -23.034 -64.426 6.519 1.00 59.25 785 TYR A C 1
ATOM 6278 O O . TYR A 1 785 ? -21.848 -64.695 6.314 1.00 59.25 785 TYR A O 1
ATOM 6286 N N . PHE A 1 786 ? -24.004 -65.017 5.807 1.00 49.81 786 PHE A N 1
ATOM 6287 C CA . PHE A 1 786 ? -23.739 -66.052 4.793 1.00 49.81 786 PHE A CA 1
ATOM 6288 C C . PHE A 1 786 ? -23.107 -65.505 3.503 1.00 49.81 786 PHE A C 1
ATOM 6290 O O . PHE A 1 786 ? -22.229 -66.151 2.923 1.00 49.81 786 PHE A O 1
ATOM 6297 N N . ARG A 1 787 ? -23.445 -64.277 3.082 1.00 50.53 787 ARG A N 1
ATOM 6298 C CA . ARG A 1 787 ? -22.843 -63.650 1.889 1.00 50.53 787 ARG A CA 1
ATOM 6299 C C . ARG A 1 787 ? -21.358 -63.301 2.077 1.00 50.53 787 ARG A C 1
ATOM 6301 O O . ARG A 1 787 ? -20.611 -63.259 1.100 1.00 50.53 787 ARG A O 1
ATOM 6308 N N . LYS A 1 788 ? -20.903 -63.111 3.322 1.00 47.91 788 LYS A N 1
ATOM 6309 C CA . LYS A 1 788 ? -19.490 -62.842 3.652 1.00 47.91 788 LYS A CA 1
ATOM 6310 C C . LYS A 1 788 ? -18.633 -64.117 3.739 1.00 47.91 788 LYS A C 1
ATOM 6312 O O . LYS A 1 788 ? -17.411 -64.023 3.643 1.00 47.91 788 LYS A O 1
ATOM 6317 N N . ARG A 1 789 ? -19.249 -65.303 3.855 1.00 44.00 789 ARG A N 1
ATOM 6318 C CA . ARG A 1 789 ? -18.544 -66.594 4.000 1.00 44.00 789 ARG A CA 1
ATOM 6319 C C . ARG A 1 789 ? -18.296 -67.329 2.670 1.00 44.00 789 ARG A C 1
ATOM 6321 O O . ARG A 1 789 ? -17.312 -68.050 2.574 1.00 44.00 789 ARG A O 1
ATOM 6328 N N . ASN A 1 790 ? -19.075 -67.050 1.617 1.00 39.00 790 ASN A N 1
ATOM 6329 C CA . ASN A 1 790 ? -18.943 -67.694 0.292 1.00 39.00 790 ASN A CA 1
ATOM 6330 C C . ASN A 1 790 ? -17.973 -67.013 -0.702 1.00 39.00 790 ASN A C 1
ATOM 6332 O O . ASN A 1 790 ? -17.925 -67.399 -1.865 1.00 39.00 790 ASN A O 1
ATOM 6336 N N . LYS A 1 791 ? -17.172 -66.023 -0.279 1.00 41.66 791 LYS A N 1
ATOM 6337 C CA . LYS A 1 791 ? -16.135 -65.392 -1.133 1.00 41.66 791 LYS A CA 1
ATOM 6338 C C . LYS A 1 791 ? -14.696 -65.833 -0.837 1.00 41.66 791 LYS A C 1
ATOM 6340 O O . LYS A 1 791 ? -13.756 -65.245 -1.360 1.00 41.66 791 LYS A O 1
ATOM 6345 N N . LYS A 1 792 ? -14.504 -66.878 -0.030 1.00 38.97 792 LYS A N 1
ATOM 6346 C CA . LYS A 1 792 ? -13.192 -67.499 0.186 1.00 38.97 792 LYS A CA 1
ATOM 6347 C C . LYS A 1 792 ? -13.237 -68.961 -0.236 1.00 38.97 792 LYS A C 1
ATOM 6349 O O . LYS A 1 792 ? -13.539 -69.803 0.598 1.00 38.97 792 LYS A O 1
ATOM 6354 N N . THR A 1 793 ? -12.946 -69.248 -1.506 1.00 34.41 793 THR A N 1
ATOM 6355 C CA . THR A 1 793 ? -12.167 -70.424 -1.950 1.00 34.41 793 THR A CA 1
ATOM 6356 C C . THR A 1 793 ? -12.021 -70.461 -3.480 1.00 34.41 793 THR A C 1
ATOM 6358 O O . THR A 1 793 ? -12.991 -70.302 -4.208 1.00 34.41 793 THR A O 1
ATOM 6361 N N . HIS A 1 794 ? -10.781 -70.731 -3.908 1.00 33.50 794 HIS A N 1
ATOM 6362 C CA . HIS A 1 794 ? -10.283 -71.154 -5.230 1.00 33.50 794 HIS A CA 1
ATOM 6363 C C . HIS A 1 794 ? -9.720 -70.143 -6.259 1.00 33.50 794 HIS A C 1
ATOM 6365 O O . HIS A 1 794 ? -10.436 -69.633 -7.109 1.00 33.50 794 HIS A O 1
ATOM 6371 N N . ARG A 1 795 ? -8.366 -70.072 -6.201 1.00 30.58 795 ARG A N 1
ATOM 6372 C CA . ARG A 1 795 ? -7.320 -70.184 -7.263 1.00 30.58 795 ARG A CA 1
ATOM 6373 C C . ARG A 1 795 ? -7.256 -69.099 -8.355 1.00 30.58 795 ARG A C 1
ATOM 6375 O O . ARG A 1 795 ? -8.258 -68.815 -8.980 1.00 30.58 795 ARG A O 1
ATOM 6382 N N . GLY A 1 796 ? -6.097 -68.540 -8.724 1.00 29.16 796 GLY A N 1
ATOM 6383 C CA . GLY A 1 796 ? -4.691 -68.755 -8.338 1.00 29.16 796 GLY A CA 1
ATOM 6384 C C . GLY A 1 796 ? -3.731 -68.274 -9.452 1.00 29.16 796 GLY A C 1
ATOM 6385 O O . GLY A 1 796 ? -4.158 -68.232 -10.602 1.00 29.16 796 GLY A O 1
ATOM 6386 N N . TYR A 1 797 ? -2.462 -68.023 -9.071 1.00 28.72 797 TYR A N 1
ATOM 6387 C CA . TYR A 1 797 ? -1.230 -67.795 -9.876 1.00 28.72 797 TYR A CA 1
ATOM 6388 C C . TYR A 1 797 ? -1.041 -66.416 -10.570 1.00 28.72 797 TYR A C 1
ATOM 6390 O O . TYR A 1 797 ? -1.962 -65.941 -11.216 1.00 28.72 797 TYR A O 1
ATOM 6398 N N . ASP A 1 798 ? 0.123 -65.738 -10.570 1.00 34.47 798 ASP A N 1
ATOM 6399 C CA . ASP A 1 798 ? 1.387 -65.830 -9.803 1.00 34.47 798 ASP A CA 1
ATOM 6400 C C . ASP A 1 798 ? 2.337 -64.639 -10.127 1.00 34.47 798 ASP A C 1
ATOM 6402 O O . ASP A 1 798 ? 2.206 -64.074 -11.209 1.00 34.47 798 ASP A O 1
ATOM 6406 N N . PHE A 1 799 ? 3.277 -64.348 -9.200 1.00 32.91 799 PHE A N 1
ATOM 6407 C CA . PHE A 1 799 ? 4.564 -63.579 -9.225 1.00 32.91 799 PHE A CA 1
ATOM 6408 C C . PHE A 1 799 ? 4.725 -62.268 -10.047 1.00 32.91 799 PHE A C 1
ATOM 6410 O O . PHE A 1 799 ? 4.294 -62.168 -11.183 1.00 32.91 799 PHE A O 1
ATOM 6417 N N . SER A 1 800 ? 5.406 -61.201 -9.590 1.00 30.77 800 SER A N 1
ATOM 6418 C CA . SER A 1 800 ? 6.589 -61.044 -8.706 1.00 30.77 800 SER A CA 1
ATOM 6419 C C . SER A 1 800 ? 6.598 -59.649 -8.022 1.00 30.77 800 SER A C 1
ATOM 6421 O O . SER A 1 800 ? 6.314 -58.660 -8.691 1.00 30.77 800 SER A O 1
ATOM 6423 N N . LYS A 1 801 ? 6.718 -59.550 -6.681 1.00 30.31 801 LYS A N 1
ATOM 6424 C CA . LYS A 1 801 ? 7.912 -59.161 -5.865 1.00 30.31 801 LYS A CA 1
ATOM 6425 C C . LYS A 1 801 ? 8.559 -57.801 -6.231 1.00 30.31 801 LYS A C 1
ATOM 6427 O O . LYS A 1 801 ? 8.834 -57.572 -7.395 1.00 30.31 801 LYS A O 1
ATOM 6432 N N . GLU A 1 802 ? 8.890 -56.882 -5.315 1.00 28.50 802 GLU A N 1
ATOM 6433 C CA . GLU A 1 802 ? 9.050 -56.960 -3.852 1.00 28.50 802 GLU A CA 1
ATOM 6434 C C . GLU A 1 802 ? 8.983 -55.556 -3.206 1.00 28.50 802 GLU A C 1
ATOM 6436 O O . GLU A 1 802 ? 9.214 -54.536 -3.852 1.00 28.50 802 GLU A O 1
ATOM 6441 N N . GLN A 1 803 ? 8.610 -55.540 -1.926 1.00 28.03 803 GLN A N 1
ATOM 6442 C CA . GLN A 1 803 ? 8.307 -54.392 -1.069 1.00 28.03 803 GLN A CA 1
ATOM 6443 C C . GLN A 1 803 ? 9.516 -53.914 -0.231 1.00 28.03 803 GLN A C 1
ATOM 6445 O O . GLN A 1 803 ? 10.354 -54.713 0.160 1.00 28.03 803 GLN A O 1
ATOM 6450 N N . ILE A 1 804 ? 9.512 -52.612 0.081 1.00 31.55 804 ILE A N 1
ATOM 6451 C CA . ILE A 1 804 ? 9.553 -51.954 1.412 1.00 31.55 804 ILE A CA 1
ATOM 6452 C C . ILE A 1 804 ? 10.441 -52.565 2.519 1.00 31.55 804 ILE A C 1
ATOM 6454 O O . ILE A 1 804 ? 10.175 -53.676 2.962 1.00 31.55 804 ILE A O 1
ATOM 6458 N N . ALA A 1 805 ? 11.291 -51.733 3.144 1.00 26.70 805 ALA A N 1
ATOM 6459 C CA . ALA A 1 805 ? 11.365 -51.617 4.612 1.00 26.70 805 ALA A CA 1
ATOM 6460 C C . ALA A 1 805 ? 12.056 -50.317 5.067 1.00 26.70 805 ALA A C 1
ATOM 6462 O O . ALA A 1 805 ? 13.186 -50.025 4.685 1.00 26.70 805 ALA A O 1
ATOM 6463 N N . MET A 1 806 ? 11.346 -49.564 5.910 1.00 28.25 806 MET A N 1
ATOM 6464 C CA . MET A 1 806 ? 11.877 -48.578 6.855 1.00 28.25 806 MET A CA 1
ATOM 6465 C C . MET A 1 806 ? 12.377 -49.275 8.131 1.00 28.25 806 MET A C 1
ATOM 6467 O O . MET A 1 806 ? 11.818 -50.305 8.504 1.00 28.25 806 MET A O 1
ATOM 6471 N N . SER A 1 807 ? 13.269 -48.571 8.843 1.00 27.22 807 SER A N 1
ATOM 6472 C CA . SER A 1 807 ? 13.470 -48.523 10.309 1.00 27.22 807 SER A CA 1
ATOM 6473 C C . SER A 1 807 ? 14.830 -49.026 10.813 1.00 27.22 807 SER A C 1
ATOM 6475 O O . SER A 1 807 ? 15.159 -50.204 10.741 1.00 27.22 807 SER A O 1
ATOM 6477 N N . ASP A 1 808 ? 15.567 -48.042 11.337 1.00 28.03 808 ASP A N 1
ATOM 6478 C CA . ASP A 1 808 ? 16.390 -48.041 12.548 1.00 28.03 808 ASP A CA 1
ATOM 6479 C C . ASP A 1 808 ? 17.449 -49.123 12.766 1.00 28.03 808 ASP A C 1
ATOM 6481 O O . ASP A 1 808 ? 17.160 -50.266 13.111 1.00 28.03 808 ASP A O 1
ATOM 6485 N N . THR A 1 809 ? 18.710 -48.682 12.821 1.00 26.34 809 THR A N 1
ATOM 6486 C CA . THR A 1 809 ? 19.574 -49.031 13.959 1.00 26.34 809 THR A CA 1
ATOM 6487 C C . THR A 1 809 ? 20.705 -48.019 14.145 1.00 26.34 809 THR A C 1
ATOM 6489 O O . THR A 1 809 ? 21.386 -47.614 13.208 1.00 26.34 809 THR A O 1
ATOM 6492 N N . GLN A 1 810 ? 20.865 -47.596 15.396 1.00 29.31 810 GLN A N 1
ATOM 6493 C CA . GLN A 1 810 ? 21.976 -46.813 15.917 1.00 29.31 810 GLN A CA 1
ATOM 6494 C C . GLN A 1 810 ? 23.294 -47.608 15.937 1.00 29.31 810 GLN A C 1
ATOM 6496 O O . GLN A 1 810 ? 23.295 -48.785 16.282 1.00 29.31 810 GLN A O 1
ATOM 6501 N N . LYS A 1 811 ? 24.380 -46.834 15.795 1.00 27.39 811 LYS A N 1
ATOM 6502 C CA . LYS A 1 811 ? 25.690 -46.935 16.469 1.00 27.39 811 LYS A CA 1
ATOM 6503 C C . LYS A 1 811 ? 26.774 -47.896 15.951 1.00 27.39 811 LYS A C 1
ATOM 6505 O O . LYS A 1 811 ? 26.609 -49.104 15.885 1.00 27.39 811 LYS A O 1
ATOM 6510 N N . ASP A 1 812 ? 27.931 -47.244 15.787 1.00 28.98 812 ASP A N 1
ATOM 6511 C CA . ASP A 1 812 ? 29.306 -47.696 16.025 1.00 28.98 812 ASP A CA 1
ATOM 6512 C C . ASP A 1 812 ? 29.968 -48.620 14.989 1.00 28.98 812 ASP A C 1
ATOM 6514 O O . ASP A 1 812 ? 29.844 -49.834 15.049 1.00 28.98 812 ASP A O 1
ATOM 6518 N N . GLN A 1 813 ? 30.789 -48.043 14.097 1.00 27.56 813 GLN A N 1
ATOM 6519 C CA . GLN A 1 813 ? 32.262 -48.028 14.229 1.00 27.56 813 GLN A CA 1
ATOM 6520 C C . GLN A 1 813 ? 32.958 -47.512 12.951 1.00 27.56 813 GLN A C 1
ATOM 6522 O O . GLN A 1 813 ? 32.852 -48.090 11.881 1.00 27.56 813 GLN A O 1
ATOM 6527 N N . GLN A 1 814 ? 33.679 -46.400 13.123 1.00 29.53 814 GLN A N 1
ATOM 6528 C CA . GLN A 1 814 ? 35.090 -46.188 12.766 1.00 29.53 814 GLN A CA 1
ATOM 6529 C C . GLN A 1 814 ? 35.705 -46.710 11.440 1.00 29.53 814 GLN A C 1
ATOM 6531 O O . GLN A 1 814 ? 35.853 -47.906 11.232 1.00 29.53 814 GLN A O 1
ATOM 6536 N N . LEU A 1 815 ? 36.340 -45.733 10.768 1.00 29.66 815 LEU A N 1
ATOM 6537 C CA . LEU A 1 815 ? 37.660 -45.742 10.105 1.00 29.66 815 LEU A CA 1
ATOM 6538 C C . LEU A 1 815 ? 37.826 -46.257 8.654 1.00 29.66 815 LEU A C 1
ATOM 6540 O O . LEU A 1 815 ? 37.537 -47.407 8.353 1.00 29.66 815 LEU A O 1
ATOM 6544 N N . GLN A 1 816 ? 38.519 -45.392 7.882 1.00 34.47 816 GLN A N 1
ATOM 6545 C CA . GLN A 1 816 ? 39.298 -45.599 6.639 1.00 34.47 816 GLN A CA 1
ATOM 6546 C C . GLN A 1 816 ? 38.449 -45.768 5.363 1.00 34.47 816 GLN A C 1
ATOM 6548 O O . GLN A 1 816 ? 37.653 -46.690 5.277 1.00 34.47 816 GLN A O 1
ATOM 6553 N N . GLU A 1 817 ? 38.506 -44.904 4.344 1.00 34.25 817 GLU A N 1
ATOM 6554 C CA . GLU A 1 817 ? 39.559 -44.019 3.800 1.00 34.25 817 GLU A CA 1
ATOM 6555 C C . GLU A 1 817 ? 39.049 -42.609 3.456 1.00 34.25 817 GLU A C 1
ATOM 6557 O O . GLU A 1 817 ? 37.831 -42.455 3.199 1.00 34.25 817 GLU A O 1
#